Protein 3V8B (pdb70)

Nearest PDB structures (foldseek):
  3v8b-assembly1_C  TM=1.004E+00  e=1.841E-50  Sinorhizobium meliloti 1021
  7v1q-assembly1_A  TM=8.959E-01  e=3.651E-21  Leifsonia antarctica
  6xnb-assembly1_A  TM=8.954E-01  e=6.248E-21  Leifsonia xyli
  1xr3-assembly1_B-2  TM=8.742E-01  e=3.500E-18  Streptomyces coelicolor
  1yb1-assembly1_A  TM=7.984E-01  e=3.531E-13  Homo sapiens

InterPro domains:
  IPR002347 Short-chain dehydrogenase/reductase SDR [PF00106] (7-198)
  IPR002347 Short-chain dehydrogenase/reductase SDR [PR00080] (81-92)
  IPR002347 Short-chain dehydrogenase/reductase SDR [PR00080] (135-143)
  IPR002347 Short-chain dehydrogenase/reductase SDR [PR00080] (157-176)
  IPR002347 Short-chain dehydrogenase/reductase SDR [PR00081] (7-24)
  IPR002347 Short-chain dehydrogenase/reductase SDR [PR00081] (81-92)
  IPR002347 Short-chain dehydrogenase/reductase SDR [PR00081] (129-145)
  IPR002347 Short-chain dehydrogenase/reductase SDR [PR00081] (157-176)
  IPR002347 Short-chain dehydrogenase/reductase SDR [PR00081] (178-195)
  IPR002347 Short-chain dehydrogenase/reductase SDR [PR00081] (220-240)
  IPR036291 NAD(P)-binding domain superfamily [SSF51735] (7-256)

Structure (mmCIF, N/CA/C/O backbone):
data_3V8B
#
_entry.id   3V8B
#
_cell.length_a   114.787
_cell.length_b   143.916
_cell.length_c   66.710
_cell.angle_alpha   90.00
_cell.angle_beta   90.00
_cell.angle_gamma   90.00
#
_symmetry.space_group_name_H-M   'P 21 21 2'
#
loop_
_entity.id
_entity.type
_entity.pdbx_description
1 polymer 'Putative dehydrogenase, possibly 3-oxoacyl-[acyl-carrier protein] reductase'
2 water water
#
loop_
_atom_site.group_PDB
_atom_site.id
_atom_site.type_symbol
_atom_site.label_atom_id
_atom_site.label_alt_id
_atom_site.label_comp_id
_atom_site.label_asym_id
_atom_site.label_entity_id
_atom_site.label_seq_id
_atom_site.pdbx_PDB_ins_code
_atom_site.Cartn_x
_atom_site.Cartn_y
_atom_site.Cartn_z
_atom_site.occupancy
_atom_site.B_iso_or_equiv
_atom_site.auth_seq_id
_atom_site.auth_comp_id
_atom_site.auth_asym_id
_atom_site.auth_atom_id
_atom_site.pdbx_PDB_model_num
ATOM 1 N N . PRO A 1 27 ? -45.266 11.018 -3.060 1.00 79.92 4 PRO A N 1
ATOM 2 C CA . PRO A 1 27 ? -46.587 10.919 -3.694 1.00 78.67 4 PRO A CA 1
ATOM 3 C C . PRO A 1 27 ? -46.506 10.741 -5.233 1.00 73.14 4 PRO A C 1
ATOM 4 O O . PRO A 1 27 ? -45.904 9.767 -5.719 1.00 68.36 4 PRO A O 1
ATOM 8 N N . SER A 1 28 ? -47.140 11.661 -5.969 1.00 63.96 5 SER A N 1
ATOM 9 C CA . SER A 1 28 ? -46.943 11.859 -7.422 1.00 52.65 5 SER A CA 1
ATOM 10 C C . SER A 1 28 ? -47.096 13.354 -7.743 1.00 41.50 5 SER A C 1
ATOM 11 O O . SER A 1 28 ? -48.203 13.894 -7.689 1.00 38.57 5 SER A O 1
ATOM 14 N N . PRO A 1 29 ? -45.993 14.038 -8.066 1.00 33.83 6 PRO A N 1
ATOM 15 C CA . PRO A 1 29 ? -46.117 15.490 -8.224 1.00 31.95 6 PRO A CA 1
ATOM 16 C C . PRO A 1 29 ? -46.875 15.961 -9.475 1.00 29.28 6 PRO A C 1
ATOM 17 O O . PRO A 1 29 ? -46.978 15.231 -10.484 1.00 27.65 6 PRO A O 1
ATOM 21 N N . VAL A 1 30 ? -47.412 17.178 -9.396 1.00 27.41 7 VAL A N 1
ATOM 22 C CA . VAL A 1 30 ? -48.157 17.744 -10.519 1.00 25.60 7 VAL A CA 1
ATOM 23 C C . VAL A 1 30 ? -47.388 18.879 -11.106 1.00 24.57 7 VAL A C 1
ATOM 24 O O . VAL A 1 30 ? -46.995 19.781 -10.393 1.00 25.38 7 VAL A O 1
ATOM 28 N N . ALA A 1 31 ? -47.206 18.822 -12.421 1.00 24.69 8 ALA A N 1
ATOM 29 C CA . ALA A 1 31 ? -46.514 19.844 -13.178 1.00 24.72 8 ALA A CA 1
ATOM 30 C C . ALA A 1 31 ? -47.425 20.600 -14.130 1.00 26.45 8 ALA A C 1
ATOM 31 O O . ALA A 1 31 ? -48.309 20.025 -14.788 1.00 27.12 8 ALA A O 1
ATOM 33 N N . LEU A 1 32 ? -47.156 21.894 -14.244 1.00 25.54 9 LEU A N 1
ATOM 34 C CA . LEU A 1 32 ? -47.770 22.704 -15.262 1.00 23.85 9 LEU A CA 1
ATOM 35 C C . LEU A 1 32 ? -46.682 23.047 -16.273 1.00 24.38 9 LEU A C 1
ATOM 36 O O . LEU A 1 32 ? -45.691 23.654 -15.926 1.00 28.95 9 LEU A O 1
ATOM 41 N N . ILE A 1 33 ? -46.839 22.635 -17.516 1.00 24.43 10 ILE A N 1
ATOM 42 C CA . ILE A 1 33 ? -45.910 23.045 -18.543 1.00 24.77 10 ILE A CA 1
ATOM 43 C C . ILE A 1 33 ? -46.676 23.911 -19.542 1.00 26.43 10 ILE A C 1
ATOM 44 O O . ILE A 1 33 ? -47.664 23.468 -20.123 1.00 26.90 10 ILE A O 1
ATOM 49 N N . THR A 1 34 ? -46.227 25.147 -19.728 1.00 26.56 11 THR A N 1
ATOM 50 C CA . THR A 1 34 ? -46.808 26.014 -20.736 1.00 27.53 11 THR A CA 1
ATOM 51 C C . THR A 1 34 ? -45.990 25.867 -22.026 1.00 31.27 11 THR A C 1
ATOM 52 O O . THR A 1 34 ? -44.822 25.456 -21.978 1.00 35.65 11 THR A O 1
ATOM 56 N N . GLY A 1 35 ? -46.599 26.189 -23.169 1.00 31.51 12 GLY A N 1
ATOM 57 C CA . GLY A 1 35 ? -46.031 25.887 -24.495 1.00 31.32 12 GLY A CA 1
ATOM 58 C C . GLY A 1 35 ? -45.812 24.398 -24.740 1.00 32.21 12 GLY A C 1
ATOM 59 O O . GLY A 1 35 ? -44.832 23.997 -25.364 1.00 31.10 12 GLY A O 1
ATOM 60 N N . ALA A 1 36 ? -46.709 23.563 -24.231 1.00 31.58 13 ALA A N 1
ATOM 61 C CA . ALA A 1 36 ? -46.495 22.129 -24.304 1.00 31.80 13 ALA A CA 1
ATOM 62 C C . ALA A 1 36 ? -46.975 21.575 -25.643 1.00 34.77 13 ALA A C 1
ATOM 63 O O . ALA A 1 36 ? -47.027 20.346 -25.831 1.00 33.11 13 ALA A O 1
ATOM 65 N N . GLY A 1 37 ? -47.356 22.484 -26.557 1.00 38.78 14 GLY A N 1
ATOM 66 C CA . GLY A 1 37 ? -47.834 22.105 -27.895 1.00 40.98 14 GLY A CA 1
ATOM 67 C C . GLY A 1 37 ? -46.811 21.290 -28.702 1.00 41.35 14 GLY A C 1
ATOM 68 O O . GLY A 1 37 ? -47.108 20.175 -29.151 1.00 39.32 14 GLY A O 1
ATOM 69 N N . SER A 1 38 ? -45.614 21.852 -28.900 1.00 36.98 15 SER A N 1
ATOM 70 C CA . SER A 1 38 ? -44.550 21.107 -29.542 1.00 37.64 15 SER A CA 1
ATOM 71 C C . SER A 1 38 ? -43.189 21.470 -28.990 1.00 35.53 15 SER A C 1
ATOM 72 O O . SER A 1 38 ? -43.092 21.906 -27.849 1.00 37.59 15 SER A O 1
ATOM 75 N N . GLY A 1 39 ? -42.149 21.257 -29.801 1.00 31.27 16 GLY A N 1
ATOM 76 C CA . GLY A 1 39 ? -40.779 21.487 -29.418 1.00 28.10 16 GLY A CA 1
ATOM 77 C C . GLY A 1 39 ? -40.481 21.056 -27.986 1.00 28.44 16 GLY A C 1
ATOM 78 O O . GLY A 1 39 ? -40.827 19.932 -27.539 1.00 28.16 16 GLY A O 1
ATOM 79 N N . ILE A 1 40 ? -39.864 21.988 -27.263 1.00 25.75 17 ILE A N 1
ATOM 80 C CA . ILE A 1 40 ? -39.327 21.754 -25.938 1.00 22.88 17 ILE A CA 1
ATOM 81 C C . ILE A 1 40 ? -40.391 21.412 -24.920 1.00 22.77 17 ILE A C 1
ATOM 82 O O . ILE A 1 40 ? -40.176 20.544 -24.085 1.00 23.73 17 ILE A O 1
ATOM 87 N N . GLY A 1 41 ? -41.535 22.085 -24.995 1.00 22.99 18 GLY A N 1
ATOM 88 C CA . GLY A 1 41 ? -42.635 21.819 -24.082 1.00 23.86 18 GLY A CA 1
ATOM 89 C C . GLY A 1 41 ? -43.179 20.404 -24.208 1.00 25.90 18 GLY A C 1
ATOM 90 O O . GLY A 1 41 ? -43.393 19.719 -23.193 1.00 24.86 18 GLY A O 1
ATOM 91 N N . ARG A 1 42 ? -43.387 19.937 -25.446 1.00 28.40 19 ARG A N 1
ATOM 92 C CA . ARG A 1 42 ? -43.927 18.573 -25.655 1.00 28.86 19 ARG A CA 1
ATOM 93 C C . ARG A 1 42 ? -42.941 17.495 -25.173 1.00 29.27 19 ARG A C 1
ATOM 94 O O . ARG A 1 42 ? -43.307 16.559 -24.429 1.00 28.90 19 ARG A O 1
ATOM 102 N N . ALA A 1 43 ? -41.686 17.651 -25.599 1.00 28.99 20 ALA A N 1
ATOM 103 C CA . ALA A 1 43 ? -40.585 16.810 -25.136 1.00 28.50 20 ALA A CA 1
ATOM 104 C C . ALA A 1 43 ? -40.552 16.779 -23.606 1.00 29.44 20 ALA A C 1
ATOM 105 O O . ALA A 1 43 ? -40.471 15.699 -23.001 1.00 29.49 20 ALA A O 1
ATOM 107 N N . THR A 1 44 ? -40.656 17.959 -22.989 1.00 26.52 21 THR A N 1
ATOM 108 C CA . THR A 1 44 ? -40.628 18.044 -21.555 1.00 25.88 21 THR A CA 1
ATOM 109 C C . THR A 1 44 ? -41.776 17.278 -20.885 1.00 26.69 21 THR A C 1
ATOM 110 O O . THR A 1 44 ? -41.548 16.457 -19.996 1.00 27.55 21 THR A O 1
ATOM 114 N N . ALA A 1 45 ? -43.004 17.561 -21.308 1.00 27.64 22 ALA A N 1
ATOM 115 C CA . ALA A 1 45 ? -44.179 16.863 -20.824 1.00 27.44 22 ALA A CA 1
ATOM 116 C C . ALA A 1 45 ? -43.948 15.352 -20.798 1.00 28.69 22 ALA A C 1
ATOM 117 O O . ALA A 1 45 ? -44.147 14.714 -19.761 1.00 29.58 22 ALA A O 1
ATOM 119 N N . LEU A 1 46 ? -43.505 14.796 -21.927 1.00 28.59 23 LEU A N 1
ATOM 120 C CA . LEU A 1 46 ? -43.170 13.374 -22.031 1.00 28.68 23 LEU A CA 1
ATOM 121 C C . LEU A 1 46 ? -42.031 12.926 -21.117 1.00 29.42 23 LEU A C 1
ATOM 122 O O . LEU A 1 46 ? -42.122 11.860 -20.476 1.00 30.17 23 LEU A O 1
ATOM 127 N N . ALA A 1 47 ? -40.962 13.728 -21.053 1.00 29.63 24 ALA A N 1
ATOM 128 C CA . ALA A 1 47 ? -39.839 13.432 -20.153 1.00 29.71 24 ALA A CA 1
ATOM 129 C C . ALA A 1 47 ? -40.332 13.446 -18.712 1.00 32.45 24 ALA A C 1
ATOM 130 O O . AL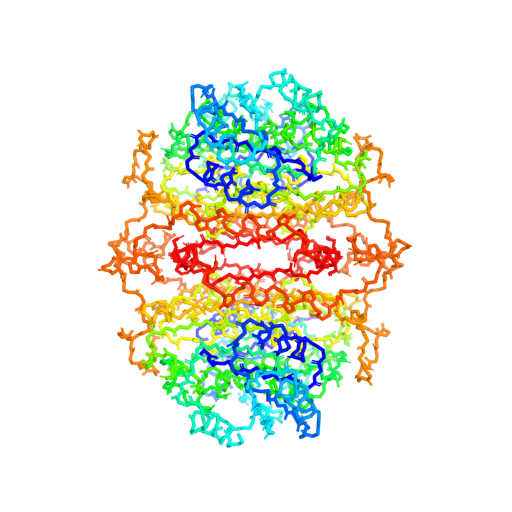A A 1 47 ? -40.046 12.516 -17.951 1.00 36.06 24 ALA A O 1
ATOM 132 N N . LEU A 1 48 ? -41.092 14.482 -18.349 1.00 31.23 25 LEU A N 1
ATOM 133 C CA . LEU A 1 48 ? -41.656 14.545 -17.016 1.00 32.64 25 LEU A CA 1
ATOM 134 C C . LEU A 1 48 ? -42.571 13.358 -16.760 1.00 33.40 25 LEU A C 1
ATOM 135 O O . LEU A 1 48 ? -42.449 12.693 -15.729 1.00 35.69 25 LEU A O 1
ATOM 140 N N . ALA A 1 49 ? -43.446 13.045 -17.711 1.00 33.07 26 ALA A N 1
ATOM 141 C CA . ALA A 1 49 ? -44.397 11.940 -17.510 1.00 34.44 26 ALA A CA 1
ATOM 142 C C . ALA A 1 49 ? -43.701 10.602 -17.294 1.00 35.91 26 ALA A C 1
ATOM 143 O O . ALA A 1 49 ? -44.188 9.782 -16.512 1.00 35.62 26 ALA A O 1
ATOM 145 N N . ALA A 1 50 ? -42.573 10.406 -17.990 1.00 36.98 27 ALA A N 1
ATOM 146 C CA . ALA A 1 50 ? -41.767 9.192 -17.899 1.00 39.12 27 ALA A CA 1
ATOM 147 C C . ALA A 1 50 ? -41.217 8.931 -16.477 1.00 42.32 27 ALA A C 1
ATOM 148 O O . ALA A 1 50 ? -41.005 7.781 -16.113 1.00 46.36 27 ALA A O 1
ATOM 150 N N . ASP A 1 51 ? -40.995 9.983 -15.682 1.00 42.40 28 ASP A N 1
ATOM 151 C CA . ASP A 1 51 ? -40.612 9.831 -14.259 1.00 42.57 28 ASP A CA 1
ATOM 152 C C . ASP A 1 51 ? -41.852 9.723 -13.386 1.00 40.08 28 ASP A C 1
ATOM 153 O O . ASP A 1 51 ? -41.753 9.889 -12.173 1.00 40.68 28 ASP A O 1
ATOM 158 N N . GLY A 1 52 ? -43.018 9.517 -13.992 1.00 36.09 29 GLY A N 1
ATOM 159 C CA . GLY A 1 52 ? -44.272 9.462 -13.243 1.00 32.45 29 GLY A CA 1
ATOM 160 C C . GLY A 1 52 ? -44.752 10.794 -12.679 1.00 30.81 29 GLY A C 1
ATOM 161 O O . GLY A 1 52 ? -45.233 10.855 -11.554 1.00 29.78 29 GLY A O 1
ATOM 162 N N . VAL A 1 53 ? -44.622 11.872 -13.449 1.00 28.73 30 VAL A N 1
ATOM 163 C CA . VAL A 1 53 ? -45.154 13.164 -13.020 1.00 26.27 30 VAL A CA 1
ATOM 164 C C . VAL A 1 53 ? -46.468 13.412 -13.723 1.00 27.11 30 VAL A C 1
ATOM 165 O O . VAL A 1 53 ? -46.560 13.190 -14.927 1.00 27.47 30 VAL A O 1
ATOM 169 N N . THR A 1 54 ? -47.471 13.885 -12.985 1.00 27.37 31 THR A N 1
ATOM 170 C CA . THR A 1 54 ? -48.756 14.228 -13.571 1.00 27.37 31 THR A CA 1
ATOM 171 C C . THR A 1 54 ? -48.629 15.573 -14.270 1.00 28.74 31 THR A C 1
ATOM 172 O O . THR A 1 54 ? -48.058 16.509 -13.692 1.00 29.28 31 THR A O 1
ATOM 176 N N . VAL A 1 55 ? -49.182 15.685 -15.484 1.00 27.34 32 VAL A N 1
ATOM 177 C CA . VAL A 1 55 ? -48.935 16.860 -16.327 1.00 27.20 32 VAL A CA 1
ATOM 178 C C . VAL A 1 55 ? -50.157 17.618 -16.861 1.00 28.74 32 VAL A C 1
ATOM 179 O O . VAL A 1 55 ? -50.992 17.094 -17.615 1.00 29.29 32 VAL A O 1
ATOM 183 N N . GLY A 1 56 ? -50.226 18.879 -16.484 1.00 28.78 33 GLY A N 1
ATOM 184 C CA . GLY A 1 56 ? -51.102 19.794 -17.143 1.00 28.99 33 GLY A CA 1
ATOM 185 C C . GLY A 1 56 ? -50.368 20.382 -18.325 1.00 29.08 33 GLY A C 1
ATOM 186 O O . GLY A 1 56 ? -49.573 21.311 -18.185 1.00 29.78 33 GLY A O 1
ATOM 187 N N . ALA A 1 57 ? -50.627 19.842 -19.504 1.00 30.06 34 ALA A N 1
ATOM 188 C CA . ALA A 1 57 ? -50.022 20.372 -20.723 1.00 29.26 34 ALA A CA 1
ATOM 189 C C . ALA A 1 57 ? -50.872 21.533 -21.234 1.00 29.74 34 ALA A C 1
ATOM 190 O O . ALA A 1 57 ? -52.039 21.344 -21.589 1.00 31.94 34 ALA A O 1
ATOM 192 N N . LEU A 1 58 ? -50.294 22.734 -21.234 1.00 28.81 35 LEU A N 1
ATOM 193 C CA . LEU A 1 58 ? -50.999 23.962 -21.618 1.00 28.49 35 LEU A CA 1
ATOM 194 C C . LEU A 1 58 ? -50.418 24.619 -22.900 1.00 30.31 35 LEU A C 1
ATOM 195 O O . LEU A 1 58 ? -49.200 24.764 -23.038 1.00 31.94 35 LEU A O 1
ATOM 200 N N . GLY A 1 59 ? -51.309 25.014 -23.810 1.00 29.79 36 GLY A N 1
ATOM 201 C CA . GLY A 1 59 ? -50.968 25.676 -25.050 1.00 30.75 36 GLY A CA 1
ATOM 202 C C . GLY A 1 59 ? -52.123 26.528 -25.558 1.00 34.16 36 GLY A C 1
ATOM 203 O O . GLY A 1 59 ? -53.213 26.516 -24.967 1.00 32.13 36 GLY A O 1
ATOM 204 N N . ARG A 1 60 ? -51.871 27.266 -26.648 1.00 37.30 37 ARG A N 1
ATOM 205 C CA . ARG A 1 60 ? -52.874 28.118 -27.295 1.00 42.12 37 ARG A CA 1
ATOM 206 C C . ARG A 1 60 ? -53.932 27.341 -28.052 1.00 43.50 37 ARG A C 1
ATOM 207 O O . ARG A 1 60 ? -55.099 27.731 -28.069 1.00 46.70 37 ARG A O 1
ATOM 215 N N . THR A 1 61 ? -53.511 26.277 -28.717 1.00 40.84 38 THR A N 1
ATOM 216 C CA . THR A 1 61 ? -54.403 25.534 -29.571 1.00 43.32 38 THR A CA 1
ATOM 217 C C . THR A 1 61 ? -54.761 24.229 -28.864 1.00 46.60 38 THR A C 1
ATOM 218 O O . THR A 1 61 ? -53.919 23.325 -28.711 1.00 46.13 38 THR A O 1
ATOM 222 N N . ARG A 1 62 ? -56.009 24.140 -28.416 1.00 49.59 39 ARG A N 1
ATOM 223 C CA . ARG A 1 62 ? -56.511 22.920 -27.775 1.00 50.86 39 ARG A CA 1
ATOM 224 C C . ARG A 1 62 ? -55.932 21.616 -28.377 1.00 47.87 39 ARG A C 1
ATOM 225 O O . ARG A 1 62 ? -55.371 20.798 -27.652 1.00 44.39 39 ARG A O 1
ATOM 233 N N . THR A 1 63 ? -56.056 21.423 -29.690 1.00 45.16 40 THR A N 1
ATOM 234 C CA . THR A 1 63 ? -55.721 20.112 -30.280 1.00 44.56 40 THR A CA 1
ATOM 235 C C . THR A 1 63 ? -54.248 19.696 -30.117 1.00 44.24 40 THR A C 1
ATOM 236 O O . THR A 1 63 ? -53.954 18.507 -29.917 1.00 43.54 40 THR A O 1
ATOM 240 N N . GLU A 1 64 ? -53.323 20.652 -30.193 1.00 41.88 41 GLU A N 1
ATOM 241 C CA . GLU A 1 64 ? -51.921 20.298 -30.008 1.00 41.66 41 GLU A CA 1
ATOM 242 C C . GLU A 1 64 ? -51.708 19.680 -28.626 1.00 38.96 41 GLU A C 1
ATOM 243 O O . GLU A 1 64 ? -51.079 18.618 -28.510 1.00 38.17 41 GLU A O 1
ATOM 249 N N . VAL A 1 65 ? -52.272 20.307 -27.588 1.00 34.16 42 VAL A N 1
ATOM 250 C CA . VAL A 1 65 ? -52.108 19.762 -26.240 1.00 31.26 42 VAL A CA 1
ATOM 251 C C . VAL A 1 65 ? -53.015 18.568 -25.927 1.00 31.61 42 VAL A C 1
ATOM 252 O O . VAL A 1 65 ? -52.807 17.882 -24.925 1.00 30.58 42 VAL A O 1
ATOM 256 N N . GLU A 1 66 ? -53.989 18.293 -26.802 1.00 35.12 43 GLU A N 1
ATOM 257 C CA . GLU A 1 66 ? -54.845 17.091 -26.675 1.00 36.58 43 GLU A CA 1
ATOM 258 C C . GLU A 1 66 ? -54.025 15.848 -26.979 1.00 35.77 43 GLU A C 1
ATOM 259 O O . GLU A 1 66 ? -54.038 14.899 -26.208 1.00 31.70 43 GLU A O 1
ATOM 265 N N . GLU A 1 67 ? -53.296 15.863 -28.093 1.00 36.89 44 GLU A N 1
ATOM 266 C CA . GLU A 1 67 ? -52.479 14.702 -28.420 1.00 40.96 44 GLU A CA 1
ATOM 267 C C . GLU A 1 67 ? -51.257 14.480 -27.513 1.00 40.91 44 GLU A C 1
ATOM 268 O O . GLU A 1 67 ? -50.836 13.328 -27.370 1.00 38.81 44 GLU A O 1
ATOM 274 N N . VAL A 1 68 ? -50.696 15.534 -26.889 1.00 38.02 45 VAL A N 1
ATOM 275 C CA . VAL A 1 68 ? -49.645 15.264 -25.889 1.00 36.24 45 VAL A CA 1
ATOM 276 C C . VAL A 1 68 ? -50.267 14.715 -24.599 1.00 36.12 45 VAL A C 1
ATOM 277 O O . VAL A 1 68 ? -49.716 13.778 -23.983 1.00 33.31 45 VAL A O 1
ATOM 281 N N . ALA A 1 69 ? -51.426 15.240 -24.209 1.00 34.59 46 ALA A N 1
ATOM 282 C CA . ALA A 1 69 ? -52.087 14.651 -23.037 1.00 40.86 46 ALA A CA 1
ATOM 283 C C . ALA A 1 69 ? -52.460 13.202 -23.350 1.00 43.00 46 ALA A C 1
ATOM 284 O O . ALA A 1 69 ? -51.980 12.268 -22.699 1.00 46.42 46 ALA A O 1
ATOM 286 N N . ASP A 1 70 ? -53.264 13.021 -24.391 1.00 45.33 47 ASP A N 1
ATOM 287 C CA . ASP A 1 70 ? -53.759 11.705 -24.772 1.00 45.84 47 ASP A CA 1
ATOM 288 C C . ASP A 1 70 ? -52.645 10.691 -24.929 1.00 43.85 47 ASP A C 1
ATOM 289 O O . ASP A 1 70 ? -52.865 9.538 -24.629 1.00 49.18 47 ASP A O 1
ATOM 294 N N . GLU A 1 71 ? -51.454 11.114 -25.359 1.00 42.20 48 GLU A N 1
ATOM 295 C CA . GLU A 1 71 ? -50.298 10.200 -25.507 1.00 41.38 48 GLU A CA 1
ATOM 296 C C . GLU A 1 71 ? -49.764 9.702 -24.180 1.00 42.99 48 GLU A C 1
ATOM 297 O O . GLU A 1 71 ? -49.392 8.534 -24.052 1.00 45.33 48 GLU A O 1
ATOM 303 N N . ILE A 1 72 ? -49.703 10.609 -23.205 1.00 42.77 49 ILE A N 1
ATOM 304 C CA . ILE A 1 72 ? -49.228 10.285 -21.869 1.00 39.81 49 ILE A CA 1
ATOM 305 C C . ILE A 1 72 ? -50.247 9.336 -21.274 1.00 42.68 49 ILE A C 1
ATOM 306 O O . ILE A 1 72 ? -49.881 8.230 -20.889 1.00 45.05 49 ILE A O 1
ATOM 311 N N . VAL A 1 73 ? -51.520 9.748 -21.210 1.00 42.49 50 VAL A N 1
ATOM 312 C CA . VAL A 1 73 ? -52.589 8.829 -20.777 1.00 42.67 50 VAL A CA 1
ATOM 313 C C . VAL A 1 73 ? -52.471 7.606 -21.699 1.00 44.00 50 VAL A C 1
ATOM 314 O O . VAL A 1 73 ? -52.149 7.743 -22.891 1.00 43.44 50 VAL A O 1
ATOM 318 N N . GLY A 1 74 ? -52.666 6.406 -21.169 1.00 44.95 51 GLY A N 1
ATOM 319 C CA . GLY A 1 74 ? -52.543 5.221 -22.038 1.00 44.24 51 GLY A CA 1
ATOM 320 C C . GLY A 1 74 ? -51.126 5.116 -22.573 1.00 41.88 51 GLY A C 1
ATOM 321 O O . GLY A 1 74 ? -50.888 4.889 -23.746 1.00 39.02 51 GLY A O 1
ATOM 322 N N . ALA A 1 75 ? -50.196 5.387 -21.677 1.00 43.22 52 ALA A N 1
ATOM 323 C CA . ALA A 1 75 ? -48.821 4.944 -21.734 1.00 43.33 52 ALA A CA 1
ATOM 324 C C . ALA A 1 75 ? -48.569 4.931 -20.224 1.00 45.12 52 ALA A C 1
ATOM 325 O O . ALA A 1 75 ? -47.428 4.871 -19.757 1.00 50.18 52 ALA A O 1
ATOM 327 N N . GLY A 1 76 ? -49.680 5.009 -19.476 1.00 42.44 53 GLY A N 1
ATOM 328 C CA . GLY A 1 76 ? -49.694 4.906 -18.016 1.00 43.38 53 GLY A CA 1
ATOM 329 C C . GLY A 1 76 ? -49.838 6.222 -17.266 1.00 44.34 53 GLY A C 1
ATOM 330 O O . GLY A 1 76 ? -50.246 6.242 -16.108 1.00 43.83 53 GLY A O 1
ATOM 331 N N . GLY A 1 77 ? -49.508 7.328 -17.925 1.00 44.71 54 GLY A N 1
ATOM 332 C CA . GLY A 1 77 ? -49.420 8.619 -17.265 1.00 42.48 54 GLY A CA 1
ATOM 333 C C . GLY A 1 77 ? -50.736 9.195 -16.764 1.00 45.42 54 GLY A C 1
ATOM 334 O O . GLY A 1 77 ? -51.770 8.524 -16.753 1.00 48.54 54 GLY A O 1
ATOM 335 N N . GLN A 1 78 ? -50.659 10.437 -16.292 1.00 43.15 55 GLN A N 1
ATOM 336 C CA . GLN A 1 78 ? -51.804 11.266 -15.991 1.00 37.75 55 GLN A CA 1
ATOM 337 C C . GLN A 1 78 ? -51.510 12.641 -16.581 1.00 34.78 55 GLN A C 1
ATOM 338 O O . GLN A 1 78 ? -50.482 13.239 -16.275 1.00 38.12 55 GLN A O 1
ATOM 344 N N . ALA A 1 79 ? -52.403 13.132 -17.431 1.00 30.01 56 ALA A N 1
ATOM 345 C CA . ALA A 1 79 ? -52.227 14.406 -18.082 1.00 29.36 56 ALA A CA 1
ATOM 346 C C . ALA A 1 79 ? -53.585 15.005 -18.272 1.00 30.70 56 ALA A C 1
ATOM 347 O O . ALA A 1 79 ? -54.584 14.299 -18.188 1.00 30.51 56 ALA A O 1
ATOM 349 N N . ILE A 1 80 ? -53.616 16.317 -18.490 1.00 29.55 57 ILE A N 1
ATOM 350 C CA . ILE A 1 80 ? -54.783 16.975 -19.000 1.00 29.14 57 ILE A CA 1
ATOM 351 C C . ILE A 1 80 ? -54.309 18.105 -19.863 1.00 28.62 57 ILE A C 1
ATOM 352 O O . ILE A 1 80 ? -53.256 18.675 -19.611 1.00 29.70 57 ILE A O 1
ATOM 357 N N . ALA A 1 81 ? -55.123 18.427 -20.866 1.00 28.44 58 ALA A N 1
ATOM 358 C CA . ALA A 1 81 ? -54.853 19.456 -21.869 1.00 27.32 58 ALA A CA 1
ATOM 359 C C . ALA A 1 81 ? -55.504 20.744 -21.425 1.00 25.88 58 ALA A C 1
ATOM 360 O O . ALA A 1 81 ? -56.674 20.773 -21.096 1.00 26.56 58 ALA A O 1
ATOM 362 N N . LEU A 1 82 ? -54.728 21.811 -21.416 1.00 25.74 59 LEU A N 1
ATOM 363 C CA . LEU A 1 82 ? -55.204 23.087 -20.973 1.00 24.60 59 LEU A CA 1
ATOM 364 C C . LEU A 1 82 ? -55.036 24.105 -22.100 1.00 25.31 59 LEU A C 1
ATOM 365 O O . LEU A 1 82 ? -53.928 24.328 -22.587 1.00 24.91 59 LEU A O 1
ATOM 370 N N . GLU A 1 83 ? -56.154 24.655 -22.560 1.00 26.26 60 GLU A N 1
ATOM 371 C CA . GLU A 1 83 ? -56.138 25.609 -23.647 1.00 28.61 60 GLU A CA 1
ATOM 372 C C . GLU A 1 83 ? -56.082 26.972 -23.018 1.00 28.75 60 GLU A C 1
ATOM 373 O O . GLU A 1 83 ? -56.956 27.320 -22.242 1.00 30.61 60 GLU A O 1
ATOM 379 N N . ALA A 1 84 ? -55.046 27.744 -23.303 1.00 27.98 61 ALA A N 1
ATOM 380 C CA . ALA A 1 84 ? -55.026 29.147 -22.845 1.00 25.63 61 ALA A CA 1
ATOM 381 C C . ALA A 1 84 ? -53.966 30.005 -23.531 1.00 24.22 61 ALA A C 1
ATOM 382 O O . ALA A 1 84 ? -52.939 29.524 -23.966 1.00 25.42 61 ALA A O 1
ATOM 384 N N . ASP A 1 85 ? -54.269 31.281 -23.657 1.00 24.19 62 ASP A N 1
ATOM 385 C CA . ASP A 1 85 ? -53.373 32.274 -24.158 1.00 22.74 62 ASP A CA 1
ATOM 386 C C . ASP A 1 85 ? -52.653 32.828 -22.932 1.00 23.23 62 ASP A C 1
ATOM 387 O O . ASP A 1 85 ? -53.257 33.392 -22.015 1.00 23.06 62 ASP A O 1
ATOM 392 N N . VAL A 1 86 ? -51.341 32.655 -22.921 1.00 22.46 63 VAL A N 1
ATOM 393 C CA . VAL A 1 86 ? -50.531 32.927 -21.764 1.00 20.87 63 VAL A CA 1
ATOM 394 C C . VAL A 1 86 ? -50.505 34.433 -21.418 1.00 22.23 63 VAL A C 1
ATOM 395 O O . VAL A 1 86 ? -50.214 34.785 -20.284 1.00 24.29 63 VAL A O 1
ATOM 399 N N . SER A 1 87 ? -50.830 35.321 -22.363 1.00 20.74 64 SER A N 1
ATOM 400 C CA . SER A 1 87 ? -50.929 36.751 -22.057 1.00 20.71 64 SER A CA 1
ATOM 401 C C . SER A 1 87 ? -52.298 37.208 -21.427 1.00 21.66 64 SER A C 1
ATOM 402 O O . SER A 1 87 ? -52.454 38.372 -20.988 1.00 19.26 64 SER A O 1
ATOM 405 N N . ASP A 1 88 ? -53.259 36.281 -21.358 1.00 23.04 65 ASP A N 1
ATOM 406 C CA . ASP A 1 88 ? -54.602 36.579 -20.867 1.00 23.85 65 ASP A CA 1
ATOM 407 C C . ASP A 1 88 ? -54.804 36.129 -19.423 1.00 24.09 65 ASP A C 1
ATOM 408 O O . ASP A 1 88 ? -54.781 34.908 -19.120 1.00 23.89 65 ASP A O 1
ATOM 413 N N . GLU A 1 89 ? -55.036 37.100 -18.539 1.00 22.61 66 GLU A N 1
ATOM 414 C CA . GLU A 1 89 ? -55.215 36.788 -17.124 1.00 22.98 66 GLU A CA 1
ATOM 415 C C . GLU A 1 89 ? -56.316 35.778 -16.841 1.00 22.57 66 GLU A C 1
ATOM 416 O O . GLU A 1 89 ? -56.089 34.777 -16.121 1.00 20.55 66 GLU A O 1
ATOM 422 N N . LEU A 1 90 ? -57.501 36.015 -17.407 1.00 23.80 67 LEU A N 1
ATOM 423 C CA . LEU A 1 90 ? -58.616 35.133 -17.063 1.00 25.92 67 LEU A CA 1
ATOM 424 C C . LEU A 1 90 ? -58.451 33.674 -17.544 1.00 24.96 67 LEU A C 1
ATOM 425 O O . LEU A 1 90 ? -58.694 32.736 -16.770 1.00 23.63 67 LEU A O 1
ATOM 430 N N . GLN A 1 91 ? -57.985 33.479 -18.774 1.00 24.97 68 GLN A N 1
ATOM 431 C CA . GLN A 1 91 ? -57.755 32.104 -19.278 1.00 25.10 68 GLN A CA 1
ATOM 432 C C . GLN A 1 91 ? -56.705 31.384 -18.447 1.00 24.61 68 GLN A C 1
ATOM 433 O O . GLN A 1 91 ? -56.938 30.257 -17.975 1.00 23.79 68 GLN A O 1
ATOM 447 N N . ARG A 1 93 ? -55.656 32.085 -15.393 1.00 23.23 70 ARG A N 1
ATOM 448 C CA . ARG A 1 93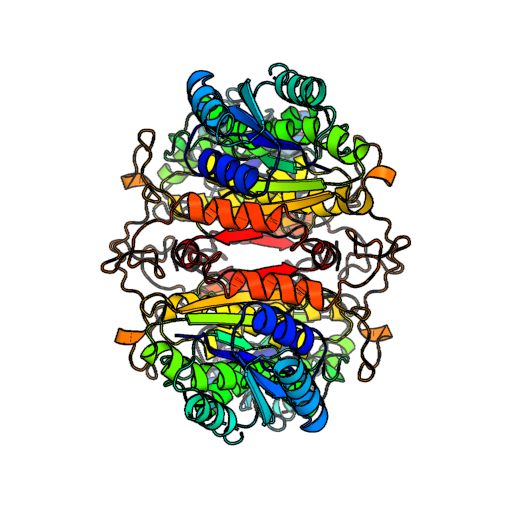 ? -56.169 31.806 -14.067 1.00 24.61 70 ARG A CA 1
ATOM 449 C C . ARG A 1 93 ? -57.058 30.540 -14.034 1.00 25.66 70 ARG A C 1
ATOM 450 O O . ARG A 1 93 ? -56.933 29.683 -13.136 1.00 27.51 70 ARG A O 1
ATOM 458 N N . ASN A 1 94 ? -57.927 30.411 -15.032 1.00 25.42 71 ASN A N 1
ATOM 459 C CA . ASN A 1 94 ? -58.835 29.283 -15.116 1.00 24.65 71 ASN A CA 1
ATOM 460 C C . ASN A 1 94 ? -58.121 27.978 -15.395 1.00 24.55 71 ASN A C 1
ATOM 461 O O . ASN A 1 94 ? -58.475 26.944 -14.815 1.00 23.89 71 ASN A O 1
ATOM 466 N N . ALA A 1 95 ? -57.130 28.018 -16.298 1.00 24.51 72 ALA A N 1
ATOM 467 C CA . ALA A 1 95 ? -56.358 26.818 -16.652 1.00 22.34 72 ALA A CA 1
ATOM 468 C C . ALA A 1 95 ? -55.605 26.318 -15.433 1.00 22.23 72 ALA A C 1
ATOM 469 O O . ALA A 1 95 ? -55.749 25.157 -15.033 1.00 20.96 72 ALA A O 1
ATOM 471 N N . VAL A 1 96 ? -54.820 27.218 -14.829 1.00 22.76 73 VAL A N 1
ATOM 472 C CA . VAL A 1 96 ? -54.145 26.910 -13.576 1.00 22.41 73 VAL A CA 1
ATOM 473 C C . VAL A 1 96 ? -55.176 26.354 -12.590 1.00 22.86 73 VAL A C 1
ATOM 474 O O . VAL A 1 96 ? -55.020 25.214 -12.139 1.00 22.88 73 VAL A O 1
ATOM 478 N N . ARG A 1 97 ? -56.261 27.096 -12.314 1.00 22.74 74 ARG A N 1
ATOM 479 C CA . ARG A 1 97 ? -57.297 26.583 -11.391 1.00 22.84 74 ARG A CA 1
ATOM 480 C C . ARG A 1 97 ? -57.860 25.169 -11.702 1.00 23.82 74 ARG A C 1
ATOM 481 O O . ARG A 1 97 ? -58.024 24.317 -10.798 1.00 22.64 74 ARG A O 1
ATOM 489 N N . ASP A 1 98 ? -58.122 24.911 -12.984 1.00 24.80 75 ASP A N 1
ATOM 490 C CA . ASP A 1 98 ? -58.617 23.600 -13.414 1.00 25.42 75 ASP A CA 1
ATOM 491 C C . ASP A 1 98 ? -57.693 22.479 -13.001 1.00 24.58 75 ASP A C 1
ATOM 492 O O . ASP A 1 98 ? -58.142 21.427 -12.526 1.00 24.46 75 ASP A O 1
ATOM 497 N N . LEU A 1 99 ? -56.402 22.732 -13.183 1.00 24.15 76 LEU A N 1
ATOM 498 C CA . LEU A 1 99 ? -55.375 21.735 -12.945 1.00 23.43 76 LEU A CA 1
ATOM 499 C C . LEU A 1 99 ? -55.316 21.402 -11.460 1.00 23.21 76 LEU A C 1
ATOM 500 O O . LEU A 1 99 ? -55.311 20.244 -11.061 1.00 23.36 76 LEU A O 1
ATOM 505 N N . VAL A 1 100 ? -55.318 22.425 -10.628 1.00 23.50 77 VAL A N 1
ATOM 506 C CA . VAL A 1 100 ? -55.427 22.193 -9.204 1.00 23.21 77 VAL A CA 1
ATOM 507 C C . VAL A 1 100 ? -56.740 21.482 -8.837 1.00 24.27 77 VAL A C 1
ATOM 508 O O . VAL A 1 100 ? -56.701 20.504 -8.089 1.00 23.65 77 VAL A O 1
ATOM 512 N N . LEU A 1 101 ? -57.882 21.917 -9.390 1.00 25.62 78 LEU A N 1
ATOM 513 C CA . LEU A 1 101 ? -59.137 21.186 -9.138 1.00 26.71 78 LEU A CA 1
ATOM 514 C C . LEU A 1 101 ? -59.046 19.705 -9.521 1.00 29.07 78 LEU A C 1
ATOM 515 O O . LEU A 1 101 ? -59.527 18.845 -8.756 1.00 30.41 78 LEU A O 1
ATOM 520 N N . LYS A 1 102 ? -58.407 19.394 -10.662 1.00 29.60 79 LYS A N 1
ATOM 521 C CA . LYS A 1 102 ? -58.303 17.994 -11.121 1.00 30.01 79 LYS A CA 1
ATOM 522 C C . LYS A 1 102 ? -57.402 17.059 -10.286 1.00 29.11 79 LYS A C 1
ATOM 523 O O . LYS A 1 102 ? -57.782 15.938 -9.950 1.00 26.41 79 LYS A O 1
ATOM 529 N N . PHE A 1 103 ? -56.216 17.532 -9.944 1.00 29.16 80 PHE A N 1
ATOM 530 C CA . PHE A 1 103 ? -55.264 16.709 -9.224 1.00 29.31 80 PHE A CA 1
ATOM 531 C C . PHE A 1 103 ? -54.962 17.185 -7.810 1.00 30.61 80 PHE A C 1
ATOM 532 O O . PHE A 1 103 ? -54.262 16.494 -7.077 1.00 31.59 80 PHE A O 1
ATOM 540 N N . GLY A 1 104 ? -55.473 18.356 -7.428 1.00 30.84 81 GLY A N 1
ATOM 541 C CA . GLY A 1 104 ? -55.454 18.770 -6.025 1.00 34.28 81 GLY A CA 1
ATOM 542 C C . GLY A 1 104 ? -54.311 19.646 -5.540 1.00 37.66 81 GLY A C 1
ATOM 543 O O . GLY A 1 104 ? -54.420 20.291 -4.493 1.00 41.53 81 GLY A O 1
ATOM 544 N N . HIS A 1 105 ? -53.217 19.671 -6.291 1.00 37.62 82 HIS A N 1
ATOM 545 C CA . HIS A 1 105 ? -52.030 20.443 -5.922 1.00 37.06 82 HIS A CA 1
ATOM 546 C C . HIS A 1 105 ? -51.185 20.731 -7.135 1.00 33.74 82 HIS A C 1
ATOM 547 O O . HIS A 1 105 ? -51.420 20.207 -8.219 1.00 31.92 82 HIS A O 1
ATOM 554 N N . LEU A 1 106 ? -50.199 21.596 -6.963 1.00 32.52 83 LEU A N 1
ATOM 555 C CA . LEU A 1 106 ? -49.231 21.888 -8.013 1.00 29.99 83 LEU A CA 1
ATOM 556 C C . LEU A 1 106 ? -47.810 21.888 -7.426 1.00 28.50 83 LEU A C 1
ATOM 557 O O . LEU A 1 106 ? -47.557 22.505 -6.409 1.00 28.33 83 LEU A O 1
ATOM 562 N N . ASP A 1 107 ? -46.888 21.198 -8.084 1.00 27.71 84 ASP A N 1
ATOM 563 C CA . ASP A 1 107 ? -45.541 21.009 -7.559 1.00 26.43 84 ASP A CA 1
ATOM 564 C C . ASP A 1 107 ? -44.455 21.518 -8.467 1.00 25.18 84 ASP A C 1
ATOM 565 O O . ASP A 1 107 ? -43.427 21.976 -7.988 1.00 24.18 84 ASP A O 1
ATOM 570 N N . ILE A 1 108 ? -44.663 21.390 -9.780 1.00 24.70 85 ILE A N 1
ATOM 571 C CA . ILE A 1 108 ? -43.634 21.734 -10.762 1.00 23.17 85 ILE A CA 1
ATOM 572 C C . ILE A 1 108 ? -44.212 22.705 -11.750 1.00 22.25 85 ILE A C 1
ATOM 573 O O . ILE A 1 108 ? -45.372 22.614 -12.034 1.00 24.11 85 ILE A O 1
ATOM 578 N N . VAL A 1 109 ? -43.414 23.636 -12.251 1.00 20.70 86 VAL A N 1
ATOM 579 C CA . VAL A 1 109 ? -43.881 24.599 -13.233 1.00 20.16 86 VAL A CA 1
ATOM 580 C C . VAL A 1 109 ? -42.779 24.830 -14.238 1.00 20.81 86 VAL A C 1
ATOM 581 O O . VAL A 1 109 ? -41.660 25.189 -13.845 1.00 19.35 86 VAL A O 1
ATOM 585 N N . VAL A 1 110 ? -43.104 24.650 -15.525 1.00 21.01 87 VAL A N 1
ATOM 586 C CA . VAL A 1 110 ? -42.162 24.854 -16.613 1.00 21.42 87 VAL A CA 1
ATOM 587 C C . VAL A 1 110 ? -42.764 25.901 -17.506 1.00 22.24 87 VAL A C 1
ATOM 588 O O . VAL A 1 110 ? -43.569 25.589 -18.382 1.00 24.10 87 VAL A O 1
ATOM 592 N N . ALA A 1 111 ? -42.403 27.155 -17.262 1.00 22.89 88 ALA A N 1
ATOM 593 C CA . ALA A 1 111 ? -42.914 28.275 -18.053 1.00 22.84 88 ALA A CA 1
ATOM 594 C C . ALA A 1 111 ? -42.138 28.329 -19.353 1.00 24.02 88 ALA A C 1
ATOM 595 O O . ALA A 1 111 ? -40.983 28.763 -19.401 1.00 24.49 88 ALA A O 1
ATOM 597 N N . ASN A 1 112 ? -42.775 27.876 -20.416 1.00 24.89 89 ASN A N 1
ATOM 598 C CA . ASN A 1 112 ? -42.065 27.694 -21.664 1.00 26.67 89 ASN A CA 1
ATOM 599 C C . ASN A 1 112 ? -42.694 28.365 -22.899 1.00 26.45 89 ASN A C 1
ATOM 600 O O . ASN A 1 112 ? -42.047 28.506 -23.924 1.00 28.02 89 ASN A O 1
ATOM 605 N N . ALA A 1 113 ? -43.935 28.798 -22.781 1.00 25.64 90 ALA A N 1
ATOM 606 C CA . ALA A 1 113 ? -44.649 29.433 -23.871 1.00 24.70 90 ALA A CA 1
ATOM 607 C C . ALA A 1 113 ? -43.917 30.674 -24.300 1.00 24.29 90 ALA A C 1
ATOM 608 O O . ALA A 1 113 ? -43.419 31.409 -23.492 1.00 26.15 90 ALA A O 1
ATOM 610 N N . GLY A 1 114 ? -43.850 30.918 -25.589 1.00 24.78 91 GLY A N 1
ATOM 611 C CA . GLY A 1 114 ? -43.135 32.072 -26.077 1.00 23.90 91 GLY A CA 1
ATOM 612 C C . GLY A 1 114 ? -43.307 32.080 -27.557 1.00 23.24 91 GLY A C 1
ATOM 613 O O . GLY A 1 114 ? -43.627 31.058 -28.131 1.00 24.35 91 GLY A O 1
ATOM 614 N N . ILE A 1 115 ? -43.133 33.234 -28.172 1.00 23.83 92 ILE A N 1
ATOM 615 C CA . ILE A 1 115 ? -43.162 33.342 -29.618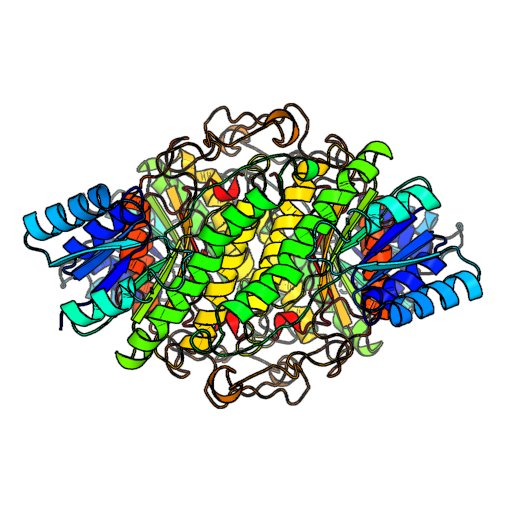 1.00 25.69 92 ILE A CA 1
ATOM 616 C C . ILE A 1 115 ? -42.002 34.226 -30.059 1.00 26.69 92 ILE A C 1
ATOM 617 O O . ILE A 1 115 ? -41.671 35.192 -29.375 1.00 28.82 92 ILE A O 1
ATOM 622 N N . ASN A 1 116 ? -41.420 33.935 -31.221 1.00 27.25 93 ASN A N 1
ATOM 623 C CA . ASN A 1 116 ? -40.377 34.783 -31.788 1.00 26.10 93 ASN A CA 1
ATOM 624 C C . ASN A 1 116 ? -40.820 36.195 -32.137 1.00 26.01 93 ASN A C 1
ATOM 625 O O . ASN A 1 116 ? -40.017 37.136 -32.018 1.00 25.82 93 ASN A O 1
ATOM 630 N N . GLY A 1 117 ? -42.090 36.340 -32.547 1.00 24.62 94 GLY A N 1
ATOM 631 C CA . GLY A 1 117 ? -42.634 37.617 -32.968 1.00 23.93 94 GLY A CA 1
ATOM 632 C C . GLY A 1 117 ? -41.914 38.154 -34.197 1.00 24.22 94 GLY A C 1
ATOM 633 O O . GLY A 1 117 ? -41.255 37.416 -34.910 1.00 25.01 94 GLY A O 1
ATOM 634 N N . VAL A 1 118 ? -42.037 39.453 -34.431 1.00 24.66 95 VAL A N 1
ATOM 635 C CA . VAL A 1 118 ? -41.539 40.123 -35.623 1.00 24.54 95 VAL A CA 1
ATOM 636 C C . VAL A 1 118 ? -40.124 40.553 -35.339 1.00 25.08 95 VAL A C 1
ATOM 637 O O . VAL A 1 118 ? -39.882 41.194 -34.336 1.00 24.48 95 VAL A O 1
ATOM 641 N N . TRP A 1 119 ? -39.179 40.195 -36.203 1.00 27.29 96 TRP A N 1
ATOM 642 C CA . TRP A 1 119 ? -37.851 40.820 -36.118 1.00 27.99 96 TRP A CA 1
ATOM 643 C C . TRP A 1 119 ? -37.673 41.785 -37.248 1.00 26.77 96 TRP A C 1
ATOM 644 O O . TRP A 1 119 ? -37.880 41.430 -38.388 1.00 27.40 96 TRP A O 1
ATOM 655 N N . ALA A 1 120 ? -37.282 43.011 -36.932 1.00 26.99 97 ALA A N 1
ATOM 656 C CA . ALA A 1 120 ? -37.233 44.101 -37.909 1.00 28.33 97 ALA A CA 1
ATOM 657 C C . ALA A 1 120 ? -36.307 45.213 -37.421 1.00 27.37 97 ALA A C 1
ATOM 658 O O . ALA A 1 120 ? -36.058 45.313 -36.232 1.00 25.91 97 ALA A O 1
ATOM 660 N N . PRO A 1 121 ? -35.826 46.077 -38.338 1.00 29.36 98 PRO A N 1
ATOM 661 C CA . PRO A 1 121 ? -35.000 47.197 -37.846 1.00 28.79 98 PRO A CA 1
ATOM 662 C C . PRO A 1 121 ? -35.755 47.912 -36.765 1.00 28.06 98 PRO A C 1
ATOM 663 O O . PRO A 1 121 ? -36.978 47.891 -36.773 1.00 25.79 98 PRO A O 1
ATOM 667 N N . ILE A 1 122 ? -35.032 48.504 -35.817 1.00 30.93 99 ILE A N 1
ATOM 668 C CA . ILE A 1 122 ? -35.680 49.093 -34.636 1.00 32.00 99 ILE A CA 1
ATOM 669 C C . ILE A 1 122 ? -36.795 50.078 -35.011 1.00 32.92 99 ILE A C 1
ATOM 670 O O . ILE A 1 122 ? -37.890 50.026 -34.455 1.00 35.71 99 ILE A O 1
ATOM 675 N N . ASP A 1 123 ? -36.507 50.925 -35.999 1.00 34.60 100 ASP A N 1
ATOM 676 C CA . ASP A 1 123 ? -37.442 51.904 -36.571 1.00 33.41 100 ASP A CA 1
ATOM 677 C C . ASP A 1 123 ? -38.484 51.288 -37.526 1.00 33.08 100 ASP A C 1
ATOM 678 O O . ASP A 1 123 ? -39.461 51.939 -37.856 1.00 36.11 100 ASP A O 1
ATOM 683 N N . ASP A 1 124 ? -38.304 50.048 -37.965 1.00 33.04 101 ASP A N 1
ATOM 684 C CA . ASP A 1 124 ? -39.320 49.406 -38.790 1.00 32.07 101 ASP A CA 1
ATOM 685 C C . ASP A 1 124 ? -40.362 48.721 -37.910 1.00 31.99 101 ASP A C 1
ATOM 686 O O . ASP A 1 124 ? -41.541 48.600 -38.288 1.00 31.14 101 ASP A O 1
ATOM 691 N N . LEU A 1 125 ? -39.921 48.280 -36.733 1.00 31.30 102 LEU A N 1
ATOM 692 C CA . LEU A 1 125 ? -40.748 47.489 -35.827 1.00 30.28 102 LEU A CA 1
ATOM 693 C C . LEU A 1 125 ? -41.883 48.333 -35.299 1.00 30.35 102 LEU A C 1
ATOM 694 O O . LEU A 1 125 ? -41.656 49.359 -34.686 1.00 31.89 102 LEU A O 1
ATOM 699 N N . LYS A 1 126 ? -43.106 47.907 -35.579 1.00 31.33 103 LYS A N 1
ATOM 700 C CA . LYS A 1 126 ? -44.312 48.649 -35.224 1.00 31.75 103 LYS A CA 1
ATOM 701 C C . LYS A 1 126 ? -44.615 48.508 -33.734 1.00 31.82 103 LYS A C 1
ATOM 702 O O . LYS A 1 126 ? -44.474 47.429 -33.170 1.00 33.83 103 LYS A O 1
ATOM 708 N N . PRO A 1 127 ? -45.057 49.593 -33.094 1.00 31.94 104 PRO A N 1
ATOM 709 C CA . PRO A 1 127 ? -45.399 49.511 -31.679 1.00 30.44 104 PRO A CA 1
ATOM 710 C C . PRO A 1 127 ? -46.291 48.330 -31.358 1.00 32.31 104 PRO A C 1
ATOM 711 O O . PRO A 1 127 ? -46.021 47.628 -30.380 1.00 36.27 104 PRO A O 1
ATOM 715 N N . PHE A 1 128 ? -47.324 48.084 -32.163 1.00 31.89 105 PHE A N 1
ATOM 716 C CA . PHE A 1 128 ? -48.279 47.002 -31.838 1.00 31.29 105 PHE A CA 1
ATOM 717 C C . PHE A 1 128 ? -47.574 45.652 -31.842 1.00 29.45 105 PHE A C 1
ATOM 718 O O . PHE A 1 128 ? -47.935 44.759 -31.079 1.00 26.75 105 PHE A O 1
ATOM 726 N N . GLU A 1 129 ? -46.588 45.492 -32.722 1.00 29.11 106 GLU A N 1
ATOM 727 C CA . GLU A 1 129 ? -45.968 44.169 -32.841 1.00 30.97 106 GLU A CA 1
ATOM 728 C C . GLU A 1 129 ? -44.839 43.978 -31.823 1.00 31.37 106 GLU A C 1
ATOM 729 O O . GLU A 1 129 ? -44.557 42.822 -31.403 1.00 32.22 106 GLU A O 1
ATOM 735 N N . TRP A 1 130 ? -44.252 45.110 -31.399 1.00 27.73 107 TRP A N 1
ATOM 736 C CA . TRP A 1 130 ? -43.535 45.171 -30.130 1.00 26.70 107 TRP A CA 1
ATOM 737 C C . TRP A 1 130 ? -44.415 44.747 -28.989 1.00 26.08 107 TRP A C 1
ATOM 738 O O . TRP A 1 130 ? -44.034 43.886 -28.223 1.00 24.72 107 TRP A O 1
ATOM 749 N N . ASP A 1 131 ? -45.603 45.323 -28.867 1.00 26.38 108 ASP A N 1
ATOM 750 C CA . ASP A 1 131 ? -46.493 44.952 -27.784 1.00 28.30 108 ASP A CA 1
ATOM 751 C C . ASP A 1 131 ? -46.812 43.465 -27.725 1.00 30.94 108 ASP A C 1
ATOM 752 O O . ASP A 1 131 ? -46.925 42.902 -26.615 1.00 32.50 108 ASP A O 1
ATOM 757 N N . GLU A 1 132 ? -46.919 42.840 -28.905 1.00 31.51 109 GLU A N 1
ATOM 758 C CA . GLU A 1 132 ? -47.296 41.433 -29.075 1.00 33.13 109 GLU A CA 1
ATOM 759 C C . GLU A 1 132 ? -46.273 40.495 -28.434 1.00 33.98 109 GLU A C 1
ATOM 760 O O . GLU A 1 132 ? -46.642 39.530 -27.743 1.00 33.19 109 GLU A O 1
ATOM 766 N N . THR A 1 133 ? -44.990 40.789 -28.685 1.00 31.60 110 THR A N 1
ATOM 767 C CA . THR A 1 133 ? -43.871 40.005 -28.183 1.00 27.55 110 THR A CA 1
ATOM 768 C C . THR A 1 133 ? -43.775 40.104 -26.656 1.00 26.05 110 THR A C 1
ATOM 769 O O . THR A 1 133 ? -43.680 39.075 -25.970 1.00 25.50 110 THR A O 1
ATOM 773 N N . ILE A 1 134 ? -43.828 41.332 -26.137 1.00 23.73 111 ILE A N 1
ATOM 774 C CA . ILE A 1 134 ? -43.851 41.564 -24.693 1.00 23.79 111 ILE A CA 1
ATOM 775 C C . ILE A 1 134 ? -45.043 40.873 -24.034 1.00 25.33 111 ILE A C 1
ATOM 776 O O . ILE A 1 134 ? -44.874 40.169 -23.039 1.00 29.15 111 ILE A O 1
ATOM 781 N N . ALA A 1 135 ? -46.241 41.056 -24.582 1.00 25.09 112 ALA A N 1
ATOM 782 C CA . ALA A 1 135 ? -47.427 40.466 -23.971 1.00 23.66 112 ALA A CA 1
ATOM 783 C C . ALA A 1 135 ? -47.243 38.974 -23.821 1.00 23.41 112 ALA A C 1
ATOM 784 O O . ALA A 1 135 ? -47.396 38.455 -22.734 1.00 24.55 112 ALA A O 1
ATOM 786 N N . VAL A 1 136 ? -46.886 38.287 -24.899 1.00 23.34 113 VAL A N 1
ATOM 787 C CA . VAL A 1 136 ? -46.759 36.829 -24.864 1.00 23.77 113 VAL A CA 1
ATOM 788 C C . VAL A 1 136 ? -45.503 36.410 -24.092 1.00 24.29 113 VAL A C 1
ATOM 789 O O . VAL A 1 136 ? -45.547 35.532 -23.213 1.00 24.38 113 VAL A O 1
ATOM 793 N N . ASN A 1 137 ? -44.371 37.022 -24.404 1.00 22.78 114 ASN A N 1
ATOM 794 C CA . ASN A 1 137 ? -43.167 36.551 -23.753 1.00 22.29 114 ASN A CA 1
ATOM 795 C C . ASN A 1 137 ? -43.025 37.017 -22.316 1.00 22.76 114 ASN A C 1
ATOM 796 O O . ASN A 1 137 ? -42.707 36.199 -21.431 1.00 20.68 114 ASN A O 1
ATOM 801 N N . LEU A 1 138 ? -43.302 38.310 -22.080 1.00 22.56 115 LEU A N 1
ATOM 802 C CA . LEU A 1 138 ? -43.078 38.881 -20.764 1.00 22.43 115 LEU A CA 1
ATOM 803 C C . LEU A 1 138 ? -44.272 38.825 -19.836 1.00 22.79 115 LEU A C 1
ATOM 804 O O . LEU A 1 138 ? -44.191 38.247 -18.743 1.00 21.99 115 LEU A O 1
ATOM 809 N N . ARG A 1 139 ? -45.380 39.426 -20.261 1.00 23.08 116 ARG A N 1
ATOM 810 C CA . ARG A 1 139 ? -46.589 39.382 -19.458 1.00 22.34 116 ARG A CA 1
ATOM 811 C C . ARG A 1 139 ? -46.965 37.915 -19.225 1.00 21.22 116 ARG A C 1
ATOM 812 O O . ARG A 1 139 ? -47.515 37.544 -18.201 1.00 20.27 116 ARG A O 1
ATOM 820 N N . GLY A 1 140 ? -46.624 37.061 -20.168 1.00 20.64 117 GLY A N 1
ATOM 821 C CA . GLY A 1 140 ? -47.026 35.662 -20.047 1.00 21.79 117 GLY A CA 1
ATOM 822 C C . GLY A 1 140 ? -46.206 34.942 -19.006 1.00 21.55 117 GLY A C 1
ATOM 823 O O . GLY A 1 140 ? -46.622 33.942 -18.454 1.00 21.51 117 GLY A O 1
ATOM 824 N N . THR A 1 141 ? -45.020 35.462 -18.748 1.00 21.43 118 THR A N 1
ATOM 825 C CA . THR A 1 141 ? -44.139 34.889 -17.771 1.00 21.31 118 THR A CA 1
ATOM 826 C C . THR A 1 141 ? -44.593 35.346 -16.407 1.00 21.69 118 THR A C 1
ATOM 827 O O . THR A 1 141 ? -44.741 34.520 -15.485 1.00 22.85 118 THR A O 1
ATOM 831 N N . PHE A 1 142 ? -44.828 36.654 -16.274 1.00 21.45 119 PHE A N 1
ATOM 832 C CA . PHE A 1 142 ? -45.403 37.172 -15.028 1.00 22.22 119 PHE A CA 1
ATOM 833 C C . PHE A 1 142 ? -46.666 36.410 -14.680 1.00 22.35 119 PHE A C 1
ATOM 834 O O . PHE A 1 142 ? -46.795 35.932 -13.569 1.00 22.60 119 PHE A O 1
ATOM 842 N N . LEU A 1 143 ? -47.560 36.227 -15.650 1.00 22.55 120 LEU A N 1
ATOM 843 C CA . LEU A 1 143 ? -48.847 35.628 -15.347 1.00 21.82 120 LEU A CA 1
ATOM 844 C C . LEU A 1 143 ? -48.677 34.204 -14.954 1.00 22.69 120 LEU A C 1
ATOM 845 O O . LEU A 1 143 ? -49.223 33.771 -13.923 1.00 23.32 120 LEU A O 1
ATOM 850 N N . THR A 1 144 ? -47.895 33.479 -15.746 1.00 22.01 121 THR A N 1
ATOM 851 C CA . THR A 1 144 ? -47.584 32.126 -15.413 1.00 21.68 121 THR A CA 1
ATOM 852 C C . THR A 1 144 ? -47.089 32.036 -13.972 1.00 22.96 121 THR A C 1
ATOM 853 O O . THR A 1 144 ? -47.595 31.204 -13.220 1.00 24.15 121 THR A O 1
ATOM 857 N N . LEU A 1 145 ? -46.155 32.898 -13.554 1.00 22.83 122 LEU A N 1
ATOM 858 C CA . LEU A 1 145 ? -45.616 32.773 -12.194 1.00 22.85 122 LEU A CA 1
ATOM 859 C C . LEU A 1 145 ? -46.576 33.230 -11.092 1.00 23.52 122 LEU A C 1
ATOM 860 O O . LEU A 1 145 ? -46.768 32.552 -10.065 1.00 23.98 122 LEU A O 1
ATOM 865 N N . HIS A 1 146 ? -47.173 34.391 -11.308 1.00 23.20 123 HIS A N 1
ATOM 866 C CA . HIS A 1 146 ? -48.109 34.969 -10.379 1.00 22.75 123 HIS A CA 1
ATOM 867 C C . HIS A 1 146 ? -49.243 34.054 -9.965 1.00 23.76 123 HIS A C 1
ATOM 868 O O . HIS A 1 146 ? -49.644 34.038 -8.795 1.00 24.08 123 HIS A O 1
ATOM 875 N N . LEU A 1 147 ? -49.739 33.255 -10.910 1.00 23.34 124 LEU A N 1
ATOM 876 C CA . LEU A 1 147 ? -50.828 32.325 -10.666 1.00 21.91 124 LEU A CA 1
ATOM 877 C C . LEU A 1 147 ? -50.393 30.995 -10.084 1.00 22.62 124 LEU A C 1
ATOM 878 O O . LEU A 1 147 ? -51.170 30.333 -9.395 1.00 23.96 124 LEU A O 1
ATOM 883 N N . THR A 1 148 ? -49.179 30.567 -10.388 1.00 22.40 125 THR A N 1
ATOM 884 C CA . THR A 1 148 ? -48.735 29.232 -9.970 1.00 22.78 125 THR A CA 1
ATOM 885 C C . THR A 1 148 ? -48.094 29.248 -8.599 1.00 22.23 125 THR A C 1
ATOM 886 O O . THR A 1 148 ? -48.334 28.356 -7.779 1.00 23.26 125 THR A O 1
ATOM 890 N N . VAL A 1 149 ? -47.275 30.260 -8.366 1.00 20.34 126 VAL A N 1
ATOM 891 C CA . VAL A 1 149 ? -46.638 30.467 -7.081 1.00 21.38 126 VAL A CA 1
ATOM 892 C C . VAL A 1 149 ? -47.489 30.287 -5.790 1.00 21.07 126 VAL A C 1
ATOM 893 O O . VAL A 1 149 ? -47.041 29.615 -4.840 1.00 21.32 126 VAL A O 1
ATOM 897 N N . PRO A 1 150 ? -48.725 30.813 -5.759 1.00 20.92 127 PRO A N 1
ATOM 898 C CA . PRO A 1 150 ? -49.492 30.564 -4.543 1.00 20.42 127 PRO A CA 1
ATOM 899 C C . PRO A 1 150 ? -49.693 29.075 -4.281 1.00 20.95 127 PRO A C 1
ATOM 900 O O . PRO A 1 150 ? -49.751 28.666 -3.132 1.00 21.46 127 PRO A O 1
ATOM 904 N N . TYR A 1 151 ? -49.745 28.265 -5.333 1.00 23.19 128 TYR A N 1
ATOM 905 C CA . TYR A 1 151 ? -50.010 26.811 -5.195 1.00 25.66 128 TYR A CA 1
ATOM 906 C C . TYR A 1 151 ? -48.794 26.040 -4.732 1.00 26.89 128 TYR A C 1
ATOM 907 O O . TYR A 1 151 ? -48.897 25.104 -3.937 1.00 28.19 128 TYR A O 1
ATOM 916 N N . LEU A 1 152 ? -47.637 26.474 -5.210 1.00 27.28 129 LEU A N 1
ATOM 917 C CA . LEU A 1 152 ? -46.379 25.963 -4.752 1.00 27.41 129 LEU A CA 1
ATOM 918 C C . LEU A 1 152 ? -46.175 26.293 -3.273 1.00 27.26 129 LEU A C 1
ATOM 919 O O . LEU A 1 152 ? -45.825 25.419 -2.482 1.00 26.18 129 LEU A O 1
ATOM 924 N N . LYS A 1 153 ? -46.408 27.549 -2.892 1.00 29.61 130 LYS A N 1
ATOM 925 C CA . LYS A 1 153 ? -46.327 27.942 -1.472 1.00 29.34 130 LYS A CA 1
ATOM 926 C C . LYS A 1 153 ? -47.208 27.016 -0.665 1.00 30.67 130 LYS A C 1
ATOM 927 O O . LYS A 1 153 ? -46.723 26.324 0.241 1.00 29.50 130 LYS A O 1
ATOM 933 N N . GLN A 1 154 ? -48.488 26.974 -1.055 1.00 30.18 131 GLN A N 1
ATOM 934 C CA . GLN A 1 154 ? -49.517 26.202 -0.359 1.00 29.81 131 GLN A CA 1
ATOM 935 C C . GLN A 1 154 ? -49.105 24.766 -0.189 1.00 27.75 131 GLN A C 1
ATOM 936 O O . GLN A 1 154 ? -49.340 24.161 0.849 1.00 27.53 131 GLN A O 1
ATOM 942 N N . ARG A 1 155 ? -48.480 24.228 -1.220 1.00 27.84 132 ARG A N 1
ATOM 943 C CA . ARG A 1 155 ? -48.060 22.842 -1.215 1.00 29.02 132 ARG A CA 1
ATOM 944 C C . ARG A 1 155 ? -46.807 22.654 -0.369 1.00 28.30 132 ARG A C 1
ATOM 945 O O . ARG A 1 155 ? -46.433 21.527 -0.078 1.00 28.65 132 ARG A O 1
ATOM 953 N N . GLY A 1 156 ? -46.156 23.760 0.017 1.00 27.81 133 GLY A N 1
ATOM 954 C CA . GLY A 1 156 ? -44.976 23.723 0.906 1.00 25.47 133 GLY A CA 1
ATOM 955 C C . GLY A 1 156 ? -43.624 23.632 0.227 1.00 24.38 133 GLY A C 1
ATOM 956 O O . GLY A 1 156 ? -42.619 23.374 0.860 1.00 26.03 133 GLY A O 1
ATOM 957 N N . GLY A 1 157 ? -43.591 23.844 -1.076 1.00 24.21 134 GLY A N 1
ATOM 958 C CA . GLY A 1 157 ? -42.339 23.781 -1.821 1.00 22.73 134 GLY A CA 1
ATOM 959 C C . GLY A 1 157 ? -42.591 23.513 -3.284 1.00 20.36 134 GLY A C 1
ATOM 960 O O . GLY A 1 157 ? -43.721 23.350 -3.693 1.00 21.63 134 GLY A O 1
ATOM 961 N N . GLY A 1 158 ? -41.538 23.479 -4.077 1.00 19.34 135 GLY A N 1
ATOM 962 C CA . GLY A 1 158 ? -41.647 23.073 -5.471 1.00 17.50 135 GLY A CA 1
ATOM 963 C C . GLY A 1 158 ? -40.492 23.600 -6.283 1.00 16.52 135 GLY A C 1
ATOM 964 O O . GLY A 1 158 ? -39.544 24.153 -5.734 1.00 16.73 135 GLY A O 1
ATOM 965 N N . ALA A 1 159 ? -40.609 23.459 -7.597 1.00 16.04 136 ALA A N 1
ATOM 966 C CA . ALA A 1 159 ? -39.524 23.708 -8.548 1.00 16.00 136 ALA A CA 1
ATOM 967 C C . ALA A 1 159 ? -40.061 24.375 -9.816 1.00 15.82 136 ALA A C 1
ATOM 968 O O . ALA A 1 159 ? -41.049 23.910 -10.381 1.00 16.66 136 ALA A O 1
ATOM 970 N N . ILE A 1 160 ? -39.406 25.445 -10.242 1.00 14.87 137 ILE A N 1
ATOM 971 C CA . ILE A 1 160 ? -39.790 26.210 -11.402 1.00 15.96 137 ILE A CA 1
ATOM 972 C C . ILE A 1 160 ? -38.598 26.272 -12.374 1.00 16.64 137 ILE A C 1
ATOM 973 O O . ILE A 1 160 ? -37.439 26.374 -11.952 1.00 17.24 137 ILE A O 1
ATOM 978 N N . VAL A 1 161 ? -38.891 26.220 -13.670 1.00 17.28 138 VAL A N 1
ATOM 979 C CA . VAL A 1 161 ? -37.921 26.570 -14.693 1.00 18.54 138 VAL A CA 1
ATOM 980 C C . VAL A 1 161 ? -38.546 27.359 -15.835 1.00 19.37 138 VAL A C 1
ATOM 981 O O . VAL A 1 161 ? -39.515 26.934 -16.443 1.00 20.85 138 VAL A O 1
ATOM 985 N N . VAL A 1 162 ? -37.973 28.522 -16.086 1.00 20.50 139 VAL A N 1
ATOM 986 C CA . VAL A 1 162 ? -38.347 29.371 -17.195 1.00 21.96 139 VAL A CA 1
ATOM 987 C C . VAL A 1 162 ? -37.392 29.105 -18.334 1.00 24.33 139 VAL A C 1
ATOM 988 O O . VAL A 1 162 ? -36.166 29.145 -18.148 1.00 27.11 139 VAL A O 1
ATOM 992 N N . VAL A 1 163 ? -37.940 28.816 -19.511 1.00 24.65 140 VAL A N 1
ATOM 993 C CA . VAL A 1 163 ? -37.112 28.584 -20.677 1.00 23.65 140 VAL A CA 1
ATOM 994 C C . VAL A 1 163 ? -36.937 29.927 -21.367 1.00 25.41 140 VAL A C 1
ATOM 995 O O . VAL A 1 163 ? -37.897 30.510 -21.892 1.00 25.87 140 VAL A O 1
ATOM 999 N N . SER A 1 164 ? -35.708 30.444 -21.264 1.00 26.36 141 SER A N 1
ATOM 1000 C CA . SER A 1 164 ? -35.296 31.688 -21.879 1.00 23.48 141 SER A CA 1
ATOM 1001 C C . SER A 1 164 ? -34.564 31.254 -23.121 1.00 24.48 141 SER A C 1
ATOM 1002 O O . SER A 1 164 ? -34.989 30.294 -23.761 1.00 25.85 141 SER A O 1
ATOM 1005 N N . SER A 1 165 ? -33.462 31.920 -23.461 1.00 24.01 142 SER A N 1
ATOM 1006 C CA . SER A 1 165 ? -32.730 31.601 -24.675 1.00 23.67 142 SER A CA 1
ATOM 1007 C C . SER A 1 165 ? -31.318 32.173 -24.561 1.00 22.92 142 SER A C 1
ATOM 1008 O O . SER A 1 165 ? -31.088 33.003 -23.679 1.00 21.17 142 SER A O 1
ATOM 1011 N N . ILE A 1 166 ? -30.390 31.709 -25.426 1.00 22.13 143 ILE A N 1
ATOM 1012 C CA . ILE A 1 166 ? -29.076 32.374 -25.612 1.00 22.55 143 ILE A CA 1
ATOM 1013 C C . ILE A 1 166 ? -29.209 33.860 -26.026 1.00 23.41 143 ILE A C 1
ATOM 1014 O O . ILE A 1 166 ? -28.338 34.690 -25.708 1.00 23.56 143 ILE A O 1
ATOM 1019 N N . ASN A 1 167 ? -30.282 34.191 -26.751 1.00 22.96 144 ASN A N 1
ATOM 1020 C CA . ASN A 1 167 ? -30.579 35.592 -27.037 1.00 23.33 144 ASN A CA 1
ATOM 1021 C C . ASN A 1 167 ? -30.872 36.383 -25.781 1.00 21.69 144 ASN A C 1
ATOM 1022 O O . ASN A 1 167 ? -31.625 35.923 -24.930 1.00 21.52 144 ASN A O 1
ATOM 1027 N N . GLY A 1 168 ? -30.290 37.570 -25.685 1.00 20.35 145 GLY A N 1
ATOM 1028 C CA . GLY A 1 168 ? -30.420 38.397 -24.504 1.00 21.07 145 GLY A CA 1
ATOM 1029 C C . GLY A 1 168 ? -29.506 38.039 -23.337 1.00 22.26 145 GLY A C 1
ATOM 1030 O O . GLY A 1 168 ? -29.262 38.873 -22.476 1.00 22.95 145 GLY A O 1
ATOM 1031 N N . THR A 1 169 ? -29.001 36.809 -23.292 1.00 23.66 146 THR A N 1
ATOM 1032 C CA . THR A 1 169 ? -28.063 36.393 -22.246 1.00 23.87 146 THR A CA 1
ATOM 1033 C C . THR A 1 169 ? -26.619 36.324 -22.786 1.00 24.41 146 THR A C 1
ATOM 1034 O O . THR A 1 169 ? -25.724 36.952 -22.237 1.00 23.06 146 THR A O 1
ATOM 1038 N N . ARG A 1 170 ? -26.408 35.583 -23.878 1.00 26.92 147 ARG A N 1
ATOM 1039 C CA . ARG A 1 170 ? -25.091 35.530 -24.581 1.00 28.53 147 ARG A CA 1
ATOM 1040 C C . ARG A 1 170 ? -25.076 36.068 -26.014 1.00 29.36 147 ARG A C 1
ATOM 1041 O O . ARG A 1 170 ? -24.063 36.573 -26.472 1.00 30.04 147 ARG A O 1
ATOM 1049 N N . THR A 1 171 ? -26.189 35.929 -26.726 1.00 30.85 148 THR A N 1
ATOM 1050 C CA . THR A 1 171 ? -26.231 36.276 -28.131 1.00 31.04 148 THR A CA 1
ATOM 1051 C C . THR A 1 171 ? -27.086 37.493 -28.373 1.00 32.63 148 THR A C 1
ATOM 1052 O O . THR A 1 171 ? -28.191 37.607 -27.842 1.00 32.96 148 THR A O 1
ATOM 1056 N N . PHE A 1 172 ? -26.564 38.397 -29.199 1.00 31.99 149 PHE A N 1
ATOM 1057 C CA . PHE A 1 172 ? -27.237 39.644 -29.516 1.00 28.05 149 PHE A CA 1
ATOM 1058 C C . PHE A 1 172 ? -27.242 39.949 -31.028 1.00 27.99 149 PHE A C 1
ATOM 1059 O O . PHE A 1 172 ? -27.486 41.085 -31.427 1.00 30.43 149 PHE A O 1
ATOM 1067 N N . THR A 1 173 ? -26.990 38.949 -31.870 1.00 26.04 150 THR A N 1
ATOM 1068 C CA . THR A 1 173 ? -26.812 39.184 -33.312 1.00 25.48 150 THR A CA 1
ATOM 1069 C C . THR A 1 173 ? -28.003 38.716 -34.121 1.00 28.65 150 THR A C 1
ATOM 1070 O O . THR A 1 173 ? -28.031 38.905 -35.330 1.00 30.59 150 THR A O 1
ATOM 1074 N N . THR A 1 174 ? -28.969 38.060 -33.483 1.00 30.86 151 THR A N 1
ATOM 1075 C CA . THR A 1 174 ? -30.125 37.578 -34.214 1.00 29.85 151 THR A CA 1
ATOM 1076 C C . THR A 1 174 ? -30.886 38.758 -34.803 1.00 30.13 151 THR A C 1
ATOM 1077 O O . THR A 1 174 ? -31.322 39.669 -34.060 1.00 28.18 151 THR A O 1
ATOM 1081 N N . PRO A 1 175 ? -31.016 38.751 -36.148 1.00 29.39 152 PRO A N 1
ATOM 1082 C CA . PRO A 1 175 ? -31.323 39.925 -36.974 1.00 26.99 152 PRO A CA 1
ATOM 1083 C C . PRO A 1 175 ? -32.576 40.642 -36.543 1.00 24.62 152 PRO A C 1
ATOM 1084 O O . PRO A 1 175 ? -33.670 40.122 -36.687 1.00 24.38 152 PRO A O 1
ATOM 1088 N N . GLY A 1 176 ? -32.383 41.837 -35.995 1.00 23.87 153 GLY A N 1
ATOM 1089 C CA . GLY A 1 176 ? -33.448 42.723 -35.570 1.00 22.23 153 GLY A CA 1
ATOM 1090 C C . GLY A 1 176 ? -34.401 42.078 -34.596 1.00 22.88 153 GLY A C 1
ATOM 1091 O O . GLY A 1 176 ? -35.560 42.443 -34.561 1.00 22.90 153 GLY A O 1
ATOM 1092 N N . ALA A 1 177 ? -33.902 41.135 -33.799 1.00 23.37 154 ALA A N 1
ATOM 1093 C CA . ALA A 1 177 ? -34.700 40.386 -32.825 1.00 23.67 154 ALA A CA 1
ATOM 1094 C C . ALA A 1 177 ? -34.870 41.126 -31.468 1.00 23.99 154 ALA A C 1
ATOM 1095 O O . ALA A 1 177 ? -35.207 40.515 -30.435 1.00 23.13 154 ALA A O 1
ATOM 1097 N N . THR A 1 178 ? -34.668 42.439 -31.488 1.00 23.84 155 THR A N 1
ATOM 1098 C CA . THR A 1 178 ? -34.683 43.230 -30.271 1.00 26.43 155 THR A CA 1
ATOM 1099 C C . THR A 1 178 ? -35.806 42.889 -29.307 1.00 28.56 155 THR A C 1
ATOM 1100 O O . THR A 1 178 ? -35.534 42.521 -28.157 1.00 31.47 155 THR A O 1
ATOM 1104 N N . ALA A 1 179 ? -37.056 42.975 -29.759 1.00 27.95 156 ALA A N 1
ATOM 1105 C CA . ALA A 1 179 ? -38.164 42.708 -28.851 1.00 27.36 156 ALA A CA 1
ATOM 1106 C C . ALA A 1 179 ? -38.005 41.339 -28.202 1.00 27.15 156 ALA A C 1
ATOM 1107 O O . ALA A 1 179 ? -38.023 41.259 -26.970 1.00 27.85 156 ALA A O 1
ATOM 1109 N N . TYR A 1 180 ? -37.817 40.283 -29.006 1.00 25.35 157 TYR A N 1
ATOM 1110 C CA . TYR A 1 180 ? -37.627 38.928 -28.464 1.00 23.89 157 TYR A CA 1
ATOM 1111 C C . TYR A 1 180 ? -36.504 38.913 -27.436 1.00 23.74 157 TYR A C 1
ATOM 1112 O O . TYR A 1 180 ? -36.702 38.519 -26.289 1.00 24.27 157 TYR A O 1
ATOM 1121 N N . THR A 1 181 ? -35.336 39.350 -27.873 1.00 22.17 158 THR A N 1
ATOM 1122 C CA . THR A 1 181 ? -34.145 39.411 -27.072 1.00 23.03 158 THR A CA 1
ATOM 1123 C C . THR A 1 181 ? -34.403 40.075 -25.699 1.00 24.58 158 THR A C 1
ATOM 1124 O O . THR A 1 181 ? -33.985 39.574 -24.631 1.00 24.70 158 THR A O 1
ATOM 1128 N N . ALA A 1 182 ? -35.120 41.193 -25.741 1.00 24.04 159 ALA A N 1
ATOM 1129 C CA . ALA A 1 182 ? -35.480 41.957 -24.558 1.00 21.78 159 ALA A CA 1
ATOM 1130 C C . ALA A 1 182 ? -36.234 41.094 -23.562 1.00 20.83 159 ALA A C 1
ATOM 1131 O O . ALA A 1 182 ? -35.903 41.089 -22.373 1.00 20.69 159 ALA A O 1
ATOM 1133 N N . THR A 1 183 ? -37.252 40.374 -24.038 1.00 21.01 160 THR A N 1
ATOM 1134 C CA . THR A 1 183 ? -38.079 39.545 -23.148 1.00 21.39 160 THR A CA 1
ATOM 1135 C C . THR A 1 183 ? -37.299 38.367 -22.554 1.00 20.90 160 THR A C 1
ATOM 1136 O O . THR A 1 183 ? -37.504 38.030 -21.402 1.00 20.97 160 THR A O 1
ATOM 1140 N N . LYS A 1 184 ? -36.396 37.767 -23.330 1.00 21.47 161 LYS A N 1
ATOM 1141 C CA . LYS A 1 184 ? -35.564 36.660 -22.839 1.00 21.33 161 LYS A CA 1
ATOM 1142 C C . LYS A 1 184 ? -34.602 37.104 -21.722 1.00 21.40 161 LYS A C 1
ATOM 1143 O O . LYS A 1 184 ? -34.494 36.444 -20.686 1.00 22.17 161 LYS A O 1
ATOM 1149 N N . ALA A 1 185 ? -33.961 38.249 -21.907 1.00 19.89 162 ALA A N 1
ATOM 1150 C CA . ALA A 1 185 ? -33.129 38.821 -20.867 1.00 19.86 162 ALA A CA 1
ATOM 1151 C C . ALA A 1 185 ? -33.884 39.190 -19.585 1.00 20.15 162 ALA A C 1
ATOM 1152 O O . ALA A 1 185 ? -33.323 39.090 -18.500 1.00 20.45 162 ALA A O 1
ATOM 1154 N N . ALA A 1 186 ? -35.137 39.616 -19.710 1.00 19.81 163 ALA A N 1
ATOM 1155 C CA . ALA A 1 186 ? -35.967 39.879 -18.550 1.00 20.09 163 ALA A CA 1
ATOM 1156 C C . ALA A 1 186 ? -36.272 38.590 -17.786 1.00 21.08 163 ALA A C 1
ATOM 1157 O O . ALA A 1 186 ? -36.333 38.576 -16.532 1.00 19.62 163 ALA A O 1
ATOM 1159 N N . GLN A 1 187 ? -36.459 37.509 -18.541 1.00 21.64 164 GLN A N 1
ATOM 1160 C CA . GLN A 1 187 ? -36.822 36.232 -17.948 1.00 23.84 164 GLN A CA 1
ATOM 1161 C C . GLN A 1 187 ? -35.783 35.712 -16.947 1.00 25.21 164 GLN A C 1
ATOM 1162 O O . GLN A 1 187 ? -36.130 35.284 -15.828 1.00 25.76 164 GLN A O 1
ATOM 1168 N N . VAL A 1 188 ? -34.513 35.775 -17.346 1.00 23.35 165 VAL A N 1
ATOM 1169 C CA . VAL A 1 188 ? -33.404 35.396 -16.485 1.00 21.92 165 VAL A CA 1
ATOM 1170 C C . VAL A 1 188 ? -33.220 36.363 -15.308 1.00 20.72 165 VAL A C 1
ATOM 1171 O O . VAL A 1 188 ? -32.739 35.980 -14.241 1.00 19.94 165 VAL A O 1
ATOM 1175 N N . ALA A 1 189 ? -33.575 37.626 -15.488 1.00 18.86 166 ALA A N 1
ATOM 1176 C CA . ALA A 1 189 ? -33.517 38.514 -14.343 1.00 18.30 166 ALA A CA 1
ATOM 1177 C C . ALA A 1 189 ? -34.622 38.156 -13.314 1.00 18.58 166 ALA A C 1
ATOM 1178 O O . ALA A 1 189 ? -34.333 38.016 -12.133 1.00 20.00 166 ALA A O 1
ATOM 1180 N N . ILE A 1 190 ? -35.854 37.953 -13.772 1.00 17.86 167 ILE A N 1
ATOM 1181 C CA . ILE A 1 190 ? -36.951 37.476 -12.926 1.00 17.90 167 ILE A CA 1
ATOM 1182 C C . ILE A 1 190 ? -36.623 36.210 -12.141 1.00 19.28 167 ILE A C 1
ATOM 1183 O O . ILE A 1 190 ? -36.988 36.100 -10.951 1.00 20.68 167 ILE A O 1
ATOM 1188 N N . VAL A 1 191 ? -35.933 35.269 -12.784 1.00 19.14 168 VAL A N 1
ATOM 1189 C CA . VAL A 1 191 ? -35.594 33.974 -12.182 1.00 19.06 168 VAL A CA 1
ATOM 1190 C C . VAL A 1 191 ? -34.702 34.216 -10.962 1.00 20.02 168 VAL A C 1
ATOM 1191 O O . VAL A 1 191 ? -34.882 33.618 -9.884 1.00 21.96 168 VAL A O 1
ATOM 1195 N N . GLN A 1 192 ? -33.733 35.102 -11.119 1.00 20.20 169 GLN A N 1
ATOM 1196 C CA . GLN A 1 192 ? -32.859 35.441 -10.002 1.00 20.22 169 GLN A CA 1
ATOM 1197 C C . GLN A 1 192 ? -33.580 36.215 -8.887 1.00 20.50 169 GLN A C 1
ATOM 1198 O O . GLN A 1 192 ? -33.422 35.821 -7.731 1.00 20.70 169 GLN A O 1
ATOM 1204 N N . GLN A 1 193 ? -34.377 37.262 -9.194 1.00 19.65 170 GLN A N 1
ATOM 1205 C CA . GLN A 1 193 ? -35.174 37.913 -8.116 1.00 20.24 170 GLN A CA 1
ATOM 1206 C C . GLN A 1 193 ? -35.940 36.818 -7.414 1.00 20.42 170 GLN A C 1
ATOM 1207 O O . GLN A 1 193 ? -35.952 36.741 -6.171 1.00 22.17 170 GLN A O 1
ATOM 1213 N N . LEU A 1 194 ? -36.587 35.964 -8.200 1.00 18.60 171 LEU A N 1
ATOM 1214 C CA . LEU A 1 194 ? -37.539 35.089 -7.596 1.00 18.90 171 LEU A CA 1
ATOM 1215 C C . LEU A 1 194 ? -36.896 33.922 -6.863 1.00 19.89 171 LEU A C 1
ATOM 1216 O O . LEU A 1 194 ? -37.534 33.295 -5.997 1.00 19.93 171 LEU A O 1
ATOM 1221 N N . ALA A 1 195 ? -35.641 33.624 -7.197 1.00 19.41 172 ALA A N 1
ATOM 1222 C CA . ALA A 1 195 ? -34.902 32.596 -6.447 1.00 18.88 172 ALA A CA 1
ATOM 1223 C C . ALA A 1 195 ? -34.695 33.059 -5.006 1.00 18.24 172 ALA A C 1
ATOM 1224 O O . ALA A 1 195 ? -34.835 32.273 -4.056 1.00 18.71 172 ALA A O 1
ATOM 1226 N N . LEU A 1 196 ? -34.374 34.338 -4.869 1.00 16.46 173 LEU A N 1
ATOM 1227 C CA . LEU A 1 196 ? -34.189 34.945 -3.591 1.00 16.24 173 LEU A CA 1
ATOM 1228 C C . LEU A 1 196 ? -35.542 35.087 -2.846 1.00 16.79 173 LEU A C 1
ATOM 1229 O O . LEU A 1 196 ? -35.681 34.638 -1.694 1.00 16.67 173 LEU A O 1
ATOM 1234 N N . GLU A 1 197 ? -36.544 35.671 -3.512 1.00 16.74 174 GLU A N 1
ATOM 1235 C CA . GLU A 1 197 ? -37.830 35.898 -2.879 1.00 15.58 174 GLU A CA 1
ATOM 1236 C C . GLU A 1 197 ? -38.475 34.578 -2.400 1.00 14.87 174 GLU A C 1
ATOM 1237 O O . GLU A 1 197 ? -39.138 34.565 -1.379 1.00 13.79 174 GLU A O 1
ATOM 1243 N N . LEU A 1 198 ? -38.244 33.472 -3.105 1.00 14.59 175 LEU A N 1
ATOM 1244 C CA . LEU A 1 198 ? -38.954 32.225 -2.789 1.00 15.94 175 LEU A CA 1
ATOM 1245 C C . LEU A 1 198 ? -38.116 31.112 -2.159 1.00 16.55 175 LEU A C 1
ATOM 1246 O O . LEU A 1 198 ? -38.580 29.961 -2.030 1.00 17.23 175 LEU A O 1
ATOM 1251 N N . GLY A 1 199 ? -36.894 31.438 -1.762 1.00 17.05 176 GLY A N 1
ATOM 1252 C CA . GLY A 1 199 ? -36.046 30.445 -1.123 1.00 17.47 176 GLY A CA 1
ATOM 1253 C C . GLY A 1 199 ? -36.631 30.011 0.189 1.00 18.60 176 GLY A C 1
ATOM 1254 O O . GLY A 1 199 ? -36.700 28.828 0.468 1.00 19.93 176 GLY A O 1
ATOM 1255 N N . LYS A 1 200 ? -37.045 30.971 1.006 1.00 19.60 177 LYS A N 1
ATOM 1256 C CA . LYS A 1 200 ? -37.569 30.647 2.300 1.00 21.65 177 LYS A CA 1
ATOM 1257 C C . LYS A 1 200 ? -38.849 29.819 2.215 1.00 24.61 177 LYS A C 1
ATOM 1258 O O . LYS A 1 200 ? -39.225 29.160 3.200 1.00 28.61 177 LYS A O 1
ATOM 1264 N N . HIS A 1 201 ? -39.505 29.841 1.052 1.00 23.72 178 HIS A N 1
ATOM 1265 C CA . HIS A 1 201 ? -40.733 29.093 0.838 1.00 23.06 178 HIS A CA 1
ATOM 1266 C C . HIS A 1 201 ? -40.471 27.761 0.228 1.00 24.53 178 HIS A C 1
ATOM 1267 O O . HIS A 1 201 ? -41.408 27.028 -0.142 1.00 25.19 178 HIS A O 1
ATOM 1274 N N . HIS A 1 202 ? -39.187 27.450 0.089 1.00 24.85 179 HIS A N 1
ATOM 1275 C CA . HIS A 1 202 ? -38.709 26.219 -0.508 1.00 25.09 179 HIS A CA 1
ATOM 1276 C C . HIS A 1 202 ? -39.096 26.057 -1.929 1.00 24.98 179 HIS A C 1
ATOM 1277 O O . HIS A 1 202 ? -39.487 24.941 -2.314 1.00 25.10 179 HIS A O 1
ATOM 1284 N N . ILE A 1 203 ? -39.011 27.138 -2.724 1.00 22.24 180 ILE A N 1
ATOM 1285 C CA . ILE A 1 203 ? -39.290 27.042 -4.163 1.00 21.43 180 ILE A CA 1
ATOM 1286 C C . ILE A 1 203 ? -38.022 27.380 -4.972 1.00 22.56 180 ILE A C 1
ATOM 1287 O O . ILE A 1 203 ? -37.460 28.460 -4.858 1.00 23.20 180 ILE A O 1
ATOM 1292 N N . ARG A 1 204 ? -37.570 26.438 -5.784 1.00 23.92 181 ARG A N 1
ATOM 1293 C CA . ARG A 1 204 ? -36.374 26.638 -6.594 1.00 24.43 181 ARG A CA 1
ATOM 1294 C C . ARG A 1 204 ? -36.787 27.239 -7.938 1.00 24.26 181 ARG A C 1
ATOM 1295 O O . ARG A 1 204 ? -37.817 26.866 -8.496 1.00 26.43 181 ARG A O 1
ATOM 1303 N N . VAL A 1 205 ? -36.026 28.197 -8.443 1.00 22.27 182 VAL A N 1
ATOM 1304 C CA . VAL A 1 205 ? -36.374 28.804 -9.701 1.00 21.29 182 VAL A CA 1
ATOM 1305 C C . VAL A 1 205 ? -35.106 28.978 -10.501 1.00 22.51 182 VAL A C 1
ATOM 1306 O O . VAL A 1 205 ? -34.262 29.831 -10.173 1.00 22.95 182 VAL A O 1
ATOM 1310 N N . ASN A 1 206 ? -34.984 28.179 -11.556 1.00 21.87 183 ASN A N 1
ATOM 1311 C CA . ASN A 1 206 ? -33.867 28.276 -12.483 1.00 21.11 183 ASN A CA 1
ATOM 1312 C C . ASN A 1 206 ? -34.320 28.553 -13.927 1.00 20.96 183 ASN A C 1
ATOM 1313 O O . ASN A 1 206 ? -35.480 28.301 -14.296 1.00 19.27 183 ASN A O 1
ATOM 1318 N N . ALA A 1 207 ? -33.386 29.072 -14.729 1.00 19.97 184 ALA A N 1
ATOM 1319 C CA . ALA A 1 207 ? -33.637 29.459 -16.109 1.00 18.81 184 ALA A CA 1
ATOM 1320 C C . ALA A 1 207 ? -32.856 28.547 -17.028 1.00 19.37 184 ALA A C 1
ATOM 1321 O O . ALA A 1 207 ? -31.653 28.349 -16.843 1.00 21.09 184 ALA A O 1
ATOM 1323 N N . VAL A 1 208 ? -33.505 28.009 -18.043 1.00 19.16 185 VAL A N 1
ATOM 1324 C CA . VAL A 1 208 ? -32.771 27.277 -19.055 1.00 19.41 185 VAL A CA 1
ATOM 1325 C C . VAL A 1 208 ? -32.707 28.132 -20.317 1.00 20.43 185 VAL A C 1
ATOM 1326 O O . VAL A 1 208 ? -33.736 28.686 -20.723 1.00 21.44 185 VAL A O 1
ATOM 1330 N N . CYS A 1 209 ? -31.511 28.271 -20.901 1.00 20.07 186 CYS A N 1
ATOM 1331 C CA . CYS A 1 209 ? -31.318 29.036 -22.143 1.00 22.05 186 CYS A CA 1
ATOM 1332 C C . CYS A 1 209 ? -30.767 28.205 -23.320 1.00 22.54 186 CYS A C 1
ATOM 1333 O O . CYS A 1 209 ? -29.545 28.075 -23.488 1.00 23.65 186 CYS A O 1
ATOM 1336 N N . PRO A 1 210 ? -31.652 27.633 -24.147 1.00 22.00 187 PRO A N 1
ATOM 1337 C CA . PRO A 1 210 ? -31.100 26.844 -25.235 1.00 21.53 187 PRO A CA 1
ATOM 1338 C C . PRO A 1 210 ? -30.623 27.745 -26.366 1.00 21.84 187 PRO A C 1
ATOM 1339 O O . PRO A 1 210 ? -30.999 28.921 -26.421 1.00 22.54 187 PRO A O 1
ATOM 1343 N N . GLY A 1 211 ? -29.777 27.229 -27.244 1.00 21.38 188 GLY A N 1
ATOM 1344 C CA . GLY A 1 211 ? -29.489 27.962 -28.482 1.00 23.87 188 GLY A CA 1
ATOM 1345 C C . GLY A 1 211 ? -30.561 27.616 -29.507 1.00 25.02 188 GLY A C 1
ATOM 1346 O O . GLY A 1 211 ? -31.741 27.516 -29.161 1.00 25.97 188 GLY A O 1
ATOM 1347 N N . ALA A 1 212 ? -30.159 27.416 -30.757 1.00 25.93 189 ALA A N 1
ATOM 1348 C CA . ALA A 1 212 ? -31.040 26.819 -31.750 1.00 27.50 189 ALA A CA 1
ATOM 1349 C C . ALA A 1 212 ? -31.422 25.385 -31.355 1.00 29.29 189 ALA A C 1
ATOM 1350 O O . ALA A 1 212 ? -30.566 24.580 -30.923 1.00 29.13 189 ALA A O 1
ATOM 1352 N N . ILE A 1 213 ? -32.717 25.090 -31.483 1.00 31.87 190 ILE A N 1
ATOM 1353 C CA . ILE A 1 213 ? -33.277 23.756 -31.220 1.00 33.06 190 ILE A CA 1
ATOM 1354 C C . ILE A 1 213 ? -34.265 23.423 -32.310 1.00 36.05 190 ILE A C 1
ATOM 1355 O O . ILE A 1 213 ? -35.137 24.226 -32.580 1.00 38.04 190 ILE A O 1
ATOM 1360 N N . GLU A 1 214 ? -34.117 22.263 -32.952 1.00 41.27 191 GLU A N 1
ATOM 1361 C CA . GLU A 1 214 ? -35.007 21.841 -34.057 1.00 44.56 191 GLU A CA 1
ATOM 1362 C C . GLU A 1 214 ? -34.848 22.682 -35.337 1.00 49.83 191 GLU A C 1
ATOM 1363 O O . GLU A 1 214 ? -34.714 22.125 -36.433 1.00 53.49 191 GLU A O 1
ATOM 1369 N N . THR A 1 215 ? -34.872 24.011 -35.203 1.00 49.35 192 THR A N 1
ATOM 1370 C CA . THR A 1 215 ? -34.710 24.917 -36.348 1.00 51.45 192 THR A CA 1
ATOM 1371 C C . THR A 1 215 ? -33.476 25.746 -36.167 1.00 49.74 192 THR A C 1
ATOM 1372 O O . THR A 1 215 ? -33.024 25.930 -35.043 1.00 54.01 192 THR A O 1
ATOM 1376 N N . ASN A 1 216 ? -32.950 26.282 -37.264 1.00 47.76 193 ASN A N 1
ATOM 1377 C CA . ASN A 1 216 ? -31.799 27.178 -37.175 1.00 48.30 193 ASN A CA 1
ATOM 1378 C C . ASN A 1 216 ? -32.086 28.430 -36.336 1.00 45.53 193 ASN A C 1
ATOM 1379 O O . ASN A 1 216 ? -33.248 28.797 -36.129 1.00 42.07 193 ASN A O 1
ATOM 1384 N N . ILE A 1 217 ? -31.013 29.034 -35.819 1.00 43.05 194 ILE A N 1
ATOM 1385 C CA . ILE A 1 217 ? -31.101 30.245 -34.993 1.00 40.46 194 ILE A CA 1
ATOM 1386 C C . ILE A 1 217 ? -31.974 31.318 -35.625 1.00 39.74 194 ILE A C 1
ATOM 1387 O O . ILE A 1 217 ? -32.655 32.049 -34.914 1.00 40.12 194 ILE A O 1
ATOM 1392 N N . SER A 1 218 ? -31.983 31.371 -36.955 1.00 41.33 195 SER A N 1
ATOM 1393 C CA . SER A 1 218 ? -32.525 32.522 -37.652 1.00 41.53 195 SER A CA 1
ATOM 1394 C C . SER A 1 218 ? -33.816 32.285 -38.469 1.00 43.57 195 SER A C 1
ATOM 1395 O O . SER A 1 218 ? -34.245 33.174 -39.205 1.00 43.58 195 SER A O 1
ATOM 1398 N N . ASP A 1 219 ? -34.432 31.106 -38.337 1.00 44.92 196 ASP A N 1
ATOM 1399 C CA . ASP A 1 219 ? -35.656 30.789 -39.089 1.00 49.19 196 ASP A CA 1
ATOM 1400 C C . ASP A 1 219 ? -36.856 31.416 -38.416 1.00 45.52 196 ASP A C 1
ATOM 1401 O O . ASP A 1 219 ? -37.334 30.940 -37.397 1.00 45.20 196 ASP A O 1
ATOM 1406 N N . ASN A 1 220 ? -37.341 32.492 -39.006 1.00 44.83 197 ASN A N 1
ATOM 1407 C CA . ASN A 1 220 ? -38.548 33.139 -38.536 1.00 42.08 197 ASN A CA 1
ATOM 1408 C C . ASN A 1 220 ? -39.301 33.770 -39.714 1.00 39.69 197 ASN A C 1
ATOM 1409 O O . ASN A 1 220 ? -38.868 34.755 -40.284 1.00 35.73 197 ASN A O 1
ATOM 1414 N N . THR A 1 221 ? -40.431 33.193 -40.090 1.00 42.89 198 THR A N 1
ATOM 1415 C CA . THR A 1 221 ? -41.157 33.705 -41.261 1.00 41.26 198 THR A CA 1
ATOM 1416 C C . THR A 1 221 ? -41.520 35.180 -41.117 1.00 40.72 198 THR A C 1
ATOM 1417 O O . THR A 1 221 ? -41.602 35.867 -42.129 1.00 42.26 198 THR A O 1
ATOM 1421 N N . LYS A 1 222 ? -41.702 35.658 -39.876 1.00 38.22 199 LYS A N 1
ATOM 1422 C CA . LYS A 1 222 ? -41.979 37.083 -39.591 1.00 38.19 199 LYS A CA 1
ATOM 1423 C C . LYS A 1 222 ? -40.717 37.956 -39.459 1.00 40.18 199 LYS A C 1
ATOM 1424 O O . LYS A 1 222 ? -40.801 39.123 -39.033 1.00 41.44 199 LYS A O 1
ATOM 1430 N N . LEU A 1 223 ? -39.558 37.380 -39.793 1.00 37.79 200 LEU A N 1
ATOM 1431 C CA . LEU A 1 223 ? -38.314 38.127 -39.992 1.00 37.15 200 LEU A CA 1
ATOM 1432 C C . LEU A 1 223 ? -38.443 39.038 -41.202 1.00 37.16 200 LEU A C 1
ATOM 1433 O O . LEU A 1 223 ? -39.099 38.690 -42.168 1.00 37.29 200 LEU A O 1
ATOM 1438 N N . ARG A 1 224 ? -37.770 40.181 -41.173 1.00 38.87 201 ARG A N 1
ATOM 1439 C CA . ARG A 1 224 ? -38.120 41.291 -42.055 1.00 39.52 201 ARG A CA 1
ATOM 1440 C C . ARG A 1 224 ? -36.912 42.239 -42.199 1.00 40.76 201 ARG A C 1
ATOM 1441 O O . ARG A 1 224 ? -36.474 42.831 -41.209 1.00 43.88 201 ARG A O 1
ATOM 1449 N N . HIS A 1 225 ? -36.361 42.351 -43.410 1.00 40.02 202 HIS A N 1
ATOM 1450 C CA . HIS A 1 225 ? -35.200 43.223 -43.695 1.00 41.59 202 HIS A CA 1
ATOM 1451 C C . HIS A 1 225 ? -33.932 42.744 -43.039 1.00 41.89 202 HIS A C 1
ATOM 1452 O O . HIS A 1 225 ? -33.089 43.523 -42.600 1.00 40.49 202 HIS A O 1
ATOM 1459 N N . GLU A 1 226 ? -33.788 41.432 -43.003 1.00 43.83 203 GLU A N 1
ATOM 1460 C CA . GLU A 1 226 ? -32.666 40.764 -42.371 1.00 45.31 203 GLU A CA 1
ATOM 1461 C C . GLU A 1 226 ? -31.309 41.232 -42.879 1.00 45.81 203 GLU A C 1
ATOM 1462 O O . GLU A 1 226 ? -30.313 41.239 -42.134 1.00 41.73 203 GLU A O 1
ATOM 1468 N N . GLU A 1 227 ? -31.266 41.621 -44.146 1.00 49.15 204 GLU A N 1
ATOM 1469 C CA . GLU A 1 227 ? -30.021 42.126 -44.707 1.00 52.72 204 GLU A CA 1
ATOM 1470 C C . GLU A 1 227 ? -29.617 43.471 -44.081 1.00 46.56 204 GLU A C 1
ATOM 1471 O O . GLU A 1 227 ? -28.433 43.720 -43.860 1.00 45.34 204 GLU A O 1
ATOM 1477 N N . GLU A 1 228 ? -30.605 44.294 -43.736 1.00 40.48 205 GLU A N 1
ATOM 1478 C CA . GLU A 1 228 ? -30.354 45.575 -43.076 1.00 38.03 205 GLU A CA 1
ATOM 1479 C C . GLU A 1 228 ? -29.931 45.433 -41.604 1.00 39.02 205 GLU A C 1
ATOM 1480 O O . GLU A 1 228 ? -29.330 46.365 -41.032 1.00 39.22 205 GLU A O 1
ATOM 1486 N N . THR A 1 229 ? -30.245 44.295 -40.973 1.00 34.08 206 THR A N 1
ATOM 1487 C CA . THR A 1 229 ? -29.981 44.188 -39.535 1.00 31.79 206 THR A CA 1
ATOM 1488 C C . THR A 1 229 ? -28.820 43.265 -39.152 1.00 32.30 206 THR A C 1
ATOM 1489 O O . THR A 1 229 ? -28.169 43.499 -38.134 1.00 29.60 206 THR A O 1
ATOM 1493 N N . ALA A 1 230 ? -28.553 42.234 -39.964 1.00 32.46 207 ALA A N 1
ATOM 1494 C CA . ALA A 1 230 ? -27.451 41.313 -39.679 1.00 30.73 207 ALA A CA 1
ATOM 1495 C C . ALA A 1 230 ? -26.102 41.981 -39.913 1.00 30.69 207 ALA A C 1
ATOM 1496 O O . ALA A 1 230 ? -25.942 42.836 -40.777 1.00 32.29 207 ALA A O 1
ATOM 1498 N N . ILE A 1 231 ? -25.148 41.635 -39.072 1.00 31.07 208 ILE A N 1
ATOM 1499 C CA . ILE A 1 231 ? -23.772 41.836 -39.408 1.00 30.71 208 ILE A CA 1
ATOM 1500 C C . ILE A 1 231 ? -23.539 40.603 -40.293 1.00 32.09 208 ILE A C 1
ATOM 1501 O O . ILE A 1 231 ? -23.784 39.480 -39.869 1.00 31.58 208 ILE A O 1
ATOM 1506 N N . PRO A 1 232 ? -23.136 40.803 -41.555 1.00 34.09 209 PRO A N 1
ATOM 1507 C CA . PRO A 1 232 ? -22.948 39.576 -42.367 1.00 32.98 209 PRO A CA 1
ATOM 1508 C C . PRO A 1 232 ? -21.825 38.695 -41.804 1.00 33.99 209 PRO A C 1
ATOM 1509 O O . PRO A 1 232 ? -20.789 39.205 -41.354 1.00 33.84 209 PRO A O 1
ATOM 1513 N N . VAL A 1 233 ? -22.037 37.383 -41.850 1.00 35.37 210 VAL A N 1
ATOM 1514 C CA . VAL A 1 233 ? -21.153 36.424 -41.199 1.00 36.26 210 VAL A CA 1
ATOM 1515 C C . VAL A 1 233 ? -21.274 35.066 -41.891 1.00 36.11 210 VAL A C 1
ATOM 1516 O O . VAL A 1 233 ? -22.368 34.685 -42.259 1.00 35.37 210 VAL A O 1
ATOM 1520 N N . GLU A 1 234 ? -20.166 34.327 -42.019 1.00 40.43 211 GLU A N 1
ATOM 1521 C CA . GLU A 1 234 ? -20.163 32.991 -42.646 1.00 40.73 211 GLU A CA 1
ATOM 1522 C C . GLU A 1 234 ? -19.387 32.003 -41.808 1.00 36.46 211 GLU A C 1
ATOM 1523 O O . GLU A 1 234 ? -18.268 32.304 -41.419 1.00 36.91 211 GLU A O 1
ATOM 1529 N N . TRP A 1 235 ? -19.953 30.818 -41.585 1.00 33.54 212 TRP A N 1
ATOM 1530 C CA . TRP A 1 235 ? -19.332 29.771 -40.762 1.00 34.71 212 TRP A CA 1
ATOM 1531 C C . TRP A 1 235 ? -19.103 28.529 -41.561 1.00 36.33 212 TRP A C 1
ATOM 1532 O O . TRP A 1 235 ? -19.972 27.652 -41.613 1.00 35.78 212 TRP A O 1
ATOM 1543 N N . PRO A 1 236 ? -17.920 28.421 -42.196 1.00 37.64 213 PRO A N 1
ATOM 1544 C CA . PRO A 1 236 ? -17.635 27.278 -43.065 1.00 37.46 213 PRO A CA 1
ATOM 1545 C C . PRO A 1 236 ? -17.813 25.944 -42.367 1.00 37.64 213 PRO A C 1
ATOM 1546 O O . PRO A 1 236 ? -18.249 24.978 -42.979 1.00 36.68 213 PRO A O 1
ATOM 1550 N N . LYS A 1 237 ? -17.526 25.898 -41.075 1.00 40.04 214 LYS A N 1
ATOM 1551 C CA . LYS A 1 237 ? -17.660 24.644 -40.369 1.00 37.19 214 LYS A CA 1
ATOM 1552 C C . LYS A 1 237 ? -18.845 24.638 -39.436 1.00 36.25 214 LYS A C 1
ATOM 1553 O O . LYS A 1 237 ? -18.948 23.781 -38.561 1.00 35.43 214 LYS A O 1
ATOM 1559 N N . GLY A 1 238 ? -19.762 25.582 -39.651 1.00 37.50 215 GLY A N 1
ATOM 1560 C CA . GLY A 1 238 ? -20.971 25.678 -38.837 1.00 36.92 215 GLY A CA 1
ATOM 1561 C C . GLY A 1 238 ? -20.734 26.392 -37.508 1.00 39.10 215 GLY A C 1
ATOM 1562 O O . GLY A 1 238 ? -19.596 26.561 -37.061 1.00 37.86 215 GLY A O 1
ATOM 1563 N N . GLN A 1 239 ? -21.827 26.809 -36.876 1.00 36.34 216 GLN A N 1
ATOM 1564 C CA . GLN A 1 239 ? -21.765 27.591 -35.657 1.00 31.90 216 GLN A CA 1
ATOM 1565 C C . GLN A 1 239 ? -22.425 26.911 -34.454 1.00 29.53 216 GLN A C 1
ATOM 1566 O O . GLN A 1 239 ? -22.960 27.574 -33.583 1.00 27.95 216 GLN A O 1
ATOM 1572 N N . VAL A 1 240 ? -22.370 25.582 -34.397 1.00 29.08 217 VAL A N 1
ATOM 1573 C CA . VAL A 1 240 ? -22.693 24.864 -33.141 1.00 30.35 217 VAL A CA 1
ATOM 1574 C C . VAL A 1 240 ? -21.791 23.646 -32.942 1.00 31.95 217 VAL A C 1
ATOM 1575 O O . VAL A 1 240 ? -22.118 22.528 -33.356 1.00 34.15 217 VAL A O 1
ATOM 1579 N N . PRO A 1 241 ? -20.634 23.879 -32.294 1.00 33.86 218 PRO A N 1
ATOM 1580 C CA . PRO A 1 241 ? -19.472 22.992 -32.174 1.00 31.73 218 PRO A CA 1
ATOM 1581 C C . PRO A 1 241 ? -19.745 21.540 -31.832 1.00 31.02 218 PRO A C 1
ATOM 1582 O O . PRO A 1 241 ? -19.195 20.660 -32.481 1.00 32.23 218 PRO A O 1
ATOM 1586 N N . ILE A 1 242 ? -20.560 21.288 -30.812 1.00 29.91 219 ILE A N 1
ATOM 1587 C CA . ILE A 1 242 ? -20.664 19.939 -30.288 1.00 28.67 219 ILE A CA 1
ATOM 1588 C C . ILE A 1 242 ? -21.383 19.024 -31.265 1.00 30.57 219 ILE A C 1
ATOM 1589 O O . ILE A 1 242 ? -21.277 17.812 -31.139 1.00 32.99 219 ILE A O 1
ATOM 1594 N N . THR A 1 243 ? -22.097 19.598 -32.233 1.00 30.99 220 THR A N 1
ATOM 1595 C CA . THR A 1 243 ? -22.895 18.814 -33.177 1.00 31.83 220 THR A CA 1
ATOM 1596 C C . THR A 1 243 ? -22.510 19.073 -34.663 1.00 36.84 220 THR A C 1
ATOM 1597 O O . THR A 1 243 ? -23.297 18.801 -35.595 1.00 37.21 220 THR A O 1
ATOM 1601 N N . ASP A 1 244 ? -21.321 19.615 -34.898 1.00 39.39 221 ASP A N 1
ATOM 1602 C CA . ASP A 1 244 ? -20.870 19.807 -36.273 1.00 43.91 221 ASP A CA 1
ATOM 1603 C C . ASP A 1 244 ? -21.861 20.698 -37.021 1.00 44.33 221 ASP A C 1
ATOM 1604 O O . ASP A 1 244 ? -22.236 20.408 -38.163 1.00 44.87 221 ASP A O 1
ATOM 1609 N N . GLY A 1 245 ? -22.302 21.768 -36.364 1.00 44.77 222 GLY A N 1
ATOM 1610 C CA . GLY A 1 245 ? -23.228 22.729 -36.974 1.00 41.49 222 GLY A CA 1
ATOM 1611 C C . GLY A 1 245 ? -24.730 22.496 -36.855 1.00 40.54 222 GLY A C 1
ATOM 1612 O O . GLY A 1 245 ? -25.497 23.378 -37.174 1.00 36.45 222 GLY A O 1
ATOM 1613 N N . GLN A 1 246 ? -25.168 21.325 -36.401 1.00 43.58 223 GLN A N 1
ATOM 1614 C CA . GLN A 1 246 ? -26.615 21.062 -36.296 1.00 45.84 223 GLN A CA 1
ATOM 1615 C C . GLN A 1 246 ? -27.268 21.644 -35.027 1.00 41.92 223 GLN A C 1
ATOM 1616 O O . GLN A 1 246 ? -26.642 21.655 -33.972 1.00 42.15 223 GLN A O 1
ATOM 1622 N N . PRO A 1 247 ? -28.545 22.077 -35.104 1.00 38.36 224 PRO A N 1
ATOM 1623 C CA . PRO A 1 247 ? -29.203 22.518 -33.865 1.00 36.42 224 PRO A CA 1
ATOM 1624 C C . PRO A 1 247 ? -29.565 21.342 -32.950 1.00 35.90 224 PRO A C 1
ATOM 1625 O O . PRO A 1 247 ? -29.802 20.243 -33.446 1.00 38.47 224 PRO A O 1
ATOM 1629 N N . GLY A 1 248 ? -29.600 21.565 -31.635 1.00 33.30 225 GLY A N 1
ATOM 1630 C CA . GLY A 1 248 ? -29.946 20.512 -30.681 1.00 32.32 225 GLY A CA 1
ATOM 1631 C C . GLY A 1 248 ? -31.395 20.055 -30.776 1.00 33.78 225 GLY A C 1
ATOM 1632 O O . GLY A 1 248 ? -32.218 20.713 -31.423 1.00 31.68 225 GLY A O 1
ATOM 1633 N N . ARG A 1 249 ? -31.691 18.930 -30.119 1.00 35.53 226 ARG A N 1
ATOM 1634 C CA . ARG A 1 249 ? -33.023 18.311 -30.083 1.00 37.95 226 ARG A CA 1
ATOM 1635 C C . ARG A 1 249 ? -33.842 18.821 -28.888 1.00 39.13 226 ARG A C 1
ATOM 1636 O O . ARG A 1 249 ? -33.280 19.255 -27.885 1.00 39.21 226 ARG A O 1
ATOM 1644 N N . SER A 1 250 ? -35.170 18.761 -28.994 1.00 36.49 227 SER A N 1
ATOM 1645 C CA . SER A 1 250 ? -36.040 19.123 -27.890 1.00 32.63 227 SER A CA 1
ATOM 1646 C C . SER A 1 250 ? -35.760 18.238 -26.698 1.00 33.27 227 SER A C 1
ATOM 1647 O O . SER A 1 250 ? -35.751 18.698 -25.553 1.00 33.39 227 SER A O 1
ATOM 1650 N N . GLU A 1 251 ? -35.527 16.957 -26.974 1.00 34.40 228 GLU A N 1
ATOM 1651 C CA . GLU A 1 251 ? -35.276 15.945 -25.941 1.00 32.00 228 GLU A CA 1
ATOM 1652 C C . GLU A 1 251 ? -34.072 16.329 -25.066 1.00 30.78 228 GLU A C 1
ATOM 1653 O O . GLU A 1 251 ? -34.003 15.943 -23.888 1.00 28.98 228 GLU A O 1
ATOM 1659 N N . ASP A 1 252 ? -33.130 17.069 -25.670 1.00 28.81 229 ASP A N 1
ATOM 1660 C CA . ASP A 1 252 ? -31.961 17.622 -24.985 1.00 27.07 229 ASP A CA 1
ATOM 1661 C C . ASP A 1 252 ? -32.387 18.595 -23.881 1.00 25.52 229 ASP A C 1
ATOM 1662 O O . ASP A 1 252 ? -32.076 18.374 -22.696 1.00 25.40 229 ASP A O 1
ATOM 1667 N N . VAL A 1 253 ? -33.092 19.657 -24.280 1.00 22.13 230 VAL A N 1
ATOM 1668 C CA . VAL A 1 253 ? -33.639 20.625 -23.358 1.00 21.56 230 VAL A CA 1
ATOM 1669 C C . VAL A 1 253 ? -34.535 19.941 -22.312 1.00 22.24 230 VAL A C 1
ATOM 1670 O O . VAL A 1 253 ? -34.335 20.118 -21.102 1.00 20.96 230 VAL A O 1
ATOM 1674 N N . ALA A 1 254 ? -35.489 19.121 -22.758 1.00 23.52 231 ALA A N 1
ATOM 1675 C CA . ALA A 1 254 ? -36.325 18.356 -21.812 1.00 24.07 231 ALA A CA 1
ATOM 1676 C C . ALA A 1 254 ? -35.479 17.687 -20.739 1.00 24.78 231 ALA A C 1
ATOM 1677 O O . ALA A 1 254 ? -35.825 17.710 -19.560 1.00 26.17 231 ALA A O 1
ATOM 1679 N N . GLU A 1 255 ? -34.355 17.114 -21.140 1.00 25.67 232 GLU A N 1
ATOM 1680 C CA . GLU A 1 255 ? -33.507 16.401 -20.205 1.00 27.50 232 GLU A CA 1
ATOM 1681 C C . GLU A 1 255 ? -32.952 17.314 -19.101 1.00 26.17 232 GLU A C 1
ATOM 1682 O O . GLU A 1 255 ? -32.970 16.991 -17.900 1.00 25.24 232 GLU A O 1
ATOM 1688 N N . LEU A 1 256 ? -32.462 18.467 -19.522 1.00 23.64 233 LEU A N 1
ATOM 1689 C CA . LEU A 1 256 ? -32.052 19.456 -18.578 1.00 21.94 233 LEU A CA 1
ATOM 1690 C C . LEU A 1 256 ? -33.223 19.833 -17.687 1.00 22.09 233 LEU A C 1
ATOM 1691 O O . LEU A 1 256 ? -33.141 19.695 -16.473 1.00 23.93 233 LEU A O 1
ATOM 1696 N N . ILE A 1 257 ? -34.318 20.302 -18.271 1.00 21.19 234 ILE A N 1
ATOM 1697 C CA . ILE A 1 257 ? -35.496 20.612 -17.465 1.00 22.06 234 ILE A CA 1
ATOM 1698 C C . ILE A 1 257 ? -35.866 19.501 -16.450 1.00 22.38 234 ILE A C 1
ATOM 1699 O O . ILE A 1 257 ? -36.067 19.778 -15.265 1.00 20.58 234 ILE A O 1
ATOM 1704 N N . ARG A 1 258 ? -35.909 18.250 -16.915 1.00 24.78 235 ARG A N 1
ATOM 1705 C CA . ARG A 1 258 ? -36.176 17.103 -16.042 1.00 25.85 235 ARG A CA 1
ATOM 1706 C C . ARG A 1 258 ? -35.226 17.055 -14.842 1.00 24.83 235 ARG A C 1
ATOM 1707 O O . ARG A 1 258 ? -35.675 16.827 -13.693 1.00 25.07 235 ARG A O 1
ATOM 1715 N N . PHE A 1 259 ? -33.931 17.258 -15.105 1.00 21.69 236 PHE A N 1
ATOM 1716 C CA . PHE A 1 259 ? -32.938 17.256 -14.026 1.00 21.02 236 PHE A CA 1
ATOM 1717 C C . PHE A 1 259 ? -33.210 18.369 -13.015 1.00 20.41 236 PHE A C 1
ATOM 1718 O O . PHE A 1 259 ? -33.198 18.130 -11.811 1.00 19.08 236 PHE A O 1
ATOM 1726 N N . LEU A 1 260 ? -33.472 19.569 -13.542 1.00 19.43 237 LEU A N 1
ATOM 1727 C CA . LEU A 1 260 ? -33.599 20.771 -12.751 1.00 19.44 237 LEU A CA 1
ATOM 1728 C C . LEU A 1 260 ? -34.862 20.793 -11.909 1.00 19.55 237 LEU A C 1
ATOM 1729 O O . LEU A 1 260 ? -34.903 21.485 -10.886 1.00 19.64 237 LEU A O 1
ATOM 1734 N N . VAL A 1 261 ? -35.881 20.041 -12.312 1.00 19.97 238 VAL A N 1
ATOM 1735 C CA . VAL A 1 261 ? -37.130 20.014 -11.520 1.00 21.42 238 VAL A CA 1
ATOM 1736 C C . VAL A 1 261 ? -37.172 18.862 -10.519 1.00 23.50 238 VAL A C 1
ATOM 1737 O O . VAL A 1 261 ? -38.108 18.738 -9.743 1.00 24.07 238 VAL A O 1
ATOM 1741 N N . SER A 1 262 ? -36.138 18.034 -10.523 1.00 26.50 239 SER A N 1
ATOM 1742 C CA . SER A 1 262 ? -36.123 16.876 -9.655 1.00 30.04 239 SER A CA 1
ATOM 1743 C C . SER A 1 262 ? -35.340 17.138 -8.383 1.00 31.95 239 SER A C 1
ATOM 1744 O O . SER A 1 262 ? -34.765 18.189 -8.189 1.00 30.65 239 SER A O 1
ATOM 1747 N N . GLU A 1 263 ? -35.315 16.125 -7.533 1.00 37.25 240 GLU A N 1
ATOM 1748 C CA . GLU A 1 263 ? -34.646 16.173 -6.259 1.00 35.83 240 GLU A CA 1
ATOM 1749 C C . GLU A 1 263 ? -33.148 15.972 -6.405 1.00 35.76 240 GLU A C 1
ATOM 1750 O O . GLU A 1 263 ? -32.411 16.144 -5.440 1.00 37.51 240 GLU A O 1
ATOM 1756 N N . ARG A 1 264 ? -32.674 15.627 -7.602 1.00 36.37 241 ARG A N 1
ATOM 1757 C CA . ARG A 1 264 ? -31.216 15.571 -7.820 1.00 35.99 241 ARG A CA 1
ATOM 1758 C C . ARG A 1 264 ? -30.643 16.995 -7.871 1.00 32.20 241 ARG A C 1
ATOM 1759 O O . ARG A 1 264 ? -29.421 17.196 -7.869 1.00 33.91 241 ARG A O 1
ATOM 1767 N N . ALA A 1 265 ? -31.540 17.975 -7.901 1.00 26.96 242 ALA A N 1
ATOM 1768 C CA . ALA A 1 265 ? -31.149 19.357 -7.899 1.00 25.94 242 ALA A CA 1
ATOM 1769 C C . ALA A 1 265 ? -31.586 20.171 -6.652 1.00 26.09 242 ALA A C 1
ATOM 1770 O O . ALA A 1 265 ? -31.630 21.406 -6.705 1.00 25.50 242 ALA A O 1
ATOM 1772 N N . ARG A 1 266 ? -31.856 19.493 -5.531 1.00 27.05 243 ARG A N 1
ATOM 1773 C CA . ARG A 1 266 ? -32.236 20.172 -4.261 1.00 28.02 243 ARG A CA 1
ATOM 1774 C C . ARG A 1 266 ? -31.532 21.508 -3.910 1.00 25.23 243 ARG A C 1
ATOM 1775 O O . ARG A 1 266 ? -32.198 22.436 -3.435 1.00 27.12 243 ARG A O 1
ATOM 1783 N N . HIS A 1 267 ? -30.230 21.627 -4.194 1.00 21.99 244 HIS A N 1
ATOM 1784 C CA . HIS A 1 267 ? -29.442 22.857 -3.927 1.00 19.08 244 HIS A CA 1
ATOM 1785 C C . HIS A 1 267 ? -29.238 23.838 -5.080 1.00 17.61 244 HIS A C 1
ATOM 1786 O O . HIS A 1 267 ? -28.566 24.851 -4.901 1.00 16.49 244 HIS A O 1
ATOM 1793 N N . VAL A 1 268 ? -29.802 23.566 -6.256 1.00 16.40 245 VAL A N 1
ATOM 1794 C CA . VAL A 1 268 ? -29.660 24.459 -7.388 1.00 16.13 245 VAL A CA 1
ATOM 1795 C C . VAL A 1 268 ? -30.918 25.305 -7.502 1.00 16.47 245 VAL A C 1
ATOM 1796 O O . VAL A 1 268 ? -32.042 24.765 -7.623 1.00 16.51 245 VAL A O 1
ATOM 1800 N N . THR A 1 269 ? -30.722 26.625 -7.498 1.00 16.31 246 THR A N 1
ATOM 1801 C CA . THR A 1 269 ? -31.788 27.612 -7.601 1.00 16.34 246 THR A CA 1
ATOM 1802 C C . THR A 1 269 ? -31.141 28.945 -7.942 1.00 16.97 246 THR A C 1
ATOM 1803 O O . THR A 1 269 ? -30.029 29.258 -7.484 1.00 18.53 246 THR A O 1
ATOM 1807 N N . GLY A 1 270 ? -31.812 29.737 -8.752 1.00 16.12 247 GLY A N 1
ATOM 1808 C CA . GLY A 1 270 ? -31.269 31.023 -9.099 1.00 15.79 247 GLY A CA 1
ATOM 1809 C C . GLY A 1 270 ? -30.263 30.997 -10.230 1.00 15.98 247 GLY A C 1
ATOM 1810 O O . GLY A 1 270 ? -29.591 32.006 -10.486 1.00 15.53 247 GLY A O 1
ATOM 1811 N N . SER A 1 271 ? -30.163 29.874 -10.931 1.00 15.82 248 SER A N 1
ATOM 1812 C CA . SER A 1 271 ? -29.082 29.712 -11.886 1.00 17.16 248 SER A CA 1
ATOM 1813 C C . SER A 1 271 ? -29.575 29.692 -13.324 1.00 17.50 248 SER A C 1
ATOM 1814 O O . SER A 1 271 ? -30.581 29.035 -13.613 1.00 18.12 248 SER A O 1
ATOM 1817 N N . PRO A 1 272 ? -28.854 30.367 -14.246 1.00 16.96 249 PRO A N 1
ATOM 1818 C CA . PRO A 1 272 ? -29.088 30.042 -15.655 1.00 17.31 249 PRO A CA 1
ATOM 1819 C C . PRO A 1 272 ? -28.369 28.729 -15.981 1.00 17.83 249 PRO A C 1
ATOM 1820 O O . PRO A 1 272 ? -27.500 28.333 -15.227 1.00 18.29 249 PRO A O 1
ATOM 1824 N N . VAL A 1 273 ? -28.746 28.050 -17.057 1.00 17.91 250 VAL A N 1
ATOM 1825 C CA . VAL A 1 273 ? -27.919 27.000 -17.608 1.00 19.01 250 VAL A CA 1
ATOM 1826 C C . VAL A 1 273 ? -28.011 27.108 -19.098 1.00 20.02 250 VAL A C 1
ATOM 1827 O O . VAL A 1 273 ? -29.104 27.168 -19.640 1.00 21.69 250 VAL A O 1
ATOM 1831 N N . TRP A 1 274 ? -26.880 27.146 -19.787 1.00 20.73 251 TRP A N 1
ATOM 1832 C CA . TRP A 1 274 ? -26.952 27.237 -21.239 1.00 20.64 251 TRP A CA 1
ATOM 1833 C C . TRP A 1 274 ? -26.866 25.878 -21.862 1.00 20.82 251 TRP A C 1
ATOM 1834 O O . TRP A 1 274 ? -25.976 25.110 -21.529 1.00 20.13 251 TRP A O 1
ATOM 1845 N N . ILE A 1 275 ? -27.819 25.583 -22.748 1.00 20.37 252 ILE A N 1
ATOM 1846 C CA . ILE A 1 275 ? -27.804 24.365 -23.536 1.00 21.30 252 ILE A CA 1
ATOM 1847 C C . ILE A 1 275 ? -27.800 24.766 -25.037 1.00 23.11 252 ILE A C 1
ATOM 1848 O O . ILE A 1 275 ? -28.834 24.813 -25.715 1.00 25.35 252 ILE A O 1
ATOM 1853 N N . ASP A 1 276 ? -26.609 25.040 -25.556 1.00 23.55 253 ASP A N 1
ATOM 1854 C CA . ASP A 1 276 ? -26.465 25.619 -26.870 1.00 23.61 253 ASP A CA 1
ATOM 1855 C C . ASP A 1 276 ? -25.348 24.961 -27.666 1.00 25.27 253 ASP A C 1
ATOM 1856 O O . ASP A 1 276 ? -24.867 25.531 -28.663 1.00 25.13 253 ASP A O 1
ATOM 1861 N N . GLY A 1 277 ? -24.912 23.778 -27.223 1.00 25.94 254 GLY A N 1
ATOM 1862 C CA . GLY A 1 277 ? -23.784 23.076 -27.870 1.00 25.72 254 GLY A CA 1
ATOM 1863 C C . GLY A 1 277 ? -22.564 23.941 -28.249 1.00 26.84 254 GLY A C 1
ATOM 1864 O O . GLY A 1 277 ? -21.763 23.529 -29.120 1.00 25.85 254 GLY A O 1
ATOM 1865 N N . GLY A 1 278 ? -22.424 25.124 -27.617 1.00 24.94 255 GLY A N 1
ATOM 1866 C CA . GLY A 1 278 ? -21.277 26.022 -27.832 1.00 24.17 255 GLY A CA 1
ATOM 1867 C C . GLY A 1 278 ? -21.687 27.330 -28.476 1.00 25.31 255 GLY A C 1
ATOM 1868 O O . GLY A 1 278 ? -21.022 28.376 -28.321 1.00 24.47 255 GLY A O 1
ATOM 1869 N N . GLN A 1 279 ? -22.822 27.263 -29.172 1.00 25.26 256 GLN A N 1
ATOM 1870 C CA . GLN A 1 279 ? -23.317 28.317 -30.071 1.00 23.73 256 GLN A CA 1
ATOM 1871 C C . GLN A 1 279 ? -23.409 29.726 -29.462 1.00 23.71 256 GLN A C 1
ATOM 1872 O O . GLN A 1 279 ? -22.977 30.712 -30.080 1.00 21.73 256 GLN A O 1
ATOM 1878 N N . GLY A 1 280 ? -23.942 29.813 -28.239 1.00 24.87 257 GLY A N 1
ATOM 1879 C CA . GLY A 1 280 ? -24.015 31.088 -27.494 1.00 24.30 257 GLY A CA 1
ATOM 1880 C C . GLY A 1 280 ? -22.683 31.807 -27.353 1.00 24.31 257 GLY A C 1
ATOM 1881 O O . GLY A 1 280 ? -22.612 33.054 -27.425 1.00 26.66 257 GLY A O 1
ATOM 1882 N N . LEU A 1 281 ? -21.623 31.029 -27.166 1.00 23.10 258 LEU A N 1
ATOM 1883 C CA . LEU A 1 281 ? -20.283 31.569 -27.209 1.00 23.19 258 LEU A CA 1
ATOM 1884 C C . LEU A 1 281 ? -19.878 32.019 -28.616 1.00 25.44 258 LEU A C 1
ATOM 1885 O O . LEU A 1 281 ? -18.981 32.813 -28.766 1.00 27.71 258 LEU A O 1
ATOM 1890 N N . LEU A 1 282 ? -20.566 31.563 -29.660 1.00 28.55 259 LEU A N 1
ATOM 1891 C CA . LEU A 1 282 ? -20.226 31.999 -31.023 1.00 27.31 259 LEU A CA 1
ATOM 1892 C C . LEU A 1 282 ? -21.030 33.204 -31.438 1.00 28.53 259 LEU A C 1
ATOM 1893 O O . LEU A 1 282 ? -20.503 34.104 -32.083 1.00 29.83 259 LEU A O 1
ATOM 1898 N N . ARG A 1 283 ? -22.308 33.225 -31.067 1.00 29.25 260 ARG A N 1
ATOM 1899 C CA . ARG A 1 283 ? -23.207 34.272 -31.552 1.00 28.87 260 ARG A CA 1
ATOM 1900 C C . ARG A 1 283 ? -23.532 35.245 -30.425 1.00 30.17 260 ARG A C 1
ATOM 1901 O O . ARG A 1 283 ? -23.660 36.443 -30.669 1.00 32.45 260 ARG A O 1
ATOM 1909 N N . PRO B 1 27 ? -17.908 -1.630 -22.721 1.00 68.78 4 PRO B N 1
ATOM 1910 C CA . PRO B 1 27 ? -17.066 -0.447 -22.944 1.00 65.91 4 PRO B CA 1
ATOM 1911 C C . PRO B 1 27 ? -17.100 0.546 -21.756 1.00 64.74 4 PRO B C 1
ATOM 1912 O O . PRO B 1 27 ? -17.226 1.752 -21.951 1.00 64.92 4 PRO B O 1
ATOM 1916 N N . SER B 1 28 ? -16.978 0.037 -20.535 1.00 60.97 5 SER B N 1
ATOM 1917 C CA . SER B 1 28 ? -17.268 0.819 -19.325 1.00 55.98 5 SER B CA 1
ATOM 1918 C C . SER B 1 28 ? -16.421 2.115 -19.167 1.00 52.55 5 SER B C 1
ATOM 1919 O O . SER B 1 28 ? -15.197 2.065 -19.270 1.00 58.62 5 SER B O 1
ATOM 1922 N N . PRO B 1 29 ? -17.071 3.275 -18.916 1.00 45.54 6 PRO B N 1
ATOM 1923 C CA . PRO B 1 29 ? -16.434 4.625 -18.899 1.00 40.98 6 PRO B CA 1
ATOM 1924 C C . PRO B 1 29 ? -15.403 4.880 -17.795 1.00 37.92 6 PRO B C 1
ATOM 1925 O O . PRO B 1 29 ? -15.569 4.404 -16.670 1.00 39.34 6 PRO B O 1
ATOM 1929 N N . VAL B 1 30 ? -14.350 5.635 -18.110 1.00 36.43 7 VAL B N 1
ATOM 1930 C CA . VAL B 1 30 ? -13.295 5.943 -17.122 1.00 35.46 7 VAL B CA 1
ATOM 1931 C C . VAL B 1 30 ? -13.215 7.438 -16.775 1.00 32.66 7 VAL B C 1
ATOM 1932 O O . VAL B 1 30 ? -13.185 8.286 -17.664 1.00 31.78 7 VAL B O 1
ATOM 1936 N N . ALA B 1 31 ? -13.170 7.742 -15.480 1.00 30.50 8 ALA B N 1
ATOM 1937 C CA . ALA B 1 31 ? -13.095 9.125 -14.986 1.00 28.76 8 ALA B CA 1
ATOM 1938 C C . ALA B 1 31 ? -11.863 9.364 -14.121 1.00 27.63 8 ALA B C 1
ATOM 1939 O O . ALA B 1 31 ? -11.541 8.562 -13.250 1.00 28.45 8 ALA B O 1
ATOM 1941 N N . LEU B 1 32 ? -11.150 10.452 -14.380 1.00 27.05 9 LEU B N 1
ATOM 1942 C CA . LEU B 1 32 ? -10.177 10.936 -13.408 1.00 24.94 9 LEU B CA 1
ATOM 1943 C C . LEU B 1 32 ? -10.925 12.007 -12.651 1.00 24.56 9 LEU B C 1
ATOM 1944 O O . LEU B 1 32 ? -11.651 12.825 -13.256 1.00 23.83 9 LEU B O 1
ATOM 1949 N N . ILE B 1 33 ? -10.748 12.013 -11.338 1.00 22.55 10 ILE B N 1
ATOM 1950 C CA . ILE B 1 33 ? -11.414 12.977 -10.506 1.00 22.67 10 ILE B CA 1
ATOM 1951 C C . ILE B 1 33 ? -10.319 13.439 -9.617 1.00 22.70 10 ILE B C 1
ATOM 1952 O O . ILE B 1 33 ? -9.713 12.620 -8.964 1.00 24.49 10 ILE B O 1
ATOM 1957 N N . THR B 1 34 ? -10.036 14.725 -9.579 1.00 22.73 11 THR B N 1
ATOM 1958 C CA . THR B 1 34 ? -8.968 15.187 -8.693 1.00 23.53 11 THR B CA 1
ATOM 1959 C C . THR B 1 34 ? -9.539 15.804 -7.429 1.00 24.27 11 THR B C 1
ATOM 1960 O O . THR B 1 34 ? -10.741 16.047 -7.340 1.00 25.30 11 THR B O 1
ATOM 1964 N N . GLY B 1 35 ? -8.673 16.037 -6.443 1.00 25.27 12 GLY B N 1
ATOM 1965 C CA . GLY B 1 35 ? -9.105 16.305 -5.077 1.00 25.86 12 GLY B CA 1
ATOM 1966 C C . GLY B 1 35 ? -10.159 15.303 -4.652 1.00 26.99 12 GLY B C 1
ATOM 1967 O O . GLY B 1 35 ? -11.130 15.679 -4.022 1.00 27.25 12 GLY B O 1
ATOM 1968 N N . ALA B 1 36 ? -9.991 14.028 -5.020 1.00 27.13 13 ALA B N 1
ATOM 1969 C CA . ALA B 1 36 ? -11.005 13.017 -4.716 1.00 27.55 13 ALA B CA 1
ATOM 1970 C C . ALA B 1 36 ? -11.009 12.530 -3.253 1.00 29.76 13 ALA B C 1
ATOM 1971 O O . ALA B 1 36 ? -11.959 11.865 -2.818 1.00 31.51 13 ALA B O 1
ATOM 1973 N N . GLY B 1 37 ? -9.962 12.847 -2.493 1.00 29.54 14 GLY B N 1
ATOM 1974 C CA . GLY B 1 37 ? -9.834 12.313 -1.143 1.00 28.12 14 GLY B CA 1
ATOM 1975 C C . GLY B 1 37 ? -10.929 12.759 -0.195 1.00 29.65 14 GLY B C 1
ATOM 1976 O O . GLY B 1 37 ? -11.061 12.220 0.909 1.00 31.40 14 GLY B O 1
ATOM 1977 N N . SER B 1 38 ? -11.728 13.746 -0.592 1.00 28.39 15 SER B N 1
ATOM 1978 C CA . SER B 1 38 ? -12.779 14.219 0.321 1.00 28.42 15 SER B CA 1
ATOM 1979 C C . SER B 1 38 ? -13.711 15.237 -0.317 1.00 26.71 15 SER B C 1
ATOM 1980 O O . SER B 1 38 ? -13.611 15.498 -1.513 1.00 28.52 15 SER B O 1
ATOM 1983 N N . GLY B 1 39 ? -14.610 15.787 0.506 1.00 23.80 16 GLY B N 1
ATOM 1984 C CA . GLY B 1 39 ? -15.596 16.745 0.074 1.00 22.64 16 GLY B CA 1
ATOM 1985 C C . GLY B 1 39 ? -16.271 16.302 -1.203 1.00 22.89 16 GLY B C 1
ATOM 1986 O O . GLY B 1 39 ? -16.627 15.120 -1.396 1.00 24.21 16 GLY B O 1
ATOM 1987 N N . ILE B 1 40 ? -16.424 17.272 -2.082 1.00 20.80 17 ILE B N 1
ATOM 1988 C CA . ILE B 1 40 ? -17.127 17.095 -3.310 1.00 19.91 17 ILE B CA 1
ATOM 1989 C C . ILE B 1 40 ? -16.464 16.024 -4.142 1.00 21.73 17 ILE B C 1
ATOM 1990 O O . ILE B 1 40 ? -17.156 15.204 -4.775 1.00 24.27 17 ILE B O 1
ATOM 1995 N N . GLY B 1 41 ? -15.139 16.033 -4.162 1.00 21.53 18 GLY B N 1
ATOM 1996 C CA . GLY B 1 41 ? -14.398 15.078 -4.957 1.00 22.69 18 GLY B CA 1
ATOM 1997 C C . GLY B 1 41 ? -14.766 13.667 -4.553 1.00 24.36 18 GLY B C 1
ATOM 1998 O O . GLY B 1 41 ? -15.119 12.836 -5.396 1.00 23.90 18 GLY B O 1
ATOM 1999 N N . ARG B 1 42 ? -14.722 13.403 -3.252 1.00 26.39 19 ARG B N 1
ATOM 2000 C CA . ARG B 1 42 ? -15.064 12.095 -2.747 1.00 27.64 19 ARG B CA 1
ATOM 2001 C C . ARG B 1 42 ? -16.503 11.736 -3.132 1.00 26.96 19 ARG B C 1
ATOM 2002 O O . ARG B 1 42 ? -16.759 10.683 -3.735 1.00 27.53 19 ARG B O 1
ATOM 2010 N N . ALA B 1 43 ? -17.447 12.617 -2.815 1.00 26.53 20 ALA B N 1
ATOM 2011 C CA . ALA B 1 43 ? -18.865 12.314 -3.066 1.00 25.25 20 ALA B CA 1
ATOM 2012 C C . ALA B 1 43 ? -19.117 12.142 -4.569 1.00 24.68 20 ALA B C 1
ATOM 2013 O O . ALA B 1 43 ? -19.925 11.319 -4.983 1.00 23.55 20 ALA B O 1
ATOM 2015 N N . THR B 1 44 ? -18.375 12.891 -5.380 1.00 24.25 21 THR B N 1
ATOM 2016 C CA . THR B 1 44 ? -18.424 12.701 -6.821 1.00 25.85 21 THR B CA 1
ATOM 2017 C C . THR B 1 44 ? -17.976 11.286 -7.190 1.00 27.32 21 THR B C 1
ATOM 2018 O O . THR B 1 44 ? -18.605 10.607 -8.024 1.00 30.23 21 THR B O 1
ATOM 2022 N N . ALA B 1 45 ? -16.892 10.839 -6.567 1.00 26.93 22 ALA B N 1
ATOM 2023 C CA . ALA B 1 45 ? -16.303 9.556 -6.902 1.00 27.07 22 ALA B CA 1
ATOM 2024 C C . ALA B 1 45 ? -17.293 8.420 -6.643 1.00 28.85 22 ALA B C 1
ATOM 2025 O O . ALA B 1 45 ? -17.458 7.524 -7.473 1.00 26.95 22 ALA B O 1
ATOM 2027 N N . LEU B 1 46 ? -17.970 8.481 -5.497 1.00 31.91 23 LEU B N 1
ATOM 2028 C CA . LEU B 1 46 ? -19.046 7.536 -5.182 1.00 33.07 23 LEU B CA 1
ATOM 2029 C C . LEU B 1 46 ? -20.174 7.630 -6.205 1.00 34.88 23 LEU B C 1
ATOM 2030 O O . LEU B 1 46 ? -20.573 6.626 -6.819 1.00 34.96 23 LEU B O 1
ATOM 2035 N N . ALA B 1 47 ? -20.655 8.849 -6.416 1.00 34.63 24 ALA B N 1
ATOM 2036 C CA . ALA B 1 47 ? -21.772 9.084 -7.325 1.00 35.67 24 ALA B CA 1
ATOM 2037 C C . ALA B 1 47 ? -21.590 8.351 -8.661 1.00 34.77 24 ALA B C 1
ATOM 2038 O O . ALA B 1 47 ? -22.420 7.530 -9.041 1.00 37.59 24 ALA B O 1
ATOM 2040 N N . LEU B 1 48 ? -20.491 8.655 -9.347 1.00 34.12 25 LEU B N 1
ATOM 2041 C CA . LEU B 1 48 ? -20.136 8.062 -10.636 1.00 31.33 25 LEU B CA 1
ATOM 2042 C C . LEU B 1 48 ? -19.859 6.542 -10.593 1.00 31.71 25 LEU B C 1
ATOM 2043 O O . LEU B 1 48 ? -20.198 5.820 -11.539 1.00 30.12 25 LEU B O 1
ATOM 2048 N N . ALA B 1 49 ? -19.218 6.076 -9.515 1.00 33.43 26 ALA B N 1
ATOM 2049 C CA . ALA B 1 49 ? -18.975 4.639 -9.291 1.00 35.66 26 ALA B CA 1
ATOM 2050 C C . ALA B 1 49 ? -20.283 3.887 -9.306 1.00 37.14 26 ALA B C 1
ATOM 2051 O O . ALA B 1 49 ? -20.388 2.850 -9.960 1.00 40.30 26 ALA B O 1
ATOM 2053 N N . ALA B 1 50 ? -21.264 4.425 -8.585 1.00 36.33 27 ALA B N 1
ATOM 2054 C CA . ALA B 1 50 ? -22.660 3.979 -8.632 1.00 38.23 27 ALA B CA 1
ATOM 2055 C C . ALA B 1 50 ? -23.310 3.946 -10.041 1.00 39.47 27 ALA B C 1
ATOM 2056 O O . ALA B 1 50 ? -24.184 3.129 -10.287 1.00 41.10 27 ALA B O 1
ATOM 2058 N N . ASP B 1 51 ? -22.910 4.819 -10.956 1.00 40.40 28 ASP B N 1
ATOM 2059 C CA . ASP B 1 51 ? -23.321 4.671 -12.368 1.00 42.83 28 ASP B CA 1
ATOM 2060 C C . ASP B 1 51 ? -22.414 3.692 -13.131 1.00 40.16 28 ASP B C 1
ATOM 2061 O O . ASP B 1 51 ? -22.468 3.594 -14.353 1.00 35.73 28 ASP B O 1
ATOM 2066 N N . GLY B 1 52 ? -21.570 2.971 -12.402 1.00 41.79 29 GLY B N 1
ATOM 2067 C CA . GLY B 1 52 ? -20.676 1.998 -13.015 1.00 40.33 29 GLY B CA 1
ATOM 2068 C C . GLY B 1 52 ? -19.552 2.654 -13.784 1.00 40.19 29 GLY B C 1
ATOM 2069 O O . GLY B 1 52 ? -18.878 1.997 -14.570 1.00 39.70 29 GLY B O 1
ATOM 2070 N N . VAL B 1 53 ? -19.340 3.952 -13.564 1.00 38.93 30 VAL B N 1
ATOM 2071 C CA . VAL B 1 53 ? -18.161 4.613 -14.114 1.00 35.87 30 VAL B CA 1
ATOM 2072 C C . VAL B 1 53 ? -16.969 4.130 -13.307 1.00 36.86 30 VAL B C 1
ATOM 2073 O O . VAL B 1 53 ? -17.014 4.140 -12.079 1.00 35.26 30 VAL B O 1
ATOM 2077 N N . THR B 1 54 ? -15.927 3.649 -13.978 1.00 38.14 31 THR B N 1
ATOM 2078 C CA . THR B 1 54 ? -14.731 3.283 -13.224 1.00 41.35 31 THR B CA 1
ATOM 2079 C C . THR B 1 54 ? -13.890 4.554 -12.990 1.00 42.41 31 THR B C 1
ATOM 2080 O O . THR B 1 54 ? -13.706 5.390 -13.905 1.00 39.56 31 THR B O 1
ATOM 2084 N N . VAL B 1 55 ? -13.427 4.696 -11.741 1.00 39.93 32 VAL B N 1
ATOM 2085 C CA . VAL B 1 55 ? -12.893 5.949 -11.204 1.00 34.85 32 VAL B CA 1
ATOM 2086 C C . VAL B 1 55 ? -11.414 5.888 -10.864 1.00 36.33 32 VAL B C 1
ATOM 2087 O O . VAL B 1 55 ? -10.988 5.065 -10.025 1.00 35.94 32 VAL B O 1
ATOM 2091 N N . GLY B 1 56 ? -10.630 6.778 -11.475 1.00 35.80 33 GLY B N 1
ATOM 2092 C CA . GLY B 1 56 ? -9.294 7.086 -10.948 1.00 33.49 33 GLY B CA 1
ATOM 2093 C C . GLY B 1 56 ? -9.393 8.238 -9.950 1.00 31.83 33 GLY B C 1
ATOM 2094 O O . GLY B 1 56 ? -9.579 9.369 -10.367 1.00 34.28 33 GLY B O 1
ATOM 2095 N N . ALA B 1 57 ? -9.283 7.945 -8.645 1.00 30.09 34 ALA B N 1
ATOM 2096 C CA . ALA B 1 57 ? -9.362 8.938 -7.558 1.00 29.03 34 ALA B CA 1
ATOM 2097 C C . ALA B 1 57 ? -7.991 9.449 -7.146 1.00 29.94 34 ALA B C 1
ATOM 2098 O O . ALA B 1 57 ? -7.246 8.768 -6.463 1.00 32.50 34 ALA B O 1
ATOM 2100 N N . LEU B 1 58 ? -7.683 10.663 -7.558 1.00 29.28 35 LEU B N 1
ATOM 2101 C CA . LEU B 1 58 ? -6.392 11.256 -7.385 1.00 29.79 35 LEU B CA 1
ATOM 2102 C C . LEU B 1 58 ? -6.544 12.304 -6.309 1.00 32.06 35 LEU B C 1
ATOM 2103 O O . LEU B 1 58 ? -7.496 13.087 -6.314 1.00 35.67 35 LEU B O 1
ATOM 2108 N N . GLY B 1 59 ? -5.592 12.326 -5.393 1.00 32.21 36 GLY B N 1
ATOM 2109 C CA . GLY B 1 59 ? -5.626 13.234 -4.279 1.00 31.61 36 GLY B CA 1
ATOM 2110 C C . GLY B 1 59 ? -4.206 13.443 -3.833 1.00 34.64 36 GLY B C 1
ATOM 2111 O O . GLY B 1 59 ? -3.257 12.825 -4.373 1.00 36.90 36 GLY B O 1
ATOM 2112 N N . ARG B 1 60 ? -4.072 14.308 -2.843 1.00 34.99 37 ARG B N 1
ATOM 2113 C CA . ARG B 1 60 ? -2.794 14.719 -2.327 1.00 39.39 37 ARG B CA 1
ATOM 2114 C C . ARG B 1 60 ? -2.296 13.793 -1.189 1.00 40.33 37 ARG B C 1
ATOM 2115 O O . ARG B 1 60 ? -1.101 13.824 -0.856 1.00 37.35 37 ARG B O 1
ATOM 2123 N N . THR B 1 61 ? -3.210 12.962 -0.647 1.00 38.66 38 THR B N 1
ATOM 2124 C CA . THR B 1 61 ? -2.979 12.057 0.487 1.00 36.26 38 THR B CA 1
ATOM 2125 C C . THR B 1 61 ? -3.373 10.598 0.156 1.00 39.24 38 THR B C 1
ATOM 2126 O O . THR B 1 61 ? -4.560 10.259 0.195 1.00 40.63 38 THR B O 1
ATOM 2130 N N . ARG B 1 62 ? -2.382 9.748 -0.156 1.00 43.43 39 ARG B N 1
ATOM 2131 C CA . ARG B 1 62 ? -2.558 8.292 -0.393 1.00 45.15 39 ARG B CA 1
ATOM 2132 C C . ARG B 1 62 ? -3.742 7.665 0.315 1.00 46.23 39 ARG B C 1
ATOM 2133 O O . ARG B 1 62 ? -4.618 7.058 -0.306 1.00 45.62 39 ARG B O 1
ATOM 2141 N N . THR B 1 63 ? -3.730 7.799 1.638 1.00 46.82 40 THR B N 1
ATOM 2142 C CA . THR B 1 63 ? -4.599 7.033 2.534 1.00 48.07 40 THR B CA 1
ATOM 2143 C C . THR B 1 63 ? -6.082 7.368 2.377 1.00 46.70 40 THR B C 1
ATOM 2144 O O . THR B 1 63 ? -6.952 6.509 2.573 1.00 47.64 40 THR B O 1
ATOM 2148 N N . GLU B 1 64 ? -6.361 8.619 2.032 1.00 45.37 41 GLU B N 1
ATOM 2149 C CA . GLU B 1 64 ? -7.737 9.070 1.837 1.00 44.29 41 GLU B CA 1
ATOM 2150 C C . GLU B 1 64 ? -8.268 8.610 0.495 1.00 40.22 41 GLU B C 1
ATOM 2151 O O . GLU B 1 64 ? -9.412 8.186 0.367 1.00 37.67 41 GLU B O 1
ATOM 2157 N N . VAL B 1 65 ? -7.415 8.719 -0.504 1.00 35.64 42 VAL B N 1
ATOM 2158 C CA . VAL B 1 65 ? -7.757 8.301 -1.828 1.00 36.01 42 VAL B CA 1
ATOM 2159 C C . VAL B 1 65 ? -7.767 6.760 -1.916 1.00 39.36 42 VAL B C 1
ATOM 2160 O O . VAL B 1 65 ? -8.554 6.188 -2.680 1.00 39.79 42 VAL B O 1
ATOM 2164 N N . GLU B 1 66 ? -6.928 6.085 -1.115 1.00 41.89 43 GLU B N 1
ATOM 2165 C CA . GLU B 1 66 ? -6.977 4.614 -1.025 1.00 42.83 43 GLU B CA 1
ATOM 2166 C C . GLU B 1 66 ? -8.329 4.169 -0.451 1.00 44.28 43 GLU B C 1
ATOM 2167 O O . GLU B 1 66 ? -8.984 3.284 -0.996 1.00 44.30 43 GLU B O 1
ATOM 2173 N N . GLU B 1 67 ? -8.754 4.838 0.616 1.00 43.75 44 GLU B N 1
ATOM 2174 C CA . GLU B 1 67 ? -10.016 4.571 1.286 1.00 44.65 44 GLU B CA 1
ATOM 2175 C C . GLU B 1 67 ? -11.269 4.690 0.416 1.00 45.75 44 GLU B C 1
ATOM 2176 O O . GLU B 1 67 ? -12.200 3.893 0.545 1.00 48.26 44 GLU B O 1
ATOM 2182 N N . VAL B 1 68 ? -11.313 5.691 -0.455 1.00 45.55 45 VAL B N 1
ATOM 2183 C CA . VAL B 1 68 ? -12.443 5.814 -1.384 1.00 43.92 45 VAL B CA 1
ATOM 2184 C C . VAL B 1 68 ? -12.348 4.777 -2.522 1.00 42.74 45 VAL B C 1
ATOM 2185 O O . VAL B 1 68 ? -13.360 4.198 -2.911 1.00 40.41 45 VAL B O 1
ATOM 2189 N N . ALA B 1 69 ? -11.152 4.531 -3.049 1.00 42.14 46 ALA B N 1
ATOM 2190 C CA . ALA B 1 69 ? -11.014 3.474 -4.053 1.00 46.54 46 ALA B CA 1
ATOM 2191 C C . ALA B 1 69 ? -11.428 2.109 -3.450 1.00 48.83 46 ALA B C 1
ATOM 2192 O O . ALA B 1 69 ? -12.116 1.297 -4.104 1.00 46.84 46 ALA B O 1
ATOM 2194 N N . ASP B 1 70 ? -11.038 1.887 -2.194 1.00 49.19 47 ASP B N 1
ATOM 2195 C CA . ASP B 1 70 ? -11.402 0.675 -1.481 1.00 51.67 47 ASP B CA 1
ATOM 2196 C C . ASP B 1 70 ? -12.936 0.562 -1.461 1.00 52.79 47 ASP B C 1
ATOM 2197 O O . ASP B 1 70 ? -13.505 -0.335 -2.095 1.00 56.61 47 ASP B O 1
ATOM 2202 N N . GLU B 1 71 ? -13.599 1.496 -0.785 1.00 48.65 48 GLU B N 1
ATOM 2203 C CA . GLU B 1 71 ? -15.059 1.563 -0.748 1.00 44.14 48 GLU B CA 1
ATOM 2204 C C . GLU B 1 71 ? -15.705 1.315 -2.106 1.00 42.59 48 GLU B C 1
ATOM 2205 O O . GLU B 1 71 ? -16.683 0.579 -2.199 1.00 47.87 48 GLU B O 1
ATOM 2211 N N . ILE B 1 72 ? -15.165 1.913 -3.161 1.00 40.65 49 ILE B N 1
ATOM 2212 C CA . ILE B 1 72 ? -15.714 1.700 -4.501 1.00 41.45 49 ILE B CA 1
ATOM 2213 C C . ILE B 1 72 ? -15.598 0.243 -4.908 1.00 43.31 49 ILE B C 1
ATOM 2214 O O . ILE B 1 72 ? -16.568 -0.318 -5.405 1.00 43.63 49 ILE B O 1
ATOM 2219 N N . VAL B 1 73 ? -14.429 -0.362 -4.678 1.00 46.08 50 VAL B N 1
ATOM 2220 C CA . VAL B 1 73 ? -14.213 -1.797 -4.959 1.00 48.82 50 VAL B CA 1
ATOM 2221 C C . VAL B 1 73 ? -15.042 -2.688 -4.008 1.00 49.48 50 VAL B C 1
ATOM 2222 O O . VAL B 1 73 ? -15.639 -3.678 -4.436 1.00 46.30 50 VAL B O 1
ATOM 2226 N N . GLY B 1 74 ? -15.111 -2.310 -2.735 1.00 51.97 51 GLY B N 1
ATOM 2227 C CA . GLY B 1 74 ? -16.044 -2.933 -1.772 1.00 54.50 51 GLY B CA 1
ATOM 2228 C C . GLY B 1 74 ? -17.491 -3.093 -2.240 1.00 54.98 51 GLY B C 1
ATOM 2229 O O . GLY B 1 74 ? -18.105 -4.116 -2.006 1.00 56.88 51 GLY B O 1
ATOM 2230 N N . ALA B 1 75 ? -18.050 -2.082 -2.897 1.00 59.29 52 ALA B N 1
ATOM 2231 C CA . ALA B 1 75 ? -19.370 -2.219 -3.533 1.00 56.25 52 ALA B CA 1
ATOM 2232 C C . ALA B 1 75 ? -19.289 -2.818 -4.968 1.00 52.59 52 ALA B C 1
ATOM 2233 O O . ALA B 1 75 ? -20.198 -2.665 -5.775 1.00 50.78 52 ALA B O 1
ATOM 2235 N N . GLY B 1 76 ? -18.196 -3.508 -5.275 1.00 51.03 53 GLY B N 1
ATOM 2236 C CA . GLY B 1 76 ? -18.035 -4.144 -6.574 1.00 49.00 53 GLY B CA 1
ATOM 2237 C C . GLY B 1 76 ? -17.829 -3.183 -7.726 1.00 49.39 53 GLY B C 1
ATOM 2238 O O . GLY B 1 76 ? -18.239 -3.470 -8.843 1.00 51.61 53 GLY B O 1
ATOM 2239 N N . GLY B 1 77 ? -17.198 -2.043 -7.471 1.00 49.00 54 GLY B N 1
ATOM 2240 C CA . GLY B 1 77 ? -16.811 -1.130 -8.561 1.00 51.74 54 GLY B CA 1
ATOM 2241 C C . GLY B 1 77 ? -15.368 -1.320 -9.030 1.00 52.64 54 GLY B C 1
ATOM 2242 O O . GLY B 1 77 ? -14.660 -2.214 -8.563 1.00 55.62 54 GLY B O 1
ATOM 2243 N N . GLN B 1 78 ? -14.940 -0.479 -9.964 1.00 52.54 55 GLN B N 1
ATOM 2244 C CA . GLN B 1 78 ? -13.540 -0.420 -10.407 1.00 54.31 55 GLN B CA 1
ATOM 2245 C C . GLN B 1 78 ? -12.922 0.937 -10.016 1.00 53.48 55 GLN B C 1
ATOM 2246 O O . GLN B 1 78 ? -13.550 1.987 -10.225 1.00 51.74 55 GLN B O 1
ATOM 2252 N N . ALA B 1 79 ? -11.701 0.917 -9.467 1.00 53.28 56 ALA B N 1
ATOM 2253 C CA . ALA B 1 79 ? -11.039 2.134 -8.956 1.00 50.55 56 ALA B CA 1
ATOM 2254 C C . ALA B 1 79 ? -9.539 1.983 -8.657 1.00 48.31 56 ALA B C 1
ATOM 2255 O O . ALA B 1 79 ? -9.134 1.021 -8.016 1.00 46.97 56 ALA B O 1
ATOM 2257 N N . ILE B 1 80 ? -8.732 2.953 -9.101 1.00 48.97 57 ILE B N 1
ATOM 2258 C CA . ILE B 1 80 ? -7.331 3.124 -8.638 1.00 45.64 57 ILE B CA 1
ATOM 2259 C C . ILE B 1 80 ? -7.159 4.414 -7.819 1.00 45.38 57 ILE B C 1
ATOM 2260 O O . ILE B 1 80 ? -7.593 5.488 -8.229 1.00 47.42 57 ILE B O 1
ATOM 2265 N N . ALA B 1 81 ? -6.559 4.301 -6.642 1.00 43.88 58 ALA B N 1
ATOM 2266 C CA . ALA B 1 81 ? -6.151 5.478 -5.887 1.00 37.85 58 ALA B CA 1
ATOM 2267 C C . ALA B 1 81 ? -4.883 5.965 -6.550 1.00 36.94 58 ALA B C 1
ATOM 2268 O O . ALA B 1 81 ? -4.017 5.159 -6.870 1.00 37.52 58 ALA B O 1
ATOM 2270 N N . LEU B 1 82 ? -4.783 7.266 -6.804 1.00 35.64 59 LEU B N 1
ATOM 2271 C CA . LEU B 1 82 ? -3.581 7.843 -7.401 1.00 31.60 59 LEU B CA 1
ATOM 2272 C C . LEU B 1 82 ? -3.180 8.991 -6.534 1.00 31.40 59 LEU B C 1
ATOM 2273 O O . LEU B 1 82 ? -3.985 9.919 -6.344 1.00 30.71 59 LEU B O 1
ATOM 2278 N N . GLU B 1 83 ? -1.954 8.929 -5.997 1.00 31.40 60 GLU B N 1
ATOM 2279 C CA . GLU B 1 83 ? -1.442 9.989 -5.128 1.00 32.01 60 GLU B CA 1
ATOM 2280 C C . GLU B 1 83 ? -0.637 10.944 -5.984 1.00 33.73 60 GLU B C 1
ATOM 2281 O O . GLU B 1 83 ? 0.299 10.507 -6.664 1.00 32.19 60 GLU B O 1
ATOM 2287 N N . ALA B 1 84 ? -1.011 12.231 -5.970 1.00 32.43 61 ALA B N 1
ATOM 2288 C CA . ALA B 1 84 ? -0.287 13.251 -6.732 1.00 30.29 61 ALA B CA 1
ATOM 2289 C C . ALA B 1 84 ? -0.609 14.685 -6.303 1.00 31.57 61 ALA B C 1
ATOM 2290 O O . ALA B 1 84 ? -1.688 14.990 -5.773 1.00 32.80 61 ALA B O 1
ATOM 2292 N N . ASP B 1 85 ? 0.363 15.561 -6.506 1.00 32.56 62 ASP B N 1
ATOM 2293 C CA . ASP B 1 85 ? 0.199 16.980 -6.243 1.00 31.54 62 ASP B CA 1
ATOM 2294 C C . ASP B 1 85 ? -0.161 17.588 -7.578 1.00 31.29 62 ASP B C 1
ATOM 2295 O O . ASP B 1 85 ? 0.551 17.441 -8.594 1.00 31.26 62 ASP B O 1
ATOM 2300 N N . VAL B 1 86 ? -1.280 18.282 -7.570 1.00 28.45 63 VAL B N 1
ATOM 2301 C CA . VAL B 1 86 ? -1.892 18.631 -8.817 1.00 26.93 63 VAL B CA 1
ATOM 2302 C C . VAL B 1 86 ? -1.106 19.674 -9.598 1.00 26.08 63 VAL B C 1
ATOM 2303 O O . VAL B 1 86 ? -1.300 19.808 -10.801 1.00 27.30 63 VAL B O 1
ATOM 2307 N N . SER B 1 87 ? -0.207 20.389 -8.930 1.00 25.33 64 SER B N 1
ATOM 2308 C CA . SER B 1 87 ? 0.529 21.502 -9.557 1.00 26.33 64 SER B CA 1
ATOM 2309 C C . SER B 1 87 ? 1.932 21.079 -10.008 1.00 27.68 64 SER B C 1
ATOM 2310 O O . SER B 1 87 ? 2.758 21.904 -10.405 1.00 25.41 64 SER B O 1
ATOM 2313 N N . ASP B 1 88 ? 2.181 19.776 -9.906 1.00 30.23 65 ASP B N 1
ATOM 2314 C CA . ASP B 1 88 ? 3.454 19.169 -10.226 1.00 30.08 65 ASP B CA 1
ATOM 2315 C C . ASP B 1 88 ? 3.301 18.410 -11.524 1.00 29.95 65 ASP B C 1
ATOM 2316 O O . ASP B 1 88 ? 2.494 17.486 -11.601 1.00 30.39 65 ASP B O 1
ATOM 2321 N N . GLU B 1 89 ? 4.090 18.795 -12.526 1.00 30.56 66 GLU B N 1
ATOM 2322 C CA . GLU B 1 89 ? 3.987 18.250 -13.869 1.00 30.80 66 GLU B CA 1
ATOM 2323 C C . GLU B 1 89 ? 4.248 16.761 -13.892 1.00 31.76 66 GLU B C 1
ATOM 2324 O O . GLU B 1 89 ? 3.529 16.009 -14.541 1.00 31.91 66 GLU B O 1
ATOM 2330 N N . LEU B 1 90 ? 5.289 16.326 -13.193 1.00 35.14 67 LEU B N 1
ATOM 2331 C CA . LEU B 1 90 ? 5.734 14.953 -13.365 1.00 35.98 67 LEU B CA 1
ATOM 2332 C C . LEU B 1 90 ? 4.761 14.010 -12.676 1.00 37.45 67 LEU B C 1
ATOM 2333 O O . LEU B 1 90 ? 4.249 13.061 -13.308 1.00 39.41 67 LEU B O 1
ATOM 2338 N N . GLN B 1 91 ? 4.473 14.273 -11.408 1.00 33.80 68 GLN B N 1
ATOM 2339 C CA . GLN B 1 91 ? 3.492 13.461 -10.737 1.00 34.65 68 GLN B CA 1
ATOM 2340 C C . GLN B 1 91 ? 2.190 13.308 -11.532 1.00 36.82 68 GLN B C 1
ATOM 2341 O O . GLN B 1 91 ? 1.601 12.207 -11.542 1.00 39.23 68 GLN B O 1
ATOM 2355 N N . ARG B 1 93 ? 1.630 13.743 -14.957 1.00 35.22 70 ARG B N 1
ATOM 2356 C CA . ARG B 1 93 ? 1.839 12.872 -16.111 1.00 34.65 70 ARG B CA 1
ATOM 2357 C C . ARG B 1 93 ? 1.836 11.420 -15.657 1.00 34.77 70 ARG B C 1
ATOM 2358 O O . ARG B 1 93 ? 1.211 10.575 -16.302 1.00 36.09 70 ARG B O 1
ATOM 2366 N N . ASN B 1 94 ? 2.524 11.148 -14.540 1.00 33.73 71 ASN B N 1
ATOM 2367 C CA . ASN B 1 94 ? 2.633 9.784 -14.013 1.00 31.93 71 ASN B CA 1
ATOM 2368 C C . ASN B 1 94 ? 1.293 9.230 -13.554 1.00 33.89 71 ASN B C 1
ATOM 2369 O O . ASN B 1 94 ? 1.008 8.061 -13.803 1.00 34.05 71 ASN B O 1
ATOM 2374 N N . ALA B 1 95 ? 0.473 10.070 -12.906 1.00 33.27 72 ALA B N 1
ATOM 2375 C CA . ALA B 1 95 ? -0.890 9.692 -12.532 1.00 30.98 72 ALA B CA 1
ATOM 2376 C C . ALA B 1 95 ? -1.777 9.423 -13.752 1.00 30.95 72 ALA B C 1
ATOM 2377 O O . ALA B 1 95 ? -2.492 8.434 -13.796 1.00 28.55 72 ALA B O 1
ATOM 2379 N N . VAL B 1 96 ? -1.719 10.294 -14.751 1.00 33.05 73 VAL B N 1
ATOM 2380 C CA . VAL B 1 96 ? -2.576 10.134 -15.937 1.00 36.10 73 VAL B CA 1
ATOM 2381 C C . VAL B 1 96 ? -2.204 8.856 -16.735 1.00 40.53 73 VAL B C 1
ATOM 2382 O O . VAL B 1 96 ? -3.078 8.004 -16.997 1.00 38.81 73 VAL B O 1
ATOM 2386 N N . ARG B 1 97 ? -0.917 8.737 -17.095 1.00 43.62 74 ARG B N 1
ATOM 2387 C CA . ARG B 1 97 ? -0.365 7.543 -17.740 1.00 45.56 74 ARG B CA 1
ATOM 2388 C C . ARG B 1 97 ? -0.777 6.300 -16.941 1.00 43.07 74 ARG B C 1
ATOM 2389 O O . ARG B 1 97 ? -1.345 5.361 -17.506 1.00 40.30 74 ARG B O 1
ATOM 2397 N N . ASP B 1 98 ? -0.535 6.326 -15.627 1.00 39.21 75 ASP B N 1
ATOM 2398 C CA . ASP B 1 98 ? -0.875 5.209 -14.759 1.00 38.22 75 ASP B CA 1
ATOM 2399 C C . ASP B 1 98 ? -2.293 4.769 -14.977 1.00 41.53 75 ASP B C 1
ATOM 2400 O O . ASP B 1 98 ? -2.557 3.578 -15.202 1.00 51.58 75 ASP B O 1
ATOM 2405 N N . LEU B 1 99 ? -3.208 5.730 -14.943 1.00 41.48 76 LEU B N 1
ATOM 2406 C CA . LEU B 1 99 ? -4.627 5.417 -14.960 1.00 40.23 76 LEU B CA 1
ATOM 2407 C C . LEU B 1 99 ? -5.055 4.857 -16.301 1.00 40.25 76 LEU B C 1
ATOM 2408 O O . LEU B 1 99 ? -5.870 3.941 -16.344 1.00 39.60 76 LEU B O 1
ATOM 2413 N N . VAL B 1 100 ? -4.503 5.407 -17.383 1.00 40.94 77 VAL B N 1
ATOM 2414 C CA . VAL B 1 100 ? -4.875 4.976 -18.722 1.00 43.50 77 VAL B CA 1
ATOM 2415 C C . VAL B 1 100 ? -4.342 3.572 -18.952 1.00 48.02 77 VAL B C 1
ATOM 2416 O O . VAL B 1 100 ? -4.982 2.773 -19.644 1.00 51.87 77 VAL B O 1
ATOM 2420 N N . LEU B 1 101 ? -3.191 3.264 -18.355 1.00 47.61 78 LEU B N 1
ATOM 2421 C CA . LEU B 1 101 ? -2.590 1.953 -18.552 1.00 48.51 78 LEU B CA 1
ATOM 2422 C C . LEU B 1 101 ? -3.459 0.894 -17.902 1.00 50.30 78 LEU B C 1
ATOM 2423 O O . LEU B 1 101 ? -3.802 -0.098 -18.551 1.00 50.62 78 LEU B O 1
ATOM 2428 N N . LYS B 1 102 ? -3.867 1.120 -16.653 1.00 50.23 79 LYS B N 1
ATOM 2429 C CA . LYS B 1 102 ? -4.704 0.128 -15.987 1.00 51.41 79 LYS B CA 1
ATOM 2430 C C . LYS B 1 102 ? -6.035 -0.144 -16.707 1.00 55.72 79 LYS B C 1
ATOM 2431 O O . LYS B 1 102 ? -6.503 -1.283 -16.682 1.00 63.25 79 LYS B O 1
ATOM 2437 N N . PHE B 1 103 ? -6.640 0.860 -17.356 1.00 50.03 80 PHE B N 1
ATOM 2438 C CA . PHE B 1 103 ? -8.015 0.678 -17.863 1.00 42.44 80 PHE B CA 1
ATOM 2439 C C . PHE B 1 103 ? -8.224 0.835 -19.366 1.00 39.97 80 PHE B C 1
ATOM 2440 O O . PHE B 1 103 ? -9.281 0.436 -19.886 1.00 39.16 80 PHE B O 1
ATOM 2448 N N . GLY B 1 104 ? -7.229 1.401 -20.055 1.00 35.59 81 GLY B N 1
ATOM 2449 C CA . GLY B 1 104 ? -7.207 1.416 -21.515 1.00 32.53 81 GLY B CA 1
ATOM 2450 C C . GLY B 1 104 ? -7.616 2.690 -22.235 1.00 35.46 81 GLY B C 1
ATOM 2451 O O . GLY B 1 104 ? -7.165 2.941 -23.356 1.00 36.98 81 GLY B O 1
ATOM 2452 N N . HIS B 1 105 ? -8.463 3.504 -21.609 1.00 35.65 82 HIS B N 1
ATOM 2453 C CA . HIS B 1 105 ? -9.034 4.689 -22.255 1.00 35.80 82 HIS B CA 1
ATOM 2454 C C . HIS B 1 105 ? -9.404 5.718 -21.207 1.00 33.88 82 HIS B C 1
ATOM 2455 O O . HIS B 1 105 ? -9.479 5.400 -20.003 1.00 32.17 82 HIS B O 1
ATOM 2462 N N . LEU B 1 106 ? -9.651 6.955 -21.637 1.00 30.86 83 LEU B N 1
ATOM 2463 C CA . LEU B 1 106 ? -10.142 7.972 -20.712 1.00 31.65 83 LEU B CA 1
ATOM 2464 C C . LEU B 1 106 ? -11.383 8.630 -21.288 1.00 32.13 83 LEU B C 1
ATOM 2465 O O . LEU B 1 106 ? -11.448 8.828 -22.488 1.00 35.62 83 LEU B O 1
ATOM 2470 N N . ASP B 1 107 ? -12.372 8.948 -20.449 1.00 32.99 84 ASP B N 1
ATOM 2471 C CA . ASP B 1 107 ? -13.678 9.493 -20.918 1.00 32.40 84 ASP B CA 1
ATOM 2472 C C . ASP B 1 107 ? -14.138 10.739 -20.185 1.00 30.60 84 ASP B C 1
ATOM 2473 O O . ASP B 1 107 ? -14.762 11.620 -20.767 1.00 30.72 84 ASP B O 1
ATOM 2478 N N . ILE B 1 108 ? -13.853 10.782 -18.886 1.00 29.61 85 ILE B N 1
ATOM 2479 C CA . ILE B 1 108 ? -14.409 11.771 -17.990 1.00 27.58 85 ILE B CA 1
ATOM 2480 C C . ILE B 1 108 ? -13.316 12.302 -17.098 1.00 27.66 85 ILE B C 1
ATOM 2481 O O . ILE B 1 108 ? -12.487 11.528 -16.594 1.00 29.76 85 ILE B O 1
ATOM 2486 N N . VAL B 1 109 ? -13.326 13.632 -16.932 1.00 25.56 86 VAL B N 1
ATOM 2487 C CA . VAL B 1 109 ? -12.358 14.368 -16.127 1.00 22.31 86 VAL B CA 1
ATOM 2488 C C . VAL B 1 109 ? -13.092 15.361 -15.217 1.00 20.99 86 VAL B C 1
ATOM 2489 O O . VAL B 1 109 ? -13.854 16.182 -15.699 1.00 20.86 86 VAL B O 1
ATOM 2493 N N . VAL B 1 110 ? -12.828 15.307 -13.912 1.00 19.58 87 VAL B N 1
ATOM 2494 C CA . VAL B 1 110 ? -13.359 16.309 -13.005 1.00 19.27 87 VAL B CA 1
ATOM 2495 C C . VAL B 1 110 ? -12.231 17.073 -12.322 1.00 18.74 87 VAL B C 1
ATOM 2496 O O . VAL B 1 110 ? -11.615 16.591 -11.401 1.00 18.95 87 VAL B O 1
ATOM 2500 N N . ALA B 1 111 ? -11.944 18.276 -12.790 1.00 19.14 88 ALA B N 1
ATOM 2501 C CA . ALA B 1 111 ? -10.914 19.098 -12.152 1.00 19.05 88 ALA B CA 1
ATOM 2502 C C . ALA B 1 111 ? -11.466 19.728 -10.896 1.00 18.99 88 ALA B C 1
ATOM 2503 O O . ALA B 1 111 ? -12.111 20.751 -10.954 1.00 18.97 88 ALA B O 1
ATOM 2505 N N . ASN B 1 112 ? -11.232 19.091 -9.762 1.00 19.25 89 ASN B N 1
ATOM 2506 C CA . ASN B 1 112 ? -11.829 19.506 -8.515 1.00 18.58 89 ASN B CA 1
ATOM 2507 C C . ASN B 1 112 ? -10.760 19.966 -7.513 1.00 19.03 89 ASN B C 1
ATOM 2508 O O . ASN B 1 112 ? -11.050 20.733 -6.624 1.00 22.18 89 ASN B O 1
ATOM 2513 N N . ALA B 1 113 ? -9.523 19.527 -7.648 1.00 18.07 90 ALA B N 1
ATOM 2514 C CA . ALA B 1 113 ? -8.481 19.905 -6.709 1.00 17.35 90 ALA B CA 1
ATOM 2515 C C . ALA B 1 113 ? -8.418 21.417 -6.540 1.00 17.69 90 ALA B C 1
ATOM 2516 O O . ALA B 1 113 ? -8.413 22.158 -7.525 1.00 17.94 90 ALA B O 1
ATOM 2518 N N . GLY B 1 114 ? -8.369 21.864 -5.287 1.00 17.14 91 GLY B N 1
ATOM 2519 C CA . GLY B 1 114 ? -8.151 23.267 -4.971 1.00 16.57 91 GLY B CA 1
ATOM 2520 C C . GLY B 1 114 ? -7.888 23.498 -3.492 1.00 16.31 91 GLY B C 1
ATOM 2521 O O . GLY B 1 114 ? -8.210 22.667 -2.662 1.00 15.99 91 GLY B O 1
ATOM 2522 N N . ILE B 1 115 ? -7.276 24.625 -3.171 1.00 16.56 92 ILE B N 1
ATOM 2523 C CA . ILE B 1 115 ? -7.153 25.070 -1.794 1.00 16.81 92 ILE B CA 1
ATOM 2524 C C . ILE B 1 115 ? -7.707 26.464 -1.670 1.00 17.22 92 ILE B C 1
ATOM 2525 O O . ILE B 1 115 ? -7.931 27.145 -2.637 1.00 18.75 92 ILE B O 1
ATOM 2530 N N . ASN B 1 116 ? -7.942 26.901 -0.469 1.00 18.32 93 ASN B N 1
ATOM 2531 C CA . ASN B 1 116 ? -8.361 28.253 -0.306 1.00 18.81 93 ASN B CA 1
ATOM 2532 C C . ASN B 1 116 ? -7.160 29.132 -0.240 1.00 19.65 93 ASN B C 1
ATOM 2533 O O . ASN B 1 116 ? -7.223 30.284 -0.690 1.00 22.03 93 ASN B O 1
ATOM 2538 N N . GLY B 1 117 ? -6.061 28.590 0.307 1.00 18.96 94 GLY B N 1
ATOM 2539 C CA . GLY B 1 117 ? -4.809 29.344 0.512 1.00 18.65 94 GLY B CA 1
ATOM 2540 C C . GLY B 1 117 ? -4.954 30.542 1.453 1.00 18.56 94 GLY B C 1
ATOM 2541 O O . GLY B 1 117 ? -5.918 30.672 2.200 1.00 18.12 94 GLY B O 1
ATOM 2542 N N . VAL B 1 118 ? -4.010 31.451 1.438 1.00 18.07 95 VAL B N 1
ATOM 2543 C CA . VAL B 1 118 ? -4.119 32.541 2.415 1.00 18.39 95 VAL B CA 1
ATOM 2544 C C . VAL B 1 118 ? -5.139 33.576 1.954 1.00 17.87 95 VAL B C 1
ATOM 2545 O O . VAL B 1 118 ? -5.141 33.943 0.792 1.00 18.94 95 VAL B O 1
ATOM 2549 N N . TRP B 1 119 ? -6.021 34.040 2.829 1.00 17.62 96 TRP B N 1
ATOM 2550 C CA . TRP B 1 119 ? -6.840 35.243 2.521 1.00 16.65 96 TRP B CA 1
ATOM 2551 C C . TRP B 1 119 ? -6.309 36.302 3.406 1.00 16.18 96 TRP B C 1
ATOM 2552 O O . TRP B 1 119 ? -6.217 36.082 4.615 1.00 17.40 96 TRP B O 1
ATOM 2563 N N . ALA B 1 120 ? -5.918 37.440 2.842 1.00 15.83 97 ALA B N 1
ATOM 2564 C CA . ALA B 1 120 ? -5.396 38.589 3.619 1.00 15.97 97 ALA B CA 1
ATOM 2565 C C . ALA B 1 120 ? -5.446 39.893 2.816 1.00 16.04 97 ALA B C 1
ATOM 2566 O O . ALA B 1 120 ? -5.634 39.856 1.594 1.00 16.46 97 ALA B O 1
ATOM 2568 N N . PRO B 1 121 ? -5.304 41.051 3.498 1.00 15.85 98 PRO B N 1
ATOM 2569 C CA . PRO B 1 121 ? -5.342 42.348 2.804 1.00 15.79 98 PRO B CA 1
ATOM 2570 C C . PRO B 1 121 ? -4.367 42.358 1.644 1.00 16.26 98 PRO B C 1
ATOM 2571 O O . PRO B 1 121 ? -3.286 41.783 1.769 1.00 16.22 98 PRO B O 1
ATOM 2575 N N . ILE B 1 122 ? -4.745 42.965 0.520 1.00 16.89 99 ILE B N 1
ATOM 2576 C CA . ILE B 1 122 ? -3.930 42.888 -0.697 1.00 18.33 99 ILE B CA 1
ATOM 2577 C C . ILE B 1 122 ? -2.447 43.211 -0.439 1.00 20.94 99 ILE B C 1
ATOM 2578 O O . ILE B 1 122 ? -1.546 42.515 -0.923 1.00 22.80 99 ILE B O 1
ATOM 2583 N N . ASP B 1 123 ? -2.186 44.225 0.372 1.00 23.06 100 ASP B N 1
ATOM 2584 C CA . ASP B 1 123 ? -0.811 44.527 0.743 1.00 25.26 100 ASP B CA 1
ATOM 2585 C C . ASP B 1 123 ? -0.181 43.616 1.843 1.00 26.21 100 ASP B C 1
ATOM 2586 O O . ASP B 1 123 ? 1.037 43.662 2.063 1.00 27.55 100 ASP B O 1
ATOM 2591 N N . ASP B 1 124 ? -0.984 42.798 2.528 1.00 24.40 101 ASP B N 1
ATOM 2592 C CA . ASP B 1 124 ? -0.447 41.843 3.506 1.00 24.08 101 ASP B CA 1
ATOM 2593 C C . ASP B 1 124 ? -0.240 40.429 2.921 1.00 24.20 101 ASP B C 1
ATOM 2594 O O . ASP B 1 124 ? 0.526 39.632 3.447 1.00 25.52 101 ASP B O 1
ATOM 2599 N N . LEU B 1 125 ? -0.945 40.109 1.843 1.00 24.49 102 LEU B N 1
ATOM 2600 C CA . LEU B 1 125 ? -0.838 38.824 1.173 1.00 24.21 102 LEU B CA 1
ATOM 2601 C C . LEU B 1 125 ? 0.521 38.746 0.466 1.00 25.46 102 LEU B C 1
ATOM 2602 O O . LEU B 1 125 ? 0.839 39.579 -0.390 1.00 27.67 102 LEU B O 1
ATOM 2607 N N . LYS B 1 126 ? 1.340 37.776 0.834 1.00 24.29 103 LYS B N 1
ATOM 2608 C CA . LYS B 1 126 ? 2.710 37.751 0.348 1.00 24.95 103 LYS B CA 1
ATOM 2609 C C . LYS B 1 126 ? 2.822 37.099 -1.061 1.00 25.22 103 LYS B C 1
ATOM 2610 O O . LYS B 1 126 ? 1.960 36.284 -1.453 1.00 24.93 103 LYS B O 1
ATOM 2616 N N . PRO B 1 127 ? 3.864 37.472 -1.841 1.00 24.09 104 PRO B N 1
ATOM 2617 C CA . PRO B 1 127 ? 3.993 36.861 -3.168 1.00 23.46 104 PRO B CA 1
ATOM 2618 C C . PRO B 1 127 ? 4.018 35.336 -3.149 1.00 24.41 104 PRO B C 1
ATOM 2619 O O . PRO B 1 127 ? 3.361 34.679 -3.966 1.00 22.34 104 PRO B O 1
ATOM 2623 N N . PHE B 1 128 ? 4.741 34.762 -2.206 1.00 27.43 105 PHE B N 1
ATOM 2624 C CA . PHE B 1 128 ? 4.814 33.316 -2.204 1.00 29.38 105 PHE B CA 1
ATOM 2625 C C . PHE B 1 128 ? 3.472 32.680 -1.856 1.00 28.96 105 PHE B C 1
ATOM 2626 O O . PHE B 1 128 ? 3.146 31.615 -2.384 1.00 25.89 105 PHE B O 1
ATOM 2634 N N . GLU B 1 129 ? 2.673 33.335 -1.005 1.00 27.41 106 GLU B N 1
ATOM 2635 C CA . GLU B 1 129 ? 1.358 32.750 -0.679 1.00 25.63 106 GLU B CA 1
ATOM 2636 C C . GLU B 1 129 ? 0.358 32.992 -1.825 1.00 26.50 106 GLU B C 1
ATOM 2637 O O . GLU B 1 129 ? -0.397 32.089 -2.187 1.00 30.17 106 GLU B O 1
ATOM 2643 N N . TRP B 1 130 ? 0.414 34.147 -2.475 1.00 24.79 107 TRP B N 1
ATOM 2644 C CA . TRP B 1 130 ? -0.278 34.274 -3.769 1.00 23.15 107 TRP B CA 1
ATOM 2645 C C . TRP B 1 130 ? 0.080 33.166 -4.731 1.00 22.70 107 TRP B C 1
ATOM 2646 O O . TRP B 1 130 ? -0.788 32.609 -5.378 1.00 23.08 107 TRP B O 1
ATOM 2657 N N . ASP B 1 131 ? 1.366 32.853 -4.855 1.00 23.79 108 ASP B N 1
ATOM 2658 C CA . ASP B 1 131 ? 1.840 31.868 -5.846 1.00 24.37 108 ASP B CA 1
ATOM 2659 C C . ASP B 1 131 ? 1.205 30.492 -5.616 1.00 24.80 108 ASP B C 1
ATOM 2660 O O . ASP B 1 131 ? 0.801 29.786 -6.550 1.00 25.10 108 ASP B O 1
ATOM 2665 N N . GLU B 1 132 ? 1.090 30.149 -4.348 1.00 25.90 109 GLU B N 1
ATOM 2666 C CA . GLU B 1 132 ? 0.689 28.841 -3.913 1.00 26.00 109 GLU B CA 1
ATOM 2667 C C . GLU B 1 132 ? -0.765 28.587 -4.322 1.00 24.92 109 GLU B C 1
ATOM 2668 O O . GLU B 1 132 ? -1.088 27.485 -4.782 1.00 24.99 109 GLU B O 1
ATOM 2674 N N . THR B 1 133 ? -1.629 29.598 -4.152 1.00 22.55 110 THR B N 1
ATOM 2675 C CA . THR B 1 133 ? -3.049 29.496 -4.518 1.00 20.85 110 THR B CA 1
ATOM 2676 C C . THR B 1 133 ? -3.163 29.389 -6.040 1.00 20.91 110 THR B C 1
ATOM 2677 O O . THR B 1 133 ? -3.950 28.543 -6.559 1.00 20.07 110 THR B O 1
ATOM 2681 N N . ILE B 1 134 ? -2.396 30.230 -6.748 1.00 18.77 111 ILE B N 1
ATOM 2682 C CA . ILE B 1 134 ? -2.281 30.072 -8.206 1.00 19.17 111 ILE B CA 1
ATOM 2683 C C . ILE B 1 134 ? -1.710 28.709 -8.623 1.00 19.95 111 ILE B C 1
ATOM 2684 O O . ILE B 1 134 ? -2.110 28.158 -9.663 1.00 19.98 111 ILE B O 1
ATOM 2689 N N . ALA B 1 135 ? -0.805 28.131 -7.834 1.00 20.19 112 ALA B N 1
ATOM 2690 C CA . ALA B 1 135 ? -0.190 26.904 -8.344 1.00 22.20 112 ALA B CA 1
ATOM 2691 C C . ALA B 1 135 ? -1.124 25.692 -8.266 1.00 22.16 112 ALA B C 1
ATOM 2692 O O . ALA B 1 135 ? -1.244 24.906 -9.229 1.00 23.90 112 ALA B O 1
ATOM 2694 N N . VAL B 1 136 ? -1.803 25.560 -7.142 1.00 20.46 113 VAL B N 1
ATOM 2695 C CA . VAL B 1 136 ? -2.718 24.454 -6.963 1.00 20.23 113 VAL B CA 1
ATOM 2696 C C . VAL B 1 136 ? -3.974 24.686 -7.777 1.00 19.99 113 VAL B C 1
ATOM 2697 O O . VAL B 1 136 ? -4.297 23.904 -8.642 1.00 20.43 113 VAL B O 1
ATOM 2701 N N . ASN B 1 137 ? -4.653 25.800 -7.537 1.00 21.31 114 ASN B N 1
ATOM 2702 C CA . ASN B 1 137 ? -5.934 26.077 -8.179 1.00 19.18 114 ASN B CA 1
ATOM 2703 C C . ASN B 1 137 ? -5.796 26.318 -9.653 1.00 18.20 114 ASN B C 1
ATOM 2704 O O . ASN B 1 137 ? -6.591 25.809 -10.416 1.00 18.78 114 ASN B O 1
ATOM 2709 N N . LEU B 1 138 ? -4.795 27.081 -10.077 1.00 18.34 115 LEU B N 1
ATOM 2710 C CA . LEU B 1 138 ? -4.735 27.466 -11.507 1.00 18.67 115 LEU B CA 1
ATOM 2711 C C . LEU B 1 138 ? -3.869 26.589 -12.373 1.00 19.34 115 LEU B C 1
ATOM 2712 O O . LEU B 1 138 ? -4.328 26.157 -13.412 1.00 22.43 115 LEU B O 1
ATOM 2717 N N . ARG B 1 139 ? -2.635 26.313 -11.954 1.00 19.55 116 ARG B N 1
ATOM 2718 C CA . ARG B 1 139 ? -1.749 25.461 -12.742 1.00 18.75 116 ARG B CA 1
ATOM 2719 C C . ARG B 1 139 ? -2.313 24.074 -12.763 1.00 18.26 116 ARG B C 1
ATOM 2720 O O . ARG B 1 139 ? -2.194 23.375 -13.756 1.00 18.95 116 ARG B O 1
ATOM 2728 N N . GLY B 1 140 ? -2.919 23.685 -11.648 1.00 17.97 117 GLY B N 1
ATOM 2729 C CA . GLY B 1 140 ? -3.534 22.370 -11.507 1.00 18.34 117 GLY B CA 1
ATOM 2730 C C . GLY B 1 140 ? -4.625 22.201 -12.531 1.00 18.87 117 GLY B C 1
ATOM 2731 O O . GLY B 1 140 ? -4.766 21.143 -13.154 1.00 17.45 117 GLY B O 1
ATOM 2732 N N . THR B 1 141 ? -5.398 23.257 -12.752 1.00 20.41 118 THR B N 1
ATOM 2733 C CA . THR B 1 141 ? -6.386 23.129 -13.806 1.00 21.91 118 THR B CA 1
ATOM 2734 C C . THR B 1 141 ? -5.701 22.958 -15.150 1.00 21.86 118 THR B C 1
ATOM 2735 O O . THR B 1 141 ? -5.988 21.965 -15.855 1.00 23.96 118 THR B O 1
ATOM 2739 N N . PHE B 1 142 ? -4.782 23.862 -15.498 1.00 20.35 119 PHE B N 1
ATOM 2740 C CA . PHE B 1 142 ? -4.053 23.664 -16.767 1.00 20.79 119 PHE B CA 1
ATOM 2741 C C . PHE B 1 142 ? -3.415 22.256 -16.894 1.00 20.23 119 PHE B C 1
ATOM 2742 O O . PHE B 1 142 ? -3.728 21.520 -17.838 1.00 19.97 119 PHE B O 1
ATOM 2750 N N . LEU B 1 143 ? -2.535 21.878 -15.963 1.00 19.51 120 LEU B N 1
ATOM 2751 C CA . LEU B 1 143 ? -1.945 20.519 -15.997 1.00 20.10 120 LEU B CA 1
ATOM 2752 C C . LEU B 1 143 ? -2.991 19.420 -16.145 1.00 20.67 120 LEU B C 1
ATOM 2753 O O . LEU B 1 143 ? -2.886 18.577 -17.020 1.00 20.58 120 LEU B O 1
ATOM 2758 N N . THR B 1 144 ? -4.022 19.448 -15.310 1.00 21.39 121 THR B N 1
ATOM 2759 C CA . THR B 1 144 ? -5.045 18.435 -15.397 1.00 22.62 121 THR B CA 1
ATOM 2760 C C . THR B 1 144 ? -5.575 18.287 -16.824 1.00 24.53 121 THR B C 1
ATOM 2761 O O . THR B 1 144 ? -5.750 17.167 -17.291 1.00 26.71 121 THR B O 1
ATOM 2765 N N . LEU B 1 145 ? -5.810 19.395 -17.523 1.00 25.66 122 LEU B N 1
ATOM 2766 C CA . LEU B 1 145 ? -6.420 19.308 -18.865 1.00 27.33 122 LEU B CA 1
ATOM 2767 C C . LEU B 1 145 ? -5.431 18.943 -19.958 1.00 27.82 122 LEU B C 1
ATOM 2768 O O . LEU B 1 145 ? -5.662 18.007 -20.703 1.00 31.21 122 LEU B O 1
ATOM 2773 N N . HIS B 1 146 ? -4.360 19.721 -20.069 1.00 27.76 123 HIS B N 1
ATOM 2774 C CA . HIS B 1 146 ? -3.220 19.426 -20.934 1.00 27.46 123 HIS B CA 1
ATOM 2775 C C . HIS B 1 146 ? -2.898 17.931 -20.990 1.00 27.71 123 HIS B C 1
ATOM 2776 O O . HIS B 1 146 ? -2.773 17.345 -22.053 1.00 29.47 123 HIS B O 1
ATOM 2783 N N . LEU B 1 147 ? -2.823 17.284 -19.843 1.00 27.76 124 LEU B N 1
ATOM 2784 C CA . LEU B 1 147 ? -2.424 15.889 -19.783 1.00 28.56 124 LEU B CA 1
ATOM 2785 C C . LEU B 1 147 ? -3.542 14.894 -20.086 1.00 30.70 124 LEU B C 1
ATOM 2786 O O . LEU B 1 147 ? -3.249 13.739 -20.398 1.00 33.72 124 LEU B O 1
ATOM 2791 N N . THR B 1 148 ? -4.806 15.313 -19.985 1.00 29.87 125 THR B N 1
ATOM 2792 C CA . THR B 1 148 ? -5.918 14.381 -20.206 1.00 29.58 125 THR B CA 1
ATOM 2793 C C . THR B 1 148 ? -6.584 14.582 -21.567 1.00 28.87 125 THR B C 1
ATOM 2794 O O . THR B 1 148 ? -7.108 13.636 -22.145 1.00 31.37 125 THR B O 1
ATOM 2798 N N . VAL B 1 149 ? -6.592 15.806 -22.068 1.00 26.56 126 VAL B N 1
ATOM 2799 C CA . VAL B 1 149 ? -7.198 16.077 -23.368 1.00 27.08 126 VAL B CA 1
ATOM 2800 C C . VAL B 1 149 ? -6.686 15.159 -24.493 1.00 26.99 126 VAL B C 1
ATOM 2801 O O . VAL B 1 149 ? -7.503 14.685 -25.271 1.00 28.56 126 VAL B O 1
ATOM 2805 N N . PRO B 1 150 ? -5.358 14.875 -24.563 1.00 28.61 127 PRO B N 1
ATOM 2806 C CA . PRO B 1 150 ? -4.858 13.908 -25.582 1.00 28.66 127 PRO B CA 1
ATOM 2807 C C . PRO B 1 150 ? -5.650 12.584 -25.587 1.00 28.95 127 PRO B C 1
ATOM 2808 O O . PRO B 1 150 ? -6.196 12.200 -26.622 1.00 28.29 127 PRO B O 1
ATOM 2812 N N . TYR B 1 151 ? -5.752 11.934 -24.428 1.00 28.88 128 TYR B N 1
ATOM 2813 C CA . TYR B 1 151 ? -6.529 10.708 -24.298 1.00 32.63 128 TYR B CA 1
ATOM 2814 C C . TYR B 1 151 ? -7.997 10.857 -24.673 1.00 34.69 128 TYR B C 1
ATOM 2815 O O . TYR B 1 151 ? -8.583 9.962 -25.310 1.00 36.06 128 TYR B O 1
ATOM 2824 N N . LEU B 1 152 ? -8.598 11.981 -24.299 1.00 34.62 129 LEU B N 1
ATOM 2825 C CA . LEU B 1 152 ? -9.981 12.193 -24.666 1.00 32.28 129 LEU B CA 1
ATOM 2826 C C . LEU B 1 152 ? -10.083 12.312 -26.180 1.00 32.91 129 LEU B C 1
ATOM 2827 O O . LEU B 1 152 ? -10.895 11.618 -26.801 1.00 33.21 129 LEU B O 1
ATOM 2832 N N . LYS B 1 153 ? -9.243 13.159 -26.769 1.00 31.97 130 LYS B N 1
ATOM 2833 C CA . LYS B 1 153 ? -9.131 13.248 -28.227 1.00 33.73 130 LYS B CA 1
ATOM 2834 C C . LYS B 1 153 ? -9.001 11.865 -28.904 1.00 36.52 130 LYS B C 1
ATOM 2835 O O . LYS B 1 153 ? -9.668 11.618 -29.910 1.00 36.91 130 LYS B O 1
ATOM 2841 N N . GLN B 1 154 ? -8.176 10.970 -28.340 1.00 38.56 131 GLN B N 1
ATOM 2842 C CA . GLN B 1 154 ? -7.983 9.612 -28.882 1.00 41.34 131 GLN B CA 1
ATOM 2843 C C . GLN B 1 154 ? -9.238 8.751 -28.721 1.00 43.25 131 GLN B C 1
ATOM 2844 O O . GLN B 1 154 ? -9.661 8.078 -29.662 1.00 51.00 131 GLN B O 1
ATOM 2850 N N . ARG B 1 155 ? -9.831 8.773 -27.533 1.00 40.93 132 ARG B N 1
ATOM 2851 C CA . ARG B 1 155 ? -11.085 8.079 -27.261 1.00 38.32 132 ARG B CA 1
ATOM 2852 C C . ARG B 1 155 ? -12.230 8.497 -28.194 1.00 37.97 132 ARG B C 1
ATOM 2853 O O . ARG B 1 155 ? -13.255 7.843 -28.221 1.00 37.03 132 ARG B O 1
ATOM 2861 N N . GLY B 1 156 ? -12.060 9.579 -28.958 1.00 38.93 133 GLY B N 1
ATOM 2862 C CA . GLY B 1 156 ? -13.139 10.102 -29.802 1.00 38.10 133 GLY B CA 1
ATOM 2863 C C . GLY B 1 156 ? -14.103 11.057 -29.094 1.00 38.59 133 GLY B C 1
ATOM 2864 O O . GLY B 1 156 ? -15.051 11.570 -29.711 1.00 37.80 133 GLY B O 1
ATOM 2865 N N . GLY B 1 157 ? -13.866 11.303 -27.805 1.00 35.62 134 GLY B N 1
ATOM 2866 C CA . GLY B 1 157 ? -14.656 12.280 -27.065 1.00 36.63 134 GLY B CA 1
ATOM 2867 C C . GLY B 1 157 ? -14.899 11.996 -25.590 1.00 35.63 134 GLY B C 1
ATOM 2868 O O . GLY B 1 157 ? -14.618 10.902 -25.081 1.00 37.58 134 GLY B O 1
ATOM 2869 N N . GLY B 1 158 ? -15.439 12.986 -24.896 1.00 31.27 135 GLY B N 1
ATOM 2870 C CA . GLY B 1 158 ? -15.774 12.791 -23.502 1.00 27.56 135 GLY B CA 1
ATOM 2871 C C . GLY B 1 158 ? -16.366 14.013 -22.836 1.00 26.28 135 GLY B C 1
ATOM 2872 O O . GLY B 1 158 ? -17.022 14.856 -23.482 1.00 24.36 135 GLY B O 1
ATOM 2873 N N . ALA B 1 159 ? -16.125 14.112 -21.530 1.00 24.52 136 ALA B N 1
ATOM 2874 C CA . ALA B 1 159 ? -16.817 15.102 -20.726 1.00 23.07 136 ALA B CA 1
ATOM 2875 C C . ALA B 1 159 ? -15.877 15.671 -19.677 1.00 23.40 136 ALA B C 1
ATOM 2876 O O . ALA B 1 159 ? -15.178 14.916 -18.952 1.00 23.35 136 ALA B O 1
ATOM 2878 N N . ILE B 1 160 ? -15.824 17.001 -19.612 1.00 22.36 137 ILE B N 1
ATOM 2879 C CA . ILE B 1 160 ? -15.000 17.643 -18.608 1.00 21.30 137 ILE B CA 1
ATOM 2880 C C . ILE B 1 160 ? -15.845 18.570 -17.796 1.00 22.19 137 ILE B C 1
ATOM 2881 O O . ILE B 1 160 ? -16.636 19.326 -18.349 1.00 26.12 137 ILE B O 1
ATOM 2886 N N . VAL B 1 161 ? -15.690 18.494 -16.479 1.00 21.68 138 VAL B N 1
ATOM 2887 C CA . VAL B 1 161 ? -16.220 19.484 -15.572 1.00 20.43 138 VAL B CA 1
ATOM 2888 C C . VAL B 1 161 ? -15.068 19.966 -14.723 1.00 20.47 138 VAL B C 1
ATOM 2889 O O . VAL B 1 161 ? -14.310 19.130 -14.230 1.00 21.03 138 VAL B O 1
ATOM 2893 N N . VAL B 1 162 ? -14.898 21.294 -14.613 1.00 20.16 139 VAL B N 1
ATOM 2894 C CA . VAL B 1 162 ? -14.042 21.931 -13.585 1.00 19.78 139 VAL B CA 1
ATOM 2895 C C . VAL B 1 162 ? -14.873 22.665 -12.510 1.00 21.19 139 VAL B C 1
ATOM 2896 O O . VAL B 1 162 ? -15.807 23.419 -12.829 1.00 21.44 139 VAL B O 1
ATOM 2900 N N . VAL B 1 163 ? -14.535 22.386 -11.244 1.00 20.63 140 VAL B N 1
ATOM 2901 C CA . VAL B 1 163 ? -15.258 22.877 -10.095 1.00 20.68 140 VAL B CA 1
ATOM 2902 C C . VAL B 1 163 ? -14.621 24.191 -9.702 1.00 22.38 140 VAL B C 1
ATOM 2903 O O . VAL B 1 163 ? -13.446 24.233 -9.359 1.00 23.86 140 VAL B O 1
ATOM 2907 N N . SER B 1 164 ? -15.418 25.259 -9.774 1.00 22.60 141 SER B N 1
ATOM 2908 C CA . SER B 1 164 ? -14.998 26.629 -9.583 1.00 20.60 141 SER B CA 1
ATOM 2909 C C . SER B 1 164 ? -15.724 27.018 -8.338 1.00 20.58 141 SER B C 1
ATOM 2910 O O . SER B 1 164 ? -15.732 26.263 -7.409 1.00 21.36 141 SER B O 1
ATOM 2913 N N . SER B 1 165 ? -16.382 28.170 -8.325 1.00 22.04 142 SER B N 1
ATOM 2914 C CA . SER B 1 165 ? -17.004 28.691 -7.105 1.00 22.50 142 SER B CA 1
ATOM 2915 C C . SER B 1 165 ? -17.904 29.900 -7.423 1.00 23.18 142 SER B C 1
ATOM 2916 O O . SER B 1 165 ? -17.833 30.497 -8.532 1.00 23.94 142 SER B O 1
ATOM 2919 N N . ILE B 1 166 ? -18.747 30.264 -6.466 1.00 21.55 143 ILE B N 1
ATOM 2920 C CA . ILE B 1 166 ? -19.421 31.566 -6.537 1.00 22.53 143 ILE B CA 1
ATOM 2921 C C . ILE B 1 166 ? -18.436 32.743 -6.461 1.00 23.23 143 ILE B C 1
ATOM 2922 O O . ILE B 1 166 ? -18.703 33.833 -7.021 1.00 23.45 143 ILE B O 1
ATOM 2927 N N . ASN B 1 167 ? -17.331 32.522 -5.735 1.00 23.40 144 ASN B N 1
ATOM 2928 C CA . ASN B 1 167 ? -16.242 33.485 -5.598 1.00 22.68 144 ASN B CA 1
ATOM 2929 C C . ASN B 1 167 ? -15.631 33.707 -6.949 1.00 23.13 144 ASN B C 1
ATOM 2930 O O . ASN B 1 167 ? -15.230 32.757 -7.608 1.00 23.41 144 ASN B O 1
ATOM 2935 N N . GLY B 1 168 ? -15.537 34.954 -7.367 1.00 22.46 145 GLY B N 1
ATOM 2936 C CA . GLY B 1 168 ? -14.980 35.228 -8.670 1.00 22.11 145 GLY B CA 1
ATOM 2937 C C . GLY B 1 168 ? -15.965 35.127 -9.821 1.00 22.71 145 GLY B C 1
ATOM 2938 O O . GLY B 1 168 ? -15.637 35.524 -10.933 1.00 23.18 145 GLY B O 1
ATOM 2939 N N . THR B 1 169 ? -17.160 34.605 -9.568 1.00 21.75 146 THR B N 1
ATOM 2940 C CA . THR B 1 169 ? -18.207 34.575 -10.587 1.00 21.46 146 THR B CA 1
ATOM 2941 C C . THR B 1 169 ? -19.385 35.477 -10.188 1.00 21.07 146 THR B C 1
ATOM 2942 O O . THR B 1 169 ? -19.740 36.394 -10.909 1.00 18.55 146 THR B O 1
ATOM 2946 N N . ARG B 1 170 ? -19.943 35.244 -9.001 1.00 22.24 147 ARG B N 1
ATOM 2947 C CA . ARG B 1 170 ? -21.045 36.068 -8.489 1.00 21.47 147 ARG B CA 1
ATOM 2948 C C . ARG B 1 170 ? -20.710 36.838 -7.206 1.00 21.30 147 ARG B C 1
ATOM 2949 O O . ARG B 1 170 ? -21.419 37.763 -6.817 1.00 22.98 147 ARG B O 1
ATOM 2957 N N . THR B 1 171 ? -19.643 36.432 -6.541 1.00 20.91 148 THR B N 1
ATOM 2958 C CA . THR B 1 171 ? -19.358 36.861 -5.173 1.00 20.41 148 THR B CA 1
ATOM 2959 C C . THR B 1 171 ? -17.944 37.402 -5.067 1.00 19.69 148 THR B C 1
ATOM 2960 O O . THR B 1 171 ? -16.971 36.758 -5.487 1.00 19.12 148 THR B O 1
ATOM 2964 N N . PHE B 1 172 ? -17.830 38.562 -4.449 1.00 19.44 149 PHE B N 1
ATOM 2965 C CA . PHE B 1 172 ? -16.572 39.254 -4.384 1.00 18.39 149 PHE B CA 1
ATOM 2966 C C . PHE B 1 172 ? -16.284 39.759 -2.995 1.00 18.50 149 PHE B C 1
ATOM 2967 O O . PHE B 1 172 ? -15.330 40.522 -2.818 1.00 18.68 149 PHE B O 1
ATOM 2975 N N . THR B 1 173 ? -17.079 39.284 -2.021 1.00 18.13 150 THR B N 1
ATOM 2976 C CA . THR B 1 173 ? -17.066 39.784 -0.622 1.00 17.94 150 THR B CA 1
ATOM 2977 C C . THR B 1 173 ? -16.286 38.944 0.389 1.00 18.10 150 THR B C 1
ATOM 2978 O O . THR B 1 173 ? -16.186 39.344 1.555 1.00 18.22 150 THR B O 1
ATOM 2982 N N . THR B 1 174 ? -15.801 37.770 -0.016 1.00 18.39 151 THR B N 1
ATOM 2983 C CA . THR B 1 174 ? -15.166 36.872 0.929 1.00 18.88 151 THR B CA 1
ATOM 2984 C C . THR B 1 174 ? -13.825 37.450 1.361 1.00 20.34 151 THR B C 1
ATOM 2985 O O . THR B 1 174 ? -12.926 37.649 0.509 1.00 20.46 151 THR B O 1
ATOM 2989 N N . PRO B 1 175 ? -13.676 37.713 2.685 1.00 20.77 152 PRO B N 1
ATOM 2990 C CA . PRO B 1 175 ? -12.682 38.711 3.134 1.00 20.68 152 PRO B CA 1
ATOM 2991 C C . PRO B 1 175 ? -11.219 38.375 2.792 1.00 19.91 152 PRO B C 1
ATOM 2992 O O . PRO B 1 175 ? -10.628 37.452 3.336 1.00 19.26 152 PRO B O 1
ATOM 2996 N N . GLY B 1 176 ? -10.674 39.132 1.848 1.00 20.67 153 GLY B N 1
ATOM 2997 C CA . GLY B 1 176 ? -9.283 38.977 1.402 1.00 20.72 153 GLY B CA 1
ATOM 2998 C C . GLY B 1 176 ? -8.946 37.734 0.589 1.00 19.19 153 GLY B C 1
ATOM 2999 O O . GLY B 1 176 ? -7.806 37.294 0.602 1.00 19.94 153 GLY B O 1
ATOM 3000 N N . ALA B 1 177 ? -9.933 37.206 -0.123 1.00 18.14 154 ALA B N 1
ATOM 3001 C CA . ALA B 1 177 ? -9.848 35.961 -0.862 1.00 18.27 154 ALA B CA 1
ATOM 3002 C C . ALA B 1 177 ? -9.405 36.161 -2.326 1.00 18.80 154 ALA B C 1
ATOM 3003 O O . ALA B 1 177 ? -9.540 35.255 -3.164 1.00 19.08 154 ALA B O 1
ATOM 3005 N N . THR B 1 178 ? -8.858 37.338 -2.611 1.00 18.16 155 THR B N 1
ATOM 3006 C CA . THR B 1 178 ? -8.416 37.716 -3.934 1.00 19.03 155 THR B CA 1
ATOM 3007 C C . THR B 1 178 ? -7.724 36.595 -4.771 1.00 20.34 155 THR B C 1
ATOM 3008 O O . THR B 1 178 ? -8.077 36.363 -5.929 1.00 22.27 155 THR B O 1
ATOM 3012 N N . ALA B 1 179 ? -6.757 35.891 -4.209 1.00 20.09 156 ALA B N 1
ATOM 3013 C CA . ALA B 1 179 ? -6.017 34.947 -5.023 1.00 20.23 156 ALA B CA 1
ATOM 3014 C C . ALA B 1 179 ? -6.919 33.820 -5.436 1.00 20.54 156 ALA B C 1
ATOM 3015 O O . ALA B 1 179 ? -6.952 33.467 -6.612 1.00 22.84 156 ALA B O 1
ATOM 3017 N N . TYR B 1 180 ? -7.660 33.285 -4.477 1.00 19.86 157 TYR B N 1
ATOM 3018 C CA . TYR B 1 180 ? -8.632 32.256 -4.711 1.00 20.76 157 TYR B CA 1
ATOM 3019 C C . TYR B 1 180 ? -9.642 32.695 -5.771 1.00 21.12 157 TYR B C 1
ATOM 3020 O O . TYR B 1 180 ? -9.825 32.015 -6.797 1.00 20.93 157 TYR B O 1
ATOM 3029 N N . THR B 1 181 ? -10.278 33.839 -5.512 1.00 19.75 158 THR B N 1
ATOM 3030 C CA . THR B 1 181 ? -11.195 34.501 -6.437 1.00 19.51 158 THR B CA 1
ATOM 3031 C C . THR B 1 181 ? -10.626 34.607 -7.865 1.00 20.51 158 THR B C 1
ATOM 3032 O O . THR B 1 181 ? -11.311 34.270 -8.853 1.00 19.53 158 THR B O 1
ATOM 3036 N N . ALA B 1 182 ? -9.380 35.096 -7.966 1.00 20.30 159 ALA B N 1
ATOM 3037 C CA . ALA B 1 182 ? -8.696 35.197 -9.248 1.00 19.09 159 ALA B CA 1
ATOM 3038 C C . ALA B 1 182 ? -8.663 33.827 -9.901 1.00 18.93 159 ALA B C 1
ATOM 3039 O O . ALA B 1 182 ? -9.118 33.657 -11.049 1.00 18.51 159 ALA B O 1
ATOM 3041 N N . THR B 1 183 ? -8.184 32.830 -9.162 1.00 18.26 160 THR B N 1
ATOM 3042 C CA . THR B 1 183 ? -8.125 31.501 -9.734 1.00 18.49 160 THR B CA 1
ATOM 3043 C C . THR B 1 183 ? -9.513 31.005 -10.157 1.00 19.16 160 THR B C 1
ATOM 3044 O O . THR B 1 183 ? -9.626 30.370 -11.204 1.00 20.65 160 THR B O 1
ATOM 3048 N N . LYS B 1 184 ? -10.567 31.305 -9.384 1.00 19.44 161 LYS B N 1
ATOM 3049 C CA . LYS B 1 184 ? -11.885 30.684 -9.659 1.00 18.78 161 LYS B CA 1
ATOM 3050 C C . LYS B 1 184 ? -12.570 31.312 -10.886 1.00 18.43 161 LYS B C 1
ATOM 3051 O O . LYS B 1 184 ? -13.187 30.601 -11.720 1.00 18.11 161 LYS B O 1
ATOM 3057 N N . ALA B 1 185 ? -12.390 32.621 -11.037 1.00 17.45 162 ALA B N 1
ATOM 3058 C CA . ALA B 1 185 ? -12.773 33.298 -12.285 1.00 17.52 162 ALA B CA 1
ATOM 3059 C C . ALA B 1 185 ? -12.006 32.722 -13.485 1.00 17.92 162 ALA B C 1
ATOM 3060 O O . ALA B 1 185 ? -12.623 32.307 -14.474 1.00 19.34 162 ALA B O 1
ATOM 3062 N N . ALA B 1 186 ? -10.680 32.664 -13.397 1.00 17.27 163 ALA B N 1
ATOM 3063 C CA . ALA B 1 186 ? -9.892 31.997 -14.447 1.00 16.66 163 ALA B CA 1
ATOM 3064 C C . ALA B 1 186 ? -10.531 30.688 -14.931 1.00 15.46 163 ALA B C 1
ATOM 3065 O O . ALA B 1 186 ? -10.650 30.424 -16.131 1.00 14.54 163 ALA B O 1
ATOM 3067 N N . GLN B 1 187 ? -10.931 29.870 -13.973 1.00 15.42 164 GLN B N 1
ATOM 3068 C CA . GLN B 1 187 ? -11.422 28.551 -14.291 1.00 16.31 164 GLN B CA 1
ATOM 3069 C C . GLN B 1 187 ? -12.593 28.565 -15.273 1.00 16.21 164 GLN B C 1
ATOM 3070 O O . GLN B 1 187 ? -12.584 27.795 -16.225 1.00 15.38 164 GLN B O 1
ATOM 3076 N N . VAL B 1 188 ? -13.580 29.441 -15.046 1.00 16.77 165 VAL B N 1
ATOM 3077 C CA . VAL B 1 188 ? -14.789 29.424 -15.881 1.00 17.19 165 VAL B CA 1
ATOM 3078 C C . VAL B 1 188 ? -14.461 29.952 -17.240 1.00 17.59 165 VAL B C 1
ATOM 3079 O O . VAL B 1 188 ? -15.066 29.514 -18.213 1.00 18.38 165 VAL B O 1
ATOM 3083 N N . ALA B 1 189 ? -13.477 30.852 -17.300 1.00 17.23 166 ALA B N 1
ATOM 3084 C CA . ALA B 1 189 ? -12.939 31.322 -18.566 1.00 17.41 166 ALA B CA 1
ATOM 3085 C C . ALA B 1 189 ? -12.230 30.189 -19.314 1.00 18.69 166 ALA B C 1
ATOM 3086 O O . ALA B 1 189 ? -12.496 29.998 -20.498 1.00 19.93 166 ALA B O 1
ATOM 3088 N N . ILE B 1 190 ? -11.360 29.422 -18.649 1.00 19.36 167 ILE B N 1
ATOM 3089 C CA . ILE B 1 190 ? -10.739 28.257 -19.314 1.00 20.89 167 ILE B CA 1
ATOM 3090 C C . ILE B 1 190 ? -11.798 27.357 -19.959 1.00 22.29 167 ILE B C 1
ATOM 3091 O O . ILE B 1 190 ? -11.674 26.914 -21.137 1.00 24.21 167 ILE B O 1
ATOM 3096 N N . VAL B 1 191 ? -12.834 27.094 -19.170 1.00 21.05 168 VAL B N 1
ATOM 3097 C CA . VAL B 1 191 ? -13.929 26.216 -19.529 1.00 20.77 168 VAL B CA 1
ATOM 3098 C C . VAL B 1 191 ? -14.633 26.620 -20.838 1.00 21.64 168 VAL B C 1
ATOM 3099 O O . VAL B 1 191 ? -14.888 25.778 -21.713 1.00 22.24 168 VAL B O 1
ATOM 3103 N N . GLN B 1 192 ? -14.922 27.910 -20.965 1.00 21.76 169 GLN B N 1
ATOM 3104 C CA . GLN B 1 192 ? -15.598 28.451 -22.133 1.00 22.51 169 GLN B CA 1
ATOM 3105 C C . GLN B 1 192 ? -14.689 28.512 -23.330 1.00 23.47 169 GLN B C 1
ATOM 3106 O O . GLN B 1 192 ? -15.146 28.221 -24.449 1.00 23.09 169 GLN B O 1
ATOM 3112 N N . GLN B 1 193 ? -13.423 28.885 -23.121 1.00 24.34 170 GLN B N 1
ATOM 3113 C CA . GLN B 1 193 ? -12.440 28.811 -24.220 1.00 26.03 170 GLN B CA 1
ATOM 3114 C C . GLN B 1 193 ? -12.378 27.415 -24.745 1.00 25.91 170 GLN B C 1
ATOM 3115 O O . GLN B 1 193 ? -12.435 27.215 -25.965 1.00 29.41 170 GLN B O 1
ATOM 3121 N N . LEU B 1 194 ? -12.258 26.444 -23.848 1.00 24.68 171 LEU B N 1
ATOM 3122 C CA . LEU B 1 194 ? -12.036 25.079 -24.324 1.00 27.02 171 LEU B CA 1
ATOM 3123 C C . LEU B 1 194 ? -13.290 24.425 -24.910 1.00 28.52 171 LEU B C 1
ATOM 3124 O O . LEU B 1 194 ? -13.194 23.619 -25.839 1.00 30.41 171 LEU B O 1
ATOM 3129 N N . ALA B 1 195 ? -14.459 24.775 -24.381 1.00 28.87 172 ALA B N 1
ATOM 3130 C CA . ALA B 1 195 ? -15.710 24.244 -24.928 1.00 29.63 172 ALA B CA 1
ATOM 3131 C C . ALA B 1 195 ? -15.702 24.382 -26.461 1.00 29.44 172 ALA B C 1
ATOM 3132 O O . ALA B 1 195 ? -16.131 23.470 -27.195 1.00 29.54 172 ALA B O 1
ATOM 3134 N N . LEU B 1 196 ? -15.180 25.526 -26.909 1.00 27.50 173 LEU B N 1
ATOM 3135 C CA . LEU B 1 196 ? -15.132 25.894 -28.300 1.00 25.56 173 LEU B CA 1
ATOM 3136 C C . LEU B 1 196 ? -13.992 25.203 -28.978 1.00 26.56 173 LEU B C 1
ATOM 3137 O O . LEU B 1 196 ? -14.150 24.741 -30.103 1.00 26.47 173 LEU B O 1
ATOM 3142 N N . GLU B 1 197 ? -12.838 25.152 -28.312 1.00 26.90 174 GLU B N 1
ATOM 3143 C CA . GLU B 1 197 ? -11.692 24.515 -28.914 1.00 26.65 174 GLU B CA 1
ATOM 3144 C C . GLU B 1 197 ? -11.995 23.033 -29.160 1.00 26.85 174 GLU B C 1
ATOM 3145 O O . GLU B 1 197 ? -11.529 22.458 -30.144 1.00 27.58 174 GLU B O 1
ATOM 3151 N N . LEU B 1 198 ? -12.806 22.438 -28.292 1.00 25.51 175 LEU B N 1
ATOM 3152 C CA . LEU B 1 198 ? -12.887 20.991 -28.213 1.00 27.33 175 LEU B CA 1
ATOM 3153 C C . LEU B 1 198 ? -14.197 20.403 -28.706 1.00 28.50 175 LEU B C 1
ATOM 3154 O O . LEU B 1 198 ? -14.374 19.184 -28.670 1.00 29.87 175 LEU B O 1
ATOM 3159 N N . GLY B 1 199 ? -15.114 21.251 -29.151 1.00 27.57 176 GLY B N 1
ATOM 3160 C CA . GLY B 1 199 ? -16.394 20.763 -29.630 1.00 30.03 176 GLY B CA 1
ATOM 3161 C C . GLY B 1 199 ? -16.282 19.933 -30.896 1.00 31.87 176 GLY B C 1
ATOM 3162 O O . GLY B 1 199 ? -16.906 18.861 -31.028 1.00 30.04 176 GLY B O 1
ATOM 3163 N N . LYS B 1 200 ? -15.471 20.423 -31.833 1.00 33.57 177 LYS B N 1
ATOM 3164 C CA . LYS B 1 200 ? -15.174 19.630 -33.018 1.00 32.69 177 LYS B CA 1
ATOM 3165 C C . LYS B 1 200 ? -14.604 18.256 -32.643 1.00 32.37 177 LYS B C 1
ATOM 3166 O O . LYS B 1 200 ? -14.640 17.375 -33.485 1.00 35.18 177 LYS B O 1
ATOM 3172 N N . HIS B 1 201 ? -14.071 18.080 -31.415 1.00 30.15 178 HIS B N 1
ATOM 3173 C CA . HIS B 1 201 ? -13.526 16.775 -30.967 1.00 29.40 178 HIS B CA 1
ATOM 3174 C C . HIS B 1 201 ? -14.508 15.983 -30.149 1.00 29.91 178 HIS B C 1
ATOM 3175 O O . HIS B 1 201 ? -14.156 14.946 -29.581 1.00 29.23 178 HIS B O 1
ATOM 3182 N N . HIS B 1 202 ? -15.753 16.468 -30.087 1.00 31.13 179 HIS B N 1
ATOM 3183 C CA . HIS B 1 202 ? -16.824 15.905 -29.246 1.00 30.87 179 HIS B CA 1
ATOM 3184 C C . HIS B 1 202 ? -16.426 15.806 -27.799 1.00 30.69 179 HIS B C 1
ATOM 3185 O O . HIS B 1 202 ? -16.749 14.819 -27.126 1.00 29.68 179 HIS B O 1
ATOM 3192 N N . ILE B 1 203 ? -15.701 16.819 -27.307 1.00 28.64 180 ILE B N 1
ATOM 3193 C CA . ILE B 1 203 ? -15.480 16.960 -25.861 1.00 27.62 180 ILE B CA 1
ATOM 3194 C C . ILE B 1 203 ? -16.269 18.119 -25.257 1.00 27.76 180 ILE B C 1
ATOM 3195 O O . ILE B 1 203 ? -16.118 19.293 -25.639 1.00 29.66 180 ILE B O 1
ATOM 3200 N N . ARG B 1 204 ? -17.132 17.769 -24.318 1.00 26.84 181 ARG B N 1
ATOM 3201 C CA . ARG B 1 204 ? -17.942 18.751 -23.618 1.00 27.22 181 ARG B CA 1
ATOM 3202 C C . ARG B 1 204 ? -17.184 19.284 -22.426 1.00 26.82 181 ARG B C 1
ATOM 3203 O O . ARG B 1 204 ? -16.584 18.535 -21.666 1.00 28.95 181 ARG B O 1
ATOM 3211 N N . VAL B 1 205 ? -17.183 20.598 -22.275 1.00 26.80 182 VAL B N 1
ATOM 3212 C CA . VAL B 1 205 ? -16.457 21.206 -21.178 1.00 24.96 182 VAL B CA 1
ATOM 3213 C C . VAL B 1 205 ? -17.383 22.110 -20.397 1.00 23.95 182 VAL B C 1
ATOM 3214 O O . VAL B 1 205 ? -17.767 23.166 -20.878 1.00 23.79 182 VAL B O 1
ATOM 3218 N N . ASN B 1 206 ? -17.722 21.716 -19.182 1.00 22.95 183 ASN B N 1
ATOM 3219 C CA . ASN B 1 206 ? -18.520 22.588 -18.348 1.00 22.49 183 ASN B CA 1
ATOM 3220 C C . ASN B 1 206 ? -17.895 22.990 -17.024 1.00 22.40 183 ASN B C 1
ATOM 3221 O O . ASN B 1 206 ? -16.921 22.384 -16.597 1.00 23.15 183 ASN B O 1
ATOM 3226 N N . ALA B 1 207 ? -18.457 24.029 -16.411 1.00 22.14 184 ALA B N 1
ATOM 3227 C CA . ALA B 1 207 ? -18.042 24.536 -15.100 1.00 22.65 184 ALA B CA 1
ATOM 3228 C C . ALA B 1 207 ? -19.190 24.408 -14.116 1.00 23.90 184 ALA B C 1
ATOM 3229 O O . ALA B 1 207 ? -20.352 24.615 -14.452 1.00 25.72 184 ALA B O 1
ATOM 3231 N N . VAL B 1 208 ? -18.863 24.116 -12.877 1.00 24.46 185 VAL B N 1
ATOM 3232 C CA . VAL B 1 208 ? -19.868 24.037 -11.868 1.00 23.93 185 VAL B CA 1
ATOM 3233 C C . VAL B 1 208 ? -19.407 24.962 -10.729 1.00 23.61 185 VAL B C 1
ATOM 3234 O O . VAL B 1 208 ? -18.257 24.878 -10.296 1.00 22.54 185 VAL B O 1
ATOM 3238 N N . CYS B 1 209 ? -20.303 25.843 -10.265 1.00 23.01 186 CYS B N 1
ATOM 3239 C CA . CYS B 1 209 ? -19.940 26.900 -9.305 1.00 21.97 186 CYS B CA 1
ATOM 3240 C C . CYS B 1 209 ? -20.616 26.847 -7.925 1.00 21.71 186 CYS B C 1
ATOM 3241 O O . CYS B 1 209 ? -21.616 27.528 -7.701 1.00 22.16 186 CYS B O 1
ATOM 3244 N N . PRO B 1 210 ? -20.065 26.067 -6.989 1.00 20.85 187 PRO B N 1
ATOM 3245 C CA . PRO B 1 210 ? -20.797 25.951 -5.748 1.00 20.94 187 PRO B CA 1
ATOM 3246 C C . PRO B 1 210 ? -20.670 27.159 -4.862 1.00 20.96 187 PRO B C 1
ATOM 3247 O O . PRO B 1 210 ? -19.691 27.895 -4.951 1.00 20.33 187 PRO B O 1
ATOM 3251 N N . GLY B 1 211 ? -21.704 27.367 -4.044 1.00 22.11 188 GLY B N 1
ATOM 3252 C CA . GLY B 1 211 ? -21.607 28.179 -2.824 1.00 21.04 188 GLY B CA 1
ATOM 3253 C C . GLY B 1 211 ? -20.989 27.393 -1.679 1.00 20.81 188 GLY B C 1
ATOM 3254 O O . GLY B 1 211 ? -20.240 26.444 -1.896 1.00 22.41 188 GLY B O 1
ATOM 3255 N N . ALA B 1 212 ? -21.276 27.779 -0.449 1.00 20.61 189 ALA B N 1
ATOM 3256 C CA . ALA B 1 212 ? -20.760 27.043 0.668 1.00 20.36 189 ALA B CA 1
ATOM 3257 C C . ALA B 1 212 ? -21.259 25.621 0.607 1.00 22.53 189 ALA B C 1
ATOM 3258 O O . ALA B 1 212 ? -22.459 25.356 0.604 1.00 24.58 189 ALA B O 1
ATOM 3260 N N . ILE B 1 213 ? -20.325 24.692 0.517 1.00 25.61 190 ILE B N 1
ATOM 3261 C CA . ILE B 1 213 ? -20.611 23.274 0.666 1.00 26.34 190 ILE B CA 1
ATOM 3262 C C . ILE B 1 213 ? -19.988 22.798 1.960 1.00 28.19 190 ILE B C 1
ATOM 3263 O O . ILE B 1 213 ? -18.833 23.048 2.205 1.00 29.53 190 ILE B O 1
ATOM 3268 N N . GLU B 1 214 ? -20.783 22.151 2.809 1.00 33.12 191 GLU B N 1
ATOM 3269 C CA . GLU B 1 214 ? -20.318 21.506 4.061 1.00 32.59 191 GLU B CA 1
ATOM 3270 C C . GLU B 1 214 ? -19.849 22.443 5.155 1.00 31.41 191 GLU B C 1
ATOM 3271 O O . GLU B 1 214 ? -20.112 22.201 6.305 1.00 33.19 191 GLU B O 1
ATOM 3277 N N . THR B 1 215 ? -19.215 23.546 4.792 1.00 32.01 192 THR B N 1
ATOM 3278 C CA . THR B 1 215 ? -18.705 24.515 5.754 1.00 32.67 192 THR B CA 1
ATOM 3279 C C . THR B 1 215 ? -19.123 25.988 5.395 1.00 34.08 192 THR B C 1
ATOM 3280 O O . THR B 1 215 ? -19.473 26.237 4.236 1.00 35.34 192 THR B O 1
ATOM 3284 N N . ASN B 1 216 ? -19.105 26.950 6.342 1.00 33.86 193 ASN B N 1
ATOM 3285 C CA . ASN B 1 216 ? -19.379 28.387 6.005 1.00 35.20 193 ASN B CA 1
ATOM 3286 C C . ASN B 1 216 ? -18.448 28.946 4.933 1.00 33.26 193 ASN B C 1
ATOM 3287 O O . ASN B 1 216 ? -17.295 28.551 4.860 1.00 33.11 193 ASN B O 1
ATOM 3292 N N . ILE B 1 217 ? -18.932 29.919 4.161 1.00 32.84 194 ILE B N 1
ATOM 3293 C CA . ILE B 1 217 ? -18.169 30.504 3.055 1.00 30.72 194 ILE B CA 1
ATOM 3294 C C . ILE B 1 217 ? -16.882 31.166 3.544 1.00 29.40 194 ILE B C 1
ATOM 3295 O O . ILE B 1 217 ? -15.866 31.186 2.836 1.00 29.15 194 ILE B O 1
ATOM 3300 N N . SER B 1 218 ? -16.936 31.628 4.786 1.00 28.21 195 SER B N 1
ATOM 3301 C CA . SER B 1 218 ? -15.881 32.395 5.414 1.00 28.97 195 SER B CA 1
ATOM 3302 C C . SER B 1 218 ? -14.824 31.566 6.144 1.00 28.91 195 SER B C 1
ATOM 3303 O O . SER B 1 218 ? -13.925 32.105 6.784 1.00 28.25 195 SER B O 1
ATOM 3306 N N . ASP B 1 219 ? -14.926 30.255 6.040 1.00 30.02 196 ASP B N 1
ATOM 3307 C CA . ASP B 1 219 ? -14.308 29.412 7.012 1.00 33.37 196 ASP B CA 1
ATOM 3308 C C . ASP B 1 219 ? -12.972 28.933 6.486 1.00 35.24 196 ASP B C 1
ATOM 3309 O O . ASP B 1 219 ? -12.911 28.002 5.687 1.00 40.56 196 ASP B O 1
ATOM 3314 N N . ASN B 1 220 ? -11.905 29.579 6.942 1.00 31.90 197 ASN B N 1
ATOM 3315 C CA . ASN B 1 220 ? -10.558 29.286 6.482 1.00 29.34 197 ASN B CA 1
ATOM 3316 C C . ASN B 1 220 ? -9.612 29.591 7.646 1.00 27.84 197 ASN B C 1
ATOM 3317 O O . ASN B 1 220 ? -9.600 30.702 8.172 1.00 24.85 197 ASN B O 1
ATOM 3322 N N . THR B 1 221 ? -8.850 28.588 8.071 1.00 26.76 198 THR B N 1
ATOM 3323 C CA . THR B 1 221 ? -7.892 28.786 9.169 1.00 26.86 198 THR B CA 1
ATOM 3324 C C . THR B 1 221 ? -6.652 29.607 8.757 1.00 26.61 198 THR B C 1
ATOM 3325 O O . THR B 1 221 ? -5.941 30.074 9.610 1.00 27.82 198 THR B O 1
ATOM 3329 N N . LYS B 1 222 ? -6.396 29.765 7.457 1.00 26.76 199 LYS B N 1
ATOM 3330 C CA . LYS B 1 222 ? -5.357 30.669 6.944 1.00 24.30 199 LYS B CA 1
ATOM 3331 C C . LYS B 1 222 ? -5.906 32.032 6.603 1.00 23.84 199 LYS B C 1
ATOM 3332 O O . LYS B 1 222 ? -5.306 32.751 5.816 1.00 25.43 199 LYS B O 1
ATOM 3338 N N . LEU B 1 223 ? -7.052 32.393 7.164 1.00 23.38 200 LEU B N 1
ATOM 3339 C CA . LEU B 1 223 ? -7.576 33.746 6.997 1.00 22.30 200 LEU B CA 1
ATOM 3340 C C . LEU B 1 223 ? -6.980 34.680 8.038 1.00 23.91 200 LEU B C 1
ATOM 3341 O O . LEU B 1 223 ? -7.012 34.423 9.224 1.00 24.08 200 LEU B O 1
ATOM 3346 N N . ARG B 1 224 ? -6.439 35.784 7.569 1.00 25.99 201 ARG B N 1
ATOM 3347 C CA . ARG B 1 224 ? -5.805 36.781 8.409 1.00 26.25 201 ARG B CA 1
ATOM 3348 C C . ARG B 1 224 ? -6.523 38.106 8.292 1.00 25.97 201 ARG B C 1
ATOM 3349 O O . ARG B 1 224 ? -6.884 38.507 7.184 1.00 26.57 201 ARG B O 1
ATOM 3357 N N . HIS B 1 225 ? -6.687 38.809 9.405 1.00 25.92 202 HIS B N 1
ATOM 3358 C CA . HIS B 1 225 ? -7.148 40.213 9.365 1.00 25.50 202 HIS B CA 1
ATOM 3359 C C . HIS B 1 225 ? -8.495 40.436 8.730 1.00 26.00 202 HIS B C 1
ATOM 3360 O O . HIS B 1 225 ? -8.671 41.404 7.968 1.00 24.89 202 HIS B O 1
ATOM 3367 N N . GLU B 1 226 ? -9.462 39.561 9.060 1.00 26.94 203 GLU B N 1
ATOM 3368 C CA . GLU B 1 226 ? -10.845 39.695 8.583 1.00 26.62 203 GLU B CA 1
ATOM 3369 C C . GLU B 1 226 ? -11.430 41.118 8.726 1.00 26.98 203 GLU B C 1
ATOM 3370 O O . GLU B 1 226 ? -12.064 41.629 7.803 1.00 22.82 203 GLU B O 1
ATOM 3376 N N . GLU B 1 227 ? -11.185 41.749 9.875 1.00 28.64 204 GLU B N 1
ATOM 3377 C CA . GLU B 1 227 ? -11.664 43.096 10.144 1.00 31.47 204 GLU B CA 1
ATOM 3378 C C . GLU B 1 227 ? -11.324 44.130 9.091 1.00 30.77 204 GLU B C 1
ATOM 3379 O O . GLU B 1 227 ? -12.088 45.062 8.906 1.00 28.96 204 GLU B O 1
ATOM 3385 N N . GLU B 1 228 ? -10.170 43.989 8.432 1.00 30.29 205 GLU B N 1
ATOM 3386 C CA . GLU B 1 228 ? -9.724 44.950 7.408 1.00 28.25 205 GLU B CA 1
ATOM 3387 C C . GLU B 1 228 ? -10.391 44.732 6.047 1.00 27.37 205 GLU B C 1
ATOM 3388 O O . GLU B 1 228 ? -10.545 45.667 5.274 1.00 26.74 205 GLU B O 1
ATOM 3394 N N . THR B 1 229 ? -10.726 43.478 5.743 1.00 26.91 206 THR B N 1
ATOM 3395 C CA . THR B 1 229 ? -11.174 43.092 4.406 1.00 25.02 206 THR B CA 1
ATOM 3396 C C . THR B 1 229 ? -12.689 42.948 4.306 1.00 23.78 206 THR B C 1
ATOM 3397 O O . THR B 1 229 ? -13.287 43.436 3.359 1.00 25.39 206 THR B O 1
ATOM 3401 N N . ALA B 1 230 ? -13.297 42.282 5.278 1.00 23.15 207 ALA B N 1
ATOM 3402 C CA . ALA B 1 230 ? -14.755 42.085 5.322 1.00 21.40 207 ALA B CA 1
ATOM 3403 C C . ALA B 1 230 ? -15.503 43.396 5.344 1.00 20.51 207 ALA B C 1
ATOM 3404 O O . ALA B 1 230 ? -15.168 44.285 6.119 1.00 20.74 207 ALA B O 1
ATOM 3406 N N . ILE B 1 231 ? -16.483 43.529 4.453 1.00 19.27 208 ILE B N 1
ATOM 3407 C CA . ILE B 1 231 ? -17.484 44.538 4.616 1.00 18.72 208 ILE B CA 1
ATOM 3408 C C . ILE B 1 231 ? -18.510 43.965 5.607 1.00 18.89 208 ILE B C 1
ATOM 3409 O O . ILE B 1 231 ? -19.138 42.926 5.346 1.00 18.70 208 ILE B O 1
ATOM 3414 N N . PRO B 1 232 ? -18.639 44.617 6.783 1.00 18.23 209 PRO B N 1
ATOM 3415 C CA . PRO B 1 232 ? -19.391 43.929 7.838 1.00 18.06 209 PRO B CA 1
ATOM 3416 C C . PRO B 1 232 ? -20.907 43.837 7.518 1.00 17.69 209 PRO B C 1
ATOM 3417 O O . PRO B 1 232 ? -21.487 44.751 6.960 1.00 15.98 209 PRO B O 1
ATOM 3421 N N . VAL B 1 233 ? -21.507 42.719 7.899 1.00 17.99 210 VAL B N 1
ATOM 3422 C CA . VAL B 1 233 ? -22.822 42.368 7.470 1.00 19.25 210 VAL B CA 1
ATOM 3423 C C . VAL B 1 233 ? -23.437 41.306 8.409 1.00 20.39 210 VAL B C 1
ATOM 3424 O O . VAL B 1 233 ? -22.784 40.326 8.779 1.00 19.41 210 VAL B O 1
ATOM 3428 N N . GLU B 1 234 ? -24.691 41.500 8.796 1.00 23.43 211 GLU B N 1
ATOM 3429 C CA . GLU B 1 234 ? -25.405 40.465 9.548 1.00 26.24 211 GLU B CA 1
ATOM 3430 C C . GLU B 1 234 ? -26.669 40.008 8.804 1.00 24.14 211 GLU B C 1
ATOM 3431 O O . GLU B 1 234 ? -27.425 40.840 8.266 1.00 23.03 211 GLU B O 1
ATOM 3437 N N . TRP B 1 235 ? -26.862 38.691 8.744 1.00 21.06 212 TRP B N 1
ATOM 3438 C CA . TRP B 1 235 ? -27.980 38.123 8.056 1.00 20.80 212 TRP B CA 1
ATOM 3439 C C . TRP B 1 235 ? -28.853 37.474 9.064 1.00 20.91 212 TRP B C 1
ATOM 3440 O O . TRP B 1 235 ? -28.752 36.261 9.249 1.00 20.97 212 TRP B O 1
ATOM 3451 N N . PRO B 1 236 ? -29.773 38.226 9.703 1.00 21.32 213 PRO B N 1
ATOM 3452 C CA . PRO B 1 236 ? -30.614 37.530 10.722 1.00 23.29 213 PRO B CA 1
ATOM 3453 C C . PRO B 1 236 ? -31.281 36.200 10.295 1.00 25.19 213 PRO B C 1
ATOM 3454 O O . PRO B 1 236 ? -31.705 35.445 11.152 1.00 27.38 213 PRO B O 1
ATOM 3458 N N . LYS B 1 237 ? -31.363 35.877 9.012 1.00 26.84 214 LYS B N 1
ATOM 3459 C CA . LYS B 1 237 ? -32.059 34.647 8.657 1.00 28.34 214 LYS B CA 1
ATOM 3460 C C . LYS B 1 237 ? -31.230 33.815 7.726 1.00 27.95 214 LYS B C 1
ATOM 3461 O O . LYS B 1 237 ? -31.754 33.261 6.765 1.00 29.92 214 LYS B O 1
ATOM 3467 N N . GLY B 1 238 ? -29.932 33.742 8.004 1.00 27.61 215 GLY B N 1
ATOM 3468 C CA . GLY B 1 238 ? -28.947 33.068 7.140 1.00 25.01 215 GLY B CA 1
ATOM 3469 C C . GLY B 1 238 ? -28.810 33.781 5.801 1.00 23.34 215 GLY B C 1
ATOM 3470 O O . GLY B 1 238 ? -29.530 34.729 5.507 1.00 23.98 215 GLY B O 1
ATOM 3471 N N . GLN B 1 239 ? -27.877 33.312 4.992 1.00 21.88 216 GLN B N 1
ATOM 3472 C CA . GLN B 1 239 ? -27.779 33.741 3.626 1.00 21.19 216 GLN B CA 1
ATOM 3473 C C . GLN B 1 239 ? -27.666 32.577 2.655 1.00 20.78 216 GLN B C 1
ATOM 3474 O O . GLN B 1 239 ? -27.004 32.699 1.614 1.00 21.67 216 GLN B O 1
ATOM 3480 N N . VAL B 1 240 ? -28.276 31.442 2.985 1.00 19.44 217 VAL B N 1
ATOM 3481 C CA . VAL B 1 240 ? -28.490 30.427 1.953 1.00 19.98 217 VAL B CA 1
ATOM 3482 C C . VAL B 1 240 ? -29.949 29.995 1.934 1.00 20.96 217 VAL B C 1
ATOM 3483 O O . VAL B 1 240 ? -30.368 29.128 2.723 1.00 22.04 217 VAL B O 1
ATOM 3487 N N . PRO B 1 241 ? -30.728 30.642 1.035 1.00 21.36 218 PRO B N 1
ATOM 3488 C CA . PRO B 1 241 ? -32.200 30.695 1.029 1.00 20.73 218 PRO B CA 1
ATOM 3489 C C . PRO B 1 241 ? -32.842 29.348 0.902 1.00 21.89 218 PRO B C 1
ATOM 3490 O O . PRO B 1 241 ? -33.787 29.067 1.641 1.00 23.83 218 PRO B O 1
ATOM 3494 N N . ILE B 1 242 ? -32.335 28.493 0.015 1.00 23.21 219 ILE B N 1
ATOM 3495 C CA . ILE B 1 242 ? -32.981 27.180 -0.203 1.00 23.54 219 ILE B CA 1
ATOM 3496 C C . ILE B 1 242 ? -32.881 26.193 0.983 1.00 24.72 219 ILE B C 1
ATOM 3497 O O . ILE B 1 242 ? -33.700 25.276 1.096 1.00 24.12 219 ILE B O 1
ATOM 3502 N N . THR B 1 243 ? -31.905 26.414 1.867 1.00 26.64 220 THR B N 1
ATOM 3503 C CA . THR B 1 243 ? -31.632 25.497 2.988 1.00 29.87 220 THR B CA 1
ATOM 3504 C C . THR B 1 243 ? -31.734 26.195 4.327 1.00 31.66 220 THR B C 1
ATOM 3505 O O . THR B 1 243 ? -31.436 25.591 5.380 1.00 31.71 220 THR B O 1
ATOM 3509 N N . ASP B 1 244 ? -32.097 27.470 4.276 1.00 30.95 221 ASP B N 1
ATOM 3510 C CA . ASP B 1 244 ? -32.298 28.279 5.469 1.00 31.27 221 ASP B CA 1
ATOM 3511 C C . ASP B 1 244 ? -31.018 28.570 6.276 1.00 30.14 221 ASP B C 1
ATOM 3512 O O . ASP B 1 244 ? -31.022 28.542 7.514 1.00 28.01 221 ASP B O 1
ATOM 3517 N N . GLY B 1 245 ? -29.937 28.882 5.557 1.00 28.74 222 GLY B N 1
ATOM 3518 C CA . GLY B 1 245 ? -28.720 29.396 6.171 1.00 27.00 222 GLY B CA 1
ATOM 3519 C C . GLY B 1 245 ? -27.633 28.356 6.189 1.00 26.32 222 GLY B C 1
ATOM 3520 O O . GLY B 1 245 ? -26.481 28.656 6.453 1.00 25.92 222 GLY B O 1
ATOM 3521 N N . GLN B 1 246 ? -28.000 27.127 5.868 1.00 27.50 223 GLN B N 1
ATOM 3522 C CA . GLN B 1 246 ? -27.092 26.014 5.984 1.00 27.72 223 GLN B CA 1
ATOM 3523 C C . GLN B 1 246 ? -26.304 25.815 4.698 1.00 25.96 223 GLN B C 1
ATOM 3524 O O . GLN B 1 246 ? -26.836 25.983 3.607 1.00 22.34 223 GLN B O 1
ATOM 3530 N N . PRO B 1 247 ? -25.014 25.456 4.817 1.00 26.27 224 PRO B N 1
ATOM 3531 C CA . PRO B 1 247 ? -24.291 25.129 3.588 1.00 23.90 224 PRO B CA 1
ATOM 3532 C C . PRO B 1 247 ? -24.993 24.028 2.806 1.00 23.99 224 PRO B C 1
ATOM 3533 O O . PRO B 1 247 ? -25.765 23.270 3.383 1.00 22.56 224 PRO B O 1
ATOM 3537 N N . GLY B 1 248 ? -24.762 23.981 1.489 1.00 25.72 225 GLY B N 1
ATOM 3538 C CA . GLY B 1 248 ? -25.114 22.818 0.665 1.00 26.19 225 GLY B CA 1
ATOM 3539 C C . GLY B 1 248 ? -24.238 21.630 1.037 1.00 27.59 225 GLY B C 1
ATOM 3540 O O . GLY B 1 248 ? -23.308 21.772 1.838 1.00 27.06 225 GLY B O 1
ATOM 3541 N N . ARG B 1 249 ? -24.511 20.461 0.462 1.00 28.84 226 ARG B N 1
ATOM 3542 C CA . ARG B 1 249 ? -23.771 19.255 0.841 1.00 32.01 226 ARG B CA 1
ATOM 3543 C C . ARG B 1 249 ? -22.980 18.664 -0.311 1.00 30.39 226 ARG B C 1
ATOM 3544 O O . ARG B 1 249 ? -23.342 18.842 -1.460 1.00 32.18 226 ARG B O 1
ATOM 3552 N N . SER B 1 250 ? -21.907 17.945 -0.018 1.00 29.93 227 SER B N 1
ATOM 3553 C CA . SER B 1 250 ? -21.066 17.406 -1.099 1.00 30.26 227 SER B CA 1
ATOM 3554 C C . SER B 1 250 ? -21.885 16.657 -2.162 1.00 31.43 227 SER B C 1
ATOM 3555 O O . SER B 1 250 ? -21.736 16.922 -3.360 1.00 32.25 227 SER B O 1
ATOM 3558 N N . GLU B 1 251 ? -22.753 15.747 -1.719 1.00 31.19 228 GLU B N 1
ATOM 3559 C CA . GLU B 1 251 ? -23.599 14.972 -2.623 1.00 31.72 228 GLU B CA 1
ATOM 3560 C C . GLU B 1 251 ? -24.457 15.841 -3.566 1.00 30.13 228 GLU B C 1
ATOM 3561 O O . GLU B 1 251 ? -24.872 15.372 -4.623 1.00 28.30 228 GLU B O 1
ATOM 3567 N N . ASP B 1 252 ? -24.705 17.100 -3.198 1.00 27.67 229 ASP B N 1
ATOM 3568 C CA . ASP B 1 252 ? -25.468 18.004 -4.045 1.00 25.69 229 ASP B CA 1
ATOM 3569 C C . ASP B 1 252 ? -24.644 18.348 -5.300 1.00 25.89 229 ASP B C 1
ATOM 3570 O O . ASP B 1 252 ? -25.140 18.344 -6.458 1.00 25.77 229 ASP B O 1
ATOM 3575 N N . VAL B 1 253 ? -23.371 18.635 -5.066 1.00 23.27 230 VAL B N 1
ATOM 3576 C CA . VAL B 1 253 ? -22.489 18.997 -6.138 1.00 20.85 230 VAL B CA 1
ATOM 3577 C C . VAL B 1 253 ? -22.229 17.748 -6.956 1.00 20.86 230 VAL B C 1
ATOM 3578 O O . VAL B 1 253 ? -22.312 17.756 -8.202 1.00 20.12 230 VAL B O 1
ATOM 3582 N N . ALA B 1 254 ? -21.937 16.667 -6.244 1.00 21.34 231 ALA B N 1
ATOM 3583 C CA . ALA B 1 254 ? -21.801 15.337 -6.851 1.00 21.44 231 ALA B CA 1
ATOM 3584 C C . ALA B 1 254 ? -22.921 15.076 -7.863 1.00 21.75 231 ALA B C 1
ATOM 3585 O O . ALA B 1 254 ? -22.670 14.798 -9.038 1.00 20.97 231 ALA B O 1
ATOM 3587 N N . GLU B 1 255 ? -24.159 15.235 -7.416 1.00 24.43 232 GLU B N 1
ATOM 3588 C CA . GLU B 1 255 ? -25.322 14.930 -8.248 1.00 27.61 232 GLU B CA 1
ATOM 3589 C C . GLU B 1 255 ? -25.255 15.736 -9.558 1.00 26.00 232 GLU B C 1
ATOM 3590 O O . GLU B 1 255 ? -25.452 15.193 -10.655 1.00 27.73 232 GLU B O 1
ATOM 3596 N N . LEU B 1 256 ? -24.897 17.007 -9.448 1.00 23.49 233 LEU B N 1
ATOM 3597 C CA . LEU B 1 256 ? -24.829 17.883 -10.617 1.00 22.28 233 LEU B CA 1
ATOM 3598 C C . LEU B 1 256 ? -23.746 17.457 -11.637 1.00 23.59 233 LEU B C 1
ATOM 3599 O O . LEU B 1 256 ? -23.948 17.523 -12.863 1.00 23.51 233 LEU B O 1
ATOM 3604 N N . ILE B 1 257 ? -22.598 17.028 -11.109 1.00 24.02 234 ILE B N 1
ATOM 3605 C CA . ILE B 1 257 ? -21.446 16.650 -11.911 1.00 22.82 234 ILE B CA 1
ATOM 3606 C C . ILE B 1 257 ? -21.794 15.347 -12.621 1.00 24.41 234 ILE B C 1
ATOM 3607 O O . ILE B 1 257 ? -21.530 15.154 -13.847 1.00 22.03 234 ILE B O 1
ATOM 3612 N N . ARG B 1 258 ? -22.424 14.468 -11.849 1.00 26.30 235 ARG B N 1
ATOM 3613 C CA . ARG B 1 258 ? -22.955 13.247 -12.407 1.00 28.62 235 ARG B CA 1
ATOM 3614 C C . ARG B 1 258 ? -23.899 13.520 -13.586 1.00 27.34 235 ARG B C 1
ATOM 3615 O O . ARG B 1 258 ? -23.868 12.804 -14.584 1.00 27.52 235 ARG B O 1
ATOM 3623 N N . PHE B 1 259 ? -24.725 14.555 -13.500 1.00 25.44 236 PHE B N 1
ATOM 3624 C CA . PHE B 1 259 ? -25.632 14.803 -14.603 1.00 23.67 236 PHE B CA 1
ATOM 3625 C C . PHE B 1 259 ? -24.850 15.350 -15.778 1.00 24.02 236 PHE B C 1
ATOM 3626 O O . PHE B 1 259 ? -24.987 14.865 -16.906 1.00 23.99 236 PHE B O 1
ATOM 3634 N N . LEU B 1 260 ? -24.029 16.362 -15.506 1.00 23.24 237 LEU B N 1
ATOM 3635 C CA . LEU B 1 260 ? -23.222 16.983 -16.543 1.00 23.61 237 LEU B CA 1
ATOM 3636 C C . LEU B 1 260 ? -22.211 16.077 -17.236 1.00 24.94 237 LEU B C 1
ATOM 3637 O O . LEU B 1 260 ? -21.830 16.355 -18.370 1.00 27.47 237 LEU B O 1
ATOM 3642 N N . VAL B 1 261 ? -21.735 15.030 -16.578 1.00 24.66 238 VAL B N 1
ATOM 3643 C CA . VAL B 1 261 ? -20.830 14.110 -17.285 1.00 24.80 238 VAL B CA 1
ATOM 3644 C C . VAL B 1 261 ? -21.557 12.985 -18.012 1.00 25.09 238 VAL B C 1
ATOM 3645 O O . VAL B 1 261 ? -20.949 12.269 -18.783 1.00 23.90 238 VAL B O 1
ATOM 3649 N N . SER B 1 262 ? -22.857 12.838 -17.780 1.00 27.25 239 SER B N 1
ATOM 3650 C CA . SER B 1 262 ? -23.622 11.766 -18.421 1.00 28.18 239 SER B CA 1
ATOM 3651 C C . SER B 1 262 ? -24.028 12.181 -19.824 1.00 30.00 239 SER B C 1
ATOM 3652 O O . SER B 1 262 ? -23.823 13.322 -20.221 1.00 29.00 239 SER B O 1
ATOM 3655 N N . GLU B 1 263 ? -24.605 11.247 -20.575 1.00 37.06 240 GLU B N 1
ATOM 3656 C CA . GLU B 1 263 ? -25.122 11.539 -21.917 1.00 40.26 240 GLU B CA 1
ATOM 3657 C C . GLU B 1 263 ? -26.467 12.267 -21.848 1.00 38.71 240 GLU B C 1
ATOM 3658 O O . GLU B 1 263 ? -26.905 12.835 -22.862 1.00 40.70 240 GLU B O 1
ATOM 3664 N N . ARG B 1 264 ? -27.113 12.272 -20.676 1.00 33.36 241 ARG B N 1
ATOM 3665 C CA . ARG B 1 264 ? -28.221 13.196 -20.443 1.00 34.40 241 ARG B CA 1
ATOM 3666 C C . ARG B 1 264 ? -27.857 14.682 -20.760 1.00 32.72 241 ARG B C 1
ATOM 3667 O O . ARG B 1 264 ? -28.713 15.430 -21.194 1.00 32.47 241 ARG B O 1
ATOM 3675 N N . ALA B 1 265 ? -26.603 15.100 -20.557 1.00 29.68 242 ALA B N 1
ATOM 3676 C CA . ALA B 1 265 ? -26.183 16.470 -20.892 1.00 29.09 242 ALA B CA 1
ATOM 3677 C C . ALA B 1 265 ? -25.462 16.628 -22.238 1.00 30.10 242 ALA B C 1
ATOM 3678 O O . ALA B 1 265 ? -24.591 17.495 -22.382 1.00 30.30 242 ALA B O 1
ATOM 3680 N N . ARG B 1 266 ? -25.845 15.843 -23.237 1.00 29.80 243 ARG B N 1
ATOM 3681 C CA . ARG B 1 266 ? -25.057 15.777 -24.450 1.00 29.01 243 ARG B CA 1
ATOM 3682 C C . ARG B 1 266 ? -25.064 17.059 -25.281 1.00 27.53 243 ARG B C 1
ATOM 3683 O O . ARG B 1 266 ? -24.197 17.216 -26.133 1.00 26.42 243 ARG B O 1
ATOM 3691 N N . HIS B 1 267 ? -26.009 17.978 -25.034 1.00 25.60 244 HIS B N 1
ATOM 3692 C CA . HIS B 1 267 ? -25.977 19.292 -25.718 1.00 21.91 244 HIS B CA 1
ATOM 3693 C C . HIS B 1 267 ? -25.401 20.432 -24.886 1.00 21.17 244 HIS B C 1
ATOM 3694 O O . HIS B 1 267 ? -25.389 21.634 -25.294 1.00 20.33 244 HIS B O 1
ATOM 3701 N N . VAL B 1 268 ? -24.915 20.082 -23.701 1.00 20.34 245 VAL B N 1
ATOM 3702 C CA . VAL B 1 268 ? -24.441 21.108 -22.757 1.00 19.90 245 VAL B CA 1
ATOM 3703 C C . VAL B 1 268 ? -22.934 21.235 -22.689 1.00 19.93 245 VAL B C 1
ATOM 3704 O O . VAL B 1 268 ? -22.247 20.359 -22.128 1.00 20.56 245 VAL B O 1
ATOM 3708 N N . THR B 1 269 ? -22.426 22.325 -23.252 1.00 19.87 246 THR B N 1
ATOM 3709 C CA . THR B 1 269 ? -20.990 22.629 -23.218 1.00 19.79 246 THR B CA 1
ATOM 3710 C C . THR B 1 269 ? -20.741 24.105 -23.141 1.00 18.19 246 THR B C 1
ATOM 3711 O O . THR B 1 269 ? -21.425 24.896 -23.767 1.00 18.88 246 THR B O 1
ATOM 3715 N N . GLY B 1 270 ? -19.739 24.462 -22.359 1.00 18.20 247 GLY B N 1
ATOM 3716 C CA . GLY B 1 270 ? -19.308 25.828 -22.191 1.00 17.10 247 GLY B CA 1
ATOM 3717 C C . GLY B 1 270 ? -20.226 26.642 -21.307 1.00 17.45 247 GLY B C 1
ATOM 3718 O O . GLY B 1 270 ? -20.158 27.896 -21.344 1.00 18.34 247 GLY B O 1
ATOM 3719 N N . SER B 1 271 ? -21.076 25.949 -20.529 1.00 16.37 248 SER B N 1
ATOM 3720 C CA . SER B 1 271 ? -21.934 26.565 -19.491 1.00 15.47 248 SER B CA 1
ATOM 3721 C C . SER B 1 271 ? -21.359 26.406 -18.101 1.00 15.23 248 SER B C 1
ATOM 3722 O O . SER B 1 271 ? -20.893 25.328 -17.718 1.00 15.64 248 SER B O 1
ATOM 3725 N N . PRO B 1 272 ? -21.419 27.467 -17.316 1.00 14.77 249 PRO B N 1
ATOM 3726 C CA . PRO B 1 272 ? -21.304 27.277 -15.878 1.00 15.18 249 PRO B CA 1
ATOM 3727 C C . PRO B 1 272 ? -22.655 26.860 -15.286 1.00 15.59 249 PRO B C 1
ATOM 3728 O O . PRO B 1 272 ? -23.701 27.052 -15.915 1.00 15.12 249 PRO B O 1
ATOM 3732 N N . VAL B 1 273 ? -22.659 26.299 -14.091 1.00 16.19 250 VAL B N 1
ATOM 3733 C CA . VAL B 1 273 ? -23.936 26.065 -13.454 1.00 17.65 250 VAL B CA 1
ATOM 3734 C C . VAL B 1 273 ? -23.704 26.292 -11.996 1.00 19.08 250 VAL B C 1
ATOM 3735 O O . VAL B 1 273 ? -22.910 25.557 -11.387 1.00 21.46 250 VAL B O 1
ATOM 3739 N N . TRP B 1 274 ? -24.373 27.321 -11.457 1.00 19.14 251 TRP B N 1
ATOM 3740 C CA . TRP B 1 274 ? -24.290 27.756 -10.048 1.00 18.41 251 TRP B CA 1
ATOM 3741 C C . TRP B 1 274 ? -25.086 26.876 -9.107 1.00 19.33 251 TRP B C 1
ATOM 3742 O O . TRP B 1 274 ? -26.278 26.599 -9.351 1.00 21.44 251 TRP B O 1
ATOM 3753 N N . ILE B 1 275 ? -24.441 26.395 -8.051 1.00 17.86 252 ILE B N 1
ATOM 3754 C CA . ILE B 1 275 ? -25.093 25.495 -7.093 1.00 17.95 252 ILE B CA 1
ATOM 3755 C C . ILE B 1 275 ? -24.839 26.021 -5.669 1.00 18.81 252 ILE B C 1
ATOM 3756 O O . ILE B 1 275 ? -23.878 25.623 -4.984 1.00 17.90 252 ILE B O 1
ATOM 3761 N N . ASP B 1 276 ? -25.679 26.987 -5.276 1.00 19.45 253 ASP B N 1
ATOM 3762 C CA . ASP B 1 276 ? -25.411 27.819 -4.114 1.00 18.81 253 ASP B CA 1
ATOM 3763 C C . ASP B 1 276 ? -26.652 28.073 -3.285 1.00 19.01 253 ASP B C 1
ATOM 3764 O O . ASP B 1 276 ? -26.605 28.794 -2.271 1.00 18.89 253 ASP B O 1
ATOM 3769 N N . GLY B 1 277 ? -27.770 27.493 -3.712 1.00 18.46 254 GLY B N 1
ATOM 3770 C CA . GLY B 1 277 ? -29.001 27.599 -2.935 1.00 18.17 254 GLY B CA 1
ATOM 3771 C C . GLY B 1 277 ? -29.442 29.047 -2.871 1.00 18.04 254 GLY B C 1
ATOM 3772 O O . GLY B 1 277 ? -30.285 29.411 -2.043 1.00 17.53 254 GLY B O 1
ATOM 3773 N N . GLY B 1 278 ? -28.856 29.855 -3.763 1.00 17.88 255 GLY B N 1
ATOM 3774 C CA . GLY B 1 278 ? -29.136 31.274 -3.873 1.00 17.84 255 GLY B CA 1
ATOM 3775 C C . GLY B 1 278 ? -28.099 32.173 -3.239 1.00 17.62 255 GLY B C 1
ATOM 3776 O O . GLY B 1 278 ? -28.205 33.407 -3.313 1.00 17.23 255 GLY B O 1
ATOM 3777 N N . GLN B 1 279 ? -27.086 31.575 -2.619 1.00 17.06 256 GLN B N 1
ATOM 3778 C CA . GLN B 1 279 ? -26.115 32.371 -1.875 1.00 17.39 256 GLN B CA 1
ATOM 3779 C C . GLN B 1 279 ? -25.273 33.310 -2.775 1.00 18.01 256 GLN B C 1
ATOM 3780 O O . GLN B 1 279 ? -24.943 34.429 -2.365 1.00 17.96 256 GLN B O 1
ATOM 3786 N N . GLY B 1 280 ? -24.972 32.869 -4.005 1.00 17.92 257 GLY B N 1
ATOM 3787 C CA . GLY B 1 280 ? -24.319 33.727 -4.987 1.00 18.43 257 GLY B CA 1
ATOM 3788 C C . GLY B 1 280 ? -24.997 35.067 -5.185 1.00 18.88 257 GLY B C 1
ATOM 3789 O O . GLY B 1 280 ? -24.343 36.115 -5.333 1.00 19.24 257 GLY B O 1
ATOM 3790 N N . LEU B 1 281 ? -26.319 35.026 -5.187 1.00 19.57 258 LEU B N 1
ATOM 3791 C CA . LEU B 1 281 ? -27.120 36.201 -5.474 1.00 21.31 258 LEU B CA 1
ATOM 3792 C C . LEU B 1 281 ? -27.109 37.141 -4.277 1.00 23.60 258 LEU B C 1
ATOM 3793 O O . LEU B 1 281 ? -27.371 38.345 -4.390 1.00 26.03 258 LEU B O 1
ATOM 3798 N N . LEU B 1 282 ? -26.758 36.565 -3.139 1.00 24.49 259 LEU B N 1
ATOM 3799 C CA . LEU B 1 282 ? -26.664 37.266 -1.898 1.00 24.34 259 LEU B CA 1
ATOM 3800 C C . LEU B 1 282 ? -25.295 37.835 -1.552 1.00 25.34 259 LEU B C 1
ATOM 3801 O O . LEU B 1 282 ? -25.227 38.837 -0.858 1.00 29.33 259 LEU B O 1
ATOM 3806 N N . ARG B 1 283 ? -24.200 37.215 -1.971 1.00 25.26 260 ARG B N 1
ATOM 3807 C CA . ARG B 1 283 ? -22.882 37.601 -1.387 1.00 25.92 260 ARG B CA 1
ATOM 3808 C C . ARG B 1 283 ? -21.806 38.092 -2.349 1.00 25.44 260 ARG B C 1
ATOM 3809 O O . ARG B 1 283 ? -21.941 37.881 -3.567 1.00 30.02 260 ARG B O 1
ATOM 3817 N N . PRO C 1 29 ? -0.136 65.479 -8.385 1.00 37.16 6 PRO C N 1
ATOM 3818 C CA . PRO C 1 29 ? -0.852 64.214 -8.722 1.00 37.31 6 PRO C CA 1
ATOM 3819 C C . PRO C 1 29 ? 0.046 63.164 -9.448 1.00 35.88 6 PRO C C 1
ATOM 3820 O O . PRO C 1 29 ? 0.562 63.433 -10.530 1.00 33.72 6 PRO C O 1
ATOM 3824 N N . VAL C 1 30 ? 0.255 61.992 -8.840 1.00 35.34 7 VAL C N 1
ATOM 3825 C CA . VAL C 1 30 ? 1.295 61.069 -9.316 1.00 34.79 7 VAL C CA 1
ATOM 3826 C C . VAL C 1 30 ? 0.725 59.726 -9.715 1.00 33.81 7 VAL C C 1
ATOM 3827 O O . VAL C 1 30 ? 0.061 59.081 -8.910 1.00 33.22 7 VAL C O 1
ATOM 3831 N N . ALA C 1 31 ? 1.036 59.300 -10.945 1.00 34.74 8 ALA C N 1
ATOM 3832 C CA . ALA C 1 31 ? 0.521 58.041 -11.552 1.00 32.60 8 ALA C CA 1
ATOM 3833 C C . ALA C 1 31 ? 1.627 57.037 -11.913 1.00 31.24 8 ALA C C 1
ATOM 3834 O O . ALA C 1 31 ? 2.662 57.403 -12.481 1.00 32.57 8 ALA C O 1
ATOM 3836 N N . LEU C 1 32 ? 1.414 55.770 -11.588 1.00 28.98 9 LEU C N 1
ATOM 3837 C CA . LEU C 1 32 ? 2.309 54.743 -12.080 1.00 27.47 9 LEU C CA 1
ATOM 3838 C C . LEU C 1 32 ? 1.575 54.038 -13.180 1.00 27.46 9 LEU C C 1
ATOM 3839 O O . LEU C 1 32 ? 0.468 53.558 -12.965 1.00 29.34 9 LEU C O 1
ATOM 3844 N N . ILE C 1 33 ? 2.191 53.959 -14.349 1.00 26.57 10 ILE C N 1
ATOM 3845 C CA . ILE C 1 33 ? 1.595 53.270 -15.467 1.00 26.90 10 ILE C CA 1
ATOM 3846 C C . ILE C 1 33 ? 2.552 52.206 -15.915 1.00 27.35 10 ILE C C 1
ATOM 3847 O O . ILE C 1 33 ? 3.680 52.533 -16.287 1.00 31.34 10 ILE C O 1
ATOM 3852 N N . THR C 1 34 ? 2.112 50.949 -15.893 1.00 24.27 11 THR C N 1
ATOM 3853 C CA . THR C 1 34 ? 2.940 49.832 -16.310 1.00 23.26 11 THR C CA 1
ATOM 3854 C C . THR C 1 34 ? 2.657 49.469 -17.761 1.00 25.64 11 THR C C 1
ATOM 3855 O O . THR C 1 34 ? 1.562 49.771 -18.288 1.00 26.68 11 THR C O 1
ATOM 3859 N N . GLY C 1 35 ? 3.635 48.831 -18.411 1.00 25.64 12 GLY C N 1
ATOM 3860 C CA . GLY C 1 35 ? 3.539 48.510 -19.829 1.00 26.80 12 GLY C CA 1
ATOM 3861 C C . GLY C 1 35 ? 3.508 49.809 -20.607 1.00 29.15 12 GLY C C 1
ATOM 3862 O O . GLY C 1 35 ? 2.856 49.930 -21.652 1.00 30.82 12 GLY C O 1
ATOM 3863 N N . ALA C 1 36 ? 4.225 50.799 -20.092 1.00 30.37 13 ALA C N 1
ATOM 3864 C CA . ALA C 1 36 ? 4.095 52.162 -20.590 1.00 29.39 13 ALA C CA 1
ATOM 3865 C C . ALA C 1 36 ? 4.986 52.444 -21.801 1.00 30.48 13 ALA C C 1
ATOM 3866 O O . ALA C 1 36 ? 5.040 53.573 -22.253 1.00 32.24 13 ALA C O 1
ATOM 3868 N N . GLY C 1 37 ? 5.681 51.436 -22.328 1.00 31.26 14 GLY C N 1
ATOM 3869 C CA . GLY C 1 37 ? 6.592 51.653 -23.462 1.00 31.74 14 GLY C CA 1
ATOM 3870 C C . GLY C 1 37 ? 5.915 51.898 -24.817 1.00 32.81 14 GLY C C 1
ATOM 3871 O O . GLY C 1 37 ? 6.522 52.457 -25.732 1.00 33.93 14 GLY C O 1
ATOM 3872 N N . SER C 1 38 ? 4.658 51.484 -24.951 1.00 32.86 15 SER C N 1
ATOM 3873 C CA . SER C 1 38 ? 3.958 51.524 -26.235 1.00 35.18 15 SER C CA 1
ATOM 3874 C C . SER C 1 38 ? 2.473 51.309 -26.049 1.00 36.72 15 SER C C 1
ATOM 3875 O O . SER C 1 38 ? 2.005 51.088 -24.933 1.00 44.22 15 SER C O 1
ATOM 3878 N N . GLY C 1 39 ? 1.733 51.359 -27.146 1.00 34.33 16 GLY C N 1
ATOM 3879 C CA . GLY C 1 39 ? 0.352 50.931 -27.142 1.00 32.44 16 GLY C CA 1
ATOM 3880 C C . GLY C 1 39 ? -0.493 51.731 -26.186 1.00 32.83 16 GLY C C 1
ATOM 3881 O O . GLY C 1 39 ? -0.449 52.973 -26.178 1.00 33.70 16 GLY C O 1
ATOM 3882 N N . ILE C 1 40 ? -1.277 51.027 -25.375 1.00 31.17 17 ILE C N 1
ATOM 3883 C CA . ILE C 1 40 ? -2.244 51.713 -24.525 1.00 28.62 17 ILE C CA 1
ATOM 3884 C C . ILE C 1 40 ? -1.475 52.478 -23.440 1.00 30.11 17 ILE C C 1
ATOM 3885 O O . ILE C 1 40 ? -1.810 53.632 -23.090 1.00 29.32 17 ILE C O 1
ATOM 3890 N N . GLY C 1 41 ? -0.408 51.833 -22.967 1.00 30.38 18 GLY C N 1
ATOM 3891 C CA . GLY C 1 41 ? 0.399 52.325 -21.872 1.00 30.89 18 GLY C CA 1
ATOM 3892 C C . GLY C 1 41 ? 1.079 53.626 -22.203 1.00 32.14 18 GLY C C 1
ATOM 3893 O O . GLY C 1 41 ? 1.072 54.546 -21.382 1.00 32.30 18 GLY C O 1
ATOM 3894 N N . ARG C 1 42 ? 1.672 53.695 -23.395 1.00 32.73 19 ARG C N 1
ATOM 3895 C CA . ARG C 1 42 ? 2.337 54.903 -23.873 1.00 34.98 19 ARG C CA 1
ATOM 3896 C C . ARG C 1 42 ? 1.294 56.012 -23.975 1.00 36.52 19 ARG C C 1
ATOM 3897 O O . ARG C 1 42 ? 1.493 57.127 -23.474 1.00 35.95 19 ARG C O 1
ATOM 3905 N N . ALA C 1 43 ? 0.160 55.674 -24.588 1.00 35.37 20 ALA C N 1
ATOM 3906 C CA . ALA C 1 43 ? -0.883 56.641 -24.888 1.00 35.08 20 ALA C CA 1
ATOM 3907 C C . ALA C 1 43 ? -1.532 57.208 -23.623 1.00 36.03 20 ALA C C 1
ATOM 3908 O O . ALA C 1 43 ? -1.959 58.372 -23.593 1.00 37.10 20 ALA C O 1
ATOM 3910 N N . THR C 1 44 ? -1.615 56.376 -22.589 1.00 33.63 21 THR C N 1
ATOM 3911 C CA . THR C 1 44 ? -2.226 56.778 -21.346 1.00 31.24 21 THR C CA 1
ATOM 3912 C C . THR C 1 44 ? -1.261 57.681 -20.597 1.00 32.13 21 THR C C 1
ATOM 3913 O O . THR C 1 44 ? -1.665 58.688 -20.016 1.00 34.46 21 THR C O 1
ATOM 3917 N N . ALA C 1 45 ? 0.024 57.349 -20.633 1.00 32.49 22 ALA C N 1
ATOM 3918 C CA . ALA C 1 45 ? 1.036 58.209 -20.023 1.00 32.46 22 ALA C CA 1
ATOM 3919 C C . ALA C 1 45 ? 0.948 59.633 -20.582 1.00 33.90 22 ALA C C 1
ATOM 3920 O O . ALA C 1 45 ? 0.947 60.619 -19.835 1.00 31.98 22 ALA C O 1
ATOM 3922 N N . LEU C 1 46 ? 0.836 59.728 -21.903 1.00 36.31 23 LEU C N 1
ATOM 3923 C CA . LEU C 1 46 ? 0.762 61.013 -22.587 1.00 36.14 23 LEU C CA 1
ATOM 3924 C C . LEU C 1 46 ? -0.519 61.783 -22.234 1.00 36.68 23 LEU C C 1
ATOM 3925 O O . LEU C 1 46 ? -0.464 62.937 -21.751 1.00 33.88 23 LEU C O 1
ATOM 3930 N N . ALA C 1 47 ? -1.665 61.129 -22.435 1.00 35.80 24 ALA C N 1
ATOM 3931 C CA . ALA C 1 47 ? -2.951 61.729 -22.092 1.00 37.03 24 ALA C CA 1
ATOM 3932 C C . ALA C 1 47 ? -3.008 62.234 -20.624 1.00 41.14 24 ALA C C 1
ATOM 3933 O O . ALA C 1 47 ? -3.481 63.352 -20.356 1.00 47.72 24 ALA C O 1
ATOM 3935 N N . LEU C 1 48 ? -2.500 61.440 -19.681 1.00 40.76 25 LEU C N 1
ATOM 3936 C CA . LEU C 1 48 ? -2.555 61.818 -18.270 1.00 40.73 25 LEU C CA 1
ATOM 3937 C C . LEU C 1 48 ? -1.584 62.921 -17.938 1.00 40.90 25 LEU C C 1
ATOM 3938 O O . LEU C 1 48 ? -1.893 63.806 -17.140 1.00 40.96 25 LEU C O 1
ATOM 3943 N N . ALA C 1 49 ? -0.411 62.868 -18.559 1.00 42.15 26 ALA C N 1
ATOM 3944 C CA . ALA C 1 49 ? 0.592 63.912 -18.399 1.00 44.46 26 ALA C CA 1
ATOM 3945 C C . ALA C 1 49 ? -0.025 65.228 -18.844 1.00 45.77 26 ALA C C 1
ATOM 3946 O O . ALA C 1 49 ? 0.072 66.229 -18.135 1.00 45.33 26 ALA C O 1
ATOM 3948 N N . ALA C 1 50 ? -0.696 65.193 -19.999 1.00 47.66 27 ALA C N 1
ATOM 3949 C CA . ALA C 1 50 ? -1.478 66.322 -20.518 1.00 49.91 27 ALA C CA 1
ATOM 3950 C C . ALA C 1 50 ? -2.530 66.898 -19.539 1.00 51.40 27 ALA C C 1
ATOM 3951 O O . ALA C 1 50 ? -2.896 68.063 -19.663 1.00 52.86 27 ALA C O 1
ATOM 3953 N N . ASP C 1 51 ? -3.019 66.101 -18.587 1.00 50.23 28 ASP C N 1
ATOM 3954 C CA . ASP C 1 51 ? -3.901 66.627 -1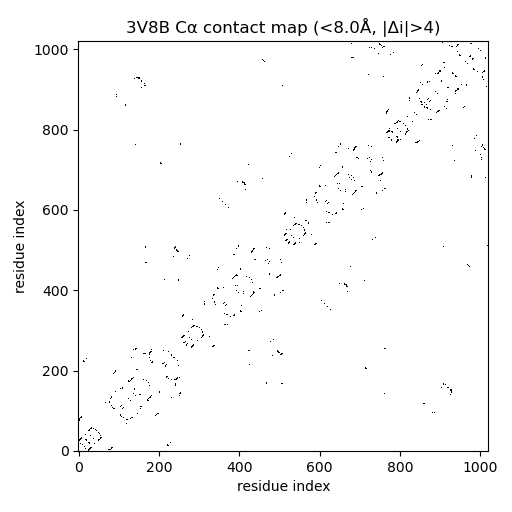7.541 1.00 48.97 28 ASP C CA 1
ATOM 3955 C C . ASP C 1 51 ? -3.114 67.103 -16.317 1.00 45.99 28 ASP C C 1
ATOM 3956 O O . ASP C 1 51 ? -3.692 67.403 -15.271 1.00 45.64 28 ASP C O 1
ATOM 3961 N N . GLY C 1 52 ? -1.792 67.164 -16.444 1.00 43.96 29 GLY C N 1
ATOM 3962 C CA . GLY C 1 52 ? -0.926 67.655 -15.356 1.00 44.50 29 GLY C CA 1
ATOM 3963 C C . GLY C 1 52 ? -0.536 66.635 -14.292 1.00 43.92 29 GLY C C 1
ATOM 3964 O O . GLY C 1 52 ? -0.208 66.994 -13.162 1.00 44.28 29 GLY C O 1
ATOM 3965 N N . VAL C 1 53 ? -0.555 65.359 -14.670 1.00 41.07 30 VAL C N 1
ATOM 3966 C CA . VAL C 1 53 ? -0.349 64.257 -13.752 1.00 35.91 30 VAL C CA 1
ATOM 3967 C C . VAL C 1 53 ? 1.103 63.798 -13.916 1.00 36.87 30 VAL C C 1
ATOM 3968 O O . VAL C 1 53 ? 1.515 63.466 -15.018 1.00 39.70 30 VAL C O 1
ATOM 3972 N N . THR C 1 54 ? 1.881 63.796 -12.839 1.00 35.17 31 THR C N 1
ATOM 3973 C CA . THR C 1 54 ? 3.241 63.270 -12.885 1.00 38.79 31 THR C CA 1
ATOM 3974 C C . THR C 1 54 ? 3.245 61.751 -13.185 1.00 40.51 31 THR C C 1
ATOM 3975 O O . THR C 1 54 ? 2.669 60.964 -12.432 1.00 40.99 31 THR C O 1
ATOM 3979 N N . VAL C 1 55 ? 3.921 61.353 -14.264 1.00 38.15 32 VAL C N 1
ATOM 3980 C CA . VAL C 1 55 ? 3.871 59.977 -14.755 1.00 35.70 32 VAL C CA 1
ATOM 3981 C C . VAL C 1 55 ? 5.140 59.174 -14.484 1.00 36.76 32 VAL C C 1
ATOM 3982 O O . VAL C 1 55 ? 6.247 59.601 -14.829 1.00 37.71 32 VAL C O 1
ATOM 3986 N N . GLY C 1 56 ? 4.964 58.004 -13.872 1.00 36.45 33 GLY C N 1
ATOM 3987 C CA . GLY C 1 56 ? 6.036 57.035 -13.725 1.00 35.43 33 GLY C CA 1
ATOM 3988 C C . GLY C 1 56 ? 5.882 55.929 -14.764 1.00 36.49 33 GLY C C 1
ATOM 3989 O O . GLY C 1 56 ? 5.327 54.864 -14.471 1.00 36.52 33 GLY C O 1
ATOM 3990 N N . ALA C 1 57 ? 6.368 56.177 -15.983 1.00 34.75 34 ALA C N 1
ATOM 3991 C CA . ALA C 1 57 ? 6.284 55.206 -17.081 1.00 30.38 34 ALA C CA 1
ATOM 3992 C C . ALA C 1 57 ? 7.166 53.992 -16.836 1.00 30.01 34 ALA C C 1
ATOM 3993 O O . ALA C 1 57 ? 8.396 54.097 -16.888 1.00 29.54 34 ALA C O 1
ATOM 3995 N N . LEU C 1 58 ? 6.534 52.840 -16.589 1.00 29.57 35 LEU C N 1
ATOM 3996 C CA . LEU C 1 58 ? 7.245 51.602 -16.262 1.00 28.39 35 LEU C CA 1
ATOM 3997 C C . LEU C 1 58 ? 7.124 50.526 -17.345 1.00 30.18 35 LEU C C 1
ATOM 3998 O O . LEU C 1 58 ? 6.040 50.306 -17.923 1.00 30.65 35 LEU C O 1
ATOM 4003 N N . GLY C 1 59 ? 8.243 49.853 -17.612 1.00 29.61 36 GLY C N 1
ATOM 4004 C CA . GLY C 1 59 ? 8.300 48.897 -18.706 1.00 29.17 36 GLY C CA 1
ATOM 4005 C C . GLY C 1 59 ? 9.501 47.984 -18.760 1.00 29.56 36 GLY C C 1
ATOM 4006 O O . GLY C 1 59 ? 10.538 48.256 -18.186 1.00 31.71 36 GLY C O 1
ATOM 4007 N N . ARG C 1 60 ? 9.319 46.894 -19.489 1.00 34.94 37 ARG C N 1
ATOM 4008 C CA . ARG C 1 60 ? 10.294 45.833 -19.782 1.00 37.27 37 ARG C CA 1
ATOM 4009 C C . ARG C 1 60 ? 11.619 46.393 -20.270 1.00 36.89 37 ARG C C 1
ATOM 4010 O O . ARG C 1 60 ? 12.659 46.001 -19.770 1.00 36.83 37 ARG C O 1
ATOM 4018 N N . THR C 1 61 ? 11.554 47.317 -21.238 1.00 37.80 38 THR C N 1
ATOM 4019 C CA . THR C 1 61 ? 12.725 47.859 -21.957 1.00 38.29 38 THR C CA 1
ATOM 4020 C C . THR C 1 61 ? 12.970 49.343 -21.665 1.00 37.41 38 THR C C 1
ATOM 4021 O O . THR C 1 61 ? 12.092 50.184 -21.909 1.00 36.89 38 THR C O 1
ATOM 4025 N N . ARG C 1 62 ? 14.178 49.651 -21.183 1.00 40.11 39 ARG C N 1
ATOM 4026 C CA . ARG C 1 62 ? 14.543 50.980 -20.667 1.00 40.27 39 ARG C CA 1
ATOM 4027 C C . ARG C 1 62 ? 14.364 52.096 -21.679 1.00 41.69 39 ARG C C 1
ATOM 4028 O O . ARG C 1 62 ? 13.726 53.097 -21.355 1.00 39.98 39 ARG C O 1
ATOM 4036 N N . THR C 1 63 ? 14.889 51.930 -22.903 1.00 40.66 40 THR C N 1
ATOM 4037 C CA . THR C 1 63 ? 14.855 53.035 -23.884 1.00 39.64 40 THR C CA 1
ATOM 4038 C C . THR C 1 63 ? 13.458 53.406 -24.295 1.00 41.25 40 THR C C 1
ATOM 4039 O O . THR C 1 63 ? 13.181 54.585 -24.522 1.00 45.74 40 THR C O 1
ATOM 4043 N N . GLU C 1 64 ? 12.571 52.417 -24.390 1.00 43.91 41 GLU C N 1
ATOM 4044 C CA . GLU C 1 64 ? 11.156 52.692 -24.704 1.00 42.84 41 GLU C CA 1
ATOM 4045 C C . GLU C 1 64 ? 10.520 53.657 -23.723 1.00 41.90 41 GLU C C 1
ATOM 4046 O O . GLU C 1 64 ? 9.882 54.620 -24.125 1.00 38.96 41 GLU C O 1
ATOM 4052 N N . VAL C 1 65 ? 10.719 53.398 -22.432 1.00 43.09 42 VAL C N 1
ATOM 4053 C CA . VAL C 1 65 ? 10.122 54.214 -21.387 1.00 41.01 42 VAL C CA 1
ATOM 4054 C C . VAL C 1 65 ? 10.913 55.506 -21.169 1.00 41.12 42 VAL C C 1
ATOM 4055 O O . VAL C 1 65 ? 10.337 56.523 -20.737 1.00 40.49 42 VAL C O 1
ATOM 4059 N N . GLU C 1 66 ? 12.213 55.472 -21.487 1.00 41.19 43 GLU C N 1
ATOM 4060 C CA . GLU C 1 66 ? 13.043 56.702 -21.490 1.00 42.19 43 GLU C CA 1
ATOM 4061 C C . GLU C 1 66 ? 12.502 57.704 -22.491 1.00 42.59 43 GLU C C 1
ATOM 4062 O O . GLU C 1 66 ? 12.248 58.861 -22.155 1.00 43.95 43 GLU C O 1
ATOM 4068 N N . GLU C 1 67 ? 12.266 57.219 -23.698 1.00 42.22 44 GLU C N 1
ATOM 4069 C CA . GLU C 1 67 ? 11.641 57.992 -24.738 1.00 44.10 44 GLU C CA 1
ATOM 4070 C C . GLU C 1 67 ? 10.285 58.560 -24.358 1.00 44.16 44 GLU C C 1
ATOM 4071 O O . GLU C 1 67 ? 9.990 59.705 -24.706 1.00 50.96 44 GLU C O 1
ATOM 4077 N N . VAL C 1 68 ? 9.451 57.787 -23.660 1.00 43.20 45 VAL C N 1
ATOM 4078 C CA . VAL C 1 68 ? 8.098 58.283 -23.333 1.00 41.81 45 VAL C CA 1
ATOM 4079 C C . VAL C 1 68 ? 8.216 59.287 -22.206 1.00 40.70 45 VAL C C 1
ATOM 4080 O O . VAL C 1 68 ? 7.526 60.303 -22.199 1.00 37.39 45 VAL C O 1
ATOM 4084 N N . ALA C 1 69 ? 9.111 59.008 -21.263 1.00 39.67 46 ALA C N 1
ATOM 4085 C CA . ALA C 1 69 ? 9.390 59.986 -20.211 1.00 41.21 46 ALA C CA 1
ATOM 4086 C C . ALA C 1 69 ? 9.923 61.305 -20.795 1.00 41.48 46 ALA C C 1
ATOM 4087 O O . ALA C 1 69 ? 9.373 62.369 -20.501 1.00 39.09 46 ALA C O 1
ATOM 4089 N N . ASP C 1 70 ? 10.953 61.210 -21.644 1.00 43.05 47 ASP C N 1
ATOM 4090 C CA . ASP C 1 70 ? 11.561 62.374 -22.321 1.00 46.43 47 ASP C CA 1
ATOM 4091 C C . ASP C 1 70 ? 10.521 63.255 -23.053 1.00 44.99 47 ASP C C 1
ATOM 4092 O O . ASP C 1 70 ? 10.420 64.449 -22.800 1.00 43.99 47 ASP C O 1
ATOM 4097 N N . GLU C 1 71 ? 9.748 62.671 -23.955 1.00 44.30 48 GLU C N 1
ATOM 4098 C CA . GLU C 1 71 ? 8.692 63.423 -24.617 1.00 46.40 48 GLU C CA 1
ATOM 4099 C C . GLU C 1 71 ? 7.787 64.205 -23.630 1.00 50.31 48 GLU C C 1
ATOM 4100 O O . GLU C 1 71 ? 7.377 65.335 -23.911 1.00 54.51 48 GLU C O 1
ATOM 4106 N N . ILE C 1 72 ? 7.489 63.600 -22.481 1.00 50.63 49 ILE C N 1
ATOM 4107 C CA . ILE C 1 72 ? 6.671 64.231 -21.442 1.00 49.72 49 ILE C CA 1
ATOM 4108 C C . ILE C 1 72 ? 7.394 65.391 -20.742 1.00 51.43 49 ILE C C 1
ATOM 4109 O O . ILE C 1 72 ? 6.828 66.476 -20.621 1.00 52.51 49 ILE C O 1
ATOM 4114 N N . VAL C 1 73 ? 8.620 65.172 -20.263 1.00 56.06 50 VAL C N 1
ATOM 4115 C CA . VAL C 1 73 ? 9.398 66.280 -19.674 1.00 60.32 50 VAL C CA 1
ATOM 4116 C C . VAL C 1 73 ? 9.667 67.321 -20.764 1.00 61.96 50 VAL C C 1
ATOM 4117 O O . VAL C 1 73 ? 9.426 68.520 -20.562 1.00 58.94 50 VAL C O 1
ATOM 4121 N N . GLY C 1 74 ? 10.101 66.831 -21.929 1.00 62.69 51 GLY C N 1
ATOM 4122 C CA . GLY C 1 74 ? 10.291 67.637 -23.131 1.00 63.16 51 GLY C CA 1
ATOM 4123 C C . GLY C 1 74 ? 9.097 68.499 -23.506 1.00 63.76 51 GLY C C 1
ATOM 4124 O O . GLY C 1 74 ? 9.273 69.628 -23.948 1.00 63.95 51 GLY C O 1
ATOM 4125 N N . ALA C 1 75 ? 7.884 67.978 -23.324 1.00 62.85 52 ALA C N 1
ATOM 4126 C CA . ALA C 1 75 ? 6.671 68.727 -23.672 1.00 58.97 52 ALA C CA 1
ATOM 4127 C C . ALA C 1 75 ? 6.076 69.565 -22.524 1.00 56.19 52 ALA C C 1
ATOM 4128 O O . ALA C 1 75 ? 5.015 70.159 -22.691 1.00 55.03 52 ALA C O 1
ATOM 4130 N N . GLY C 1 76 ? 6.741 69.622 -21.370 1.00 55.14 53 GLY C N 1
ATOM 4131 C CA . GLY C 1 76 ? 6.216 70.427 -20.258 1.00 56.00 53 GLY C CA 1
ATOM 4132 C C . GLY C 1 76 ? 6.051 69.769 -18.892 1.00 60.17 53 GLY C C 1
ATOM 4133 O O . GLY C 1 76 ? 6.483 70.329 -17.884 1.00 58.62 53 GLY C O 1
ATOM 4134 N N . GLY C 1 77 ? 5.424 68.590 -18.843 1.00 63.79 54 GLY C N 1
ATOM 4135 C CA . GLY C 1 77 ? 5.147 67.899 -17.566 1.00 60.13 54 GLY C CA 1
ATOM 4136 C C . GLY C 1 77 ? 6.344 67.219 -16.908 1.00 57.22 54 GLY C C 1
ATOM 4137 O O . GLY C 1 77 ? 7.452 67.243 -17.446 1.00 57.61 54 GLY C O 1
ATOM 4138 N N . GLN C 1 78 ? 6.121 66.616 -15.739 1.00 53.77 55 GLN C N 1
ATOM 4139 C CA . GLN C 1 78 ? 7.159 65.837 -15.049 1.00 56.54 55 GLN C CA 1
ATOM 4140 C C . GLN C 1 78 ? 6.978 64.309 -15.180 1.00 54.13 55 GLN C C 1
ATOM 4141 O O . GLN C 1 78 ? 5.877 63.796 -15.038 1.00 55.81 55 GLN C O 1
ATOM 4147 N N . ALA C 1 79 ? 8.070 63.597 -15.452 1.00 50.67 56 ALA C N 1
ATOM 4148 C CA . ALA C 1 79 ? 8.032 62.139 -15.583 1.00 48.63 56 ALA C CA 1
ATOM 4149 C C . ALA C 1 79 ? 9.314 61.446 -15.075 1.00 46.41 56 ALA C C 1
ATOM 4150 O O . ALA C 1 79 ? 10.262 62.086 -14.645 1.00 46.84 56 ALA C O 1
ATOM 4152 N N . ILE C 1 80 ? 9.296 60.124 -15.081 1.00 43.35 57 ILE C N 1
ATOM 4153 C CA . ILE C 1 80 ? 10.467 59.316 -14.795 1.00 42.13 57 ILE C CA 1
ATOM 4154 C C . ILE C 1 80 ? 10.219 57.906 -15.349 1.00 41.65 57 ILE C C 1
ATOM 4155 O O . ILE C 1 80 ? 9.107 57.354 -15.240 1.00 40.50 57 ILE C O 1
ATOM 4160 N N . ALA C 1 81 ? 11.259 57.355 -15.963 1.00 36.61 58 ALA C N 1
ATOM 4161 C CA . ALA C 1 81 ? 11.190 56.111 -16.659 1.00 34.89 58 ALA C CA 1
ATOM 4162 C C . ALA C 1 81 ? 11.668 54.996 -15.720 1.00 36.17 58 ALA C C 1
ATOM 4163 O O . ALA C 1 81 ? 12.696 55.138 -15.052 1.00 36.82 58 ALA C O 1
ATOM 4165 N N . LEU C 1 82 ? 10.928 53.887 -15.670 1.00 33.32 59 LEU C N 1
ATOM 4166 C CA . LEU C 1 82 ? 11.226 52.831 -14.711 1.00 30.88 59 LEU C CA 1
ATOM 4167 C C . LEU C 1 82 ? 11.308 51.484 -15.407 1.00 30.30 59 LEU C C 1
ATOM 4168 O O . LEU C 1 82 ? 10.376 51.026 -16.102 1.00 29.82 59 LEU C O 1
ATOM 4173 N N . GLU C 1 83 ? 12.440 50.842 -15.222 1.00 29.46 60 GLU C N 1
ATOM 4174 C CA . GLU C 1 83 ? 12.699 49.644 -15.947 1.00 32.16 60 GLU C CA 1
ATOM 4175 C C . GLU C 1 83 ? 12.421 48.478 -15.022 1.00 32.04 60 GLU C C 1
ATOM 4176 O O . GLU C 1 83 ? 13.199 48.207 -14.116 1.00 33.71 60 GLU C O 1
ATOM 4182 N N . ALA C 1 84 ? 11.312 47.781 -15.223 1.00 31.14 61 ALA C N 1
ATOM 4183 C CA . ALA C 1 84 ? 11.107 46.584 -14.428 1.00 31.57 61 ALA C CA 1
ATOM 4184 C C . ALA C 1 84 ? 10.309 45.580 -15.172 1.00 31.02 61 ALA C C 1
ATOM 4185 O O . ALA C 1 84 ? 9.407 45.932 -15.928 1.00 33.34 61 ALA C O 1
ATOM 4187 N N . ASP C 1 85 ? 10.665 44.320 -14.955 1.00 29.81 62 ASP C N 1
ATOM 4188 C CA . ASP C 1 85 ? 9.847 43.183 -15.345 1.00 27.34 62 ASP C CA 1
ATOM 4189 C C . ASP C 1 85 ? 8.753 43.032 -14.279 1.00 25.84 62 ASP C C 1
ATOM 4190 O O . ASP C 1 85 ? 9.007 42.886 -13.080 1.00 24.65 62 ASP C O 1
ATOM 4195 N N . VAL C 1 86 ? 7.516 43.098 -14.732 1.00 25.79 63 VAL C N 1
ATOM 4196 C CA . VAL C 1 86 ? 6.374 43.229 -13.836 1.00 25.21 63 VAL C CA 1
ATOM 4197 C C . VAL C 1 86 ? 6.090 41.980 -12.970 1.00 24.41 63 VAL C C 1
ATOM 4198 O O . VAL C 1 86 ? 5.438 42.072 -11.951 1.00 24.50 63 VAL C O 1
ATOM 4202 N N . SER C 1 87 ? 6.619 40.833 -13.364 1.00 24.00 64 SER C N 1
ATOM 4203 C CA . SER C 1 87 ? 6.469 39.594 -12.610 1.00 24.63 64 SER C CA 1
ATOM 4204 C C . SER C 1 87 ? 7.527 39.418 -11.538 1.00 24.54 64 SER C C 1
ATOM 4205 O O . SER C 1 87 ? 7.482 38.456 -10.765 1.00 22.99 64 SER C O 1
ATOM 4208 N N . ASP C 1 88 ? 8.487 40.334 -11.511 1.00 26.20 65 ASP C N 1
ATOM 4209 C CA . ASP C 1 88 ? 9.638 40.201 -10.644 1.00 28.79 65 ASP C CA 1
ATOM 4210 C C . ASP C 1 88 ? 9.518 41.028 -9.378 1.00 29.42 65 ASP C C 1
ATOM 4211 O O . ASP C 1 88 ? 9.602 42.248 -9.473 1.00 30.59 65 ASP C O 1
ATOM 4216 N N . GLU C 1 89 ? 9.353 40.377 -8.208 1.00 30.97 66 GLU C N 1
ATOM 4217 C CA . GLU C 1 89 ? 9.181 41.069 -6.901 1.00 30.36 66 GLU C CA 1
ATOM 4218 C C . GLU C 1 89 ? 10.127 42.226 -6.785 1.00 30.48 66 GLU C C 1
ATOM 4219 O O . GLU C 1 89 ? 9.728 43.346 -6.473 1.00 30.44 66 GLU C O 1
ATOM 4225 N N . LEU C 1 90 ? 11.404 41.916 -7.009 1.00 30.45 67 LEU C N 1
ATOM 4226 C CA . LEU C 1 90 ? 12.478 42.792 -6.608 1.00 30.01 67 LEU C CA 1
ATOM 4227 C C . LEU C 1 90 ? 12.530 44.048 -7.459 1.00 28.78 67 LEU C C 1
ATOM 4228 O O . LEU C 1 90 ? 12.472 45.180 -6.932 1.00 27.60 67 LEU C O 1
ATOM 4233 N N . GLN C 1 91 ? 12.616 43.867 -8.773 1.00 26.75 68 GLN C N 1
ATOM 4234 C CA . GLN C 1 91 ? 12.585 45.017 -9.648 1.00 25.12 68 GLN C CA 1
ATOM 4235 C C . GLN C 1 91 ? 11.386 45.931 -9.349 1.00 24.43 68 GLN C C 1
ATOM 4236 O O . GLN C 1 91 ? 11.510 47.171 -9.440 1.00 21.70 68 GLN C O 1
ATOM 4250 N N . ARG C 1 93 ? 9.617 46.217 -6.502 1.00 19.51 70 ARG C N 1
ATOM 4251 C CA . ARG C 1 93 ? 9.771 46.942 -5.265 1.00 20.44 70 ARG C CA 1
ATOM 4252 C C . ARG C 1 93 ? 10.669 48.134 -5.509 1.00 20.77 70 ARG C C 1
ATOM 4253 O O . ARG C 1 93 ? 10.352 49.237 -5.096 1.00 20.20 70 ARG C O 1
ATOM 4261 N N . ASN C 1 94 ? 11.792 47.915 -6.190 1.00 22.69 71 ASN C N 1
ATOM 4262 C CA . ASN C 1 94 ? 12.708 49.029 -6.487 1.00 24.78 71 ASN C CA 1
ATOM 4263 C C . ASN C 1 94 ? 11.998 50.078 -7.307 1.00 24.07 71 ASN C C 1
ATOM 4264 O O . ASN C 1 94 ? 12.048 51.265 -7.002 1.00 23.46 71 ASN C O 1
ATOM 4269 N N . ALA C 1 95 ? 11.311 49.617 -8.340 1.00 24.34 72 ALA C N 1
ATOM 4270 C CA . ALA C 1 95 ? 10.645 50.521 -9.234 1.00 25.75 72 ALA C CA 1
ATOM 4271 C C . ALA C 1 95 ? 9.640 51.349 -8.464 1.00 26.26 72 ALA C C 1
ATOM 4272 O O . ALA C 1 95 ? 9.538 52.567 -8.663 1.00 26.64 72 ALA C O 1
ATOM 4274 N N . VAL C 1 96 ? 8.926 50.711 -7.545 1.00 25.68 73 VAL C N 1
ATOM 4275 C CA . VAL C 1 96 ? 7.964 51.482 -6.793 1.00 26.07 73 VAL C CA 1
ATOM 4276 C C . VAL C 1 96 ? 8.668 52.410 -5.795 1.00 27.41 73 VAL C C 1
ATOM 4277 O O . VAL C 1 96 ? 8.321 53.593 -5.718 1.00 27.47 73 VAL C O 1
ATOM 4281 N N . ARG C 1 97 ? 9.662 51.896 -5.067 1.00 29.04 74 ARG C N 1
ATOM 4282 C CA . ARG C 1 97 ? 10.407 52.722 -4.096 1.00 32.68 74 ARG C CA 1
ATOM 4283 C C . ARG C 1 97 ? 10.959 53.991 -4.785 1.00 34.12 74 ARG C C 1
ATOM 4284 O O . ARG C 1 97 ? 10.855 55.124 -4.269 1.00 32.70 74 ARG C O 1
ATOM 4292 N N . ASP C 1 98 ? 11.520 53.779 -5.969 1.00 32.25 75 ASP C N 1
ATOM 4293 C CA . ASP C 1 98 ? 12.157 54.844 -6.664 1.00 34.70 75 ASP C CA 1
ATOM 4294 C C . ASP C 1 98 ? 11.163 55.892 -7.114 1.00 35.45 75 ASP C C 1
ATOM 4295 O O . ASP C 1 98 ? 11.455 57.090 -7.013 1.00 36.36 75 ASP C O 1
ATOM 4300 N N . LEU C 1 99 ? 9.992 55.458 -7.588 1.00 34.27 76 LEU C N 1
ATOM 4301 C CA . LEU C 1 99 ? 8.970 56.403 -7.984 1.00 32.25 76 LEU C CA 1
ATOM 4302 C C . LEU C 1 99 ? 8.454 57.176 -6.794 1.00 33.47 76 LEU C C 1
ATOM 4303 O O . LEU C 1 99 ? 8.290 58.391 -6.867 1.00 35.22 76 LEU C O 1
ATOM 4308 N N . VAL C 1 100 ? 8.223 56.497 -5.684 1.00 34.07 77 VAL C N 1
ATOM 4309 C CA . VAL C 1 100 ? 7.817 57.215 -4.482 1.00 35.50 77 VAL C CA 1
ATOM 4310 C C . VAL C 1 100 ? 8.909 58.144 -3.919 1.00 36.51 77 VAL C C 1
ATOM 4311 O O . VAL C 1 100 ? 8.608 59.285 -3.565 1.00 37.01 77 VAL C O 1
ATOM 4315 N N . LEU C 1 101 ? 10.161 57.688 -3.871 1.00 37.46 78 LEU C N 1
ATOM 4316 C CA . LEU C 1 101 ? 11.256 58.558 -3.415 1.00 39.64 78 LEU C CA 1
ATOM 4317 C C . LEU C 1 101 ? 11.504 59.792 -4.304 1.00 39.69 78 LEU C C 1
ATOM 4318 O O . LEU C 1 101 ? 12.012 60.792 -3.813 1.00 39.28 78 LEU C O 1
ATOM 4323 N N . LYS C 1 102 ? 11.167 59.750 -5.592 1.00 40.10 79 LYS C N 1
ATOM 4324 C CA . LYS C 1 102 ? 11.346 60.974 -6.397 1.00 43.02 79 LYS C CA 1
ATOM 4325 C C . LYS C 1 102 ? 10.150 61.925 -6.373 1.00 43.73 79 LYS C C 1
ATOM 4326 O O . LYS C 1 102 ? 10.342 63.134 -6.429 1.00 42.48 79 LYS C O 1
ATOM 4332 N N . PHE C 1 103 ? 8.924 61.413 -6.278 1.00 42.80 80 PHE C N 1
ATOM 4333 C CA . PHE C 1 103 ? 7.796 62.342 -6.325 1.00 38.92 80 PHE C CA 1
ATOM 4334 C C . PHE C 1 103 ? 6.971 62.545 -5.056 1.00 38.05 80 PHE C C 1
ATOM 4335 O O . PHE C 1 103 ? 6.099 63.412 -5.029 1.00 40.79 80 PHE C O 1
ATOM 4343 N N . GLY C 1 104 ? 7.239 61.774 -4.010 1.00 36.51 81 GLY C N 1
ATOM 4344 C CA . GLY C 1 104 ? 6.525 61.955 -2.741 1.00 37.00 81 GLY C CA 1
ATOM 4345 C C . GLY C 1 104 ? 5.377 61.000 -2.431 1.00 39.29 81 GLY C C 1
ATOM 4346 O O . GLY C 1 104 ? 5.276 60.496 -1.321 1.00 40.24 81 GLY C O 1
ATOM 4347 N N . HIS C 1 105 ? 4.515 60.730 -3.406 1.00 37.96 82 HIS C N 1
ATOM 4348 C CA . HIS C 1 105 ? 3.275 60.030 -3.133 1.00 36.91 82 HIS C CA 1
ATOM 4349 C C . HIS C 1 105 ? 2.804 59.238 -4.316 1.00 36.29 82 HIS C C 1
ATOM 4350 O O . HIS C 1 105 ? 3.374 59.335 -5.406 1.00 36.71 82 HIS C O 1
ATOM 4357 N N . LEU C 1 106 ? 1.756 58.446 -4.115 1.00 34.56 83 LEU C N 1
ATOM 4358 C CA . LEU C 1 106 ? 1.061 57.782 -5.224 1.00 35.93 83 LEU C CA 1
ATOM 4359 C C . LEU C 1 106 ? -0.442 58.120 -5.238 1.00 35.66 83 LEU C C 1
ATOM 4360 O O . LEU C 1 106 ? -1.069 58.177 -4.181 1.00 35.84 83 LEU C O 1
ATOM 4365 N N . ASP C 1 107 ? -1.020 58.311 -6.425 1.00 34.03 84 ASP C N 1
ATOM 4366 C CA . ASP C 1 107 ? -2.443 58.642 -6.557 1.00 30.98 84 ASP C CA 1
ATOM 4367 C C . ASP C 1 107 ? -3.159 57.781 -7.536 1.00 30.31 84 ASP C C 1
ATOM 4368 O O . ASP C 1 107 ? -4.326 57.493 -7.352 1.00 33.82 84 ASP C O 1
ATOM 4373 N N . ILE C 1 108 ? -2.470 57.399 -8.598 1.00 28.09 85 ILE C N 1
ATOM 4374 C CA . ILE C 1 108 ? -3.075 56.643 -9.656 1.00 26.24 85 ILE C CA 1
ATOM 4375 C C . ILE C 1 108 ? -2.190 55.457 -10.045 1.00 25.78 85 ILE C C 1
ATOM 4376 O O . ILE C 1 108 ? -0.967 55.576 -10.181 1.00 25.06 85 ILE C O 1
ATOM 4381 N N . VAL C 1 109 ? -2.819 54.308 -10.230 1.00 24.68 86 VAL C N 1
ATOM 4382 C CA . VAL C 1 109 ? -2.136 53.165 -10.810 1.00 23.97 86 VAL C CA 1
ATOM 4383 C C . VAL C 1 109 ? -2.872 52.666 -12.059 1.00 23.69 86 VAL C C 1
ATOM 4384 O O . VAL C 1 109 ? -4.035 52.267 -11.986 1.00 23.73 86 VAL C O 1
ATOM 4388 N N . VAL C 1 110 ? -2.188 52.660 -13.196 1.00 22.26 87 VAL C N 1
ATOM 4389 C CA . VAL C 1 110 ? -2.691 51.919 -14.326 1.00 22.64 87 VAL C CA 1
ATOM 4390 C C . VAL C 1 110 ? -1.855 50.640 -14.492 1.00 24.18 87 VAL C C 1
ATOM 4391 O O . VAL C 1 110 ? -0.697 50.691 -14.932 1.00 24.99 87 VAL C O 1
ATOM 4395 N N . ALA C 1 111 ? -2.445 49.508 -14.093 1.00 23.33 88 ALA C N 1
ATOM 4396 C CA . ALA C 1 111 ? -1.866 48.184 -14.320 1.00 22.05 88 ALA C CA 1
ATOM 4397 C C . ALA C 1 111 ? -2.240 47.696 -15.706 1.00 23.29 88 ALA C C 1
ATOM 4398 O O . ALA C 1 111 ? -3.368 47.213 -15.933 1.00 22.32 88 ALA C O 1
ATOM 4400 N N . ASN C 1 112 ? -1.275 47.820 -16.616 1.00 22.37 89 ASN C N 1
ATOM 4401 C CA . ASN C 1 112 ? -1.498 47.609 -18.019 1.00 21.79 89 ASN C CA 1
ATOM 4402 C C . ASN C 1 112 ? -0.552 46.581 -18.602 1.00 22.17 89 ASN C C 1
ATOM 4403 O O . ASN C 1 112 ? -0.898 45.914 -19.584 1.00 23.17 89 ASN C O 1
ATOM 4408 N N . ALA C 1 113 ? 0.647 46.467 -18.023 1.00 21.72 90 ALA C N 1
ATOM 4409 C CA . ALA C 1 113 ? 1.658 45.505 -18.480 1.00 21.11 90 ALA C CA 1
ATOM 4410 C C . ALA C 1 113 ? 1.039 44.147 -18.734 1.00 21.39 90 ALA C C 1
ATOM 4411 O O . ALA C 1 113 ? 0.231 43.681 -17.927 1.00 21.81 90 ALA C O 1
ATOM 4413 N N . GLY C 1 114 ? 1.417 43.518 -19.851 1.00 22.14 91 GLY C N 1
ATOM 4414 C CA . GLY C 1 114 ? 1.050 42.127 -20.132 1.00 21.72 91 GLY C CA 1
ATOM 4415 C C . GLY C 1 114 ? 1.488 41.584 -21.473 1.00 22.47 91 GLY C C 1
ATOM 4416 O O . GLY C 1 114 ? 2.031 42.321 -22.301 1.00 23.24 91 GLY C O 1
ATOM 4417 N N . ILE C 1 115 ? 1.256 40.293 -21.695 1.00 22.22 92 ILE C N 1
ATOM 4418 C CA . ILE C 1 115 ? 1.693 39.638 -22.931 1.00 22.92 92 ILE C CA 1
ATOM 4419 C C . ILE C 1 115 ? 0.612 38.710 -23.483 1.00 23.89 92 ILE C C 1
ATOM 4420 O O . ILE C 1 115 ? -0.260 38.272 -22.737 1.00 27.06 92 ILE C O 1
ATOM 4425 N N . ASN C 1 116 ? 0.644 38.408 -24.776 1.00 23.91 93 ASN C N 1
ATOM 4426 C CA . ASN C 1 116 ? -0.275 37.399 -25.307 1.00 24.49 93 ASN C CA 1
ATOM 4427 C C . ASN C 1 116 ? 0.261 36.004 -24.995 1.00 24.25 93 ASN C C 1
ATOM 4428 O O . ASN C 1 116 ? -0.516 35.013 -24.883 1.00 24.34 93 ASN C O 1
ATOM 4433 N N . GLY C 1 117 ? 1.593 35.941 -24.854 1.00 24.52 94 GLY C N 1
ATOM 4434 C CA . GLY C 1 117 ? 2.346 34.681 -24.657 1.00 24.86 94 GLY C CA 1
ATOM 4435 C C . GLY C 1 117 ? 2.005 33.741 -25.794 1.00 24.68 94 GLY C C 1
ATOM 4436 O O . GLY C 1 117 ? 1.425 34.164 -26.783 1.00 25.04 94 GLY C O 1
ATOM 4437 N N . VAL C 1 118 ? 2.312 32.461 -25.669 1.00 24.30 95 VAL C N 1
ATOM 4438 C CA . VAL C 1 118 ? 1.970 31.567 -26.756 1.00 24.15 95 VAL C CA 1
ATOM 4439 C C . VAL C 1 118 ? 0.524 31.150 -26.686 1.00 25.30 95 VAL C C 1
ATOM 4440 O O . VAL C 1 118 ? 0.028 30.838 -25.644 1.00 25.78 95 VAL C O 1
ATOM 4444 N N . TRP C 1 119 ? -0.137 31.187 -27.833 1.00 26.45 96 TRP C N 1
ATOM 4445 C CA . TRP C 1 119 ? -1.419 30.567 -28.045 1.00 25.07 96 TRP C CA 1
ATOM 4446 C C . TRP C 1 119 ? -1.241 29.288 -28.824 1.00 25.17 96 TRP C C 1
ATOM 4447 O O . TRP C 1 119 ? -0.624 29.264 -29.898 1.00 25.61 96 TRP C O 1
ATOM 4458 N N . ALA C 1 120 ? -1.795 28.207 -28.300 1.00 23.92 97 ALA C N 1
ATOM 4459 C CA . ALA C 1 120 ? -1.645 26.904 -28.905 1.00 23.10 97 ALA C CA 1
ATOM 4460 C C . ALA C 1 120 ? -2.778 26.029 -28.365 1.00 23.11 97 ALA C C 1
ATOM 4461 O O . ALA C 1 120 ? -3.452 26.422 -27.417 1.00 23.56 97 ALA C O 1
ATOM 4463 N N . PRO C 1 121 ? -3.033 24.875 -28.997 1.00 23.44 98 PRO C N 1
ATOM 4464 C CA . PRO C 1 121 ? -3.998 23.939 -28.437 1.00 24.03 98 PRO C CA 1
ATOM 4465 C C . PRO C 1 121 ? -3.624 23.518 -27.024 1.00 23.87 98 PRO C C 1
ATOM 4466 O O . PRO C 1 121 ? -2.459 23.392 -26.711 1.00 23.69 98 PRO C O 1
ATOM 4470 N N . ILE C 1 122 ? -4.618 23.326 -26.172 1.00 24.72 99 ILE C N 1
ATOM 4471 C CA . ILE C 1 122 ? -4.358 23.093 -24.751 1.00 25.71 99 ILE C CA 1
ATOM 4472 C C . ILE C 1 122 ? -3.300 22.009 -24.489 1.00 25.90 99 ILE C C 1
ATOM 4473 O O . ILE C 1 122 ? -2.498 22.162 -23.557 1.00 25.00 99 ILE C O 1
ATOM 4478 N N . ASP C 1 123 ? -3.315 20.940 -25.314 1.00 26.36 100 ASP C N 1
ATOM 4479 C CA . ASP C 1 123 ? -2.327 19.834 -25.287 1.00 27.35 100 ASP C CA 1
ATOM 4480 C C . ASP C 1 123 ? -0.920 20.146 -25.841 1.00 27.36 100 ASP C C 1
ATOM 4481 O O . ASP C 1 123 ? 0.011 19.400 -25.578 1.00 27.63 100 ASP C O 1
ATOM 4486 N N . ASP C 1 124 ? -0.785 21.253 -26.565 1.00 27.13 101 ASP C N 1
ATOM 4487 C CA . ASP C 1 124 ? 0.476 21.699 -27.147 1.00 29.33 101 ASP C CA 1
ATOM 4488 C C . ASP C 1 124 ? 1.099 22.869 -26.374 1.00 28.98 101 ASP C C 1
ATOM 4489 O O . ASP C 1 124 ? 2.323 23.042 -26.363 1.00 28.38 101 ASP C O 1
ATOM 4494 N N . LEU C 1 125 ? 0.253 23.677 -25.743 1.00 28.54 102 LEU C N 1
ATOM 4495 C CA . LEU C 1 125 ? 0.724 24.706 -24.839 1.00 27.66 102 LEU C CA 1
ATOM 4496 C C . LEU C 1 125 ? 1.583 24.020 -23.769 1.00 28.35 102 LEU C C 1
ATOM 4497 O O . LEU C 1 125 ? 1.118 23.103 -23.072 1.00 27.54 102 LEU C O 1
ATOM 4502 N N . LYS C 1 126 ? 2.839 24.443 -23.653 1.00 27.17 103 LYS C N 1
ATOM 4503 C CA . LYS C 1 126 ? 3.701 23.855 -22.657 1.00 27.58 103 LYS C CA 1
ATOM 4504 C C . LYS C 1 126 ? 3.510 24.446 -21.259 1.00 25.88 103 LYS C C 1
ATOM 4505 O O . LYS C 1 126 ? 3.234 25.640 -21.123 1.00 24.50 103 LYS C O 1
ATOM 4511 N N . PRO C 1 127 ? 3.669 23.605 -20.217 1.00 25.28 104 PRO C N 1
ATOM 4512 C CA . PRO C 1 127 ? 3.709 24.092 -18.833 1.00 25.54 104 PRO C CA 1
ATOM 4513 C C . PRO C 1 127 ? 4.478 25.411 -18.685 1.00 26.48 104 PRO C C 1
ATOM 4514 O O . PRO C 1 127 ? 3.943 26.366 -18.108 1.00 28.23 104 PRO C O 1
ATOM 4518 N N . PHE C 1 128 ? 5.691 25.503 -19.222 1.00 25.85 105 PHE C N 1
ATOM 4519 C CA . PHE C 1 128 ? 6.488 26.711 -18.986 1.00 26.38 105 PHE C CA 1
ATOM 4520 C C . PHE C 1 128 ? 5.915 27.944 -19.718 1.00 26.90 105 PHE C C 1
ATOM 4521 O O . PHE C 1 128 ? 6.162 29.090 -19.324 1.00 26.23 105 PHE C O 1
ATOM 4529 N N . GLU C 1 129 ? 5.151 27.679 -20.776 1.00 26.34 106 GLU C N 1
ATOM 4530 C CA . GLU C 1 129 ? 4.531 28.716 -21.586 1.00 26.40 106 GLU C CA 1
ATOM 4531 C C . GLU C 1 129 ? 3.333 29.251 -20.842 1.00 25.54 106 GLU C C 1
ATOM 4532 O O . GLU C 1 129 ? 3.164 30.482 -20.686 1.00 24.98 106 GLU C O 1
ATOM 4538 N N . TRP C 1 130 ? 2.513 28.309 -20.378 1.00 23.32 107 TRP C N 1
ATOM 4539 C CA . TRP C 1 130 ? 1.482 28.608 -19.416 1.00 21.72 107 TRP C CA 1
ATOM 4540 C C . TRP C 1 130 ? 2.033 29.386 -18.235 1.00 21.93 107 TRP C C 1
ATOM 4541 O O . TRP C 1 130 ? 1.455 30.423 -17.880 1.00 20.35 107 TRP C O 1
ATOM 4552 N N . ASP C 1 131 ? 3.149 28.944 -17.627 1.00 22.44 108 ASP C N 1
ATOM 4553 C CA . ASP C 1 131 ? 3.656 29.657 -16.406 1.00 23.66 108 ASP C CA 1
ATOM 4554 C C . ASP C 1 131 ? 4.021 31.131 -16.682 1.00 25.53 108 ASP C C 1
ATOM 4555 O O . ASP C 1 131 ? 3.906 32.005 -15.777 1.00 24.00 108 ASP C O 1
ATOM 4560 N N . GLU C 1 132 ? 4.438 31.394 -17.927 1.00 25.88 109 GLU C N 1
ATOM 4561 C CA . GLU C 1 132 ? 4.968 32.689 -18.290 1.00 27.88 109 GLU C CA 1
ATOM 4562 C C . GLU C 1 132 ? 3.850 33.703 -18.530 1.00 27.57 109 GLU C C 1
ATOM 4563 O O . GLU C 1 132 ? 3.946 34.843 -18.100 1.00 26.14 109 GLU C O 1
ATOM 4569 N N . THR C 1 133 ? 2.793 33.291 -19.226 1.00 27.63 110 THR C N 1
ATOM 4570 C CA . THR C 1 133 ? 1.605 34.108 -19.342 1.00 26.17 110 THR C CA 1
ATOM 4571 C C . THR C 1 133 ? 1.015 34.450 -17.954 1.00 26.31 110 THR C C 1
ATOM 4572 O O . THR C 1 133 ? 0.643 35.624 -17.677 1.00 25.76 110 THR C O 1
ATOM 4576 N N . ILE C 1 134 ? 0.944 33.454 -17.073 1.00 23.97 111 ILE C N 1
ATOM 4577 C CA . ILE C 1 134 ? 0.453 33.730 -15.723 1.00 24.16 111 ILE C CA 1
ATOM 4578 C C . ILE C 1 134 ? 1.437 34.666 -14.971 1.00 23.83 111 ILE C C 1
ATOM 4579 O O . ILE C 1 134 ? 1.045 35.611 -14.279 1.00 24.68 111 ILE C O 1
ATOM 4584 N N . ALA C 1 135 ? 2.722 34.411 -15.121 1.00 22.39 112 ALA C N 1
ATOM 4585 C CA . ALA C 1 135 ? 3.683 35.218 -14.422 1.00 22.37 112 ALA C CA 1
ATOM 4586 C C . ALA C 1 135 ? 3.511 36.660 -14.807 1.00 22.42 112 ALA C C 1
ATOM 4587 O O . ALA C 1 135 ? 3.449 37.524 -13.957 1.00 27.21 112 ALA C O 1
ATOM 4589 N N . VAL C 1 136 ? 3.400 36.952 -16.077 1.00 21.37 113 VAL C N 1
ATOM 4590 C CA . VAL C 1 136 ? 3.386 38.348 -16.427 1.00 21.73 113 VAL C CA 1
ATOM 4591 C C . VAL C 1 136 ? 2.000 38.953 -16.255 1.00 21.71 113 VAL C C 1
ATOM 4592 O O . VAL C 1 136 ? 1.859 39.942 -15.601 1.00 22.26 113 VAL C O 1
ATOM 4596 N N . ASN C 1 137 ? 0.972 38.382 -16.852 1.00 22.38 114 ASN C N 1
ATOM 4597 C CA . ASN C 1 137 ? -0.316 39.057 -16.785 1.00 23.76 114 ASN C CA 1
ATOM 4598 C C . ASN C 1 137 ? -0.989 39.016 -15.398 1.00 24.11 114 ASN C C 1
ATOM 4599 O O . ASN C 1 137 ? -1.558 40.033 -14.954 1.00 23.64 114 ASN C O 1
ATOM 4604 N N . LEU C 1 138 ? -0.880 37.880 -14.704 1.00 23.40 115 LEU C N 1
ATOM 4605 C CA . LEU C 1 138 ? -1.590 37.706 -13.445 1.00 23.14 115 LEU C CA 1
ATOM 4606 C C . LEU C 1 138 ? -0.728 38.057 -12.249 1.00 22.94 115 LEU C C 1
ATOM 4607 O O . LEU C 1 138 ? -1.081 38.944 -11.452 1.00 22.84 115 LEU C O 1
ATOM 4612 N N . ARG C 1 139 ? 0.407 37.388 -12.124 1.00 22.11 116 ARG C N 1
ATOM 4613 C CA . ARG C 1 139 ? 1.290 37.678 -10.996 1.00 21.48 116 ARG C CA 1
ATOM 4614 C C . ARG C 1 139 ? 1.767 39.131 -11.066 1.00 20.10 116 ARG C C 1
ATOM 4615 O O . ARG C 1 139 ? 1.881 39.816 -10.055 1.00 19.44 116 ARG C O 1
ATOM 4623 N N . GLY C 1 140 ? 1.989 39.612 -12.273 1.00 18.61 117 GLY C N 1
ATOM 4624 C CA . GLY C 1 140 ? 2.344 40.984 -12.450 1.00 19.62 117 GLY C CA 1
ATOM 4625 C C . GLY C 1 140 ? 1.227 41.920 -12.068 1.00 21.84 117 GLY C C 1
ATOM 4626 O O . GLY C 1 140 ? 1.475 43.028 -11.587 1.00 24.36 117 GLY C O 1
ATOM 4627 N N . THR C 1 141 ? -0.018 41.522 -12.265 1.00 22.33 118 THR C N 1
ATOM 4628 C CA . THR C 1 141 ? -1.104 42.376 -11.790 1.00 23.63 118 THR C CA 1
ATOM 4629 C C . THR C 1 141 ? -1.095 42.389 -10.249 1.00 23.62 118 THR C C 1
ATOM 4630 O O . THR C 1 141 ? -1.208 43.458 -9.595 1.00 25.53 118 THR C O 1
ATOM 4634 N N . PHE C 1 142 ? -0.957 41.205 -9.670 1.00 21.35 119 PHE C N 1
ATOM 4635 C CA . PHE C 1 142 ? -0.971 41.112 -8.234 1.00 21.78 119 PHE C CA 1
ATOM 4636 C C . PHE C 1 142 ? 0.091 42.051 -7.700 1.00 21.70 119 PHE C C 1
ATOM 4637 O O . PHE C 1 142 ? -0.201 42.960 -6.926 1.00 21.76 119 PHE C O 1
ATOM 4645 N N . LEU C 1 143 ? 1.329 41.835 -8.133 1.00 21.78 120 LEU C N 1
ATOM 4646 C CA . LEU C 1 143 ? 2.461 42.601 -7.592 1.00 22.02 120 LEU C CA 1
ATOM 4647 C C . LEU C 1 143 ? 2.231 44.081 -7.728 1.00 20.65 120 LEU C C 1
ATOM 4648 O O . LEU C 1 143 ? 2.492 44.828 -6.788 1.00 20.22 120 LEU C O 1
ATOM 4653 N N . THR C 1 144 ? 1.716 44.494 -8.891 1.00 20.41 121 THR C N 1
ATOM 4654 C CA . THR C 1 144 ? 1.479 45.908 -9.143 1.00 20.82 121 THR C CA 1
ATOM 4655 C C . THR C 1 144 ? 0.562 46.476 -8.076 1.00 20.50 121 THR C C 1
ATOM 4656 O O . THR C 1 144 ? 0.881 47.481 -7.466 1.00 19.00 121 THR C O 1
ATOM 4660 N N . LEU C 1 145 ? -0.548 45.796 -7.819 1.00 20.81 122 LEU C N 1
ATOM 4661 C CA . LEU C 1 145 ? -1.446 46.255 -6.768 1.00 21.87 122 LEU C CA 1
ATOM 4662 C C . LEU C 1 145 ? -0.895 46.047 -5.340 1.00 22.63 122 LEU C C 1
ATOM 4663 O O . LEU C 1 145 ? -0.979 46.941 -4.480 1.00 23.62 122 LEU C O 1
ATOM 4668 N N . HIS C 1 146 ? -0.331 44.871 -5.095 1.00 23.14 123 HIS C N 1
ATOM 4669 C CA . HIS C 1 146 ? 0.334 44.560 -3.832 1.00 22.40 123 HIS C CA 1
ATOM 4670 C C . HIS C 1 146 ? 1.210 45.679 -3.361 1.00 21.95 123 HIS C C 1
ATOM 4671 O O . HIS C 1 146 ? 1.220 45.985 -2.183 1.00 22.90 123 HIS C O 1
ATOM 4678 N N . LEU C 1 147 ? 1.954 46.323 -4.250 1.00 22.01 124 LEU C N 1
ATOM 4679 C CA . LEU C 1 147 ? 2.925 47.319 -3.771 1.00 23.01 124 LEU C CA 1
ATOM 4680 C C . LEU C 1 147 ? 2.462 48.779 -3.738 1.00 23.60 124 LEU C C 1
ATOM 4681 O O . LEU C 1 147 ? 3.097 49.599 -3.101 1.00 23.91 124 LEU C O 1
ATOM 4686 N N . THR C 1 148 ? 1.375 49.115 -4.422 1.00 23.57 125 THR C N 1
ATOM 4687 C CA . THR C 1 148 ? 0.984 50.507 -4.542 1.00 24.25 125 THR C CA 1
ATOM 4688 C C . THR C 1 148 ? -0.139 50.862 -3.565 1.00 24.20 125 THR C C 1
ATOM 4689 O O . THR C 1 148 ? -0.263 52.009 -3.115 1.00 23.83 125 THR C O 1
ATOM 4693 N N . VAL C 1 149 ? -0.931 49.867 -3.198 1.00 22.85 126 VAL C N 1
ATOM 4694 C CA . VAL C 1 149 ? -2.017 50.110 -2.253 1.00 22.47 126 VAL C CA 1
ATOM 4695 C C . VAL C 1 149 ? -1.582 50.807 -0.945 1.00 22.89 126 VAL C C 1
ATOM 4696 O O . VAL C 1 149 ? -2.303 51.705 -0.498 1.00 25.31 126 VAL C O 1
ATOM 4700 N N . PRO C 1 150 ? -0.415 50.451 -0.345 1.00 22.60 127 PRO C N 1
ATOM 4701 C CA . PRO C 1 150 ? -0.095 51.249 0.862 1.00 23.16 127 PRO C CA 1
ATOM 4702 C C . PRO C 1 150 ? 0.096 52.726 0.556 1.00 25.29 127 PRO C C 1
ATOM 4703 O O . PRO C 1 150 ? -0.169 53.586 1.410 1.00 27.98 127 PRO C O 1
ATOM 4707 N N . TYR C 1 151 ? 0.520 53.054 -0.646 1.00 25.98 128 TYR C N 1
ATOM 4708 C CA . TYR C 1 151 ? 0.797 54.441 -0.851 1.00 28.79 128 TYR C CA 1
ATOM 4709 C C . TYR C 1 151 ? -0.480 55.216 -1.059 1.00 31.03 128 TYR C C 1
ATOM 4710 O O . TYR C 1 151 ? -0.600 56.371 -0.599 1.00 30.72 128 TYR C O 1
ATOM 4719 N N . LEU C 1 152 ? -1.429 54.564 -1.738 1.00 30.30 129 LEU C N 1
ATOM 4720 C CA . LEU C 1 152 ? -2.716 55.169 -2.037 1.00 30.89 129 LEU C CA 1
ATOM 4721 C C . LEU C 1 152 ? -3.537 55.311 -0.732 1.00 31.57 129 LEU C C 1
ATOM 4722 O O . LEU C 1 152 ? -4.276 56.290 -0.551 1.00 29.68 129 LEU C O 1
ATOM 4727 N N . LYS C 1 153 ? -3.387 54.343 0.172 1.00 28.86 130 LYS C N 1
ATOM 4728 C CA . LYS C 1 153 ? -3.969 54.456 1.488 1.00 28.08 130 LYS C CA 1
ATOM 4729 C C . LYS C 1 153 ? -3.366 55.643 2.199 1.00 30.43 130 LYS C C 1
ATOM 4730 O O . LYS C 1 153 ? -4.088 56.502 2.661 1.00 31.21 130 LYS C O 1
ATOM 4736 N N . GLN C 1 154 ? -2.044 55.725 2.281 1.00 35.42 131 GLN C N 1
ATOM 4737 C CA . GLN C 1 154 ? -1.423 56.863 2.976 1.00 37.66 131 GLN C CA 1
ATOM 4738 C C . GLN C 1 154 ? -1.918 58.201 2.419 1.00 37.78 131 GLN C C 1
ATOM 4739 O O . GLN C 1 154 ? -2.196 59.128 3.167 1.00 42.21 131 GLN C O 1
ATOM 4745 N N . ARG C 1 155 ? -2.069 58.289 1.109 1.00 35.85 132 ARG C N 1
ATOM 4746 C CA . ARG C 1 155 ? -2.483 59.527 0.491 1.00 33.57 132 ARG C CA 1
ATOM 4747 C C . ARG C 1 155 ? -3.970 59.786 0.741 1.00 32.56 132 ARG C C 1
ATOM 4748 O O . ARG C 1 155 ? -4.478 60.869 0.456 1.00 32.29 132 ARG C O 1
ATOM 4756 N N . GLY C 1 156 ? -4.658 58.785 1.283 1.00 31.16 133 GLY C N 1
ATOM 4757 C CA . GLY C 1 156 ? -6.069 58.903 1.639 1.00 30.38 133 GLY C CA 1
ATOM 4758 C C . GLY C 1 156 ? -7.054 58.653 0.508 1.00 31.31 133 GLY C C 1
ATOM 4759 O O . GLY C 1 156 ? -8.241 58.964 0.642 1.00 34.06 133 GLY C O 1
ATOM 4760 N N . GLY C 1 157 ? -6.574 58.108 -0.605 1.00 28.54 134 GLY C N 1
ATOM 4761 C CA . GLY C 1 157 ? -7.446 57.676 -1.678 1.00 27.70 134 GLY C CA 1
ATOM 4762 C C . GLY C 1 157 ? -6.721 57.703 -3.005 1.00 29.31 134 GLY C C 1
ATOM 4763 O O . GLY C 1 157 ? -5.611 58.237 -3.114 1.00 31.05 134 GLY C O 1
ATOM 4764 N N . GLY C 1 158 ? -7.343 57.146 -4.030 1.00 27.86 135 GLY C N 1
ATOM 4765 C CA . GLY C 1 158 ? -6.799 57.273 -5.375 1.00 26.05 135 GLY C CA 1
ATOM 4766 C C . GLY C 1 158 ? -7.643 56.477 -6.340 1.00 25.98 135 GLY C C 1
ATOM 4767 O O . GLY C 1 158 ? -8.796 56.116 -6.037 1.00 26.68 135 GLY C O 1
ATOM 4768 N N . ALA C 1 159 ? -7.064 56.186 -7.495 1.00 24.25 136 ALA C N 1
ATOM 4769 C CA . ALA C 1 159 ? -7.798 55.538 -8.570 1.00 25.40 136 ALA C CA 1
ATOM 4770 C C . ALA C 1 159 ? -6.929 54.451 -9.221 1.00 27.50 136 ALA C C 1
ATOM 4771 O O . ALA C 1 159 ? -5.737 54.688 -9.513 1.00 29.55 136 ALA C O 1
ATOM 4773 N N . ILE C 1 160 ? -7.505 53.258 -9.415 1.00 25.03 137 ILE C N 1
ATOM 4774 C CA . ILE C 1 160 ? -6.797 52.171 -10.068 1.00 22.62 137 ILE C CA 1
ATOM 4775 C C . ILE C 1 160 ? -7.592 51.767 -11.284 1.00 22.69 137 ILE C C 1
ATOM 4776 O O . ILE C 1 160 ? -8.812 51.654 -11.231 1.00 24.93 137 ILE C O 1
ATOM 4781 N N . VAL C 1 161 ? -6.908 51.574 -12.397 1.00 22.41 138 VAL C N 1
ATOM 4782 C CA . VAL C 1 161 ? -7.508 50.856 -13.501 1.00 23.24 138 VAL C CA 1
ATOM 4783 C C . VAL C 1 161 ? -6.595 49.687 -13.861 1.00 22.87 138 VAL C C 1
ATOM 4784 O O . VAL C 1 161 ? -5.384 49.876 -13.958 1.00 23.72 138 VAL C O 1
ATOM 4788 N N . VAL C 1 162 ? -7.171 48.494 -14.022 1.00 20.88 139 VAL C N 1
ATOM 4789 C CA . VAL C 1 162 ? -6.471 47.351 -14.582 1.00 20.09 139 VAL C CA 1
ATOM 4790 C C . VAL C 1 162 ? -6.921 47.182 -16.030 1.00 21.56 139 VAL C C 1
ATOM 4791 O O . VAL C 1 162 ? -8.121 47.250 -16.315 1.00 22.86 139 VAL C O 1
ATOM 4795 N N . VAL C 1 163 ? -5.986 46.976 -16.963 1.00 22.73 140 VAL C N 1
ATOM 4796 C CA . VAL C 1 163 ? -6.384 46.716 -18.377 1.00 22.48 140 VAL C CA 1
ATOM 4797 C C . VAL C 1 163 ? -6.514 45.225 -18.717 1.00 22.15 140 VAL C C 1
ATOM 4798 O O . VAL C 1 163 ? -5.549 44.477 -18.747 1.00 22.84 140 VAL C O 1
ATOM 4802 N N . SER C 1 164 ? -7.745 44.810 -18.937 1.00 23.77 141 SER C N 1
ATOM 4803 C CA . SER C 1 164 ? -8.090 43.449 -19.335 1.00 24.72 141 SER C CA 1
ATOM 4804 C C . SER C 1 164 ? -8.270 43.418 -20.815 1.00 25.80 141 SER C C 1
ATOM 4805 O O . SER C 1 164 ? -7.532 44.068 -21.534 1.00 30.55 141 SER C O 1
ATOM 4808 N N . SER C 1 165 ? -9.288 42.695 -21.256 1.00 25.05 142 SER C N 1
ATOM 4809 C CA . SER C 1 165 ? -9.556 42.470 -22.666 1.00 24.25 142 SER C CA 1
ATOM 4810 C C . SER C 1 165 ? -11.004 41.957 -22.834 1.00 23.89 142 SER C C 1
ATOM 4811 O O . SER C 1 165 ? -11.709 41.721 -21.820 1.00 23.56 142 SER C O 1
ATOM 4814 N N . ILE C 1 166 ? -11.439 41.785 -24.089 1.00 21.56 143 ILE C N 1
ATOM 4815 C CA . ILE C 1 166 ? -12.674 41.040 -24.378 1.00 21.80 143 ILE C CA 1
ATOM 4816 C C . ILE C 1 166 ? -12.461 39.513 -24.192 1.00 24.03 143 ILE C C 1
ATOM 4817 O O . ILE C 1 166 ? -13.391 38.774 -23.843 1.00 24.31 143 ILE C O 1
ATOM 4822 N N . ASN C 1 167 ? -11.223 39.053 -24.408 1.00 25.58 144 ASN C N 1
ATOM 4823 C CA . ASN C 1 167 ? -10.825 37.685 -24.094 1.00 25.62 144 ASN C CA 1
ATOM 4824 C C . ASN C 1 167 ? -11.074 37.451 -22.636 1.00 24.65 144 ASN C C 1
ATOM 4825 O O . ASN C 1 167 ? -10.630 38.256 -21.816 1.00 23.88 144 ASN C O 1
ATOM 4830 N N . GLY C 1 168 ? -11.780 36.360 -22.333 1.00 23.44 145 GLY C N 1
ATOM 4831 C CA . GLY C 1 168 ? -12.069 35.911 -20.969 1.00 23.17 145 GLY C CA 1
ATOM 4832 C C . GLY C 1 168 ? -13.301 36.562 -20.350 1.00 24.53 145 GLY C C 1
ATOM 4833 O O . GLY C 1 168 ? -13.872 36.081 -19.343 1.00 25.12 145 GLY C O 1
ATOM 4834 N N . THR C 1 169 ? -13.716 37.664 -20.953 1.00 23.78 146 THR C N 1
ATOM 4835 C CA . THR C 1 169 ? -14.835 38.408 -20.431 1.00 24.41 146 THR C CA 1
ATOM 4836 C C . THR C 1 169 ? -16.071 38.241 -21.335 1.00 24.34 146 THR C C 1
ATOM 4837 O O . THR C 1 169 ? -17.080 37.710 -20.879 1.00 24.52 146 THR C O 1
ATOM 4841 N N . ARG C 1 170 ? -15.991 38.651 -22.606 1.00 25.20 147 ARG C N 1
ATOM 4842 C CA . ARG C 1 170 ? -17.067 38.374 -23.606 1.00 24.86 147 ARG C CA 1
ATOM 4843 C C . ARG C 1 170 ? -16.689 37.365 -24.706 1.00 24.36 147 ARG C C 1
ATOM 4844 O O . ARG C 1 170 ? -17.557 36.815 -25.394 1.00 26.08 147 ARG C O 1
ATOM 4852 N N . THR C 1 171 ? -15.393 37.154 -24.897 1.00 23.90 148 THR C N 1
ATOM 4853 C CA . THR C 1 171 ? -14.901 36.566 -26.124 1.00 23.36 148 THR C CA 1
ATOM 4854 C C . THR C 1 171 ? -14.046 35.359 -25.858 1.00 22.92 148 THR C C 1
ATOM 4855 O O . THR C 1 171 ? -13.059 35.436 -25.133 1.00 23.32 148 THR C O 1
ATOM 4859 N N . PHE C 1 172 ? -14.402 34.244 -26.459 1.00 22.17 149 PHE C N 1
ATOM 4860 C CA . PHE C 1 172 ? -13.705 33.035 -26.111 1.00 22.70 149 PHE C CA 1
ATOM 4861 C C . PHE C 1 172 ? -13.198 32.296 -27.334 1.00 23.33 149 PHE C C 1
ATOM 4862 O O . PHE C 1 172 ? -12.919 31.105 -27.245 1.00 24.54 149 PHE C O 1
ATOM 4870 N N . THR C 1 173 ? -13.054 33.011 -28.459 1.00 23.45 150 THR C N 1
ATOM 4871 C CA . THR C 1 173 ? -12.713 32.394 -29.776 1.00 23.13 150 THR C CA 1
ATOM 4872 C C . THR C 1 173 ? -11.262 32.606 -30.272 1.00 24.95 150 THR C C 1
ATOM 4873 O O . THR C 1 173 ? -10.791 31.842 -31.104 1.00 25.96 150 THR C O 1
ATOM 4877 N N . THR C 1 174 ? -10.578 33.651 -29.804 1.00 24.91 151 THR C N 1
ATOM 4878 C CA . THR C 1 174 ? -9.168 33.832 -30.067 1.00 25.99 151 THR C CA 1
ATOM 4879 C C . THR C 1 174 ? -8.472 32.466 -29.883 1.00 27.99 151 THR C C 1
ATOM 4880 O O . THR C 1 174 ? -8.546 31.859 -28.790 1.00 30.89 151 THR C O 1
ATOM 4884 N N . PRO C 1 175 ? -7.857 31.946 -30.969 1.00 28.01 152 PRO C N 1
ATOM 4885 C CA . PRO C 1 175 ? -7.304 30.558 -31.115 1.00 27.20 152 PRO C CA 1
ATOM 4886 C C . PRO C 1 175 ? -6.145 30.115 -30.165 1.00 27.86 152 PRO C C 1
ATOM 4887 O O . PRO C 1 175 ? -5.037 30.681 -30.218 1.00 28.72 152 PRO C O 1
ATOM 4891 N N . GLY C 1 176 ? -6.385 29.096 -29.327 1.00 26.42 153 GLY C N 1
ATOM 4892 C CA . GLY C 1 176 ? -5.367 28.595 -28.405 1.00 24.52 153 GLY C CA 1
ATOM 4893 C C . GLY C 1 176 ? -4.910 29.589 -27.344 1.00 23.65 153 GLY C C 1
ATOM 4894 O O . GLY C 1 176 ? -3.885 29.395 -26.688 1.00 22.82 153 GLY C O 1
ATOM 4895 N N . ALA C 1 177 ? -5.722 30.619 -27.143 1.00 23.54 154 ALA C N 1
ATOM 4896 C CA . ALA C 1 177 ? -5.424 31.744 -26.284 1.00 23.95 154 ALA C CA 1
ATOM 4897 C C . ALA C 1 177 ? -5.786 31.498 -24.801 1.00 26.24 154 ALA C C 1
ATOM 4898 O O . ALA C 1 177 ? -5.767 32.445 -23.979 1.00 27.87 154 ALA C O 1
ATOM 4900 N N . THR C 1 178 ? -6.109 30.245 -24.475 1.00 23.99 155 THR C N 1
ATOM 4901 C CA . THR C 1 178 ? -6.414 29.803 -23.123 1.00 24.53 155 THR C CA 1
ATOM 4902 C C . THR C 1 178 ? -5.714 30.495 -21.964 1.00 26.37 155 THR C C 1
ATOM 4903 O O . THR C 1 178 ? -6.398 31.106 -21.135 1.00 29.48 155 THR C O 1
ATOM 4907 N N . ALA C 1 179 ? -4.379 30.420 -21.896 1.00 25.37 156 ALA C N 1
ATOM 4908 C CA . ALA C 1 179 ? -3.640 31.025 -20.802 1.00 22.77 156 ALA C CA 1
ATOM 4909 C C . ALA C 1 179 ? -3.938 32.491 -20.713 1.00 23.47 156 ALA C C 1
ATOM 4910 O O . ALA C 1 179 ? -4.128 33.012 -19.619 1.00 24.70 156 ALA C O 1
ATOM 4912 N N . TYR C 1 180 ? -3.979 33.158 -21.861 1.00 23.27 157 TYR C N 1
ATOM 4913 C CA . TYR C 1 180 ? -4.234 34.604 -21.917 1.00 23.87 157 TYR C CA 1
ATOM 4914 C C . TYR C 1 180 ? -5.653 34.908 -21.404 1.00 24.16 157 TYR C C 1
ATOM 4915 O O . TYR C 1 180 ? -5.819 35.758 -20.508 1.00 23.52 157 TYR C O 1
ATOM 4924 N N . THR C 1 181 ? -6.640 34.197 -21.972 1.00 22.61 158 THR C N 1
ATOM 4925 C CA . THR C 1 181 ? -8.042 34.229 -21.529 1.00 22.22 158 THR C CA 1
ATOM 4926 C C . THR C 1 181 ? -8.163 34.154 -19.994 1.00 21.35 158 THR C C 1
ATOM 4927 O O . THR C 1 181 ? -8.620 35.112 -19.377 1.00 20.03 158 THR C O 1
ATOM 4931 N N . ALA C 1 182 ? -7.715 33.043 -19.403 1.00 21.02 159 ALA C N 1
ATOM 4932 C CA . ALA C 1 182 ? -7.457 32.920 -17.959 1.00 21.57 159 ALA C CA 1
ATOM 4933 C C . ALA C 1 182 ? -7.057 34.205 -17.247 1.00 22.74 159 ALA C C 1
ATOM 4934 O O . ALA C 1 182 ? -7.800 34.674 -16.367 1.00 24.48 159 ALA C O 1
ATOM 4936 N N . THR C 1 183 ? -5.917 34.787 -17.628 1.00 22.46 160 THR C N 1
ATOM 4937 C CA . THR C 1 183 ? -5.391 35.982 -16.934 1.00 24.27 160 THR C CA 1
ATOM 4938 C C . THR C 1 183 ? -6.341 37.201 -17.034 1.00 25.38 160 THR C C 1
ATOM 4939 O O . THR C 1 183 ? -6.601 37.920 -16.045 1.00 24.73 160 THR C O 1
ATOM 4943 N N . LYS C 1 184 ? -6.878 37.394 -18.229 1.00 25.38 161 LYS C N 1
ATOM 4944 C CA . LYS C 1 184 ? -7.797 38.482 -18.497 1.00 24.66 161 LYS C CA 1
ATOM 4945 C C . LYS C 1 184 ? -9.065 38.317 -17.675 1.00 24.05 161 LYS C C 1
ATOM 4946 O O . LYS C 1 184 ? -9.562 39.279 -17.068 1.00 23.95 161 LYS C O 1
ATOM 4952 N N . ALA C 1 185 ? -9.578 37.093 -17.620 1.00 23.22 162 ALA C N 1
ATOM 4953 C CA . ALA C 1 185 ? -10.754 36.822 -16.767 1.00 22.64 162 ALA C CA 1
ATOM 4954 C C . ALA C 1 185 ? -10.426 36.995 -15.278 1.00 22.78 162 ALA C C 1
ATOM 4955 O O . ALA C 1 185 ? -11.224 37.554 -14.518 1.00 21.99 162 ALA C O 1
ATOM 4957 N N . ALA C 1 186 ? -9.235 36.554 -14.883 1.00 23.03 163 ALA C N 1
ATOM 4958 C CA . ALA C 1 186 ? -8.783 36.733 -13.498 1.00 22.87 163 ALA C CA 1
ATOM 4959 C C . ALA C 1 186 ? -8.794 38.195 -13.084 1.00 22.08 163 ALA C C 1
ATOM 4960 O O . ALA C 1 186 ? -9.210 38.528 -11.979 1.00 21.69 163 ALA C O 1
ATOM 4962 N N . GLN C 1 187 ? -8.327 39.058 -13.981 1.00 22.73 164 GLN C N 1
ATOM 4963 C CA . GLN C 1 187 ? -8.099 40.460 -13.673 1.00 22.28 164 GLN C CA 1
ATOM 4964 C C . GLN C 1 187 ? -9.390 41.113 -13.276 1.00 24.28 164 GLN C C 1
ATOM 4965 O O . GLN C 1 187 ? -9.420 41.908 -12.324 1.00 27.01 164 GLN C O 1
ATOM 4971 N N . VAL C 1 188 ? -10.459 40.803 -14.009 1.00 23.71 165 VAL C N 1
ATOM 4972 C CA . VAL C 1 188 ? -11.738 41.418 -13.735 1.00 22.83 165 VAL C CA 1
ATOM 4973 C C . VAL C 1 188 ? -12.225 41.022 -12.336 1.00 23.45 165 VAL C C 1
ATOM 4974 O O . VAL C 1 188 ? -12.598 41.891 -11.537 1.00 24.11 165 VAL C O 1
ATOM 4978 N N . ALA C 1 189 ? -12.189 39.731 -12.023 1.00 22.26 166 ALA C N 1
ATOM 4979 C CA . ALA C 1 189 ? -12.348 39.276 -10.620 1.00 22.76 166 ALA C CA 1
ATOM 4980 C C . ALA C 1 189 ? -11.529 40.082 -9.557 1.00 21.75 166 ALA C C 1
ATOM 4981 O O . ALA C 1 189 ? -12.069 40.530 -8.538 1.00 22.35 166 ALA C O 1
ATOM 4983 N N . ILE C 1 190 ? -10.233 40.241 -9.794 1.00 19.73 167 ILE C N 1
ATOM 4984 C CA . ILE C 1 190 ? -9.384 40.993 -8.904 1.00 18.93 167 ILE C CA 1
ATOM 4985 C C . ILE C 1 190 ? -10.029 42.362 -8.709 1.00 19.04 167 ILE C C 1
ATOM 4986 O O . ILE C 1 190 ? -10.111 42.887 -7.572 1.00 19.93 167 ILE C O 1
ATOM 4991 N N . VAL C 1 191 ? -10.506 42.938 -9.807 1.00 17.90 168 VAL C N 1
ATOM 4992 C CA . VAL C 1 191 ? -10.953 44.328 -9.773 1.00 17.54 168 VAL C CA 1
ATOM 4993 C C . VAL C 1 191 ? -12.156 44.490 -8.849 1.00 17.29 168 VAL C C 1
ATOM 4994 O O . VAL C 1 191 ? -12.245 45.454 -8.075 1.00 17.58 168 VAL C O 1
ATOM 4998 N N . GLN C 1 192 ? -13.055 43.518 -8.908 1.00 16.41 169 GLN C N 1
ATOM 4999 C CA . GLN C 1 192 ? -14.235 43.558 -8.119 1.00 16.10 169 GLN C CA 1
ATOM 5000 C C . GLN C 1 192 ? -13.948 43.256 -6.640 1.00 16.47 169 GLN C C 1
ATOM 5001 O O . GLN C 1 192 ? -14.393 44.029 -5.796 1.00 15.54 169 GLN C O 1
ATOM 5007 N N . GLN C 1 193 ? -13.176 42.202 -6.301 1.00 17.64 170 GLN C N 1
ATOM 5008 C CA . GLN C 1 193 ? -12.696 42.034 -4.867 1.00 18.60 170 GLN C CA 1
ATOM 5009 C C . GLN C 1 193 ? -12.171 43.356 -4.313 1.00 18.24 170 GLN C C 1
ATOM 5010 O O . GLN C 1 193 ? -12.645 43.836 -3.272 1.00 17.29 170 GLN C O 1
ATOM 5016 N N . LEU C 1 194 ? -11.185 43.914 -5.027 1.00 18.45 171 LEU C N 1
ATOM 5017 C CA . LEU C 1 194 ? -10.444 45.084 -4.564 1.00 19.84 171 LEU C CA 1
ATOM 5018 C C . LEU C 1 194 ? -11.289 46.361 -4.486 1.00 21.83 171 LEU C C 1
ATOM 5019 O O . LEU C 1 194 ? -11.060 47.201 -3.600 1.00 21.21 171 LEU C O 1
ATOM 5024 N N . ALA C 1 195 ? -12.289 46.487 -5.368 1.00 22.00 172 ALA C N 1
ATOM 5025 C CA . ALA C 1 195 ? -13.210 47.601 -5.264 1.00 21.07 172 ALA C CA 1
ATOM 5026 C C . ALA C 1 195 ? -13.869 47.597 -3.881 1.00 22.04 172 ALA C C 1
ATOM 5027 O O . ALA C 1 195 ? -13.922 48.655 -3.218 1.00 23.39 172 ALA C O 1
ATOM 5029 N N . LEU C 1 196 ? -14.336 46.420 -3.437 1.00 20.95 173 LEU C N 1
ATOM 5030 C CA . LEU C 1 196 ? -15.011 46.262 -2.133 1.00 19.70 173 LEU C CA 1
ATOM 5031 C C . LEU C 1 196 ? -14.044 46.368 -0.982 1.00 20.46 173 LEU C C 1
ATOM 5032 O O . LEU C 1 196 ? -14.277 47.086 -0.040 1.00 23.22 173 LEU C O 1
ATOM 5037 N N . GLU C 1 197 ? -12.929 45.668 -1.072 1.00 21.39 174 GLU C N 1
ATOM 5038 C CA . GLU C 1 197 ? -11.927 45.688 -0.015 1.00 21.00 174 GLU C CA 1
ATOM 5039 C C . GLU C 1 197 ? -11.417 47.093 0.266 1.00 20.49 174 GLU C C 1
ATOM 5040 O O . GLU C 1 197 ? -11.196 47.462 1.410 1.00 21.91 174 GLU C O 1
ATOM 5046 N N . LEU C 1 198 ? -11.262 47.879 -0.788 1.00 21.11 175 LEU C N 1
ATOM 5047 C CA . LEU C 1 198 ? -10.591 49.171 -0.736 1.00 20.76 175 LEU C CA 1
ATOM 5048 C C . LEU C 1 198 ? -11.522 50.391 -0.751 1.00 22.21 175 LEU C C 1
ATOM 5049 O O . LEU C 1 198 ? -11.082 51.508 -0.509 1.00 23.37 175 LEU C O 1
ATOM 5054 N N . GLY C 1 199 ? -12.805 50.187 -1.036 1.00 23.62 176 GLY C N 1
ATOM 5055 C CA . GLY C 1 199 ? -13.787 51.275 -1.005 1.00 24.26 176 GLY C CA 1
ATOM 5056 C C . GLY C 1 199 ? -13.658 52.203 0.189 1.00 25.15 176 GLY C C 1
ATOM 5057 O O . GLY C 1 199 ? -13.564 53.420 0.009 1.00 26.82 176 GLY C O 1
ATOM 5058 N N . LYS C 1 200 ? -13.625 51.634 1.400 1.00 25.30 177 LYS C N 1
ATOM 5059 C CA . LYS C 1 200 ? -13.465 52.412 2.631 1.00 25.75 177 LYS C CA 1
ATOM 5060 C C . LYS C 1 200 ? -12.146 53.196 2.746 1.00 27.16 177 LYS C C 1
ATOM 5061 O O . LYS C 1 200 ? -12.060 54.103 3.536 1.00 28.58 177 LYS C O 1
ATOM 5067 N N . HIS C 1 201 ? -11.125 52.856 1.965 1.00 27.87 178 HIS C N 1
ATOM 5068 C CA . HIS C 1 201 ? -9.922 53.680 1.903 1.00 25.46 178 HIS C CA 1
ATOM 5069 C C . HIS C 1 201 ? -10.003 54.717 0.827 1.00 26.26 178 HIS C C 1
ATOM 5070 O O . HIS C 1 201 ? -9.036 55.433 0.599 1.00 26.75 178 HIS C O 1
ATOM 5077 N N . HIS C 1 202 ? -11.177 54.845 0.194 1.00 27.75 179 HIS C N 1
ATOM 5078 C CA . HIS C 1 202 ? -11.424 55.757 -0.963 1.00 28.24 179 HIS C CA 1
ATOM 5079 C C . HIS C 1 202 ? -10.548 55.473 -2.137 1.00 28.72 179 HIS C C 1
ATOM 5080 O O . HIS C 1 202 ? -10.097 56.381 -2.835 1.00 31.40 179 HIS C O 1
ATOM 5087 N N . ILE C 1 203 ? -10.321 54.194 -2.389 1.00 27.06 180 ILE C N 1
ATOM 5088 C CA . ILE C 1 203 ? -9.622 53.802 -3.583 1.00 26.10 180 ILE C CA 1
ATOM 5089 C C . ILE C 1 203 ? -10.622 53.152 -4.533 1.00 25.56 180 ILE C C 1
ATOM 5090 O O . ILE C 1 203 ? -11.293 52.163 -4.184 1.00 27.08 180 ILE C O 1
ATOM 5095 N N . ARG C 1 204 ? -10.749 53.730 -5.717 1.00 23.16 181 ARG C N 1
ATOM 5096 C CA . ARG C 1 204 ? -11.648 53.188 -6.711 1.00 22.61 181 ARG C CA 1
ATOM 5097 C C . ARG C 1 204 ? -10.825 52.250 -7.575 1.00 23.48 181 ARG C C 1
ATOM 5098 O O . ARG C 1 204 ? -9.693 52.596 -7.962 1.00 25.82 181 ARG C O 1
ATOM 5106 N N . VAL C 1 205 ? -11.372 51.073 -7.879 1.00 21.72 182 VAL C N 1
ATOM 5107 C CA . VAL C 1 205 ? -10.703 50.116 -8.741 1.00 21.31 182 VAL C CA 1
ATOM 5108 C C . VAL C 1 205 ? -11.628 49.748 -9.876 1.00 22.37 182 VAL C C 1
ATOM 5109 O O . VAL C 1 205 ? -12.690 49.209 -9.611 1.00 22.86 182 VAL C O 1
ATOM 5113 N N . ASN C 1 206 ? -11.242 50.011 -11.131 1.00 23.29 183 ASN C N 1
ATOM 5114 C CA . ASN C 1 206 ? -12.075 49.572 -12.294 1.00 23.34 183 ASN C CA 1
ATOM 5115 C C . ASN C 1 206 ? -11.284 48.810 -13.338 1.00 23.55 183 ASN C C 1
ATOM 5116 O O . ASN C 1 206 ? -10.059 48.894 -13.389 1.00 24.94 183 ASN C O 1
ATOM 5121 N N . ALA C 1 207 ? -11.993 48.064 -14.168 1.00 24.36 184 ALA C N 1
ATOM 5122 C CA . ALA C 1 207 ? -11.378 47.283 -15.219 1.00 25.87 184 ALA C CA 1
ATOM 5123 C C . ALA C 1 207 ? -11.786 47.866 -16.558 1.00 27.58 184 ALA C C 1
ATOM 5124 O O . ALA C 1 207 ? -12.975 48.084 -16.806 1.00 31.41 184 ALA C O 1
ATOM 5126 N N . VAL C 1 208 ? -10.807 48.134 -17.412 1.00 27.27 185 VAL C N 1
ATOM 5127 C CA . VAL C 1 208 ? -11.060 48.520 -18.801 1.00 26.45 185 VAL C CA 1
ATOM 5128 C C . VAL C 1 208 ? -10.891 47.263 -19.673 1.00 26.28 185 VAL C C 1
ATOM 5129 O O . VAL C 1 208 ? -10.007 46.463 -19.423 1.00 26.99 185 VAL C O 1
ATOM 5133 N N . CYS C 1 209 ? -11.734 47.087 -20.681 1.00 25.30 186 CYS C N 1
ATOM 5134 C CA . CYS C 1 209 ? -11.717 45.877 -21.487 1.00 25.41 186 CYS C CA 1
ATOM 5135 C C . CYS C 1 209 ? -11.696 46.099 -23.012 1.00 23.70 186 CYS C C 1
ATOM 5136 O O . CYS C 1 209 ? -12.709 45.925 -23.686 1.00 22.43 186 CYS C O 1
ATOM 5139 N N . PRO C 1 210 ? -10.530 46.438 -23.569 1.00 22.68 187 PRO C N 1
ATOM 5140 C CA . PRO C 1 210 ? -10.526 46.718 -24.992 1.00 21.96 187 PRO C CA 1
ATOM 5141 C C . PRO C 1 210 ? -10.683 45.458 -25.848 1.00 22.27 187 PRO C C 1
ATOM 5142 O O . PRO C 1 210 ? -10.285 44.359 -25.425 1.00 24.00 187 PRO C O 1
ATOM 5146 N N . GLY C 1 211 ? -11.290 45.617 -27.022 1.00 21.26 188 GLY C N 1
ATOM 5147 C CA . GLY C 1 211 ? -11.197 44.626 -28.084 1.00 22.03 188 GLY C CA 1
ATOM 5148 C C . GLY C 1 211 ? -9.861 44.886 -28.764 1.00 22.93 188 GLY C C 1
ATOM 5149 O O . GLY C 1 211 ? -8.938 45.355 -28.105 1.00 22.17 188 GLY C O 1
ATOM 5150 N N . ALA C 1 212 ? -9.736 44.604 -30.061 1.00 23.77 189 ALA C N 1
ATOM 5151 C CA . ALA C 1 212 ? -8.450 44.762 -30.751 1.00 24.40 189 ALA C CA 1
ATOM 5152 C C . ALA C 1 212 ? -8.061 46.232 -30.831 1.00 27.22 189 ALA C C 1
ATOM 5153 O O . ALA C 1 212 ? -8.866 47.094 -31.224 1.00 27.80 189 ALA C O 1
ATOM 5155 N N . ILE C 1 213 ? -6.829 46.529 -30.417 1.00 30.11 190 ILE C N 1
ATOM 5156 C CA . ILE C 1 213 ? -6.323 47.898 -30.439 1.00 31.00 190 ILE C CA 1
ATOM 5157 C C . ILE C 1 213 ? -5.004 47.887 -31.186 1.00 36.19 190 ILE C C 1
ATOM 5158 O O . ILE C 1 213 ? -4.146 47.022 -30.932 1.00 39.22 190 ILE C O 1
ATOM 5163 N N . GLU C 1 214 ? -4.858 48.841 -32.115 1.00 41.06 191 GLU C N 1
ATOM 5164 C CA . GLU C 1 214 ? -3.737 48.919 -33.078 1.00 41.82 191 GLU C CA 1
ATOM 5165 C C . GLU C 1 214 ? -3.739 47.704 -34.000 1.00 41.66 191 GLU C C 1
ATOM 5166 O O . GLU C 1 214 ? -4.169 47.778 -35.143 1.00 44.84 191 GLU C O 1
ATOM 5172 N N . THR C 1 215 ? -3.262 46.592 -33.465 1.00 42.69 192 THR C N 1
ATOM 5173 C CA . THR C 1 215 ? -3.233 45.318 -34.135 1.00 44.08 192 THR C CA 1
ATOM 5174 C C . THR C 1 215 ? -4.572 44.607 -34.057 1.00 41.75 192 THR C C 1
ATOM 5175 O O . THR C 1 215 ? -5.296 44.761 -33.081 1.00 45.48 192 THR C O 1
ATOM 5179 N N . ASN C 1 216 ? -4.890 43.774 -35.035 1.00 40.67 193 ASN C N 1
ATOM 5180 C CA . ASN C 1 216 ? -6.148 43.025 -34.927 1.00 42.23 193 ASN C CA 1
ATOM 5181 C C . ASN C 1 216 ? -6.174 41.830 -33.927 1.00 40.69 193 ASN C C 1
ATOM 5182 O O . ASN C 1 216 ? -5.150 41.443 -33.347 1.00 39.56 193 ASN C O 1
ATOM 5187 N N . ILE C 1 217 ? -7.366 41.263 -33.766 1.00 38.24 194 ILE C N 1
ATOM 5188 C CA . ILE C 1 217 ? -7.699 40.341 -32.689 1.00 36.79 194 ILE C CA 1
ATOM 5189 C C . ILE C 1 217 ? -6.794 39.148 -32.460 1.00 34.21 194 ILE C C 1
ATOM 5190 O O . ILE C 1 217 ? -6.588 38.752 -31.326 1.00 34.96 194 ILE C O 1
ATOM 5195 N N . SER C 1 218 ? -6.260 38.571 -33.523 1.00 34.15 195 SER C N 1
ATOM 5196 C CA . SER C 1 218 ? -5.569 37.286 -33.394 1.00 34.20 195 SER C CA 1
ATOM 5197 C C . SER C 1 218 ? -4.134 37.327 -33.922 1.00 33.78 195 SER C C 1
ATOM 5198 O O . SER C 1 218 ? -3.560 36.309 -34.285 1.00 33.52 195 SER C O 1
ATOM 5201 N N . ASP C 1 219 ? -3.556 38.513 -33.939 1.00 35.27 196 ASP C N 1
ATOM 5202 C CA . ASP C 1 219 ? -2.209 38.673 -34.436 1.00 37.97 196 ASP C CA 1
ATOM 5203 C C . ASP C 1 219 ? -1.230 38.467 -33.282 1.00 35.12 196 ASP C C 1
ATOM 5204 O O . ASP C 1 219 ? -1.089 39.324 -32.422 1.00 32.81 196 ASP C O 1
ATOM 5209 N N . ASN C 1 220 ? -0.582 37.306 -33.256 1.00 35.32 197 ASN C N 1
ATOM 5210 C CA . ASN C 1 220 ? 0.403 36.986 -32.220 1.00 36.02 197 ASN C CA 1
ATOM 5211 C C . ASN C 1 220 ? 1.524 36.116 -32.764 1.00 37.97 197 ASN C C 1
ATOM 5212 O O . ASN C 1 220 ? 1.301 34.920 -33.047 1.00 42.28 197 ASN C O 1
ATOM 5217 N N . THR C 1 221 ? 2.728 36.676 -32.905 1.00 36.65 198 THR C N 1
ATOM 5218 C CA . THR C 1 221 ? 3.824 35.906 -33.561 1.00 36.26 198 THR C CA 1
ATOM 5219 C C . THR C 1 221 ? 4.165 34.579 -32.866 1.00 34.88 198 THR C C 1
ATOM 5220 O O . THR C 1 221 ? 5.088 33.908 -33.291 1.00 40.25 198 THR C O 1
ATOM 5224 N N . LYS C 1 222 ? 3.450 34.219 -31.802 1.00 33.85 199 LYS C N 1
ATOM 5225 C CA . LYS C 1 222 ? 3.711 32.980 -31.056 1.00 33.83 199 LYS C CA 1
ATOM 5226 C C . LYS C 1 222 ? 2.546 31.976 -31.124 1.00 34.99 199 LYS C C 1
ATOM 5227 O O . LYS C 1 222 ? 2.537 30.942 -30.445 1.00 32.26 199 LYS C O 1
ATOM 5233 N N . LEU C 1 223 ? 1.571 32.302 -31.969 1.00 34.82 200 LEU C N 1
ATOM 5234 C CA . LEU C 1 223 ? 0.447 31.432 -32.271 1.00 34.35 200 LEU C CA 1
ATOM 5235 C C . LEU C 1 223 ? 0.953 30.163 -32.949 1.00 34.11 200 LEU C C 1
ATOM 5236 O O . LEU C 1 223 ? 1.761 30.237 -33.874 1.00 35.11 200 LEU C O 1
ATOM 5241 N N . ARG C 1 224 ? 0.527 29.000 -32.463 1.00 32.58 201 ARG C N 1
ATOM 5242 C CA . ARG C 1 224 ? 0.874 27.722 -33.118 1.00 31.08 201 ARG C CA 1
ATOM 5243 C C . ARG C 1 224 ? -0.443 27.005 -33.436 1.00 32.92 201 ARG C C 1
ATOM 5244 O O . ARG C 1 224 ? -1.447 27.195 -32.725 1.00 36.56 201 ARG C O 1
ATOM 5252 N N . HIS C 1 225 ? -0.447 26.226 -34.519 1.00 31.49 202 HIS C N 1
ATOM 5253 C CA . HIS C 1 225 ? -1.574 25.405 -34.901 1.00 30.26 202 HIS C CA 1
ATOM 5254 C C . HIS C 1 225 ? -2.938 26.121 -34.909 1.00 33.16 202 HIS C C 1
ATOM 5255 O O . HIS C 1 225 ? -3.981 25.508 -34.589 1.00 35.04 202 HIS C O 1
ATOM 5262 N N . GLU C 1 226 ? -2.962 27.405 -35.292 1.00 31.46 203 GLU C N 1
ATOM 5263 C CA . GLU C 1 226 ? -4.218 28.150 -35.441 1.00 35.01 203 GLU C CA 1
ATOM 5264 C C . GLU C 1 226 ? -5.311 27.400 -36.248 1.00 39.20 203 GLU C C 1
ATOM 5265 O O . GLU C 1 226 ? -6.503 27.443 -35.918 1.00 38.12 203 GLU C O 1
ATOM 5271 N N . GLU C 1 227 ? -4.890 26.773 -37.344 1.00 44.58 204 GLU C N 1
ATOM 5272 C CA . GLU C 1 227 ? -5.631 25.720 -38.002 1.00 44.97 204 GLU C CA 1
ATOM 5273 C C . GLU C 1 227 ? -6.496 24.945 -37.007 1.00 41.51 204 GLU C C 1
ATOM 5274 O O . GLU C 1 227 ? -7.710 25.001 -37.056 1.00 40.72 204 GLU C O 1
ATOM 5280 N N . GLU C 1 228 ? -5.846 24.241 -36.086 1.00 38.58 205 GLU C N 1
ATOM 5281 C CA . GLU C 1 228 ? -6.493 23.255 -35.230 1.00 35.18 205 GLU C CA 1
ATOM 5282 C C . GLU C 1 228 ? -7.420 23.833 -34.127 1.00 34.80 205 GLU C C 1
ATOM 5283 O O . GLU C 1 228 ? -8.247 23.122 -33.554 1.00 34.87 205 GLU C O 1
ATOM 5289 N N . THR C 1 229 ? -7.299 25.117 -33.834 1.00 31.72 206 THR C N 1
ATOM 5290 C CA . THR C 1 229 ? -8.091 25.663 -32.774 1.00 29.47 206 THR C CA 1
ATOM 5291 C C . THR C 1 229 ? -9.123 26.696 -33.183 1.00 29.67 206 THR C C 1
ATOM 5292 O O . THR C 1 229 ? -10.171 26.757 -32.550 1.00 29.06 206 THR C O 1
ATOM 5296 N N . ALA C 1 230 ? -8.853 27.535 -34.183 1.00 29.29 207 ALA C N 1
ATOM 5297 C CA . ALA C 1 230 ? -9.876 28.531 -34.546 1.00 30.73 207 ALA C CA 1
ATOM 5298 C C . ALA C 1 230 ? -11.129 27.824 -35.035 1.00 31.67 207 ALA C C 1
ATOM 5299 O O . ALA C 1 230 ? -11.062 26.772 -35.667 1.00 29.33 207 ALA C O 1
ATOM 5301 N N . ILE C 1 231 ? -12.284 28.363 -34.680 1.00 33.84 208 ILE C N 1
ATOM 5302 C CA . ILE C 1 231 ? -13.484 27.930 -35.349 1.00 32.87 208 ILE C CA 1
ATOM 5303 C C . ILE C 1 231 ? -13.562 28.852 -36.543 1.00 34.67 208 ILE C C 1
ATOM 5304 O O . ILE C 1 231 ? -13.558 30.078 -36.369 1.00 37.48 208 ILE C O 1
ATOM 5309 N N . PRO C 1 232 ? -13.577 28.267 -37.764 1.00 35.93 209 PRO C N 1
ATOM 5310 C CA . PRO C 1 232 ? -13.563 29.045 -39.017 1.00 33.77 209 PRO C CA 1
ATOM 5311 C C . PRO C 1 232 ? -14.832 29.920 -39.185 1.00 33.89 209 PRO C C 1
ATOM 5312 O O . PRO C 1 232 ? -15.983 29.440 -39.015 1.00 35.40 209 PRO C O 1
ATOM 5316 N N . VAL C 1 233 ? -14.593 31.187 -39.507 1.00 31.84 210 VAL C N 1
ATOM 5317 C CA . VAL C 1 233 ? -15.633 32.200 -39.618 1.00 33.89 210 VAL C CA 1
ATOM 5318 C C . VAL C 1 233 ? -15.170 33.259 -40.628 1.00 35.05 210 VAL C C 1
ATOM 5319 O O . VAL C 1 233 ? -13.963 33.479 -40.734 1.00 33.60 210 VAL C O 1
ATOM 5323 N N . GLU C 1 234 ? -16.107 33.888 -41.362 1.00 38.49 211 GLU C N 1
ATOM 5324 C CA . GLU C 1 234 ? -15.803 35.016 -42.278 1.00 41.77 211 GLU C CA 1
ATOM 5325 C C . GLU C 1 234 ? -16.681 36.244 -42.041 1.00 40.66 211 GLU C C 1
ATOM 5326 O O . GLU C 1 234 ? -17.907 36.122 -41.92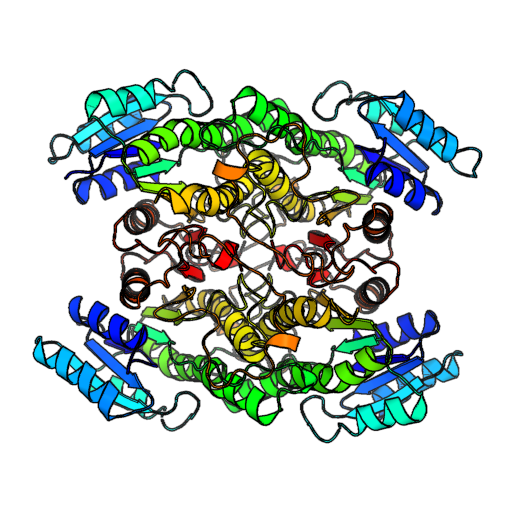2 1.00 40.36 211 GLU C O 1
ATOM 5332 N N . TRP C 1 235 ? -16.046 37.413 -41.976 1.00 37.33 212 TRP C N 1
ATOM 5333 C CA . TRP C 1 235 ? -16.730 38.675 -41.698 1.00 39.20 212 TRP C CA 1
ATOM 5334 C C . TRP C 1 235 ? -16.624 39.630 -42.869 1.00 41.25 212 TRP C C 1
ATOM 5335 O O . TRP C 1 235 ? -15.760 40.517 -42.887 1.00 38.67 212 TRP C O 1
ATOM 5346 N N . PRO C 1 236 ? -17.528 39.481 -43.851 1.00 39.95 213 PRO C N 1
ATOM 5347 C CA . PRO C 1 236 ? -17.527 40.294 -45.058 1.00 38.53 213 PRO C CA 1
ATOM 5348 C C . PRO C 1 236 ? -17.617 41.788 -44.811 1.00 38.21 213 PRO C C 1
ATOM 5349 O O . PRO C 1 236 ? -17.025 42.517 -45.566 1.00 38.80 213 PRO C O 1
ATOM 5353 N N . LYS C 1 237 ? -18.343 42.249 -43.788 1.00 44.66 214 LYS C N 1
ATOM 5354 C CA . LYS C 1 237 ? -18.332 43.689 -43.432 1.00 48.67 214 LYS C CA 1
ATOM 5355 C C . LYS C 1 237 ? -17.405 44.030 -42.231 1.00 48.88 214 LYS C C 1
ATOM 5356 O O . LYS C 1 237 ? -17.471 45.124 -41.653 1.00 51.73 214 LYS C O 1
ATOM 5362 N N . GLY C 1 238 ? -16.528 43.100 -41.878 1.00 45.54 215 GLY C N 1
ATOM 5363 C CA . GLY C 1 238 ? -15.680 43.270 -40.718 1.00 43.40 215 GLY C CA 1
ATOM 5364 C C . GLY C 1 238 ? -16.393 42.875 -39.436 1.00 43.04 215 GLY C C 1
ATOM 5365 O O . GLY C 1 238 ? -17.565 42.492 -39.433 1.00 44.64 215 GLY C O 1
ATOM 5366 N N . GLN C 1 239 ? -15.674 42.970 -38.333 1.00 39.62 216 GLN C N 1
ATOM 5367 C CA . GLN C 1 239 ? -16.240 42.641 -37.051 1.00 37.38 216 GLN C CA 1
ATOM 5368 C C . GLN C 1 239 ? -15.811 43.633 -35.989 1.00 36.44 216 GLN C C 1
ATOM 5369 O O . GLN C 1 239 ? -15.480 43.242 -34.868 1.00 38.59 216 GLN C O 1
ATOM 5375 N N . VAL C 1 240 ? -15.797 44.917 -36.352 1.00 34.59 217 VAL C N 1
ATOM 5376 C CA . VAL C 1 240 ? -15.724 46.010 -35.368 1.00 31.88 217 VAL C CA 1
ATOM 5377 C C . VAL C 1 240 ? -16.702 47.079 -35.812 1.00 32.31 217 VAL C C 1
ATOM 5378 O O . VAL C 1 240 ? -16.293 48.087 -36.403 1.00 34.13 217 VAL C O 1
ATOM 5382 N N . PRO C 1 241 ? -18.000 46.857 -35.544 1.00 32.19 218 PRO C N 1
ATOM 5383 C CA . PRO C 1 241 ? -19.103 47.614 -36.170 1.00 32.33 218 PRO C CA 1
ATOM 5384 C C . PRO C 1 241 ? -18.938 49.128 -36.235 1.00 33.69 218 PRO C C 1
ATOM 5385 O O . PRO C 1 241 ? -19.256 49.730 -37.277 1.00 37.22 218 PRO C O 1
ATOM 5389 N N . ILE C 1 242 ? -18.450 49.731 -35.155 1.00 33.20 219 ILE C N 1
ATOM 5390 C CA . ILE C 1 242 ? -18.429 51.178 -35.061 1.00 33.74 219 ILE C CA 1
ATOM 5391 C C . ILE C 1 242 ? -17.339 51.818 -35.927 1.00 36.24 219 ILE C C 1
ATOM 5392 O O . ILE C 1 242 ? -17.502 52.957 -36.353 1.00 38.60 219 ILE C O 1
ATOM 5397 N N . THR C 1 243 ? -16.241 51.099 -36.171 1.00 38.78 220 THR C N 1
ATOM 5398 C CA . THR C 1 243 ? -15.152 51.561 -37.054 1.00 40.70 220 THR C CA 1
ATOM 5399 C C . THR C 1 243 ? -15.231 50.714 -38.300 1.00 42.70 220 THR C C 1
ATOM 5400 O O . THR C 1 243 ? -14.229 50.450 -38.961 1.00 42.03 220 THR C O 1
ATOM 5404 N N . ASP C 1 244 ? -16.448 50.285 -38.601 1.00 49.22 221 ASP C N 1
ATOM 5405 C CA . ASP C 1 244 ? -16.695 49.182 -39.526 1.00 55.85 221 ASP C CA 1
ATOM 5406 C C . ASP C 1 244 ? -15.382 48.568 -40.097 1.00 53.97 221 ASP C C 1
ATOM 5407 O O . ASP C 1 244 ? -14.945 48.866 -41.203 1.00 47.91 221 ASP C O 1
ATOM 5412 N N . GLY C 1 245 ? -14.733 47.731 -39.304 1.00 52.86 222 GLY C N 1
ATOM 5413 C CA . GLY C 1 245 ? -13.631 46.987 -39.847 1.00 47.55 222 GLY C CA 1
ATOM 5414 C C . GLY C 1 245 ? -12.368 47.015 -39.046 1.00 43.58 222 GLY C C 1
ATOM 5415 O O . GLY C 1 245 ? -11.922 45.971 -38.609 1.00 43.08 222 GLY C O 1
ATOM 5416 N N . GLN C 1 246 ? -11.777 48.188 -38.864 1.00 42.12 223 GLN C N 1
ATOM 5417 C CA . GLN C 1 246 ? -10.443 48.219 -38.276 1.00 44.75 223 GLN C CA 1
ATOM 5418 C C . GLN C 1 246 ? -10.444 48.337 -36.750 1.00 40.97 223 GLN C C 1
ATOM 5419 O O . GLN C 1 246 ? -11.465 48.648 -36.162 1.00 38.84 223 GLN C O 1
ATOM 5425 N N . PRO C 1 247 ? -9.293 48.037 -36.105 1.00 41.08 224 PRO C N 1
ATOM 5426 C CA . PRO C 1 247 ? -9.220 48.052 -34.650 1.00 38.45 224 PRO C CA 1
ATOM 5427 C C . PRO C 1 247 ? -9.255 49.466 -34.154 1.00 37.53 224 PRO C C 1
ATOM 5428 O O . PRO C 1 247 ? -9.140 50.390 -34.966 1.00 39.18 224 PRO C O 1
ATOM 5432 N N . GLY C 1 248 ? -9.410 49.627 -32.840 1.00 35.62 225 GLY C N 1
ATOM 5433 C CA . GLY C 1 248 ? -9.409 50.938 -32.172 1.00 34.69 225 GLY C CA 1
ATOM 5434 C C . GLY C 1 248 ? -8.033 51.545 -31.918 1.00 36.38 225 GLY C C 1
ATOM 5435 O O . GLY C 1 248 ? -6.990 50.919 -32.155 1.00 36.92 225 GLY C O 1
ATOM 5436 N N . ARG C 1 249 ? -8.022 52.784 -31.447 1.00 38.18 226 ARG C N 1
ATOM 5437 C CA . ARG C 1 249 ? -6.774 53.521 -31.308 1.00 39.50 226 ARG C CA 1
ATOM 5438 C C . ARG C 1 249 ? -6.315 53.440 -29.852 1.00 38.14 226 ARG C C 1
ATOM 5439 O O . ARG C 1 249 ? -7.130 53.498 -28.937 1.00 39.33 226 ARG C O 1
ATOM 5447 N N . SER C 1 250 ? -5.018 53.298 -29.624 1.00 35.70 227 SER C N 1
ATOM 5448 C CA . SER C 1 250 ? -4.527 53.396 -28.270 1.00 36.23 227 SER C CA 1
ATOM 5449 C C . SER C 1 250 ? -5.073 54.633 -27.573 1.00 40.28 227 SER C C 1
ATOM 5450 O O . SER C 1 250 ? -5.369 54.564 -26.382 1.00 44.83 227 SER C O 1
ATOM 5453 N N . GLU C 1 251 ? -5.208 55.754 -28.297 1.00 38.41 228 GLU C N 1
ATOM 5454 C CA . GLU C 1 251 ? -5.610 57.018 -27.676 1.00 37.81 228 GLU C CA 1
ATOM 5455 C C . GLU C 1 251 ? -7.049 56.962 -27.188 1.00 36.34 228 GLU C C 1
ATOM 5456 O O . GLU C 1 251 ? -7.418 57.682 -26.245 1.00 35.93 228 GLU C O 1
ATOM 5462 N N . ASP C 1 252 ? -7.836 56.082 -27.813 1.00 34.87 229 ASP C N 1
ATOM 5463 C CA . ASP C 1 252 ? -9.202 55.779 -27.387 1.00 34.08 229 ASP C CA 1
ATOM 5464 C C . ASP C 1 252 ? -9.179 55.208 -26.001 1.00 33.36 229 ASP C C 1
ATOM 5465 O O . ASP C 1 252 ? -9.849 55.717 -25.088 1.00 34.63 229 ASP C O 1
ATOM 5470 N N . VAL C 1 253 ? -8.413 54.141 -25.830 1.00 30.08 230 VAL C N 1
ATOM 5471 C CA . VAL C 1 253 ? -8.380 53.528 -24.532 1.00 29.49 230 VAL C CA 1
ATOM 5472 C C . VAL C 1 253 ? -7.852 54.553 -23.497 1.00 28.96 230 VAL C C 1
ATOM 5473 O O . VAL C 1 253 ? -8.440 54.716 -22.428 1.00 29.45 230 VAL C O 1
ATOM 5477 N N . ALA C 1 254 ? -6.791 55.281 -23.841 1.00 28.87 231 ALA C N 1
ATOM 5478 C CA . ALA C 1 254 ? -6.249 56.352 -22.988 1.00 31.06 231 ALA C CA 1
ATOM 5479 C C . ALA C 1 254 ? -7.316 57.317 -22.484 1.00 33.12 231 ALA C C 1
ATOM 5480 O O . ALA C 1 254 ? -7.332 57.684 -21.309 1.00 33.33 231 ALA C O 1
ATOM 5482 N N . GLU C 1 255 ? -8.201 57.730 -23.383 1.00 33.84 232 GLU C N 1
ATOM 5483 C CA . GLU C 1 255 ? -9.299 58.606 -23.021 1.00 37.30 232 GLU C CA 1
ATOM 5484 C C . GLU C 1 255 ? -10.188 58.007 -21.940 1.00 37.03 232 GLU C C 1
ATOM 5485 O O . GLU C 1 255 ? -10.666 58.715 -21.041 1.00 39.22 232 GLU C O 1
ATOM 5491 N N . LEU C 1 256 ? -10.403 56.697 -22.029 1.00 33.10 233 LEU C N 1
ATOM 5492 C CA . LEU C 1 256 ? -11.300 56.037 -21.120 1.00 30.53 233 LEU C CA 1
ATOM 5493 C C . LEU C 1 256 ? -10.686 55.994 -19.739 1.00 31.08 233 LEU C C 1
ATOM 5494 O O . LEU C 1 256 ? -11.347 56.333 -18.735 1.00 29.54 233 LEU C O 1
ATOM 5499 N N . ILE C 1 257 ? -9.412 55.604 -19.705 1.00 30.32 234 ILE C N 1
ATOM 5500 C CA . ILE C 1 257 ? -8.657 55.523 -18.460 1.00 29.24 234 ILE C CA 1
ATOM 5501 C C . ILE C 1 257 ? -8.584 56.887 -17.809 1.00 29.58 234 ILE C C 1
ATOM 5502 O O . ILE C 1 257 ? -8.810 57.002 -16.595 1.00 28.94 234 ILE C O 1
ATOM 5507 N N . ARG C 1 258 ? -8.311 57.910 -18.631 1.00 30.69 235 ARG C N 1
ATOM 5508 C CA . ARG C 1 258 ? -8.283 59.297 -18.185 1.00 31.87 235 ARG C CA 1
ATOM 5509 C C . ARG C 1 258 ? -9.572 59.631 -17.472 1.00 31.51 235 ARG C C 1
ATOM 5510 O O . ARG C 1 258 ? -9.536 60.160 -16.353 1.00 32.19 235 ARG C O 1
ATOM 5518 N N . PHE C 1 259 ? -10.703 59.316 -18.110 1.00 28.88 236 PHE C N 1
ATOM 5519 C CA . PHE C 1 259 ? -11.995 59.568 -17.495 1.00 27.85 236 PHE C CA 1
ATOM 5520 C C . PHE C 1 259 ? -12.144 58.788 -16.184 1.00 27.63 236 PHE C C 1
ATOM 5521 O O . PHE C 1 259 ? -12.540 59.336 -15.167 1.00 27.19 236 PHE C O 1
ATOM 5529 N N . LEU C 1 260 ? -11.824 57.507 -16.231 1.00 27.61 237 LEU C N 1
ATOM 5530 C CA . LEU C 1 260 ? -11.978 56.622 -15.100 1.00 28.01 237 LEU C CA 1
ATOM 5531 C C . LEU C 1 260 ? -11.033 56.864 -13.931 1.00 29.62 237 LEU C C 1
ATOM 5532 O O . LEU C 1 260 ? -11.334 56.412 -12.828 1.00 34.35 237 LEU C O 1
ATOM 5537 N N . VAL C 1 261 ? -9.909 57.549 -14.141 1.00 28.89 238 VAL C N 1
ATOM 5538 C CA . VAL C 1 261 ? -9.032 57.894 -13.001 1.00 30.61 238 VAL C CA 1
ATOM 5539 C C . VAL C 1 261 ? -9.198 59.356 -12.574 1.00 33.43 238 VAL C C 1
ATOM 5540 O O . VAL C 1 261 ? -8.393 59.889 -11.784 1.00 32.69 238 VAL C O 1
ATOM 5544 N N . SER C 1 262 ? -10.219 60.005 -13.134 1.00 34.04 239 SER C N 1
ATOM 5545 C CA . SER C 1 262 ? -10.494 61.398 -12.858 1.00 35.13 239 SER C CA 1
ATOM 5546 C C . SER C 1 262 ? -11.593 61.513 -11.804 1.00 36.34 239 SER C C 1
ATOM 5547 O O . SER C 1 262 ? -12.285 60.524 -11.471 1.00 30.41 239 SER C O 1
ATOM 5550 N N . GLU C 1 263 ? -11.757 62.735 -11.294 1.00 41.82 240 GLU C N 1
ATOM 5551 C CA . GLU C 1 263 ? -12.776 63.016 -10.283 1.00 44.75 240 GLU C CA 1
ATOM 5552 C C . GLU C 1 263 ? -14.171 62.993 -10.919 1.00 41.56 240 GLU C C 1
ATOM 5553 O O . GLU C 1 263 ? -15.177 62.788 -10.236 1.00 39.07 240 GLU C O 1
ATOM 5559 N N . ARG C 1 264 ? -14.211 63.170 -12.237 1.00 39.19 241 ARG C N 1
ATOM 5560 C CA . ARG C 1 264 ? -15.443 63.027 -12.979 1.00 40.53 241 ARG C CA 1
ATOM 5561 C C . ARG C 1 264 ? -16.096 61.670 -12.722 1.00 38.47 241 ARG C C 1
ATOM 5562 O O . ARG C 1 264 ? -17.317 61.540 -12.828 1.00 40.37 241 ARG C O 1
ATOM 5570 N N . ALA C 1 265 ? -15.278 60.676 -12.362 1.00 35.84 242 ALA C N 1
ATOM 5571 C CA . ALA C 1 265 ? -15.726 59.295 -12.135 1.00 31.72 242 ALA C CA 1
ATOM 5572 C C . ALA C 1 265 ? -15.729 58.858 -10.671 1.00 29.74 242 ALA C C 1
ATOM 5573 O O . ALA C 1 265 ? -15.720 57.678 -10.372 1.00 27.43 242 ALA C O 1
ATOM 5575 N N . ARG C 1 266 ? -15.788 59.826 -9.769 1.00 32.71 243 ARG C N 1
ATOM 5576 C CA . ARG C 1 266 ? -15.722 59.567 -8.325 1.00 35.89 243 ARG C CA 1
ATOM 5577 C C . ARG C 1 266 ? -16.652 58.460 -7.803 1.00 32.17 243 ARG C C 1
ATOM 5578 O O . ARG C 1 266 ? -16.315 57.785 -6.832 1.00 32.81 243 ARG C O 1
ATOM 5586 N N . HIS C 1 267 ? -17.792 58.249 -8.443 1.00 28.44 244 HIS C N 1
ATOM 5587 C CA . HIS C 1 267 ? -18.696 57.236 -7.957 1.00 26.83 244 HIS C CA 1
ATOM 5588 C C . HIS C 1 267 ? -18.564 55.919 -8.672 1.00 26.72 244 HIS C C 1
ATOM 5589 O O . HIS C 1 267 ? -19.242 54.965 -8.315 1.00 28.41 244 HIS C O 1
ATOM 5596 N N . VAL C 1 268 ? -17.695 55.830 -9.673 1.00 26.23 245 VAL C N 1
ATOM 5597 C CA . VAL C 1 268 ? -17.537 54.574 -10.409 1.00 24.97 245 VAL C CA 1
ATOM 5598 C C . VAL C 1 268 ? -16.404 53.793 -9.799 1.00 24.21 245 VAL C C 1
ATOM 5599 O O . VAL C 1 268 ? -15.275 54.254 -9.760 1.00 25.22 245 VAL C O 1
ATOM 5603 N N . THR C 1 269 ? -16.725 52.600 -9.340 1.00 23.82 246 THR C N 1
ATOM 5604 C CA . THR C 1 269 ? -15.741 51.673 -8.830 1.00 24.06 246 THR C CA 1
ATOM 5605 C C . THR C 1 269 ? -16.279 50.250 -8.910 1.00 23.91 246 THR C C 1
ATOM 5606 O O . THR C 1 269 ? -17.489 50.004 -8.826 1.00 28.52 246 THR C O 1
ATOM 5610 N N . GLY C 1 270 ? -15.385 49.301 -9.048 1.00 22.11 247 GLY C N 1
ATOM 5611 C CA . GLY C 1 270 ? -15.808 47.931 -9.225 1.00 21.99 247 GLY C CA 1
ATOM 5612 C C . GLY C 1 270 ? -16.542 47.678 -10.536 1.00 22.17 247 GLY C C 1
ATOM 5613 O O . GLY C 1 270 ? -17.163 46.631 -10.680 1.00 20.52 247 GLY C O 1
ATOM 5614 N N . SER C 1 271 ? -16.493 48.619 -11.484 1.00 22.40 248 SER C N 1
ATOM 5615 C CA . SER C 1 271 ? -17.084 48.343 -12.802 1.00 24.46 248 SER C CA 1
ATOM 5616 C C . SER C 1 271 ? -16.095 47.999 -13.902 1.00 24.20 248 SER C C 1
ATOM 5617 O O . SER C 1 271 ? -15.121 48.686 -14.081 1.00 25.33 248 SER C O 1
ATOM 5620 N N . PRO C 1 272 ? -16.372 46.932 -14.656 1.00 24.82 249 PRO C N 1
ATOM 5621 C CA . PRO C 1 272 ? -15.704 46.749 -15.944 1.00 24.55 249 PRO C CA 1
ATOM 5622 C C . PRO C 1 272 ? -16.279 47.700 -16.971 1.00 24.01 249 PRO C C 1
ATOM 5623 O O . PRO C 1 272 ? -17.413 48.130 -16.820 1.00 24.84 249 PRO C O 1
ATOM 5627 N N . VAL C 1 273 ? -15.501 48.033 -18.001 1.00 24.07 250 VAL C N 1
ATOM 5628 C CA . VAL C 1 273 ? -15.992 48.817 -19.143 1.00 24.03 250 VAL C CA 1
ATOM 5629 C C . VAL C 1 273 ? -15.441 48.305 -20.470 1.00 24.49 250 VAL C C 1
ATOM 5630 O O . VAL C 1 273 ? -14.230 48.276 -20.672 1.00 25.68 250 VAL C O 1
ATOM 5634 N N . TRP C 1 274 ? -16.316 47.933 -21.391 1.00 24.85 251 TRP C N 1
ATOM 5635 C CA . TRP C 1 274 ? -15.844 47.397 -22.689 1.00 24.86 251 TRP C CA 1
ATOM 5636 C C . TRP C 1 274 ? -15.658 48.418 -23.780 1.00 24.84 251 TRP C C 1
ATOM 5637 O O . TRP C 1 274 ? -16.618 49.063 -24.222 1.00 26.00 251 TRP C O 1
ATOM 5648 N N . ILE C 1 275 ? -14.420 48.548 -24.256 1.00 24.75 252 ILE C N 1
ATOM 5649 C CA . ILE C 1 275 ? -14.092 49.503 -25.340 1.00 24.10 252 ILE C CA 1
ATOM 5650 C C . ILE C 1 275 ? -13.659 48.693 -26.559 1.00 23.08 252 ILE C C 1
ATOM 5651 O O . ILE C 1 275 ? -12.504 48.570 -26.859 1.00 21.41 252 ILE C O 1
ATOM 5656 N N . ASP C 1 276 ? -14.639 48.094 -27.220 1.00 24.74 253 ASP C N 1
ATOM 5657 C CA . ASP C 1 276 ? -14.373 47.104 -28.243 1.00 23.91 253 ASP C CA 1
ATOM 5658 C C . ASP C 1 276 ? -15.070 47.438 -29.563 1.00 25.04 253 ASP C C 1
ATOM 5659 O O . ASP C 1 276 ? -15.161 46.580 -30.462 1.00 25.12 253 ASP C O 1
ATOM 5664 N N . GLY C 1 277 ? -15.580 48.667 -29.672 1.00 24.20 254 GLY C N 1
ATOM 5665 C CA . GLY C 1 277 ? -16.407 49.054 -30.823 1.00 26.18 254 GLY C CA 1
ATOM 5666 C C . GLY C 1 277 ? -17.506 48.061 -31.224 1.00 26.25 254 GLY C C 1
ATOM 5667 O O . GLY C 1 277 ? -17.973 48.043 -32.382 1.00 26.41 254 GLY C O 1
ATOM 5668 N N . GLY C 1 278 ? -17.912 47.227 -30.276 1.00 25.33 255 GLY C N 1
ATOM 5669 C CA . GLY C 1 278 ? -18.884 46.185 -30.552 1.00 26.48 255 GLY C CA 1
ATOM 5670 C C . GLY C 1 278 ? -18.272 44.844 -30.892 1.00 25.68 255 GLY C C 1
ATOM 5671 O O . GLY C 1 278 ? -18.982 43.858 -31.024 1.00 25.49 255 GLY C O 1
ATOM 5672 N N . GLN C 1 279 ? -16.955 44.793 -31.025 1.00 25.80 256 GLN C N 1
ATOM 5673 C CA . GLN C 1 279 ? -16.290 43.562 -31.452 1.00 25.77 256 GLN C CA 1
ATOM 5674 C C . GLN C 1 279 ? -16.495 42.451 -30.451 1.00 25.82 256 GLN C C 1
ATOM 5675 O O . GLN C 1 279 ? -16.565 41.271 -30.833 1.00 24.38 256 GLN C O 1
ATOM 5681 N N . GLY C 1 280 ? -16.599 42.841 -29.174 1.00 26.60 257 GLY C N 1
ATOM 5682 C CA . GLY C 1 280 ? -16.804 41.906 -28.063 1.00 26.72 257 GLY C CA 1
ATOM 5683 C C . GLY C 1 280 ? -18.091 41.122 -28.181 1.00 27.51 257 GLY C C 1
ATOM 5684 O O . GLY C 1 280 ? -18.175 39.940 -27.795 1.00 29.81 257 GLY C O 1
ATOM 5685 N N . LEU C 1 281 ? -19.109 41.766 -28.725 1.00 26.04 258 LEU C N 1
ATOM 5686 C CA . LEU C 1 281 ? -20.336 41.048 -28.951 1.00 26.70 258 LEU C CA 1
ATOM 5687 C C . LEU C 1 281 ? -20.260 40.129 -30.164 1.00 25.79 258 LEU C C 1
ATOM 5688 O O . LEU C 1 281 ? -20.975 39.146 -30.255 1.00 27.90 258 LEU C O 1
ATOM 5693 N N . LEU C 1 282 ? -19.382 40.426 -31.091 1.00 26.74 259 LEU C N 1
ATOM 5694 C CA . LEU C 1 282 ? -19.351 39.635 -32.309 1.00 27.99 259 LEU C CA 1
ATOM 5695 C C . LEU C 1 282 ? -18.571 38.389 -32.057 1.00 28.16 259 LEU C C 1
ATOM 5696 O O . LEU C 1 282 ? -18.882 37.364 -32.621 1.00 28.97 259 LEU C O 1
ATOM 5701 N N . ARG C 1 283 ? -17.602 38.475 -31.149 1.00 29.93 260 ARG C N 1
ATOM 5702 C CA . ARG C 1 283 ? -16.574 37.455 -31.029 1.00 32.03 260 ARG C CA 1
ATOM 5703 C C . ARG C 1 283 ? -16.522 36.729 -29.696 1.00 31.65 260 ARG C C 1
ATOM 5704 O O . ARG C 1 283 ? -16.382 35.495 -29.690 1.00 34.16 260 ARG C O 1
ATOM 5712 N N . SER D 1 28 ? -23.549 72.999 -33.850 1.00 53.35 5 SER D N 1
ATOM 5713 C CA . SER D 1 28 ? -23.426 72.265 -32.551 1.00 58.53 5 SER D CA 1
ATOM 5714 C C . SER D 1 28 ? -24.659 71.376 -32.281 1.00 59.46 5 SER D C 1
ATOM 5715 O O . SER D 1 28 ? -25.789 71.784 -32.589 1.00 56.60 5 SER D O 1
ATOM 5718 N N . PRO D 1 29 ? -24.435 70.158 -31.709 1.00 57.73 6 PRO D N 1
ATOM 5719 C CA . PRO D 1 29 ? -25.369 69.031 -31.821 1.00 51.82 6 PRO D CA 1
ATOM 5720 C C . PRO D 1 29 ? -26.518 69.077 -30.847 1.00 47.91 6 PRO D C 1
ATOM 5721 O O . PRO D 1 29 ? -26.510 69.862 -29.905 1.00 52.09 6 PRO D O 1
ATOM 5725 N N . VAL D 1 30 ? -27.501 68.219 -31.081 1.00 43.85 7 VAL D N 1
ATOM 5726 C CA . VAL D 1 30 ? -28.755 68.293 -30.366 1.00 41.58 7 VAL D CA 1
ATOM 5727 C C . VAL D 1 30 ? -29.036 66.947 -29.712 1.00 42.76 7 VAL D C 1
ATOM 5728 O O . VAL D 1 30 ? -28.791 65.874 -30.323 1.00 41.25 7 VAL D O 1
ATOM 5732 N N . ALA D 1 31 ? -29.545 67.028 -28.474 1.00 39.12 8 ALA D N 1
ATOM 5733 C CA . ALA D 1 31 ? -29.843 65.868 -27.642 1.00 36.20 8 ALA D CA 1
ATOM 5734 C C . ALA D 1 31 ? -31.270 65.867 -27.098 1.00 36.31 8 ALA D C 1
ATOM 5735 O O . ALA D 1 31 ? -31.770 66.882 -26.630 1.00 35.14 8 ALA D O 1
ATOM 5737 N N . LEU D 1 32 ? -31.928 64.715 -27.177 1.00 36.60 9 LEU D N 1
ATOM 5738 C CA . LEU D 1 32 ? -33.186 64.486 -26.458 1.00 36.23 9 LEU D CA 1
ATOM 5739 C C . LEU D 1 32 ? -32.902 63.777 -25.132 1.00 36.94 9 LEU D C 1
ATOM 5740 O O . LEU D 1 32 ? -32.202 62.771 -25.103 1.00 43.25 9 LEU D O 1
ATOM 5745 N N . ILE D 1 33 ? -33.412 64.304 -24.031 1.00 34.74 10 ILE D N 1
ATOM 5746 C CA . ILE D 1 33 ? -33.255 63.632 -22.760 1.00 31.93 10 ILE D CA 1
ATOM 5747 C C . ILE D 1 33 ? -34.627 63.355 -22.223 1.00 32.67 10 ILE D C 1
ATOM 5748 O O . ILE D 1 33 ? -35.390 64.293 -21.947 1.00 34.58 10 ILE D O 1
ATOM 5753 N N . THR D 1 34 ? -34.973 62.081 -22.092 1.00 31.86 11 THR D N 1
ATOM 5754 C CA . THR D 1 34 ? -36.251 61.773 -21.438 1.00 30.23 11 THR D CA 1
ATOM 5755 C C . THR D 1 34 ? -36.073 61.740 -19.924 1.00 29.33 11 THR D C 1
ATOM 5756 O O . THR D 1 34 ? -34.936 61.640 -19.439 1.00 27.55 11 THR D O 1
ATOM 5760 N N . GLY D 1 35 ? -37.197 61.851 -19.204 1.00 28.68 12 GLY D N 1
ATOM 5761 C CA . GLY D 1 35 ? -37.221 61.924 -17.746 1.00 28.43 12 GLY D CA 1
ATOM 5762 C C . GLY D 1 35 ? -36.468 63.120 -17.201 1.00 28.50 12 GLY D C 1
ATOM 5763 O O . GLY D 1 35 ? -35.942 63.062 -16.090 1.00 27.52 12 GLY D O 1
ATOM 5764 N N . ALA D 1 36 ? -36.439 64.215 -17.967 1.00 30.13 13 ALA D N 1
ATOM 5765 C CA . ALA D 1 36 ? -35.495 65.324 -17.707 1.00 32.23 13 ALA D CA 1
ATOM 5766 C C . ALA D 1 36 ? -35.941 66.346 -16.653 1.00 33.81 13 ALA D C 1
ATOM 5767 O O . ALA D 1 36 ? -35.213 67.306 -16.378 1.00 33.20 13 ALA D O 1
ATOM 5769 N N . GLY D 1 37 ? -37.103 66.105 -16.042 1.00 35.64 14 GLY D N 1
ATOM 5770 C CA . GLY D 1 37 ? -37.721 67.059 -15.124 1.00 36.63 14 GLY D CA 1
ATOM 5771 C C . GLY D 1 37 ? -36.984 67.197 -13.815 1.00 37.92 14 GLY D C 1
ATOM 5772 O O . GLY D 1 37 ? -37.212 68.161 -13.060 1.00 38.89 14 GLY D O 1
ATOM 5773 N N . SER D 1 38 ? -36.101 66.234 -13.549 1.00 36.74 15 SER D N 1
ATOM 5774 C CA . SER D 1 38 ? -35.474 66.060 -12.229 1.00 36.63 15 SER D CA 1
ATOM 5775 C C . SER D 1 38 ? -34.542 64.832 -12.202 1.00 37.93 15 SER D C 1
ATOM 5776 O O . SER D 1 38 ? -34.369 64.127 -13.211 1.00 42.84 15 SER D O 1
ATOM 5779 N N . GLY D 1 39 ? -33.965 64.574 -11.035 1.00 36.21 16 GLY D N 1
ATOM 5780 C CA . GLY D 1 39 ? -33.021 63.494 -10.850 1.00 37.61 16 GLY D CA 1
ATOM 5781 C C . GLY D 1 39 ? -31.893 63.484 -11.871 1.00 39.56 16 GLY D C 1
ATOM 5782 O O . GLY D 1 39 ? -31.370 64.543 -12.286 1.00 41.57 16 GLY D O 1
ATOM 5783 N N . ILE D 1 40 ? -31.539 62.269 -12.281 1.00 37.25 17 ILE D N 1
ATOM 5784 C CA . ILE D 1 40 ? -30.495 62.04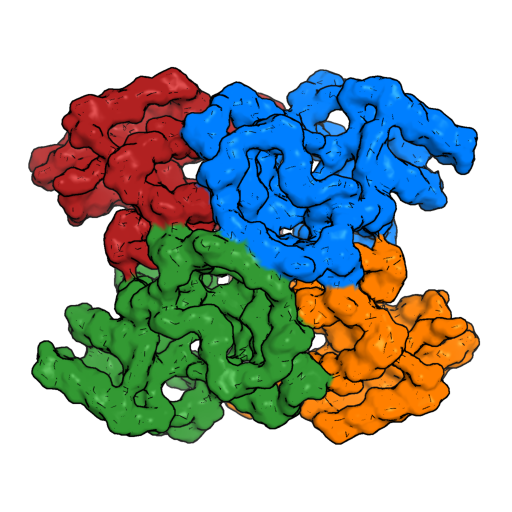1 -13.258 1.00 33.91 17 ILE D CA 1
ATOM 5785 C C . ILE D 1 40 ? -30.798 62.818 -14.538 1.00 34.63 17 ILE D C 1
ATOM 5786 O O . ILE D 1 40 ? -29.891 63.406 -15.145 1.00 33.78 17 ILE D O 1
ATOM 5791 N N . GLY D 1 41 ? -32.072 62.858 -14.918 1.00 32.66 18 GLY D N 1
ATOM 5792 C CA . GLY D 1 41 ? -32.459 63.578 -16.128 1.00 35.05 18 GLY D CA 1
ATOM 5793 C C . GLY D 1 41 ? -32.007 65.026 -16.135 1.00 34.83 18 GLY D C 1
ATOM 5794 O O . GLY D 1 41 ? -31.302 65.462 -17.044 1.00 33.96 18 GLY D O 1
ATOM 5795 N N . ARG D 1 42 ? -32.410 65.759 -15.102 1.00 37.59 19 ARG D N 1
ATOM 5796 C CA . ARG D 1 42 ? -32.164 67.181 -15.022 1.00 39.55 19 ARG D CA 1
ATOM 5797 C C . ARG D 1 42 ? -30.683 67.372 -15.051 1.00 37.45 19 ARG D C 1
ATOM 5798 O O . ARG D 1 42 ? -30.169 67.959 -15.982 1.00 38.34 19 ARG D O 1
ATOM 5806 N N . ALA D 1 43 ? -30.004 66.837 -14.043 1.00 37.36 20 ALA D N 1
ATOM 5807 C CA . ALA D 1 43 ? -28.537 66.871 -13.976 1.00 38.23 20 ALA D CA 1
ATOM 5808 C C . ALA D 1 43 ? -27.904 66.609 -15.352 1.00 38.23 20 ALA D C 1
ATOM 5809 O O . ALA D 1 43 ? -26.932 67.267 -15.745 1.00 39.49 20 ALA D O 1
ATOM 5811 N N . THR D 1 44 ? -28.482 65.669 -16.087 1.00 36.22 21 THR D N 1
ATOM 5812 C CA . THR D 1 44 ? -27.947 65.311 -17.381 1.00 36.93 21 THR D CA 1
ATOM 5813 C C . THR D 1 44 ? -28.167 66.439 -18.398 1.00 37.65 21 THR D C 1
ATOM 5814 O O . THR D 1 44 ? -27.231 66.814 -19.119 1.00 38.57 21 THR D O 1
ATOM 5818 N N . ALA D 1 45 ? -29.381 66.987 -18.453 1.00 37.03 22 ALA D N 1
ATOM 5819 C CA . ALA D 1 45 ? -29.633 68.157 -19.304 1.00 37.55 22 ALA D CA 1
ATOM 5820 C C . ALA D 1 45 ? -28.676 69.337 -19.001 1.00 36.69 22 ALA D C 1
ATOM 5821 O O . ALA D 1 45 ? -28.142 69.959 -19.916 1.00 34.59 22 ALA D O 1
ATOM 5823 N N . LEU D 1 46 ? -28.451 69.618 -17.724 1.00 37.12 23 LEU D N 1
ATOM 5824 C CA . LEU D 1 46 ? -27.569 70.691 -17.320 1.00 39.17 23 LEU D CA 1
ATOM 5825 C C . LEU D 1 46 ? -26.156 70.487 -17.804 1.00 40.59 23 LEU D C 1
ATOM 5826 O O . LEU D 1 46 ? -25.591 71.363 -18.441 1.00 46.68 23 LEU D O 1
ATOM 5831 N N . ALA D 1 47 ? -25.587 69.327 -17.511 1.00 43.07 24 ALA D N 1
ATOM 5832 C CA . ALA D 1 47 ? -24.185 69.051 -17.838 1.00 46.03 24 ALA D CA 1
ATOM 5833 C C . ALA D 1 47 ? -23.936 69.078 -19.342 1.00 46.90 24 ALA D C 1
ATOM 5834 O O . ALA D 1 47 ? -22.937 69.638 -19.808 1.00 50.06 24 ALA D O 1
ATOM 5836 N N . LEU D 1 48 ? -24.864 68.489 -20.087 1.00 47.42 25 LEU D N 1
ATOM 5837 C CA . LEU D 1 48 ? -24.824 68.486 -21.550 1.00 48.00 25 LEU D CA 1
ATOM 5838 C C . LEU D 1 48 ? -24.924 69.871 -22.171 1.00 48.88 25 LEU D C 1
ATOM 5839 O O . LEU D 1 48 ? -24.375 70.101 -23.259 1.00 48.29 25 LEU D O 1
ATOM 5844 N N . ALA D 1 49 ? -25.644 70.777 -21.498 1.00 51.38 26 ALA D N 1
ATOM 5845 C CA . ALA D 1 49 ? -25.728 72.184 -21.917 1.00 50.77 26 ALA D CA 1
ATOM 5846 C C . ALA D 1 49 ? -24.343 72.780 -21.755 1.00 52.12 26 ALA D C 1
ATOM 5847 O O . ALA D 1 49 ? -23.712 73.188 -22.741 1.00 53.79 26 ALA D O 1
ATOM 5849 N N . ALA D 1 50 ? -23.862 72.763 -20.512 1.00 49.99 27 ALA D N 1
ATOM 5850 C CA . ALA D 1 50 ? -22.503 73.165 -20.156 1.00 48.62 27 ALA D CA 1
ATOM 5851 C C . ALA D 1 50 ? -21.419 72.588 -21.084 1.00 46.17 27 ALA D C 1
ATOM 5852 O O . ALA D 1 50 ? -20.263 72.511 -20.719 1.00 47.16 27 ALA D O 1
ATOM 5854 N N . ASP D 1 51 ? -21.796 72.197 -22.289 1.00 47.84 28 ASP D N 1
ATOM 5855 C CA . ASP D 1 51 ? -20.852 71.652 -23.259 1.00 53.90 28 ASP D CA 1
ATOM 5856 C C . ASP D 1 51 ? -21.215 72.095 -24.662 1.00 52.47 28 ASP D C 1
ATOM 5857 O O . ASP D 1 51 ? -20.793 71.481 -25.647 1.00 47.73 28 ASP D O 1
ATOM 5862 N N . GLY D 1 52 ? -22.026 73.144 -24.744 1.00 52.07 29 GLY D N 1
ATOM 5863 C CA . GLY D 1 52 ? -22.543 73.627 -26.028 1.00 55.94 29 GLY D CA 1
ATOM 5864 C C . GLY D 1 52 ? -23.342 72.554 -26.731 1.00 55.37 29 GLY D C 1
ATOM 5865 O O . GLY D 1 52 ? -23.062 72.192 -27.881 1.00 59.49 29 GLY D O 1
ATOM 5866 N N . VAL D 1 53 ? -24.305 72.006 -26.002 1.00 53.31 30 VAL D N 1
ATOM 5867 C CA . VAL D 1 53 ? -25.196 70.993 -26.538 1.00 47.83 30 VAL D CA 1
ATOM 5868 C C . VAL D 1 53 ? -26.586 71.514 -26.263 1.00 46.46 30 VAL D C 1
ATOM 5869 O O . VAL D 1 53 ? -26.915 71.917 -25.125 1.00 41.21 30 VAL D O 1
ATOM 5873 N N . THR D 1 54 ? -27.365 71.537 -27.339 1.00 43.84 31 THR D N 1
ATOM 5874 C CA . THR D 1 54 ? -28.722 72.018 -27.317 1.00 44.10 31 THR D CA 1
ATOM 5875 C C . THR D 1 54 ? -29.614 70.856 -26.892 1.00 43.30 31 THR D C 1
ATOM 5876 O O . THR D 1 54 ? -29.564 69.762 -27.482 1.00 42.60 31 THR D O 1
ATOM 5880 N N . VAL D 1 55 ? -30.428 71.104 -25.869 1.00 39.80 32 VAL D N 1
ATOM 5881 C CA . VAL D 1 55 ? -31.180 70.044 -25.215 1.00 39.02 32 VAL D CA 1
ATOM 5882 C C . VAL D 1 55 ? -32.675 70.131 -25.434 1.00 39.15 32 VAL D C 1
ATOM 5883 O O . VAL D 1 55 ? -33.245 71.200 -25.319 1.00 44.40 32 VAL D O 1
ATOM 5887 N N . GLY D 1 56 ? -33.296 68.999 -25.750 1.00 39.96 33 GLY D N 1
ATOM 5888 C CA . GLY D 1 56 ? -34.731 68.834 -25.609 1.00 38.88 33 GLY D CA 1
ATOM 5889 C C . GLY D 1 56 ? -35.085 68.067 -24.335 1.00 41.52 33 GLY D C 1
ATOM 5890 O O . GLY D 1 56 ? -35.083 66.829 -24.326 1.00 39.57 33 GLY D O 1
ATOM 5891 N N . ALA D 1 57 ? -35.386 68.806 -23.262 1.00 40.69 34 ALA D N 1
ATOM 5892 C CA . ALA D 1 57 ? -35.829 68.230 -21.990 1.00 39.84 34 ALA D CA 1
ATOM 5893 C C . ALA D 1 57 ? -37.287 67.734 -22.050 1.00 41.64 34 ALA D C 1
ATOM 5894 O O . ALA D 1 57 ? -38.214 68.547 -22.059 1.00 42.22 34 ALA D O 1
ATOM 5896 N N . LEU D 1 58 ? -37.474 66.407 -22.085 1.00 41.49 35 LEU D N 1
ATOM 5897 C CA . LEU D 1 58 ? -38.799 65.778 -22.194 1.00 38.46 35 LEU D CA 1
ATOM 5898 C C . LEU D 1 58 ? -39.188 65.119 -20.889 1.00 39.33 35 LEU D C 1
ATOM 5899 O O . LEU D 1 58 ? -38.478 64.265 -20.393 1.00 43.37 35 LEU D O 1
ATOM 5904 N N . GLY D 1 59 ? -40.332 65.502 -20.346 1.00 42.70 36 GLY D N 1
ATOM 5905 C CA . GLY D 1 59 ? -40.791 64.999 -19.056 1.00 44.20 36 GLY D CA 1
ATOM 5906 C C . GLY D 1 59 ? -42.281 64.715 -18.968 1.00 47.05 36 GLY D C 1
ATOM 5907 O O . GLY D 1 59 ? -43.081 65.138 -19.809 1.00 49.23 36 GLY D O 1
ATOM 5908 N N . ARG D 1 60 ? -42.645 63.986 -17.927 1.00 51.93 37 ARG D N 1
ATOM 5909 C CA . ARG D 1 60 ? -44.026 63.725 -17.613 1.00 55.87 37 ARG D CA 1
ATOM 5910 C C . ARG D 1 60 ? -44.791 65.047 -17.425 1.00 55.96 37 ARG D C 1
ATOM 5911 O O . ARG D 1 60 ? -45.898 65.179 -17.926 1.00 60.35 37 ARG D O 1
ATOM 5919 N N . THR D 1 61 ? -44.196 66.033 -16.750 1.00 53.41 38 THR D N 1
ATOM 5920 C CA . THR D 1 61 ? -44.933 67.250 -16.377 1.00 55.99 38 THR D CA 1
ATOM 5921 C C . THR D 1 61 ? -44.242 68.598 -16.729 1.00 58.60 38 THR D C 1
ATOM 5922 O O . THR D 1 61 ? -43.284 69.015 -16.059 1.00 62.12 38 THR D O 1
ATOM 5926 N N . ARG D 1 62 ? -44.769 69.283 -17.755 1.00 60.25 39 ARG D N 1
ATOM 5927 C CA . ARG D 1 62 ? -44.195 70.541 -18.311 1.00 60.21 39 ARG D CA 1
ATOM 5928 C C . ARG D 1 62 ? -43.597 71.573 -17.342 1.00 58.82 39 ARG D C 1
ATOM 5929 O O . ARG D 1 62 ? -42.520 72.125 -17.633 1.00 54.21 39 ARG D O 1
ATOM 5937 N N . THR D 1 63 ? -44.270 71.847 -16.217 1.00 51.13 40 THR D N 1
ATOM 5938 C CA . THR D 1 63 ? -43.798 72.921 -15.335 1.00 47.73 40 THR D CA 1
ATOM 5939 C C . THR D 1 63 ? -42.295 72.725 -15.101 1.00 45.52 40 THR D C 1
ATOM 5940 O O . THR D 1 63 ? -41.516 73.669 -15.185 1.00 41.82 40 THR D O 1
ATOM 5944 N N . GLU D 1 64 ? -41.913 71.464 -14.870 1.00 48.83 41 GLU D N 1
ATOM 5945 C CA . GLU D 1 64 ? -40.539 71.059 -14.555 1.00 45.82 41 GLU D CA 1
ATOM 5946 C C . GLU D 1 64 ? -39.582 71.179 -15.729 1.00 43.53 41 GLU D C 1
ATOM 5947 O O . GLU D 1 64 ? -38.452 71.650 -15.592 1.00 38.38 41 GLU D O 1
ATOM 5953 N N . VAL D 1 65 ? -40.011 70.706 -16.884 1.00 45.46 42 VAL D N 1
ATOM 5954 C CA . VAL D 1 65 ? -39.091 70.694 -18.001 1.00 47.20 42 VAL D CA 1
ATOM 5955 C C . VAL D 1 65 ? -38.886 72.086 -18.572 1.00 47.88 42 VAL D C 1
ATOM 5956 O O . VAL D 1 65 ? -37.764 72.442 -18.928 1.00 47.72 42 VAL D O 1
ATOM 5960 N N . GLU D 1 66 ? -39.938 72.900 -18.620 1.00 51.21 43 GLU D N 1
ATOM 5961 C CA . GLU D 1 66 ? -39.698 74.283 -19.008 1.00 52.07 43 GLU D CA 1
ATOM 5962 C C . GLU D 1 66 ? -38.846 74.967 -17.940 1.00 50.76 43 GLU D C 1
ATOM 5963 O O . GLU D 1 66 ? -37.955 75.740 -18.277 1.00 49.61 43 GLU D O 1
ATOM 5969 N N . GLU D 1 67 ? -39.055 74.634 -16.669 1.00 49.04 44 GLU D N 1
ATOM 5970 C CA . GLU D 1 67 ? -38.121 75.112 -15.634 1.00 51.20 44 GLU D CA 1
ATOM 5971 C C . GLU D 1 67 ? -36.610 74.810 -15.886 1.00 53.51 44 GLU D C 1
ATOM 5972 O O . GLU D 1 67 ? -35.760 75.678 -15.642 1.00 52.62 44 GLU D O 1
ATOM 5978 N N . VAL D 1 68 ? -36.274 73.606 -16.370 1.00 55.24 45 VAL D N 1
ATOM 5979 C CA . VAL D 1 68 ? -34.862 73.300 -16.690 1.00 53.67 45 VAL D CA 1
ATOM 5980 C C . VAL D 1 68 ? -34.424 74.004 -17.992 1.00 50.09 45 VAL D C 1
ATOM 5981 O O . VAL D 1 68 ? -33.347 74.617 -18.049 1.00 47.14 45 VAL D O 1
ATOM 5985 N N . ALA D 1 69 ? -35.283 73.940 -19.013 1.00 47.99 46 ALA D N 1
ATOM 5986 C CA . ALA D 1 69 ? -35.049 74.643 -20.274 1.00 48.91 46 ALA D CA 1
ATOM 5987 C C . ALA D 1 69 ? -34.817 76.152 -20.069 1.00 50.60 46 ALA D C 1
ATOM 5988 O O . ALA D 1 69 ? -33.886 76.708 -20.654 1.00 55.90 46 ALA D O 1
ATOM 5990 N N . ASP D 1 70 ? -35.630 76.792 -19.219 1.00 51.55 47 ASP D N 1
ATOM 5991 C CA . ASP D 1 70 ? -35.452 78.214 -18.868 1.00 56.26 47 ASP D CA 1
ATOM 5992 C C . ASP D 1 70 ? -34.052 78.421 -18.334 1.00 58.66 47 ASP D C 1
ATOM 5993 O O . ASP D 1 70 ? -33.316 79.270 -18.834 1.00 56.40 47 ASP D O 1
ATOM 5998 N N . GLU D 1 71 ? -33.697 77.622 -17.326 1.00 61.97 48 GLU D N 1
ATOM 5999 C CA . GLU D 1 71 ? -32.372 77.665 -16.713 1.00 64.07 48 GLU D CA 1
ATOM 6000 C C . GLU D 1 71 ? -31.248 77.381 -17.691 1.00 63.87 48 GLU D C 1
ATOM 6001 O O . GLU D 1 71 ? -30.141 77.874 -17.503 1.00 67.07 48 GLU D O 1
ATOM 6007 N N . ILE D 1 72 ? -31.521 76.606 -18.739 1.00 60.43 49 ILE D N 1
ATOM 6008 C CA . ILE D 1 72 ? -30.499 76.388 -19.757 1.00 57.90 49 ILE D CA 1
ATOM 6009 C C . ILE D 1 72 ? -30.268 77.642 -20.615 1.00 58.53 49 ILE D C 1
ATOM 6010 O O . ILE D 1 72 ? -29.108 78.067 -20.791 1.00 51.51 49 ILE D O 1
ATOM 6015 N N . VAL D 1 73 ? -31.366 78.229 -21.117 1.00 60.31 50 VAL D N 1
ATOM 6016 C CA . VAL D 1 73 ? -31.320 79.528 -21.827 1.00 62.29 50 VAL D CA 1
ATOM 6017 C C . VAL D 1 73 ? -31.019 80.651 -20.831 1.00 60.96 50 VAL D C 1
ATOM 6018 O O . VAL D 1 73 ? -31.181 80.482 -19.621 1.00 56.40 50 VAL D O 1
ATOM 6022 N N . GLY D 1 74 ? -30.553 81.791 -21.330 1.00 63.48 51 GLY D N 1
ATOM 6023 C CA . GLY D 1 74 ? -30.296 82.939 -20.453 1.00 67.24 51 GLY D CA 1
ATOM 6024 C C . GLY D 1 74 ? -29.160 82.664 -19.483 1.00 64.70 51 GLY D C 1
ATOM 6025 O O . GLY D 1 74 ? -28.620 83.588 -18.867 1.00 66.07 51 GLY D O 1
ATOM 6026 N N . ALA D 1 75 ? -28.829 81.382 -19.330 1.00 59.23 52 ALA D N 1
ATOM 6027 C CA . ALA D 1 75 ? -27.544 80.971 -18.791 1.00 54.65 52 ALA D CA 1
ATOM 6028 C C . ALA D 1 75 ? -26.631 80.559 -19.969 1.00 53.43 52 ALA D C 1
ATOM 6029 O O . ALA D 1 75 ? -25.760 79.702 -19.847 1.00 53.65 52 ALA D O 1
ATOM 6031 N N . GLY D 1 76 ? -26.832 81.193 -21.120 1.00 53.07 53 GLY D N 1
ATOM 6032 C CA . GLY D 1 76 ? -25.956 80.964 -22.264 1.00 57.48 53 GLY D CA 1
ATOM 6033 C C . GLY D 1 76 ? -26.473 80.039 -23.359 1.00 61.56 53 GLY D C 1
ATOM 6034 O O . GLY D 1 76 ? -26.233 80.300 -24.539 1.00 60.45 53 GLY D O 1
ATOM 6035 N N . GLY D 1 77 ? -27.196 78.980 -22.981 1.00 62.61 54 GLY D N 1
ATOM 6036 C CA . GLY D 1 77 ? -27.483 77.860 -23.890 1.00 60.65 54 GLY D CA 1
ATOM 6037 C C . GLY D 1 77 ? -28.845 77.782 -24.561 1.00 62.11 54 GLY D C 1
ATOM 6038 O O . GLY D 1 77 ? -29.784 78.492 -24.189 1.00 62.98 54 GLY D O 1
ATOM 6039 N N . GLN D 1 78 ? -28.934 76.898 -25.555 1.00 60.16 55 GLN D N 1
ATOM 6040 C CA . GLN D 1 78 ? -30.159 76.641 -26.317 1.00 58.31 55 GLN D CA 1
ATOM 6041 C C . GLN D 1 78 ? -30.904 75.461 -25.702 1.00 55.12 55 GLN D C 1
ATOM 6042 O O . GLN D 1 78 ? -30.290 74.431 -25.434 1.00 55.40 55 GLN D O 1
ATOM 6048 N N . ALA D 1 79 ? -32.215 75.595 -25.497 1.00 55.20 56 ALA D N 1
ATOM 6049 C CA . ALA D 1 79 ? -33.041 74.493 -24.947 1.00 58.54 56 ALA D CA 1
ATOM 6050 C C . ALA D 1 79 ? -34.546 74.644 -25.189 1.00 57.85 56 ALA D C 1
ATOM 6051 O O . ALA D 1 79 ? -35.045 75.765 -25.291 1.00 52.71 56 ALA D O 1
ATOM 6053 N N . ILE D 1 80 ? -35.250 73.509 -25.256 1.00 57.80 57 ILE D N 1
ATOM 6054 C CA . ILE D 1 80 ? -36.726 73.461 -25.332 1.00 58.63 57 ILE D CA 1
ATOM 6055 C C . ILE D 1 80 ? -37.302 72.447 -24.345 1.00 55.92 57 ILE D C 1
ATOM 6056 O O . ILE D 1 80 ? -36.720 71.387 -24.140 1.00 58.84 57 ILE D O 1
ATOM 6061 N N . ALA D 1 81 ? -38.443 72.782 -23.737 1.00 54.29 58 ALA D N 1
ATOM 6062 C CA . ALA D 1 81 ? -39.191 71.851 -22.868 1.00 49.11 58 ALA D CA 1
ATOM 6063 C C . ALA D 1 81 ? -40.284 71.087 -23.621 1.00 48.07 58 ALA D C 1
ATOM 6064 O O . ALA D 1 81 ? -40.944 71.640 -24.520 1.00 48.75 58 ALA D O 1
ATOM 6066 N N . LEU D 1 82 ? -40.475 69.821 -23.251 1.00 45.48 59 LEU D N 1
ATOM 6067 C CA . LEU D 1 82 ? -41.407 68.943 -23.954 1.00 43.08 59 LEU D CA 1
ATOM 6068 C C . LEU D 1 82 ? -42.192 68.109 -22.978 1.00 45.01 59 LEU D C 1
ATOM 6069 O O . LEU D 1 82 ? -41.624 67.433 -22.125 1.00 46.35 59 LEU D O 1
ATOM 6074 N N . GLU D 1 83 ? -43.510 68.152 -23.099 1.00 49.08 60 GLU D N 1
ATOM 6075 C CA . GLU D 1 83 ? -44.371 67.399 -22.192 1.00 51.13 60 GLU D CA 1
ATOM 6076 C C . GLU D 1 83 ? -44.871 66.154 -22.913 1.00 49.90 60 GLU D C 1
ATOM 6077 O O . GLU D 1 83 ? -45.282 66.225 -24.063 1.00 47.84 60 GLU D O 1
ATOM 6083 N N . ALA D 1 84 ? -44.813 65.008 -22.250 1.00 48.21 61 ALA D N 1
ATOM 6084 C CA . ALA D 1 84 ? -45.145 63.761 -22.908 1.00 46.05 61 ALA D CA 1
ATOM 6085 C C . ALA D 1 84 ? -44.884 62.605 -21.992 1.00 44.88 61 ALA D C 1
ATOM 6086 O O . ALA D 1 84 ? -44.024 62.655 -21.120 1.00 47.38 61 ALA D O 1
ATOM 6088 N N . ASP D 1 85 ? -45.651 61.558 -22.211 1.00 43.78 62 ASP D N 1
ATOM 6089 C CA . ASP D 1 85 ? -45.525 60.343 -21.478 1.00 42.87 62 ASP D CA 1
ATOM 6090 C C . ASP D 1 85 ? -44.897 59.368 -22.459 1.00 43.18 62 ASP D C 1
ATOM 6091 O O . ASP D 1 85 ? -45.424 59.129 -23.558 1.00 46.05 62 ASP D O 1
ATOM 6096 N N . VAL D 1 86 ? -43.751 58.833 -22.048 1.00 40.24 63 VAL D N 1
ATOM 6097 C CA . VAL D 1 86 ? -42.928 57.917 -22.840 1.00 36.92 63 VAL D CA 1
ATOM 6098 C C . VAL D 1 86 ? -43.648 56.684 -23.364 1.00 35.67 63 VAL D C 1
ATOM 6099 O O . VAL D 1 86 ? -43.222 56.096 -24.338 1.00 36.28 63 VAL D O 1
ATOM 6103 N N . SER D 1 87 ? -44.726 56.286 -22.705 1.00 33.99 64 SER D N 1
ATOM 6104 C CA . SER D 1 87 ? -45.374 55.044 -23.029 1.00 34.47 64 SER D CA 1
ATOM 6105 C C . SER D 1 87 ? -46.464 55.274 -24.076 1.00 37.36 64 SER D C 1
ATOM 6106 O O . SER D 1 87 ? -47.147 54.338 -24.504 1.00 36.56 64 SER D O 1
ATOM 6109 N N . ASP D 1 88 ? -46.630 56.526 -24.477 1.00 37.89 65 ASP D N 1
ATOM 6110 C CA . ASP D 1 88 ? -47.698 56.868 -25.373 1.00 39.11 65 ASP D CA 1
ATOM 6111 C C . ASP D 1 88 ? -47.123 57.177 -26.735 1.00 39.70 65 ASP D C 1
ATOM 6112 O O . ASP D 1 88 ? -46.289 58.107 -26.905 1.00 37.13 65 ASP D O 1
ATOM 6117 N N . GLU D 1 89 ? -47.588 56.408 -27.713 1.00 37.46 66 GLU D N 1
ATOM 6118 C CA . GLU D 1 89 ? -47.025 56.524 -29.037 1.00 39.72 66 GLU D CA 1
ATOM 6119 C C . GLU D 1 89 ? -47.154 57.951 -29.600 1.00 41.54 66 GLU D C 1
ATOM 6120 O O . GLU D 1 89 ? -46.143 58.568 -29.989 1.00 36.67 66 GLU D O 1
ATOM 6126 N N . LEU D 1 90 ? -48.391 58.465 -29.615 1.00 42.91 67 LEU D N 1
ATOM 6127 C CA . LEU D 1 90 ? -48.668 59.730 -30.282 1.00 43.61 67 LEU D CA 1
ATOM 6128 C C . LEU D 1 90 ? -47.843 60.890 -29.726 1.00 44.91 67 LEU D C 1
ATOM 6129 O O . LEU D 1 90 ? -47.144 61.570 -30.497 1.00 44.74 67 LEU D O 1
ATOM 6134 N N . GLN D 1 91 ? -47.906 61.095 -28.406 1.00 41.88 68 GLN D N 1
ATOM 6135 C CA . GLN D 1 91 ? -47.159 62.168 -27.736 1.00 41.08 68 GLN D CA 1
ATOM 6136 C C . GLN D 1 91 ? -45.669 62.105 -28.030 1.00 46.32 68 GLN D C 1
ATOM 6137 O O . GLN D 1 91 ? -45.035 63.142 -28.251 1.00 50.69 68 GLN D O 1
ATOM 6151 N N . ARG D 1 93 ? -44.187 60.540 -30.692 1.00 45.53 70 ARG D N 1
ATOM 6152 C CA . ARG D 1 93 ? -44.121 60.952 -32.102 1.00 44.83 70 ARG D CA 1
ATOM 6153 C C . ARG D 1 93 ? -44.249 62.463 -32.199 1.00 45.04 70 ARG D C 1
ATOM 6154 O O . ARG D 1 93 ? -43.465 63.108 -32.906 1.00 44.20 70 ARG D O 1
ATOM 6162 N N . ASN D 1 94 ? -45.221 63.022 -31.466 1.00 46.12 71 ASN D N 1
ATOM 6163 C CA . ASN D 1 94 ? -45.438 64.483 -31.440 1.00 46.06 71 ASN D CA 1
ATOM 6164 C C . ASN D 1 94 ? -44.172 65.204 -31.064 1.00 43.57 71 ASN D C 1
ATOM 6165 O O . ASN D 1 94 ? -43.537 65.814 -31.915 1.00 44.42 71 ASN D O 1
ATOM 6170 N N . ALA D 1 95 ? -43.809 65.086 -29.790 1.00 42.58 72 ALA D N 1
ATOM 6171 C CA . ALA D 1 95 ? -42.639 65.747 -29.198 1.00 44.45 72 ALA D CA 1
ATOM 6172 C C . ALA D 1 95 ? -41.280 65.569 -29.921 1.00 45.01 72 ALA D C 1
ATOM 6173 O O . ALA D 1 95 ? -40.436 66.474 -29.871 1.00 42.13 72 ALA D O 1
ATOM 6175 N N . VAL D 1 96 ? -41.048 64.428 -30.575 1.00 45.65 73 VAL D N 1
ATOM 6176 C CA . VAL D 1 96 ? -39.792 64.277 -31.310 1.00 47.48 73 VAL D CA 1
ATOM 6177 C C . VAL D 1 96 ? -39.869 65.160 -32.558 1.00 50.36 73 VAL D C 1
ATOM 6178 O O . VAL D 1 96 ? -38.915 65.890 -32.873 1.00 50.18 73 VAL D O 1
ATOM 6182 N N . ARG D 1 97 ? -41.024 65.122 -33.228 1.00 52.65 74 ARG D N 1
ATOM 6183 C CA . ARG D 1 97 ? -41.324 66.034 -34.331 1.00 54.50 74 ARG D CA 1
ATOM 6184 C C . ARG D 1 97 ? -41.047 67.471 -33.885 1.00 51.65 74 ARG D C 1
ATOM 6185 O O . ARG D 1 97 ? -40.210 68.166 -34.477 1.00 52.18 74 ARG D O 1
ATOM 6193 N N . ASP D 1 98 ? -41.700 67.888 -32.807 1.00 47.43 75 ASP D N 1
ATOM 6194 C CA . ASP D 1 98 ? -41.535 69.246 -32.311 1.00 52.57 75 ASP D CA 1
ATOM 6195 C C . ASP D 1 98 ? -40.057 69.680 -32.092 1.00 55.52 75 ASP D C 1
ATOM 6196 O O . ASP D 1 98 ? -39.723 70.839 -32.328 1.00 58.85 75 ASP D O 1
ATOM 6201 N N . LEU D 1 99 ? -39.182 68.746 -31.693 1.00 58.79 76 LEU D N 1
ATOM 6202 C CA . LEU D 1 99 ? -37.752 69.028 -31.445 1.00 53.92 76 LEU D CA 1
ATOM 6203 C C . LEU D 1 99 ? -36.882 69.059 -32.711 1.00 56.50 76 LEU D C 1
ATOM 6204 O O . LEU D 1 99 ? -35.898 69.812 -32.771 1.00 58.08 76 LEU D O 1
ATOM 6209 N N . VAL D 1 100 ? -37.220 68.252 -33.714 1.00 54.95 77 VAL D N 1
ATOM 6210 C CA . VAL D 1 100 ? -36.518 68.370 -34.994 1.00 64.20 77 VAL D CA 1
ATOM 6211 C C . VAL D 1 100 ? -36.873 69.693 -35.694 1.00 68.02 77 VAL D C 1
ATOM 6212 O O . VAL D 1 100 ? -35.989 70.414 -36.155 1.00 63.69 77 VAL D O 1
ATOM 6216 N N . LEU D 1 101 ? -38.167 70.007 -35.755 1.00 69.64 78 LEU D N 1
ATOM 6217 C CA . LEU D 1 101 ? -38.622 71.285 -36.309 1.00 66.49 78 LEU D CA 1
ATOM 6218 C C . LEU D 1 101 ? -37.867 72.462 -35.708 1.00 62.54 78 LEU D C 1
ATOM 6219 O O . LEU D 1 101 ? -37.352 73.298 -36.457 1.00 60.54 78 LEU D O 1
ATOM 6224 N N . LYS D 1 102 ? -37.768 72.527 -34.377 1.00 57.08 79 LYS D N 1
ATOM 6225 C CA . LYS D 1 102 ? -37.053 73.660 -33.777 1.00 56.00 79 LYS D CA 1
ATOM 6226 C C . LYS D 1 102 ? -35.513 73.671 -33.963 1.00 55.31 79 LYS D C 1
ATOM 6227 O O . LYS D 1 102 ? -34.901 74.730 -33.938 1.00 53.43 79 LYS D O 1
ATOM 6233 N N . PHE D 1 103 ? -34.871 72.526 -34.174 1.00 54.05 80 PHE D N 1
ATOM 6234 C CA . PHE D 1 103 ? -33.415 72.574 -34.292 1.00 49.21 80 PHE D CA 1
ATOM 6235 C C . PHE D 1 103 ? -32.852 71.790 -35.468 1.00 47.58 80 PHE D C 1
ATOM 6236 O O . PHE D 1 103 ? -31.635 71.784 -35.707 1.00 45.33 80 PHE D O 1
ATOM 6244 N N . GLY D 1 104 ? -33.740 71.123 -36.193 1.00 48.99 81 GLY D N 1
ATOM 6245 C CA . GLY D 1 104 ? -33.398 70.550 -37.499 1.00 51.95 81 GLY D CA 1
ATOM 6246 C C . GLY D 1 104 ? -32.803 69.159 -37.530 1.00 53.38 81 GLY D C 1
ATOM 6247 O O . GLY D 1 104 ? -32.807 68.520 -38.579 1.00 51.23 81 GLY D O 1
ATOM 6248 N N . HIS D 1 105 ? -32.275 68.697 -36.395 1.00 54.36 82 HIS D N 1
ATOM 6249 C CA . HIS D 1 105 ? -31.644 67.371 -36.302 1.00 54.31 82 HIS D CA 1
ATOM 6250 C C . HIS D 1 105 ? -31.632 66.805 -34.909 1.00 55.66 82 HIS D C 1
ATOM 6251 O O . HIS D 1 105 ? -31.988 67.477 -33.915 1.00 50.46 82 HIS D O 1
ATOM 6258 N N . LEU D 1 106 ? -31.200 65.547 -34.844 1.00 54.65 83 LEU D N 1
ATOM 6259 C CA . LEU D 1 106 ? -30.994 64.837 -33.593 1.00 48.25 83 LEU D CA 1
ATOM 6260 C C . LEU D 1 106 ? -29.648 64.163 -33.621 1.00 47.08 83 LEU D C 1
ATOM 6261 O O . LEU D 1 106 ? -29.311 63.475 -34.599 1.00 43.15 83 LEU D O 1
ATOM 6266 N N . ASP D 1 107 ? -28.883 64.342 -32.552 1.00 44.07 84 ASP D N 1
ATOM 6267 C CA . ASP D 1 107 ? -27.597 63.670 -32.473 1.00 46.13 84 ASP D CA 1
ATOM 6268 C C . ASP D 1 107 ? -27.478 62.667 -31.337 1.00 43.36 84 ASP D C 1
ATOM 6269 O O . ASP D 1 107 ? -26.752 61.682 -31.442 1.00 39.64 84 ASP D O 1
ATOM 6274 N N . ILE D 1 108 ? -28.197 62.943 -30.252 1.00 42.55 85 ILE D N 1
ATOM 6275 C CA . ILE D 1 108 ? -27.978 62.309 -28.961 1.00 36.58 85 ILE D CA 1
ATOM 6276 C C . ILE D 1 108 ? -29.320 62.030 -28.303 1.00 34.32 85 ILE D C 1
ATOM 6277 O O . ILE D 1 108 ? -30.103 62.938 -28.041 1.00 32.16 85 ILE D O 1
ATOM 6282 N N . VAL D 1 109 ? -29.584 60.761 -28.036 1.00 34.37 86 VAL D N 1
ATOM 6283 C CA . VAL D 1 109 ? -30.745 60.389 -27.233 1.00 32.30 86 VAL D CA 1
ATOM 6284 C C . VAL D 1 109 ? -30.240 59.830 -25.908 1.00 29.93 86 VAL D C 1
ATOM 6285 O O . VAL D 1 109 ? -29.336 59.004 -25.893 1.00 30.04 86 VAL D O 1
ATOM 6289 N N . VAL D 1 110 ? -30.820 60.306 -24.809 1.00 27.89 87 VAL D N 1
ATOM 6290 C CA . VAL D 1 110 ? -30.618 59.734 -23.472 1.00 26.27 87 VAL D CA 1
ATOM 6291 C C . VAL D 1 110 ? -31.953 59.227 -22.949 1.00 24.70 87 VAL D C 1
ATOM 6292 O O . VAL D 1 110 ? -32.768 60.043 -22.494 1.00 23.14 87 VAL D O 1
ATOM 6296 N N . ALA D 1 111 ? -32.185 57.909 -23.053 1.00 23.55 88 ALA D N 1
ATOM 6297 C CA . ALA D 1 111 ? -33.423 57.281 -22.522 1.00 23.59 88 ALA D CA 1
ATOM 6298 C C . ALA D 1 111 ? -33.312 57.044 -21.047 1.00 24.20 88 ALA D C 1
ATOM 6299 O O . ALA D 1 111 ? -32.599 56.175 -20.596 1.00 24.47 88 ALA D O 1
ATOM 6301 N N . ASN D 1 112 ? -34.055 57.821 -20.284 1.00 26.83 89 ASN D N 1
ATOM 6302 C CA . ASN D 1 112 ? -33.845 57.860 -18.868 1.00 27.99 89 ASN D CA 1
ATOM 6303 C C . ASN D 1 112 ? -35.143 57.987 -18.057 1.00 30.43 89 ASN D C 1
ATOM 6304 O O . ASN D 1 112 ? -35.123 58.330 -16.877 1.00 31.47 89 ASN D O 1
ATOM 6309 N N . ALA D 1 113 ? -36.281 57.698 -18.679 1.00 30.93 90 ALA D N 1
ATOM 6310 C CA . ALA D 1 113 ? -37.535 57.809 -17.955 1.00 30.78 90 ALA D CA 1
ATOM 6311 C C . ALA D 1 113 ? -37.932 56.452 -17.393 1.00 29.41 90 ALA D C 1
ATOM 6312 O O . ALA D 1 113 ? -37.995 55.488 -18.123 1.00 32.21 90 ALA D O 1
ATOM 6314 N N . GLY D 1 114 ? -38.195 56.377 -16.102 1.00 28.48 91 GLY D N 1
ATOM 6315 C CA . GLY D 1 114 ? -38.778 55.167 -15.520 1.00 30.44 91 GLY D CA 1
ATOM 6316 C C . GLY D 1 114 ? -39.628 55.447 -14.286 1.00 32.45 91 GLY D C 1
ATOM 6317 O O . GLY D 1 114 ? -39.571 56.547 -13.721 1.00 32.96 91 GLY D O 1
ATOM 6318 N N . ILE D 1 115 ? -40.443 54.483 -13.872 1.00 30.91 92 ILE D N 1
ATOM 6319 C CA . ILE D 1 115 ? -40.991 54.552 -12.530 1.00 31.25 92 ILE D CA 1
ATOM 6320 C C . ILE D 1 115 ? -40.343 53.413 -11.784 1.00 30.67 92 ILE D C 1
ATOM 6321 O O . ILE D 1 115 ? -39.786 52.511 -12.397 1.00 35.10 92 ILE D O 1
ATOM 6326 N N . ASN D 1 116 ? -40.439 53.443 -10.463 1.00 28.66 93 ASN D N 1
ATOM 6327 C CA . ASN D 1 116 ? -40.185 52.278 -9.663 1.00 27.09 93 ASN D CA 1
ATOM 6328 C C . ASN D 1 116 ? -41.355 51.336 -9.795 1.00 26.21 93 ASN D C 1
ATOM 6329 O O . ASN D 1 116 ? -41.172 50.122 -9.880 1.00 26.49 93 ASN D O 1
ATOM 6334 N N . GLY D 1 117 ? -42.560 51.912 -9.817 1.00 25.84 94 GLY D N 1
ATOM 6335 C CA . GLY D 1 117 ? -43.803 51.166 -9.961 1.00 23.53 94 GLY D CA 1
ATOM 6336 C C . GLY D 1 117 ? -44.045 50.388 -8.681 1.00 23.19 94 GLY D C 1
ATOM 6337 O O . GLY D 1 117 ? -43.294 50.547 -7.722 1.00 22.32 94 GLY D O 1
ATOM 6338 N N . VAL D 1 118 ? -45.077 49.537 -8.668 1.00 21.56 95 VAL D N 1
ATOM 6339 C CA . VAL D 1 118 ? -45.347 48.718 -7.508 1.00 20.71 95 VAL D CA 1
ATOM 6340 C C . VAL D 1 118 ? -44.297 47.614 -7.325 1.00 21.64 95 VAL D C 1
ATOM 6341 O O . VAL D 1 118 ? -43.939 46.913 -8.264 1.00 21.20 95 VAL D O 1
ATOM 6345 N N . TRP D 1 119 ? -43.796 47.492 -6.095 1.00 22.61 96 TRP D N 1
ATOM 6346 C CA . TRP D 1 119 ? -42.967 46.362 -5.682 1.00 21.62 96 TRP D CA 1
ATOM 6347 C C . TRP D 1 119 ? -43.780 45.584 -4.697 1.00 21.86 96 TRP D C 1
ATOM 6348 O O . TRP D 1 119 ? -44.253 46.145 -3.702 1.00 23.28 96 TRP D O 1
ATOM 6359 N N . ALA D 1 120 ? -43.960 44.293 -4.966 1.00 20.84 97 ALA D N 1
ATOM 6360 C CA . ALA D 1 120 ? -44.721 43.438 -4.100 1.00 20.38 97 ALA D CA 1
ATOM 6361 C C . ALA D 1 120 ? -44.356 41.997 -4.365 1.00 20.37 97 ALA D C 1
ATOM 6362 O O . ALA D 1 120 ? -43.769 41.681 -5.384 1.00 19.49 97 ALA D O 1
ATOM 6364 N N . PRO D 1 121 ? -44.715 41.097 -3.448 1.00 21.71 98 PRO D N 1
ATOM 6365 C CA . PRO D 1 121 ? -44.528 39.653 -3.716 1.00 22.54 98 PRO D CA 1
ATOM 6366 C C . PRO D 1 121 ? -45.105 39.312 -5.076 1.00 24.71 98 PRO D C 1
ATOM 6367 O O . PRO D 1 121 ? -46.107 39.920 -5.461 1.00 25.74 98 PRO D O 1
ATOM 6371 N N . ILE D 1 122 ? -44.502 38.359 -5.794 1.00 25.17 99 ILE D N 1
ATOM 6372 C CA . ILE D 1 122 ? -44.945 38.042 -7.145 1.00 26.59 99 ILE D CA 1
ATOM 6373 C C . ILE D 1 122 ? -46.351 37.484 -7.025 1.00 28.81 99 ILE D C 1
ATOM 6374 O O . ILE D 1 122 ? -47.183 37.616 -7.912 1.00 27.90 99 ILE D O 1
ATOM 6379 N N . ASP D 1 123 ? -46.573 36.874 -5.869 1.00 35.25 100 ASP D N 1
ATOM 6380 C CA . ASP D 1 123 ? -47.840 36.379 -5.377 1.00 37.54 100 ASP D CA 1
ATOM 6381 C C . ASP D 1 123 ? -48.942 37.469 -5.405 1.00 34.68 100 ASP D C 1
ATOM 6382 O O . ASP D 1 123 ? -50.093 37.203 -5.753 1.00 33.99 100 ASP D O 1
ATOM 6387 N N . ASP D 1 124 ? -48.572 38.689 -5.026 1.00 30.89 101 ASP D N 1
ATOM 6388 C CA . ASP D 1 124 ? -49.526 39.718 -4.669 1.00 29.29 101 ASP D CA 1
ATOM 6389 C C . ASP D 1 124 ? -49.528 40.943 -5.611 1.00 27.10 101 ASP D C 1
ATOM 6390 O O . ASP D 1 124 ? -50.481 41.705 -5.647 1.00 25.71 101 ASP D O 1
ATOM 6395 N N . LEU D 1 125 ? -48.451 41.127 -6.365 1.00 27.02 102 LEU D N 1
ATOM 6396 C CA . LEU D 1 125 ? -48.371 42.146 -7.428 1.00 27.56 102 LEU D CA 1
ATOM 6397 C C . LEU D 1 125 ? -49.491 41.921 -8.458 1.00 29.18 102 LEU D C 1
ATOM 6398 O O . LEU D 1 125 ? -49.780 40.778 -8.821 1.00 32.56 102 LEU D O 1
ATOM 6403 N N . LYS D 1 126 ? -50.123 42.992 -8.934 1.00 27.71 103 LYS D N 1
ATOM 6404 C CA . LYS D 1 126 ? -51.304 42.822 -9.775 1.00 26.86 103 LYS D CA 1
ATOM 6405 C C . LYS D 1 126 ? -51.103 43.144 -11.258 1.00 25.82 103 LYS D C 1
ATOM 6406 O O . LYS D 1 126 ? -50.306 44.007 -11.609 1.00 26.59 103 LYS D O 1
ATOM 6412 N N . PRO D 1 127 ? -51.790 42.414 -12.144 1.00 25.49 104 PRO D N 1
ATOM 6413 C CA . PRO D 1 127 ? -51.597 42.601 -13.568 1.00 25.52 104 PRO D CA 1
ATOM 6414 C C . PRO D 1 127 ? -51.499 44.021 -14.081 1.00 25.82 104 PRO D C 1
ATOM 6415 O O . PRO D 1 127 ? -50.611 44.290 -14.892 1.00 26.96 104 PRO D O 1
ATOM 6419 N N . PHE D 1 128 ? -52.345 44.937 -13.618 1.00 24.33 105 PHE D N 1
ATOM 6420 C CA . PHE D 1 128 ? -52.229 46.307 -14.148 1.00 23.80 105 PHE D CA 1
ATOM 6421 C C . PHE D 1 128 ? -50.968 46.972 -13.674 1.00 23.92 105 PHE D C 1
ATOM 6422 O O . PHE D 1 128 ? -50.430 47.823 -14.386 1.00 26.28 105 PHE D O 1
ATOM 6430 N N . GLU D 1 129 ? -50.536 46.597 -12.461 1.00 23.46 106 GLU D N 1
ATOM 6431 C CA . GLU D 1 129 ? -49.409 47.235 -11.782 1.00 23.56 106 GLU D CA 1
ATOM 6432 C C . GLU D 1 129 ? -48.187 46.797 -12.539 1.00 24.13 106 GLU D C 1
ATOM 6433 O O . GLU D 1 129 ? -47.378 47.633 -12.991 1.00 24.11 106 GLU D O 1
ATOM 6439 N N . TRP D 1 130 ? -48.077 45.473 -12.703 1.00 24.87 107 TRP D N 1
ATOM 6440 C CA . TRP D 1 130 ? -47.083 44.901 -13.603 1.00 25.12 107 TRP D CA 1
ATOM 6441 C C . TRP D 1 130 ? -47.111 45.611 -14.926 1.00 25.75 107 TRP D C 1
ATOM 6442 O O . TRP D 1 130 ? -46.067 46.011 -15.445 1.00 25.05 107 TRP D O 1
ATOM 6453 N N . ASP D 1 131 ? -48.316 45.786 -15.479 1.00 26.88 108 ASP D N 1
ATOM 6454 C CA . ASP D 1 131 ? -48.450 46.290 -16.833 1.00 26.69 108 ASP D CA 1
ATOM 6455 C C . ASP D 1 131 ? -47.887 47.674 -16.907 1.00 26.80 108 ASP D C 1
ATOM 6456 O O . ASP D 1 131 ? -47.227 48.018 -17.882 1.00 26.02 108 ASP D O 1
ATOM 6461 N N . GLU D 1 132 ? -48.136 48.455 -15.863 1.00 28.65 109 GLU D N 1
ATOM 6462 C CA . GLU D 1 132 ? -47.759 49.849 -15.877 1.00 33.74 109 GLU D CA 1
ATOM 6463 C C . GLU D 1 132 ? -46.242 50.041 -15.888 1.00 32.44 109 GLU D C 1
ATOM 6464 O O . GLU D 1 132 ? -45.741 50.884 -16.616 1.00 33.13 109 GLU D O 1
ATOM 6470 N N . THR D 1 133 ? -45.525 49.243 -15.095 1.00 29.47 110 THR D N 1
ATOM 6471 C CA . THR D 1 133 ? -44.077 49.269 -15.064 1.00 26.80 110 THR D CA 1
ATOM 6472 C C . THR D 1 133 ? -43.490 48.800 -16.390 1.00 26.12 110 THR D C 1
ATOM 6473 O O . THR D 1 133 ? -42.414 49.252 -16.785 1.00 27.43 110 THR D O 1
ATOM 6477 N N . ILE D 1 134 ? -44.184 47.932 -17.111 1.00 24.08 111 ILE D N 1
ATOM 6478 C CA . ILE D 1 134 ? -43.687 47.605 -18.443 1.00 23.58 111 ILE D CA 1
ATOM 6479 C C . ILE D 1 134 ? -43.871 48.787 -19.405 1.00 25.20 111 ILE D C 1
ATOM 6480 O O . ILE D 1 134 ? -42.953 49.118 -20.164 1.00 25.74 111 ILE D O 1
ATOM 6485 N N . ALA D 1 135 ? -45.042 49.436 -19.344 1.00 26.05 112 ALA D N 1
ATOM 6486 C CA . ALA D 1 135 ? -45.360 50.574 -20.219 1.00 25.32 112 ALA D CA 1
ATOM 6487 C C . ALA D 1 135 ? -44.317 51.684 -20.090 1.00 26.30 112 ALA D C 1
ATOM 6488 O O . ALA D 1 135 ? -43.637 52.016 -21.065 1.00 26.95 112 ALA D O 1
ATOM 6490 N N . VAL D 1 136 ? -44.150 52.224 -18.887 1.00 24.60 113 VAL D N 1
ATOM 6491 C CA . VAL D 1 136 ? -43.235 53.316 -18.724 1.00 26.36 113 VAL D CA 1
ATOM 6492 C C . VAL D 1 136 ? -41.771 52.957 -19.028 1.00 28.43 113 VAL D C 1
ATOM 6493 O O . VAL D 1 136 ? -41.099 53.673 -19.768 1.00 28.30 113 VAL D O 1
ATOM 6497 N N . ASN D 1 137 ? -41.271 51.858 -18.455 1.00 28.58 114 ASN D N 1
ATOM 6498 C CA . ASN D 1 137 ? -39.835 51.587 -18.517 1.00 26.53 114 ASN D CA 1
ATOM 6499 C C . ASN D 1 137 ? -39.449 50.875 -19.818 1.00 27.82 114 ASN D C 1
ATOM 6500 O O . ASN D 1 137 ? -38.510 51.291 -20.510 1.00 28.61 114 ASN D O 1
ATOM 6505 N N . LEU D 1 138 ? -40.184 49.812 -20.157 1.00 26.19 115 LEU D N 1
ATOM 6506 C CA . LEU D 1 138 ? -39.869 49.032 -21.352 1.00 25.47 115 LEU D CA 1
ATOM 6507 C C . LEU D 1 138 ? -40.426 49.643 -22.657 1.00 26.90 115 LEU D C 1
ATOM 6508 O O . LEU D 1 138 ? -39.637 49.997 -23.551 1.00 28.48 115 LEU D O 1
ATOM 6513 N N . ARG D 1 139 ? -41.751 49.790 -22.762 1.00 26.99 116 ARG D N 1
ATOM 6514 C CA . ARG D 1 139 ? -42.353 50.391 -23.951 1.00 26.96 116 ARG D CA 1
ATOM 6515 C C . ARG D 1 139 ? -41.841 51.796 -24.138 1.00 26.56 116 ARG D C 1
ATOM 6516 O O . ARG D 1 139 ? -41.600 52.222 -25.256 1.00 27.76 116 ARG D O 1
ATOM 6524 N N . GLY D 1 140 ? -41.657 52.515 -23.038 1.00 27.40 117 GLY D N 1
ATOM 6525 C CA . GLY D 1 140 ? -41.114 53.859 -23.113 1.00 28.22 117 GLY D CA 1
ATOM 6526 C C . GLY D 1 140 ? -39.823 53.840 -23.901 1.00 29.68 117 GLY D C 1
ATOM 6527 O O . GLY D 1 140 ? -39.665 54.569 -24.878 1.00 30.73 117 GLY D O 1
ATOM 6528 N N . THR D 1 141 ? -38.911 52.967 -23.500 1.00 30.62 118 THR D N 1
ATOM 6529 C CA . THR D 1 141 ? -37.605 52.939 -24.125 1.00 33.23 118 THR D CA 1
ATOM 6530 C C . THR D 1 141 ? -37.673 52.463 -25.574 1.00 31.34 118 THR D C 1
ATOM 6531 O O . THR D 1 141 ? -36.925 52.958 -26.415 1.00 29.78 118 THR D O 1
ATOM 6535 N N . PHE D 1 142 ? -38.572 51.533 -25.873 1.00 30.00 119 PHE D N 1
ATOM 6536 C CA . PHE D 1 142 ? -38.717 51.100 -27.244 1.00 31.58 119 PHE D CA 1
ATOM 6537 C C . PHE D 1 142 ? -39.161 52.264 -28.107 1.00 31.94 119 PHE D C 1
ATOM 6538 O O . PHE D 1 142 ? -38.548 52.538 -29.134 1.00 33.65 119 PHE D O 1
ATOM 6546 N N . LEU D 1 143 ? -40.227 52.938 -27.693 1.00 30.97 120 LEU D N 1
ATOM 6547 C CA . LEU D 1 143 ? -40.683 54.154 -28.373 1.00 30.74 120 LEU D CA 1
ATOM 6548 C C . LEU D 1 143 ? -39.609 55.232 -28.524 1.00 32.05 120 LEU D C 1
ATOM 6549 O O . LEU D 1 143 ? -39.444 55.775 -29.603 1.00 35.72 120 LEU D O 1
ATOM 6554 N N . THR D 1 144 ? -38.897 55.557 -27.444 1.00 32.38 121 THR D N 1
ATOM 6555 C CA . THR D 1 144 ? -37.908 56.632 -27.459 1.00 31.87 121 THR D CA 1
ATOM 6556 C C . THR D 1 144 ? -36.881 56.409 -28.540 1.00 31.96 121 THR D C 1
ATOM 6557 O O . THR D 1 144 ? -36.339 57.346 -29.071 1.00 32.85 121 THR D O 1
ATOM 6561 N N . LEU D 1 145 ? -36.590 55.151 -28.838 1.00 31.96 122 LEU D N 1
ATOM 6562 C CA . LEU D 1 145 ? -35.559 54.821 -29.803 1.00 30.32 122 LEU D CA 1
ATOM 6563 C C . LEU D 1 145 ? -36.217 54.605 -31.143 1.00 31.52 122 LEU D C 1
ATOM 6564 O O . LEU D 1 145 ? -35.619 54.864 -32.186 1.00 30.75 122 LEU D O 1
ATOM 6569 N N . HIS D 1 146 ? -37.455 54.124 -31.113 1.00 33.13 123 HIS D N 1
ATOM 6570 C CA . HIS D 1 146 ? -38.206 53.880 -32.337 1.00 35.81 123 HIS D CA 1
ATOM 6571 C C . HIS D 1 146 ? -38.291 55.081 -33.216 1.00 35.96 123 HIS D C 1
ATOM 6572 O O . HIS D 1 146 ? -38.145 54.995 -34.444 1.00 37.32 123 HIS D O 1
ATOM 6579 N N . LEU D 1 147 ? -38.518 56.216 -32.582 1.00 35.30 124 LEU D N 1
ATOM 6580 C CA . LEU D 1 147 ? -38.824 57.419 -33.306 1.00 37.27 124 LEU D CA 1
ATOM 6581 C C . LEU D 1 147 ? -37.661 58.369 -33.391 1.00 37.69 124 LEU D C 1
ATOM 6582 O O . LEU D 1 147 ? -37.850 59.495 -33.856 1.00 43.32 124 LEU D O 1
ATOM 6587 N N . THR D 1 148 ? -36.477 57.965 -32.935 1.00 33.66 125 THR D N 1
ATOM 6588 C CA . THR D 1 148 ? -35.326 58.885 -32.951 1.00 31.87 125 THR D CA 1
ATOM 6589 C C . THR D 1 148 ? -34.173 58.321 -33.733 1.00 31.13 125 THR D C 1
ATOM 6590 O O . THR D 1 148 ? -33.416 59.055 -34.350 1.00 31.01 125 THR D O 1
ATOM 6594 N N . VAL D 1 149 ? -34.034 57.002 -33.697 1.00 30.10 126 VAL D N 1
ATOM 6595 C CA . VAL D 1 149 ? -33.081 56.322 -34.549 1.00 29.61 126 VAL D CA 1
ATOM 6596 C C . VAL D 1 149 ? -33.128 56.881 -35.969 1.00 31.29 126 VAL D C 1
ATOM 6597 O O . VAL D 1 149 ? -32.053 57.227 -36.502 1.00 32.99 126 VAL D O 1
ATOM 6601 N N . PRO D 1 150 ? -34.353 57.018 -36.563 1.00 31.74 127 PRO D N 1
ATOM 6602 C CA . PRO D 1 150 ? -34.389 57.427 -37.977 1.00 32.21 127 PRO D CA 1
ATOM 6603 C C . PRO D 1 150 ? -33.692 58.778 -38.219 1.00 33.30 127 PRO D C 1
ATOM 6604 O O . PRO D 1 150 ? -32.860 58.890 -39.136 1.00 31.07 127 PRO D O 1
ATOM 6608 N N . TYR D 1 151 ? -33.964 59.770 -37.380 1.00 35.94 128 TYR D N 1
ATOM 6609 C CA . TYR D 1 151 ? -33.266 61.046 -37.514 1.00 41.77 128 TYR D CA 1
ATOM 6610 C C . TYR D 1 151 ? -31.756 60.932 -37.303 1.00 47.29 128 TYR D C 1
ATOM 6611 O O . TYR D 1 151 ? -30.967 61.618 -37.990 1.00 50.95 128 TYR D O 1
ATOM 6620 N N . LEU D 1 152 ? -31.353 60.054 -36.377 1.00 48.00 129 LEU D N 1
ATOM 6621 C CA . LEU D 1 152 ? -29.933 59.824 -36.107 1.00 46.66 129 LEU D CA 1
ATOM 6622 C C . LEU D 1 152 ? -29.247 59.185 -37.291 1.00 47.24 129 LEU D C 1
ATOM 6623 O O . LEU D 1 152 ? -28.112 59.545 -37.591 1.00 48.65 129 LEU D O 1
ATOM 6628 N N . LYS D 1 153 ? -29.910 58.238 -37.962 1.00 44.32 130 LYS D N 1
ATOM 6629 C CA . LYS D 1 153 ? -29.321 57.642 -39.177 1.00 47.16 130 LYS D CA 1
ATOM 6630 C C . LYS D 1 153 ? -29.100 58.714 -40.252 1.00 50.31 130 LYS D C 1
ATOM 6631 O O . LYS D 1 153 ? -27.996 58.857 -40.782 1.00 47.53 130 LYS D O 1
ATOM 6637 N N . GLN D 1 154 ? -30.159 59.473 -40.532 1.00 53.68 131 GLN D N 1
ATOM 6638 C CA . GLN D 1 154 ? -30.113 60.630 -41.421 1.00 56.09 131 GLN D CA 1
ATOM 6639 C C . GLN D 1 154 ? -28.954 61.581 -41.092 1.00 54.55 131 GLN D C 1
ATOM 6640 O O . GLN D 1 154 ? -28.231 62.006 -41.996 1.00 50.95 131 GLN D O 1
ATOM 6646 N N . ARG D 1 155 ? -28.772 61.904 -39.810 1.00 50.62 132 ARG D N 1
ATOM 6647 C CA . ARG D 1 155 ? -27.604 62.678 -39.383 1.00 49.51 132 ARG D CA 1
ATOM 6648 C C . ARG D 1 155 ? -26.290 61.951 -39.689 1.00 49.32 132 ARG D C 1
ATOM 6649 O O . ARG D 1 155 ? -25.219 62.539 -39.560 1.00 48.13 132 ARG D O 1
ATOM 6657 N N . GLY D 1 156 ? -26.365 60.674 -40.075 1.00 48.19 133 GLY D N 1
ATOM 6658 C CA . GLY D 1 156 ? -25.155 59.865 -40.332 1.00 53.49 133 GLY D CA 1
ATOM 6659 C C . GLY D 1 156 ? -24.414 59.324 -39.102 1.00 56.21 133 GLY D C 1
ATOM 6660 O O . GLY D 1 156 ? -23.281 58.831 -39.204 1.00 56.38 133 GLY D O 1
ATOM 6661 N N . GLY D 1 157 ? -25.062 59.414 -37.941 1.00 55.00 134 GLY D N 1
ATOM 6662 C CA . GLY D 1 157 ? -24.550 58.853 -36.706 1.00 48.66 134 GLY D CA 1
ATOM 6663 C C . GLY D 1 157 ? -24.849 59.747 -35.528 1.00 50.63 134 GLY D C 1
ATOM 6664 O O . GLY D 1 157 ? -25.161 60.949 -35.685 1.00 53.67 134 GLY D O 1
ATOM 6665 N N . GLY D 1 158 ? -24.744 59.153 -34.341 1.00 48.34 135 GLY D N 1
ATOM 6666 C CA . GLY D 1 158 ? -24.922 59.864 -33.066 1.00 43.82 135 GLY D CA 1
ATOM 6667 C C . GLY D 1 158 ? -24.605 58.961 -31.890 1.00 41.20 135 GLY D C 1
ATOM 6668 O O . GLY D 1 158 ? -23.933 57.944 -32.050 1.00 43.48 135 GLY D O 1
ATOM 6669 N N . ALA D 1 159 ? -25.110 59.316 -30.714 1.00 39.34 136 ALA D N 1
ATOM 6670 C CA . ALA D 1 159 ? -24.863 58.552 -29.492 1.00 36.37 136 ALA D CA 1
ATOM 6671 C C . ALA D 1 159 ? -26.161 58.329 -28.722 1.00 37.60 136 ALA D C 1
ATOM 6672 O O . ALA D 1 159 ? -26.978 59.254 -28.561 1.00 38.82 136 ALA D O 1
ATOM 6674 N N . ILE D 1 160 ? -26.361 57.095 -28.264 1.00 34.63 137 ILE D N 1
ATOM 6675 C CA . ILE D 1 160 ? -27.495 56.767 -27.409 1.00 30.75 137 ILE D CA 1
ATOM 6676 C C . ILE D 1 160 ? -26.972 56.245 -26.090 1.00 30.02 137 ILE D C 1
ATOM 6677 O O . ILE D 1 160 ? -26.046 55.426 -26.076 1.00 32.17 137 ILE D O 1
ATOM 6682 N N . VAL D 1 161 ? -27.553 56.709 -24.985 1.00 28.72 138 VAL D N 1
ATOM 6683 C CA . VAL D 1 161 ? -27.389 56.021 -23.700 1.00 28.21 138 VAL D CA 1
ATOM 6684 C C . VAL D 1 161 ? -28.729 55.769 -23.004 1.00 28.96 138 VAL D C 1
ATOM 6685 O O . VAL D 1 161 ? -29.583 56.656 -22.953 1.00 32.26 138 VAL D O 1
ATOM 6689 N N . VAL D 1 162 ? -28.926 54.541 -22.522 1.00 28.53 139 VAL D N 1
ATOM 6690 C CA . VAL D 1 162 ? -30.135 54.157 -21.781 1.00 27.14 139 VAL D CA 1
ATOM 6691 C C . VAL D 1 162 ? -29.759 53.958 -20.323 1.00 27.39 139 VAL D C 1
ATOM 6692 O O . VAL D 1 162 ? -28.803 53.243 -20.032 1.00 29.71 139 VAL D O 1
ATOM 6696 N N . VAL D 1 163 ? -30.514 54.568 -19.414 1.00 26.81 140 VAL D N 1
ATOM 6697 C CA . VAL D 1 163 ? -30.219 54.526 -17.979 1.00 25.41 140 VAL D CA 1
ATOM 6698 C C . VAL D 1 163 ? -30.934 53.334 -17.383 1.00 26.63 140 VAL D C 1
ATOM 6699 O O . VAL D 1 163 ? -32.182 53.285 -17.368 1.00 28.17 140 VAL D O 1
ATOM 6703 N N . SER D 1 164 ? -30.144 52.355 -16.936 1.00 26.70 141 SER D N 1
ATOM 6704 C CA . SER D 1 164 ? -30.684 51.099 -16.406 1.00 25.99 141 SER D CA 1
ATOM 6705 C C . SER D 1 164 ? -30.561 51.152 -14.893 1.00 26.76 141 SER D C 1
ATOM 6706 O O . SER D 1 164 ? -30.947 52.161 -14.290 1.00 28.80 141 SER D O 1
ATOM 6709 N N . SER D 1 165 ? -30.041 50.091 -14.281 1.00 25.80 142 SER D N 1
ATOM 6710 C CA . SER D 1 165 ? -29.920 50.035 -12.831 1.00 26.64 142 SER D CA 1
ATOM 6711 C C . SER D 1 165 ? -29.131 48.800 -12.444 1.00 25.65 142 SER D C 1
ATOM 6712 O O . SER D 1 165 ? -29.005 47.878 -13.239 1.00 25.74 142 SER D O 1
ATOM 6715 N N . ILE D 1 166 ? -28.603 48.792 -11.221 1.00 23.65 143 ILE D N 1
ATOM 6716 C CA . ILE D 1 166 ? -28.000 47.592 -10.670 1.00 20.78 143 ILE D CA 1
ATOM 6717 C C . ILE D 1 166 ? -29.065 46.513 -10.563 1.00 20.84 143 ILE D C 1
ATOM 6718 O O . ILE D 1 166 ? -28.757 45.306 -10.711 1.00 21.73 143 ILE D O 1
ATOM 6723 N N . ASN D 1 167 ? -30.315 46.940 -10.361 1.00 18.79 144 ASN D N 1
ATOM 6724 C CA . ASN D 1 167 ? -31.444 46.019 -10.412 1.00 18.62 144 ASN D CA 1
ATOM 6725 C C . ASN D 1 167 ? -31.548 45.324 -11.794 1.00 19.39 144 ASN D C 1
ATOM 6726 O O . ASN D 1 167 ? -31.589 45.979 -12.853 1.00 17.55 144 ASN D O 1
ATOM 6731 N N . GLY D 1 168 ? -31.531 43.992 -11.775 1.00 19.42 145 GLY D N 1
ATOM 6732 C CA . GLY D 1 168 ? -31.661 43.231 -13.003 1.00 19.58 145 GLY D CA 1
ATOM 6733 C C . GLY D 1 168 ? -30.341 42.959 -13.680 1.00 21.00 145 GLY D C 1
ATOM 6734 O O . GLY D 1 168 ? -30.243 42.058 -14.531 1.00 21.90 145 GLY D O 1
ATOM 6735 N N . THR D 1 169 ? -29.327 43.750 -13.335 1.00 21.15 146 THR D N 1
ATOM 6736 C CA . THR D 1 169 ? -27.983 43.513 -13.853 1.00 20.92 146 THR D CA 1
ATOM 6737 C C . THR D 1 169 ? -27.105 42.812 -12.812 1.00 20.88 146 THR D C 1
ATOM 6738 O O . THR D 1 169 ? -26.697 41.688 -13.037 1.00 20.26 146 THR D O 1
ATOM 6742 N N . ARG D 1 170 ? -26.883 43.439 -11.652 1.00 21.03 147 ARG D N 1
ATOM 6743 C CA . ARG D 1 170 ? -26.061 42.842 -10.595 1.00 19.40 147 ARG D CA 1
ATOM 6744 C C . ARG D 1 170 ? -26.771 42.596 -9.309 1.00 18.38 147 ARG D C 1
ATOM 6745 O O . ARG D 1 170 ? -26.195 42.038 -8.390 1.00 19.87 147 ARG D O 1
ATOM 6753 N N . THR D 1 171 ? -28.014 43.040 -9.223 1.00 17.76 148 THR D N 1
ATOM 6754 C CA . THR D 1 171 ? -28.723 43.105 -7.959 1.00 17.02 148 THR D CA 1
ATOM 6755 C C . THR D 1 171 ? -30.150 42.573 -8.046 1.00 17.25 148 THR D C 1
ATOM 6756 O O . THR D 1 171 ? -30.894 42.893 -8.977 1.00 17.73 148 THR D O 1
ATOM 6760 N N . PHE D 1 172 ? -30.523 41.765 -7.060 1.00 17.21 149 PHE D N 1
ATOM 6761 C CA . PHE D 1 172 ? -31.733 40.968 -7.157 1.00 17.48 149 PHE D CA 1
ATOM 6762 C C . PHE D 1 172 ? -32.491 40.839 -5.822 1.00 17.61 149 PHE D C 1
ATOM 6763 O O . PHE D 1 172 ? -33.406 40.047 -5.707 1.00 18.03 149 PHE D O 1
ATOM 6771 N N . THR D 1 173 ? -32.138 41.670 -4.844 1.00 17.77 150 THR D N 1
ATOM 6772 C CA . THR D 1 173 ? -32.643 41.564 -3.477 1.00 17.86 150 THR D CA 1
ATOM 6773 C C . THR D 1 173 ? -33.585 42.715 -3.131 1.00 20.09 150 THR D C 1
ATOM 6774 O O . THR D 1 173 ? -34.127 42.742 -2.022 1.00 21.62 150 THR D O 1
ATOM 6778 N N . THR D 1 174 ? -33.745 43.678 -4.040 1.00 19.52 151 THR D N 1
ATOM 6779 C CA . THR D 1 174 ? -34.691 44.753 -3.832 1.00 20.15 151 THR D CA 1
ATOM 6780 C C . THR D 1 174 ? -36.134 44.201 -3.730 1.00 22.08 151 THR D C 1
ATOM 6781 O O . THR D 1 174 ? -36.695 43.665 -4.717 1.00 23.31 151 THR D O 1
ATOM 6785 N N . PRO D 1 175 ? -36.752 44.350 -2.537 1.00 23.66 152 PRO D N 1
ATOM 6786 C CA . PRO D 1 175 ? -37.909 43.515 -2.178 1.00 23.08 152 PRO D CA 1
ATOM 6787 C C . PRO D 1 175 ? -39.087 43.695 -3.127 1.00 23.14 152 PRO D C 1
ATOM 6788 O O . PRO D 1 175 ? -39.623 44.794 -3.237 1.00 25.89 152 PRO D O 1
ATOM 6792 N N . GLY D 1 176 ? -39.463 42.625 -3.817 1.00 22.50 153 GLY D N 1
ATOM 6793 C CA . GLY D 1 176 ? -40.636 42.658 -4.681 1.00 22.48 153 GLY D CA 1
ATOM 6794 C C . GLY D 1 176 ? -40.535 43.470 -5.959 1.00 21.43 153 GLY D C 1
ATOM 6795 O O . GLY D 1 176 ? -41.537 43.703 -6.608 1.00 22.26 153 GLY D O 1
ATOM 6796 N N . ALA D 1 177 ? -39.319 43.868 -6.333 1.00 21.68 154 ALA D N 1
ATOM 6797 C CA . ALA D 1 177 ? -39.048 44.757 -7.469 1.00 20.40 154 ALA D CA 1
ATOM 6798 C C . ALA D 1 177 ? -39.005 44.036 -8.800 1.00 20.03 154 ALA D C 1
ATOM 6799 O O . ALA D 1 177 ? -38.548 44.587 -9.802 1.00 21.02 154 ALA D O 1
ATOM 6801 N N . THR D 1 178 ? -39.458 42.798 -8.816 1.00 19.50 155 THR D N 1
ATOM 6802 C CA . THR D 1 178 ? -39.469 42.003 -10.025 1.00 20.53 155 THR D CA 1
ATOM 6803 C C . THR D 1 178 ? -39.771 42.771 -11.310 1.00 22.82 155 THR D C 1
ATOM 6804 O O . THR D 1 178 ? -39.009 42.657 -12.283 1.00 24.26 155 THR D O 1
ATOM 6808 N N . ALA D 1 179 ? -40.847 43.566 -11.309 1.00 23.17 156 ALA D N 1
ATOM 6809 C CA . ALA D 1 179 ? -41.283 44.218 -12.522 1.00 22.32 156 ALA D CA 1
ATOM 6810 C C . ALA D 1 179 ? -40.214 45.158 -12.948 1.00 22.62 156 ALA D C 1
ATOM 6811 O O . ALA D 1 179 ? -39.714 45.069 -14.068 1.00 26.34 156 ALA D O 1
ATOM 6813 N N . TYR D 1 180 ? -39.851 46.062 -12.055 1.00 21.31 157 TYR D N 1
ATOM 6814 C CA . TYR D 1 180 ? -38.772 46.977 -12.305 1.00 21.07 157 TYR D CA 1
ATOM 6815 C C . TYR D 1 180 ? -37.536 46.204 -12.833 1.00 20.75 157 TYR D C 1
ATOM 6816 O O . TYR D 1 180 ? -36.981 46.541 -13.889 1.00 19.49 157 TYR D O 1
ATOM 6825 N N . THR D 1 181 ? -37.146 45.159 -12.101 1.00 19.75 158 THR D N 1
ATOM 6826 C CA . THR D 1 181 ? -35.964 44.385 -12.418 1.00 19.71 158 THR D CA 1
ATOM 6827 C C . THR D 1 181 ? -36.031 43.807 -13.830 1.00 19.74 158 THR D C 1
ATOM 6828 O O . THR D 1 181 ? -35.058 43.932 -14.601 1.00 20.44 158 THR D O 1
ATOM 6832 N N . ALA D 1 182 ? -37.169 43.213 -14.175 1.00 18.45 159 ALA D N 1
ATOM 6833 C CA . ALA D 1 182 ? -37.432 42.786 -15.551 1.00 18.45 159 ALA D CA 1
ATOM 6834 C C . ALA D 1 182 ? -37.076 43.863 -16.598 1.00 18.61 159 ALA D C 1
ATOM 6835 O O . ALA D 1 182 ? -36.301 43.610 -17.542 1.00 17.54 159 ALA D O 1
ATOM 6837 N N . THR D 1 183 ? -37.624 45.061 -16.425 1.00 18.00 160 THR D N 1
ATOM 6838 C CA . THR D 1 183 ? -37.424 46.095 -17.417 1.00 19.27 160 THR D CA 1
ATOM 6839 C C . THR D 1 183 ? -35.987 46.633 -17.435 1.00 20.98 160 THR D C 1
ATOM 6840 O O . THR D 1 183 ? -35.441 46.921 -18.522 1.00 21.99 160 THR D O 1
ATOM 6844 N N . LYS D 1 184 ? -35.366 46.770 -16.255 1.00 21.57 161 LYS D N 1
ATOM 6845 C CA . LYS D 1 184 ? -33.970 47.233 -16.194 1.00 21.65 161 LYS D CA 1
ATOM 6846 C C . LYS D 1 184 ? -33.036 46.229 -16.852 1.00 22.41 161 LYS D C 1
ATOM 6847 O O . LYS D 1 184 ? -32.134 46.624 -17.624 1.00 23.05 161 LYS D O 1
ATOM 6853 N N . ALA D 1 185 ? -33.265 44.934 -16.583 1.00 20.67 162 ALA D N 1
ATOM 6854 C CA . ALA D 1 185 ? -32.536 43.878 -17.312 1.00 20.07 162 ALA D CA 1
ATOM 6855 C C . ALA D 1 185 ? -32.775 43.922 -18.844 1.00 19.34 162 ALA D C 1
ATOM 6856 O O . ALA D 1 185 ? -31.825 43.923 -19.604 1.00 18.26 162 ALA D O 1
ATOM 6858 N N . ALA D 1 186 ? -34.024 44.026 -19.289 1.00 19.80 163 ALA D N 1
ATOM 6859 C CA . AL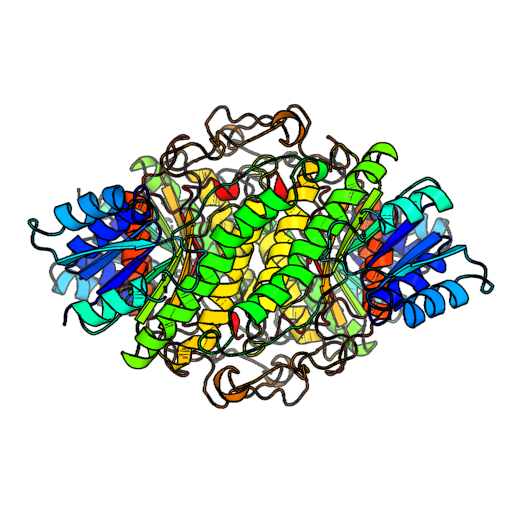A D 1 186 ? -34.291 44.166 -20.729 1.00 19.94 163 ALA D CA 1
ATOM 6860 C C . ALA D 1 186 ? -33.588 45.341 -21.351 1.00 20.36 163 ALA D C 1
ATOM 6861 O O . ALA D 1 186 ? -33.143 45.222 -22.483 1.00 21.16 163 ALA D O 1
ATOM 6863 N N . GLN D 1 187 ? -33.484 46.470 -20.645 1.00 20.41 164 GLN D N 1
ATOM 6864 C CA . GLN D 1 187 ? -32.811 47.626 -21.233 1.00 20.97 164 GLN D CA 1
ATOM 6865 C C . GLN D 1 187 ? -31.383 47.280 -21.677 1.00 21.58 164 GLN D C 1
ATOM 6866 O O . GLN D 1 187 ? -31.019 47.557 -22.807 1.00 22.21 164 GLN D O 1
ATOM 6872 N N . VAL D 1 188 ? -30.600 46.626 -20.822 1.00 22.35 165 VAL D N 1
ATOM 6873 C CA . VAL D 1 188 ? -29.225 46.227 -21.184 1.00 22.60 165 VAL D CA 1
ATOM 6874 C C . VAL D 1 188 ? -29.189 45.323 -22.397 1.00 22.80 165 VAL D C 1
ATOM 6875 O O . VAL D 1 188 ? -28.343 45.499 -23.274 1.00 23.55 165 VAL D O 1
ATOM 6879 N N . ALA D 1 189 ? -30.092 44.350 -22.449 1.00 22.86 166 ALA D N 1
ATOM 6880 C CA . ALA D 1 189 ? -30.208 43.495 -23.640 1.00 23.85 166 ALA D CA 1
ATOM 6881 C C . ALA D 1 189 ? -30.419 44.324 -24.907 1.00 24.11 166 ALA D C 1
ATOM 6882 O O . ALA D 1 189 ? -29.708 44.145 -25.896 1.00 23.67 166 ALA D O 1
ATOM 6884 N N . ILE D 1 190 ? -31.397 45.239 -24.845 1.00 24.76 167 ILE D N 1
ATOM 6885 C CA . ILE D 1 190 ? -31.712 46.153 -25.936 1.00 23.87 167 ILE D CA 1
ATOM 6886 C C . ILE D 1 190 ? -30.455 46.954 -26.356 1.00 24.86 167 ILE D C 1
ATOM 6887 O O . ILE D 1 190 ? -30.085 47.017 -27.554 1.00 25.95 167 ILE D O 1
ATOM 6892 N N . VAL D 1 191 ? -29.771 47.534 -25.381 1.00 22.51 168 VAL D N 1
ATOM 6893 C CA . VAL D 1 191 ? -28.588 48.273 -25.694 1.00 22.38 168 VAL D CA 1
ATOM 6894 C C . VAL D 1 191 ? -27.641 47.468 -26.581 1.00 22.41 168 VAL D C 1
ATOM 6895 O O . VAL D 1 191 ? -27.248 47.914 -27.663 1.00 23.13 168 VAL D O 1
ATOM 6899 N N . GLN D 1 192 ? -27.338 46.254 -26.147 1.00 21.58 169 GLN D N 1
ATOM 6900 C CA . GLN D 1 192 ? -26.393 45.402 -26.855 1.00 20.80 169 GLN D CA 1
ATOM 6901 C C . GLN D 1 192 ? -26.903 44.973 -28.248 1.00 21.54 169 GLN D C 1
ATOM 6902 O O . GLN D 1 192 ? -26.144 45.078 -29.208 1.00 20.84 169 GLN D O 1
ATOM 6908 N N . GLN D 1 193 ? -28.166 44.517 -28.376 1.00 22.19 170 GLN D N 1
ATOM 6909 C CA . GLN D 1 193 ? -28.740 44.261 -29.724 1.00 23.33 170 GLN D CA 1
ATOM 6910 C C . GLN D 1 193 ? -28.589 45.446 -30.685 1.00 23.15 170 GLN D C 1
ATOM 6911 O O . GLN D 1 193 ? -28.095 45.272 -31.809 1.00 21.39 170 GLN D O 1
ATOM 6917 N N . LEU D 1 194 ? -28.992 46.639 -30.235 1.00 23.00 171 LEU D N 1
ATOM 6918 C CA . LEU D 1 194 ? -28.992 47.776 -31.133 1.00 25.17 171 LEU D CA 1
ATOM 6919 C C . LEU D 1 194 ? -27.596 48.288 -31.327 1.00 27.80 171 LEU D C 1
ATOM 6920 O O . LEU D 1 194 ? -27.334 48.950 -32.306 1.00 33.66 171 LEU D O 1
ATOM 6925 N N . ALA D 1 195 ? -26.688 47.981 -30.416 1.00 28.19 172 ALA D N 1
ATOM 6926 C CA . ALA D 1 195 ? -25.314 48.430 -30.599 1.00 29.40 172 ALA D CA 1
ATOM 6927 C C . ALA D 1 195 ? -24.722 47.814 -31.843 1.00 29.52 172 ALA D C 1
ATOM 6928 O O . ALA D 1 195 ? -23.920 48.446 -32.509 1.00 31.23 172 ALA D O 1
ATOM 6930 N N . LEU D 1 196 ? -25.145 46.588 -32.149 1.00 30.23 173 LEU D N 1
ATOM 6931 C CA . LEU D 1 196 ? -24.682 45.844 -33.317 1.00 29.30 173 LEU D CA 1
ATOM 6932 C C . LEU D 1 196 ? -25.511 46.170 -34.553 1.00 30.91 173 LEU D C 1
ATOM 6933 O O . LEU D 1 196 ? -25.008 46.116 -35.686 1.00 32.14 173 LEU D O 1
ATOM 6938 N N . GLU D 1 197 ? -26.780 46.495 -34.341 1.00 29.28 174 GLU D N 1
ATOM 6939 C CA . GLU D 1 197 ? -27.637 46.803 -35.452 1.00 30.22 174 GLU D CA 1
ATOM 6940 C C . GLU D 1 197 ? -27.275 48.187 -36.021 1.00 30.80 174 GLU D C 1
ATOM 6941 O O . GLU D 1 197 ? -27.372 48.423 -37.230 1.00 31.75 174 GLU D O 1
ATOM 6947 N N . LEU D 1 198 ? -26.822 49.089 -35.158 1.00 28.28 175 LEU D N 1
ATOM 6948 C CA . LEU D 1 198 ? -26.657 50.477 -35.562 1.00 28.33 175 LEU D CA 1
ATOM 6949 C C . LEU D 1 198 ? -25.176 50.888 -35.717 1.00 29.57 175 LEU D C 1
ATOM 6950 O O . LEU D 1 198 ? -24.851 52.074 -35.921 1.00 30.61 175 LEU D O 1
ATOM 6955 N N . GLY D 1 199 ? -24.289 49.898 -35.649 1.00 30.73 176 GLY D N 1
ATOM 6956 C CA . GLY D 1 199 ? -22.846 50.118 -35.755 1.00 30.01 176 GLY D CA 1
ATOM 6957 C C . GLY D 1 199 ? -22.453 50.684 -37.099 1.00 31.33 176 GLY D C 1
ATOM 6958 O O . GLY D 1 199 ? -21.706 51.662 -37.170 1.00 31.32 176 GLY D O 1
ATOM 6959 N N . LYS D 1 200 ? -22.971 50.076 -38.166 1.00 32.74 177 LYS D N 1
ATOM 6960 C CA . LYS D 1 200 ? -22.747 50.602 -39.500 1.00 33.98 177 LYS D CA 1
ATOM 6961 C C . LYS D 1 200 ? -23.312 52.000 -39.718 1.00 35.69 177 LYS D C 1
ATOM 6962 O O . LYS D 1 200 ? -22.767 52.751 -40.518 1.00 36.89 177 LYS D O 1
ATOM 6968 N N . HIS D 1 201 ? -24.350 52.382 -38.977 1.00 36.12 178 HIS D N 1
ATOM 6969 C CA . HIS D 1 201 ? -24.848 53.755 -39.079 1.00 35.94 178 HIS D CA 1
ATOM 6970 C C . HIS D 1 201 ? -24.092 54.696 -38.199 1.00 36.72 178 HIS D C 1
ATOM 6971 O O . HIS D 1 201 ? -24.497 55.834 -38.014 1.00 36.77 178 HIS D O 1
ATOM 6978 N N . HIS D 1 202 ? -22.968 54.236 -37.658 1.00 39.26 179 HIS D N 1
ATOM 6979 C CA . HIS D 1 202 ? -22.145 55.043 -36.734 1.00 43.58 179 HIS D CA 1
ATOM 6980 C C . HIS D 1 202 ? -22.927 55.597 -35.590 1.00 42.11 179 HIS D C 1
ATOM 6981 O O . HIS D 1 202 ? -22.695 56.723 -35.164 1.00 43.66 179 HIS D O 1
ATOM 6988 N N . ILE D 1 203 ? -23.866 54.803 -35.092 1.00 40.06 180 ILE D N 1
ATOM 6989 C CA . ILE D 1 203 ? -24.562 55.131 -33.857 1.00 42.09 180 ILE D CA 1
ATOM 6990 C C . ILE D 1 203 ? -24.037 54.247 -32.698 1.00 42.82 180 ILE D C 1
ATOM 6991 O O . ILE D 1 203 ? -24.171 52.998 -32.687 1.00 44.43 180 ILE D O 1
ATOM 6996 N N . ARG D 1 204 ? -23.411 54.904 -31.730 1.00 38.69 181 ARG D N 1
ATOM 6997 C CA . ARG D 1 204 ? -22.969 54.214 -30.526 1.00 35.88 181 ARG D CA 1
ATOM 6998 C C . ARG D 1 204 ? -24.127 54.116 -29.536 1.00 35.90 181 ARG D C 1
ATOM 6999 O O . ARG D 1 204 ? -24.946 55.058 -29.411 1.00 32.61 181 ARG D O 1
ATOM 7007 N N . VAL D 1 205 ? -24.217 52.955 -28.872 1.00 34.12 182 VAL D N 1
ATOM 7008 C CA . VAL D 1 205 ? -25.332 52.662 -27.955 1.00 31.69 182 VAL D CA 1
ATOM 7009 C C . VAL D 1 205 ? -24.790 52.104 -26.630 1.00 30.77 182 VAL D C 1
ATOM 7010 O O . VAL D 1 205 ? -24.218 51.012 -26.602 1.00 32.78 182 VAL D O 1
ATOM 7014 N N . ASN D 1 206 ? -24.980 52.832 -25.535 1.00 29.00 183 ASN D N 1
ATOM 7015 C CA . ASN D 1 206 ? -24.468 52.372 -24.248 1.00 28.76 183 ASN D CA 1
ATOM 7016 C C . ASN D 1 206 ? -25.475 52.363 -23.104 1.00 28.66 183 ASN D C 1
ATOM 7017 O O . ASN D 1 206 ? -26.504 53.037 -23.157 1.00 27.70 183 ASN D O 1
ATOM 7022 N N . ALA D 1 207 ? -25.171 51.560 -22.083 1.00 29.58 184 ALA D N 1
ATOM 7023 C CA . ALA D 1 207 ? -25.981 51.465 -20.867 1.00 28.02 184 ALA D CA 1
ATOM 7024 C C . ALA D 1 207 ? -25.305 52.116 -19.667 1.00 27.27 184 ALA D C 1
ATOM 7025 O O . ALA D 1 207 ? -24.089 52.134 -19.552 1.00 29.48 184 ALA D O 1
ATOM 7027 N N . VAL D 1 208 ? -26.116 52.661 -18.780 1.00 25.74 185 VAL D N 1
ATOM 7028 C CA . VAL D 1 208 ? -25.641 53.147 -17.518 1.00 24.71 185 VAL D CA 1
ATOM 7029 C C . VAL D 1 208 ? -26.431 52.421 -16.405 1.00 25.16 185 VAL D C 1
ATOM 7030 O O . VAL D 1 208 ? -27.648 52.265 -16.481 1.00 25.97 185 VAL D O 1
ATOM 7034 N N . CYS D 1 209 ? -25.739 51.969 -15.374 1.00 22.86 186 CYS D N 1
ATOM 7035 C CA . CYS D 1 209 ? -26.376 51.190 -14.366 1.00 21.84 186 CYS D CA 1
ATOM 7036 C C . CYS D 1 209 ? -26.033 51.733 -12.984 1.00 22.43 186 CYS D C 1
ATOM 7037 O O . CYS D 1 209 ? -25.075 51.291 -12.353 1.00 21.55 186 CYS D O 1
ATOM 7040 N N . PRO D 1 210 ? -26.834 52.720 -12.507 1.00 23.31 187 PRO D N 1
ATOM 7041 C CA . PRO D 1 210 ? -26.654 53.345 -11.206 1.00 21.59 187 PRO D CA 1
ATOM 7042 C C . PRO D 1 210 ? -27.077 52.444 -10.097 1.00 21.88 187 PRO D C 1
ATOM 7043 O O . PRO D 1 210 ? -28.031 51.655 -10.236 1.00 22.57 187 PRO D O 1
ATOM 7047 N N . GLY D 1 211 ? -26.355 52.546 -8.998 1.00 22.12 188 GLY D N 1
ATOM 7048 C CA . GLY D 1 211 ? -26.874 52.069 -7.731 1.00 22.54 188 GLY D CA 1
ATOM 7049 C C . GLY D 1 211 ? -27.817 53.142 -7.222 1.00 22.44 188 GLY D C 1
ATOM 7050 O O . GLY D 1 211 ? -28.510 53.797 -7.991 1.00 21.04 188 GLY D O 1
ATOM 7051 N N . ALA D 1 212 ? -27.821 53.339 -5.920 1.00 23.57 189 ALA D N 1
ATOM 7052 C CA . ALA D 1 212 ? -28.712 54.292 -5.303 1.00 25.44 189 ALA D CA 1
ATOM 7053 C C . ALA D 1 212 ? -28.261 55.717 -5.632 1.00 27.51 189 ALA D C 1
ATOM 7054 O O . ALA D 1 212 ? -27.101 56.103 -5.412 1.00 29.96 189 ALA D O 1
ATOM 7056 N N . ILE D 1 213 ? -29.166 56.504 -6.186 1.00 29.32 190 ILE D N 1
ATOM 7057 C CA . ILE D 1 213 ? -28.849 57.901 -6.501 1.00 30.13 190 ILE D CA 1
ATOM 7058 C C . ILE D 1 213 ? -29.828 58.816 -5.767 1.00 33.36 190 ILE D C 1
ATOM 7059 O O . ILE D 1 213 ? -31.036 58.595 -5.799 1.00 32.68 190 ILE D O 1
ATOM 7064 N N . GLU D 1 214 ? -29.296 59.840 -5.101 1.00 38.29 191 GLU D N 1
ATOM 7065 C CA . GLU D 1 214 ? -30.089 60.758 -4.255 1.00 41.13 191 GLU D CA 1
ATOM 7066 C C . GLU D 1 214 ? -30.792 60.043 -3.103 1.00 41.16 191 GLU D C 1
ATOM 7067 O O . GLU D 1 214 ? -30.819 60.535 -1.988 1.00 41.70 191 GLU D O 1
ATOM 7073 N N . THR D 1 215 ? -31.324 58.857 -3.362 1.00 43.79 192 THR D N 1
ATOM 7074 C CA . THR D 1 215 ? -32.210 58.206 -2.414 1.00 43.00 192 THR D CA 1
ATOM 7075 C C . THR D 1 215 ? -31.876 56.740 -2.133 1.00 45.11 192 THR D C 1
ATOM 7076 O O . THR D 1 215 ? -31.310 56.074 -2.988 1.00 51.96 192 THR D O 1
ATOM 7080 N N . ASN D 1 216 ? -32.236 56.232 -0.953 1.00 44.03 193 ASN D N 1
ATOM 7081 C CA . ASN D 1 216 ? -32.014 54.818 -0.616 1.00 46.72 193 ASN D CA 1
ATOM 7082 C C . ASN D 1 216 ? -32.661 53.877 -1.604 1.00 46.28 193 ASN D C 1
ATOM 7083 O O . ASN D 1 216 ? -33.686 54.184 -2.210 1.00 48.11 193 ASN D O 1
ATOM 7088 N N . ILE D 1 217 ? -32.069 52.705 -1.718 1.00 43.39 194 ILE D N 1
ATOM 7089 C CA . ILE D 1 217 ? -32.344 51.779 -2.806 1.00 36.85 194 ILE D CA 1
ATOM 7090 C C . ILE D 1 217 ? -33.711 51.059 -2.702 1.00 34.69 194 ILE D C 1
ATOM 7091 O O . ILE D 1 217 ? -34.328 50.722 -3.717 1.00 33.57 194 ILE D O 1
ATOM 7096 N N . SER D 1 218 ? -34.167 50.825 -1.479 1.00 34.28 195 SER D N 1
ATOM 7097 C CA . SER D 1 218 ? -35.509 50.274 -1.216 1.00 38.72 195 SER D CA 1
ATOM 7098 C C . SER D 1 218 ? -36.551 51.359 -0.881 1.00 39.34 195 SER D C 1
ATOM 7099 O O . SER D 1 218 ? -37.654 51.064 -0.390 1.00 32.94 195 SER D O 1
ATOM 7102 N N . ASP D 1 219 ? -36.185 52.614 -1.128 1.00 43.09 196 ASP D N 1
ATOM 7103 C CA . ASP D 1 219 ? -37.083 53.716 -0.878 1.00 43.95 196 ASP D CA 1
ATOM 7104 C C . ASP D 1 219 ? -38.062 53.821 -2.051 1.00 41.11 196 ASP D C 1
ATOM 7105 O O . ASP D 1 219 ? -37.677 54.152 -3.178 1.00 42.96 196 ASP D O 1
ATOM 7110 N N . ASN D 1 220 ? -39.316 53.478 -1.764 1.00 37.31 197 ASN D N 1
ATOM 7111 C CA . ASN D 1 220 ? -40.391 53.452 -2.739 1.00 36.84 197 ASN D CA 1
ATOM 7112 C C . ASN D 1 220 ? -41.704 53.412 -2.005 1.00 35.47 197 ASN D C 1
ATOM 7113 O O . ASN D 1 220 ? -41.989 52.456 -1.277 1.00 33.07 197 ASN D O 1
ATOM 7118 N N . THR D 1 221 ? -42.522 54.437 -2.230 1.00 34.54 198 THR D N 1
ATOM 7119 C CA . THR D 1 221 ? -43.806 54.534 -1.520 1.00 34.34 198 THR D CA 1
ATOM 7120 C C . THR D 1 221 ? -44.880 53.578 -1.987 1.00 32.43 198 THR D C 1
ATOM 7121 O O . THR D 1 221 ? -45.908 53.476 -1.321 1.00 32.73 198 THR D O 1
ATOM 7125 N N . LYS D 1 222 ? -44.643 52.881 -3.104 1.00 33.14 199 LYS D N 1
ATOM 7126 C CA . LYS D 1 222 ? -45.595 51.873 -3.635 1.00 33.36 199 LYS D CA 1
ATOM 7127 C C . LYS D 1 222 ? -45.108 50.423 -3.395 1.00 30.09 199 LYS D C 1
ATOM 7128 O O . LYS D 1 222 ? -45.517 49.490 -4.059 1.00 30.53 199 LYS D O 1
ATOM 7134 N N . LEU D 1 223 ? -44.226 50.263 -2.425 1.00 27.69 200 LEU D N 1
ATOM 7135 C CA . LEU D 1 223 ? -43.671 48.993 -2.046 1.00 24.72 200 LEU D CA 1
ATOM 7136 C C . LEU D 1 223 ? -44.544 48.421 -0.930 1.00 24.56 200 LEU D C 1
ATOM 7137 O O . LEU D 1 223 ? -44.707 49.081 0.090 1.00 25.73 200 LEU D O 1
ATOM 7142 N N . ARG D 1 224 ? -45.104 47.219 -1.090 1.00 24.69 201 ARG D N 1
ATOM 7143 C CA . ARG D 1 224 ? -45.773 46.520 0.056 1.00 24.96 201 ARG D CA 1
ATOM 7144 C C . ARG D 1 224 ? -45.114 45.198 0.405 1.00 26.32 201 ARG D C 1
ATOM 7145 O O . ARG D 1 224 ? -44.332 44.633 -0.378 1.00 31.57 201 ARG D O 1
ATOM 7153 N N . HIS D 1 225 ? -45.475 44.695 1.573 1.00 25.52 202 HIS D N 1
ATOM 7154 C CA . HIS D 1 225 ? -44.974 43.439 2.105 1.00 28.65 202 HIS D CA 1
ATOM 7155 C C . HIS D 1 225 ? -43.480 43.255 2.065 1.00 29.51 202 HIS D C 1
ATOM 7156 O O . HIS D 1 225 ? -42.948 42.137 1.821 1.00 29.45 202 HIS D O 1
ATOM 7163 N N . GLU D 1 226 ? -42.804 44.358 2.392 1.00 30.22 203 GLU D N 1
ATOM 7164 C CA . GLU D 1 226 ? -41.361 44.389 2.480 1.00 31.54 203 GLU D CA 1
ATOM 7165 C C . GLU D 1 226 ? -40.814 43.226 3.273 1.00 31.37 203 GLU D C 1
ATOM 7166 O O . GLU D 1 226 ? -39.952 42.533 2.779 1.00 31.45 203 GLU D O 1
ATOM 7172 N N . GLU D 1 227 ? -41.329 42.993 4.478 1.00 33.62 204 GLU D N 1
ATOM 7173 C CA . GLU D 1 227 ? -40.825 41.883 5.312 1.00 37.59 204 GLU D CA 1
ATOM 7174 C C . GLU D 1 227 ? -41.068 40.480 4.723 1.00 34.54 204 GLU D C 1
ATOM 7175 O O . GLU D 1 227 ? -40.328 39.544 5.018 1.00 33.57 204 GLU D O 1
ATOM 7181 N N . GLU D 1 228 ? -42.070 40.346 3.857 1.00 32.93 205 GLU D N 1
ATOM 7182 C CA . GLU D 1 228 ? -42.389 39.046 3.264 1.00 30.27 205 GLU D CA 1
ATOM 7183 C C . GLU D 1 228 ? -41.384 38.734 2.163 1.00 27.11 205 GLU D C 1
ATOM 7184 O O . GLU D 1 228 ? -41.022 37.602 1.876 1.00 23.96 205 GLU D O 1
ATOM 7190 N N . THR D 1 229 ? -40.907 39.796 1.578 1.00 26.19 206 THR D N 1
ATOM 7191 C CA . THR D 1 229 ? -40.191 39.714 0.340 1.00 25.39 206 THR D CA 1
ATOM 7192 C C . THR D 1 229 ? -38.645 39.879 0.533 1.00 23.91 206 THR D C 1
ATOM 7193 O O . THR D 1 229 ? -37.841 39.217 -0.135 1.00 21.38 206 THR D O 1
ATOM 7197 N N . ALA D 1 230 ? -38.269 40.749 1.475 1.00 22.55 207 ALA D N 1
ATOM 7198 C CA . ALA D 1 230 ? -36.893 41.140 1.700 1.00 21.30 207 ALA D CA 1
ATOM 7199 C C . ALA D 1 230 ? -36.217 40.033 2.498 1.00 22.34 207 ALA D C 1
ATOM 7200 O O . ALA D 1 230 ? -36.841 39.402 3.398 1.00 22.71 207 ALA D O 1
ATOM 7202 N N . ILE D 1 231 ? -34.961 39.751 2.141 1.00 20.80 208 ILE D N 1
ATOM 7203 C CA . ILE D 1 231 ? -34.198 38.845 2.952 1.00 20.35 208 ILE D CA 1
ATOM 7204 C C . ILE D 1 231 ? -33.554 39.736 4.019 1.00 22.72 208 ILE D C 1
ATOM 7205 O O . ILE D 1 231 ? -32.830 40.695 3.692 1.00 24.74 208 ILE D O 1
ATOM 7210 N N . PRO D 1 232 ? -33.862 39.481 5.301 1.00 22.23 209 PRO D N 1
ATOM 7211 C CA . PRO D 1 232 ? -33.298 40.473 6.217 1.00 23.11 209 PRO D CA 1
ATOM 7212 C C . PRO D 1 232 ? -31.741 40.447 6.256 1.00 23.30 209 PRO D C 1
ATOM 7213 O O . PRO D 1 232 ? -31.118 39.368 6.270 1.00 21.47 209 PRO D O 1
ATOM 7217 N N . VAL D 1 233 ? -31.181 41.661 6.285 1.00 24.75 210 VAL D N 1
ATOM 7218 C CA . VAL D 1 233 ? -29.760 41.946 6.244 1.00 26.66 210 VAL D CA 1
ATOM 7219 C C . VAL D 1 233 ? -29.441 43.271 6.978 1.00 29.25 210 VAL D C 1
ATOM 7220 O O . VAL D 1 233 ? -30.166 44.269 6.823 1.00 31.17 210 VAL D O 1
ATOM 7224 N N . GLU D 1 234 ? -28.358 43.296 7.754 1.00 30.43 211 GLU D N 1
ATOM 7225 C CA . GLU D 1 234 ? -27.931 44.539 8.408 1.00 31.70 211 GLU D CA 1
ATOM 7226 C C . GLU D 1 234 ? -26.555 44.901 7.900 1.00 29.25 211 GLU D C 1
ATOM 7227 O O . GLU D 1 234 ? -25.650 44.059 7.953 1.00 30.47 211 GLU D O 1
ATOM 7233 N N . TRP D 1 235 ? -26.396 46.133 7.411 1.00 24.91 212 TRP D N 1
ATOM 7234 C CA . TRP D 1 235 ? -25.092 46.655 6.973 1.00 23.75 212 TRP D CA 1
ATOM 7235 C C . TRP D 1 235 ? -24.503 47.651 7.971 1.00 22.59 212 TRP D C 1
ATOM 7236 O O . TRP D 1 235 ? -24.661 48.882 7.799 1.00 21.00 212 TRP D O 1
ATOM 7247 N N . PRO D 1 236 ? -23.816 47.149 9.021 1.00 21.40 213 PRO D N 1
ATOM 7248 C CA . PRO D 1 236 ? -23.406 48.007 10.153 1.00 22.53 213 PRO D CA 1
ATOM 7249 C C . PRO D 1 236 ? -22.534 49.172 9.757 1.00 23.11 213 PRO D C 1
ATOM 7250 O O . PRO D 1 236 ? -22.402 50.083 10.520 1.00 23.50 213 PRO D O 1
ATOM 7254 N N . LYS D 1 237 ? -21.993 49.150 8.548 1.00 24.88 214 LYS D N 1
ATOM 7255 C CA . LYS D 1 237 ? -21.168 50.229 8.066 1.00 25.52 214 LYS D CA 1
ATOM 7256 C C . LYS D 1 237 ? -21.554 50.732 6.676 1.00 23.70 214 LYS D C 1
ATOM 7257 O O . LYS D 1 237 ? -20.707 51.260 5.981 1.00 25.07 214 LYS D O 1
ATOM 7263 N N . GLY D 1 238 ? -22.813 50.584 6.268 1.00 21.94 215 GLY D N 1
ATOM 7264 C CA . GLY D 1 238 ? -23.234 51.011 4.933 1.00 20.43 215 GLY D CA 1
ATOM 7265 C C . GLY D 1 238 ? -23.127 49.947 3.828 1.00 20.47 215 GLY D C 1
ATOM 7266 O O . GLY D 1 238 ? -22.529 48.874 4.003 1.00 21.26 215 GLY D O 1
ATOM 7267 N N . GLN D 1 239 ? -23.720 50.232 2.680 1.00 18.26 216 GLN D N 1
ATOM 7268 C CA . GLN D 1 239 ? -23.571 49.345 1.569 1.00 17.88 216 GLN D CA 1
ATOM 7269 C C . GLN D 1 239 ? -23.387 50.131 0.308 1.00 17.75 216 GLN D C 1
ATOM 7270 O O . GLN D 1 239 ? -23.844 49.733 -0.769 1.00 17.59 216 GLN D O 1
ATOM 7276 N N . VAL D 1 240 ? -22.732 51.272 0.464 1.00 18.31 217 VAL D N 1
ATOM 7277 C CA . VAL D 1 240 ? -22.113 51.951 -0.667 1.00 20.66 217 VAL D CA 1
ATOM 7278 C C . VAL D 1 240 ? -20.652 52.309 -0.333 1.00 22.98 217 VAL D C 1
ATOM 7279 O O . VAL D 1 240 ? -20.379 53.410 0.134 1.00 25.66 217 VAL D O 1
ATOM 7283 N N . PRO D 1 241 ? -19.713 51.395 -0.605 1.00 23.95 218 PRO D N 1
ATOM 7284 C CA . PRO D 1 241 ? -18.320 51.490 -0.171 1.00 25.73 218 PRO D CA 1
ATOM 7285 C C . PRO D 1 241 ? -17.605 52.808 -0.373 1.00 27.92 218 PRO D C 1
ATOM 7286 O O . PRO D 1 241 ? -16.896 53.237 0.530 1.00 32.20 218 PRO D O 1
ATOM 7290 N N . ILE D 1 242 ? -17.765 53.456 -1.523 1.00 28.30 219 ILE D N 1
ATOM 7291 C CA . ILE D 1 242 ? -16.886 54.590 -1.847 1.00 28.63 219 ILE D CA 1
ATOM 7292 C C . ILE D 1 242 ? -17.342 55.901 -1.175 1.00 30.13 219 ILE D C 1
ATOM 7293 O O . ILE D 1 242 ? -16.681 56.945 -1.241 1.00 29.18 219 ILE D O 1
ATOM 7298 N N . THR D 1 243 ? -18.462 55.809 -0.482 1.00 30.67 220 THR D N 1
ATOM 7299 C CA . THR D 1 243 ? -19.133 56.983 0.010 1.00 33.03 220 THR D CA 1
ATOM 7300 C C . THR D 1 243 ? -19.435 56.822 1.480 1.00 32.91 220 THR D C 1
ATOM 7301 O O . THR D 1 243 ? -20.225 57.571 2.039 1.00 33.46 220 THR D O 1
ATOM 7305 N N . ASP D 1 244 ? -18.808 55.841 2.105 1.00 35.91 221 ASP D N 1
ATOM 7306 C CA . ASP D 1 244 ? -19.236 55.394 3.425 1.00 40.31 221 ASP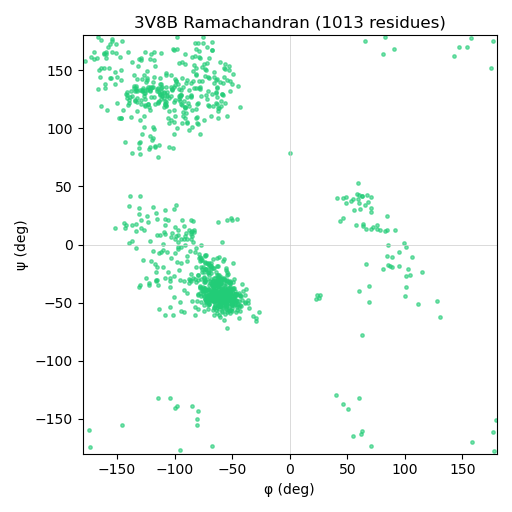 D CA 1
ATOM 7307 C C . ASP D 1 244 ? -20.771 55.340 3.536 1.00 38.44 221 ASP D C 1
ATOM 7308 O O . ASP D 1 244 ? -21.359 55.706 4.551 1.00 33.72 221 ASP D O 1
ATOM 7313 N N . GLY D 1 245 ? -21.403 54.883 2.463 1.00 37.40 222 GLY D N 1
ATOM 7314 C CA . GLY D 1 245 ? -22.747 54.384 2.551 1.00 38.35 222 GLY D CA 1
ATOM 7315 C C . GLY D 1 245 ? -23.825 55.339 2.134 1.00 40.19 222 GLY D C 1
ATOM 7316 O O . GLY D 1 245 ? -24.992 54.982 2.208 1.00 39.02 222 GLY D O 1
ATOM 7317 N N . GLN D 1 246 ? -23.450 56.542 1.691 1.00 42.97 223 GLN D N 1
ATOM 7318 C CA . GLN D 1 246 ? -24.437 57.520 1.192 1.00 43.47 223 GLN D CA 1
ATOM 7319 C C . GLN D 1 246 ? -24.737 57.283 -0.289 1.00 40.28 223 GLN D C 1
ATOM 7320 O O . GLN D 1 246 ? -23.839 56.991 -1.068 1.00 37.64 223 GLN D O 1
ATOM 7326 N N . PRO D 1 247 ? -26.012 57.393 -0.688 1.00 39.96 224 PRO D N 1
ATOM 7327 C CA . PRO D 1 247 ? -26.361 57.194 -2.100 1.00 36.89 224 PRO D CA 1
ATOM 7328 C C . PRO D 1 247 ? -25.538 58.064 -3.048 1.00 32.63 224 PRO D C 1
ATOM 7329 O O . PRO D 1 247 ? -25.072 59.100 -2.640 1.00 33.90 224 PRO D O 1
ATOM 7333 N N . GLY D 1 248 ? -25.357 57.644 -4.295 1.00 30.92 225 GLY D N 1
ATOM 7334 C CA . GLY D 1 248 ? -24.644 58.459 -5.256 1.00 31.25 225 GLY D CA 1
ATOM 7335 C C . GLY D 1 248 ? -25.425 59.705 -5.593 1.00 34.03 225 GLY D C 1
ATOM 7336 O O . GLY D 1 248 ? -26.616 59.794 -5.275 1.00 35.14 225 GLY D O 1
ATOM 7337 N N . ARG D 1 249 ? -24.766 60.657 -6.255 1.00 35.45 226 ARG D N 1
ATOM 7338 C CA . ARG D 1 249 ? -25.379 61.932 -6.653 1.00 38.04 226 ARG D CA 1
ATOM 7339 C C . ARG D 1 249 ? -25.732 61.981 -8.143 1.00 38.20 226 ARG D C 1
ATOM 7340 O O . ARG D 1 249 ? -25.009 61.423 -8.980 1.00 36.71 226 ARG D O 1
ATOM 7348 N N . SER D 1 250 ? -26.831 62.669 -8.470 1.00 35.59 227 SER D N 1
ATOM 7349 C CA . SER D 1 250 ? -27.345 62.740 -9.845 1.00 33.41 227 SER D CA 1
ATOM 7350 C C . SER D 1 250 ? -26.279 63.258 -10.806 1.00 33.58 227 SER D C 1
ATOM 7351 O O . SER D 1 250 ? -26.152 62.776 -11.943 1.00 33.65 227 SER D O 1
ATOM 7354 N N . GLU D 1 251 ? -25.509 64.235 -10.340 1.00 32.68 228 GLU D N 1
ATOM 7355 C CA . GLU D 1 251 ? -24.494 64.860 -11.172 1.00 34.87 228 GLU D CA 1
ATOM 7356 C C . GLU D 1 251 ? -23.474 63.813 -11.542 1.00 34.75 228 GLU D C 1
ATOM 7357 O O . GLU D 1 251 ? -22.916 63.866 -12.642 1.00 33.20 228 GLU D O 1
ATOM 7363 N N . ASP D 1 252 ? -23.235 62.870 -10.614 1.00 34.00 229 ASP D N 1
ATOM 7364 C CA . ASP D 1 252 ? -22.301 61.773 -10.831 1.00 30.93 229 ASP D CA 1
ATOM 7365 C C . ASP D 1 252 ? -22.667 61.026 -12.116 1.00 30.81 229 ASP D C 1
ATOM 7366 O O . ASP D 1 252 ? -21.814 60.797 -12.990 1.00 29.10 229 ASP D O 1
ATOM 7371 N N . VAL D 1 253 ? -23.949 60.660 -12.231 1.00 29.78 230 VAL D N 1
ATOM 7372 C CA . VAL D 1 253 ? -24.412 59.782 -13.298 1.00 28.41 230 VAL D CA 1
ATOM 7373 C C . VAL D 1 253 ? -24.385 60.593 -14.574 1.00 29.58 230 VAL D C 1
ATOM 7374 O O . VAL D 1 253 ? -23.972 60.113 -15.653 1.00 28.55 230 VAL D O 1
ATOM 7378 N N . ALA D 1 254 ? -24.833 61.840 -14.430 1.00 28.60 231 ALA D N 1
ATOM 7379 C CA . ALA D 1 254 ? -24.811 62.785 -15.523 1.00 28.48 231 ALA D CA 1
ATOM 7380 C C . ALA D 1 254 ? -23.428 62.854 -16.128 1.00 27.39 231 ALA D C 1
ATOM 7381 O O . ALA D 1 254 ? -23.289 62.862 -17.355 1.00 29.19 231 ALA D O 1
ATOM 7383 N N . GLU D 1 255 ? -22.409 62.897 -15.279 1.00 26.85 232 GLU D N 1
ATOM 7384 C CA . GLU D 1 255 ? -21.057 63.097 -15.766 1.00 28.94 232 GLU D CA 1
ATOM 7385 C C . GLU D 1 255 ? -20.627 61.953 -16.673 1.00 26.95 232 GLU D C 1
ATOM 7386 O O . GLU D 1 255 ? -20.031 62.175 -17.743 1.00 26.05 232 GLU D O 1
ATOM 7392 N N . LEU D 1 256 ? -21.004 60.744 -16.269 1.00 24.42 233 LEU D N 1
ATOM 7393 C CA . LEU D 1 256 ? -20.735 59.560 -17.053 1.00 24.12 233 LEU D CA 1
ATOM 7394 C C . LEU D 1 256 ? -21.513 59.565 -18.356 1.00 25.16 233 LEU D C 1
ATOM 7395 O O . LEU D 1 256 ? -20.947 59.313 -19.420 1.00 25.70 233 LEU D O 1
ATOM 7400 N N . ILE D 1 257 ? -22.809 59.861 -18.287 1.00 25.91 234 ILE D N 1
ATOM 7401 C CA . ILE D 1 257 ? -23.569 60.056 -19.510 1.00 26.09 234 ILE D CA 1
ATOM 7402 C C . ILE D 1 257 ? -22.841 61.048 -20.456 1.00 28.24 234 ILE D C 1
ATOM 7403 O O . ILE D 1 257 ? -22.593 60.747 -21.641 1.00 25.50 234 ILE D O 1
ATOM 7408 N N . ARG D 1 258 ? -22.480 62.214 -19.908 1.00 31.53 235 ARG D N 1
ATOM 7409 C CA . ARG D 1 258 ? -21.716 63.236 -20.636 1.00 34.95 235 ARG D CA 1
ATOM 7410 C C . ARG D 1 258 ? -20.461 62.640 -21.270 1.00 32.26 235 ARG D C 1
ATOM 7411 O O . ARG D 1 258 ? -20.148 62.954 -22.404 1.00 31.22 235 ARG D O 1
ATOM 7419 N N . PHE D 1 259 ? -19.763 61.762 -20.563 1.00 30.90 236 PHE D N 1
ATOM 7420 C CA . PHE D 1 259 ? -18.629 61.105 -21.195 1.00 31.06 236 PHE D CA 1
ATOM 7421 C C . PHE D 1 259 ? -19.051 60.189 -22.356 1.00 31.18 236 PHE D C 1
ATOM 7422 O O . PHE D 1 259 ? -18.412 60.178 -23.430 1.00 32.37 236 PHE D O 1
ATOM 7430 N N . LEU D 1 260 ? -20.110 59.418 -22.137 1.00 27.98 237 LEU D N 1
ATOM 7431 C CA . LEU D 1 260 ? -20.531 58.433 -23.112 1.00 30.39 237 LEU D CA 1
ATOM 7432 C C . LEU D 1 260 ? -21.124 58.975 -24.439 1.00 32.73 237 LEU D C 1
ATOM 7433 O O . LEU D 1 260 ? -21.202 58.250 -25.448 1.00 32.73 237 LEU D O 1
ATOM 7438 N N . VAL D 1 261 ? -21.546 60.233 -24.438 1.00 34.25 238 VAL D N 1
ATOM 7439 C CA . VAL D 1 261 ? -22.115 60.847 -25.646 1.00 33.57 238 VAL D CA 1
ATOM 7440 C C . VAL D 1 261 ? -21.089 61.681 -26.405 1.00 34.99 238 VAL D C 1
ATOM 7441 O O . VAL D 1 261 ? -21.305 62.038 -27.567 1.00 36.02 238 VAL D O 1
ATOM 7445 N N . SER D 1 262 ? -19.973 61.988 -25.746 1.00 35.71 239 SER D N 1
ATOM 7446 C CA . SER D 1 262 ? -18.947 62.823 -26.347 1.00 34.23 239 SER D CA 1
ATOM 7447 C C . SER D 1 262 ? -18.117 61.971 -27.304 1.00 35.89 239 SER D C 1
ATOM 7448 O O . SER D 1 262 ? -18.204 60.728 -27.297 1.00 31.53 239 SER D O 1
ATOM 7451 N N . GLU D 1 263 ? -17.326 62.640 -28.142 1.00 41.78 240 GLU D N 1
ATOM 7452 C CA . GLU D 1 263 ? -16.375 61.940 -29.030 1.00 48.11 240 GLU D CA 1
ATOM 7453 C C . GLU D 1 263 ? -15.112 61.467 -28.273 1.00 45.26 240 GLU D C 1
ATOM 7454 O O . GLU D 1 263 ? -14.237 60.836 -28.862 1.00 46.17 240 GLU D O 1
ATOM 7460 N N . ARG D 1 264 ? -15.057 61.747 -26.968 1.00 42.44 241 ARG D N 1
ATOM 7461 C CA . ARG D 1 264 ? -14.027 61.197 -26.093 1.00 45.04 241 ARG D CA 1
ATOM 7462 C C . ARG D 1 264 ? -14.202 59.667 -25.980 1.00 45.81 241 ARG D C 1
ATOM 7463 O O . ARG D 1 264 ? -13.262 58.932 -25.643 1.00 49.64 241 ARG D O 1
ATOM 7471 N N . ALA D 1 265 ? -15.409 59.195 -26.294 1.00 42.92 242 ALA D N 1
ATOM 7472 C CA . ALA D 1 265 ? -15.762 57.774 -26.229 1.00 36.55 242 ALA D CA 1
ATOM 7473 C C . ALA D 1 265 ? -16.123 57.157 -27.599 1.00 36.35 242 ALA D C 1
ATOM 7474 O O . ALA D 1 265 ? -16.891 56.171 -27.671 1.00 31.67 242 ALA D O 1
ATOM 7476 N N . ARG D 1 266 ? -15.570 57.725 -28.681 1.00 37.33 243 ARG D N 1
ATOM 7477 C CA . ARG D 1 266 ? -15.823 57.201 -30.042 1.00 38.11 243 ARG D CA 1
ATOM 7478 C C . ARG D 1 266 ? -15.821 55.649 -30.146 1.00 35.41 243 ARG D C 1
ATOM 7479 O O . ARG D 1 266 ? -16.597 55.084 -30.914 1.00 35.09 243 ARG D O 1
ATOM 7487 N N . HIS D 1 267 ? -14.998 54.957 -29.358 1.00 31.96 244 HIS D N 1
ATOM 7488 C CA . HIS D 1 267 ? -14.865 53.520 -29.566 1.00 29.75 244 HIS D CA 1
ATOM 7489 C C . HIS D 1 267 ? -15.713 52.662 -28.654 1.00 29.15 244 HIS D C 1
ATOM 7490 O O . HIS D 1 267 ? -15.779 51.437 -28.830 1.00 28.10 244 HIS D O 1
ATOM 7497 N N . VAL D 1 268 ? -16.418 53.300 -27.714 1.00 28.56 245 VAL D N 1
ATOM 7498 C CA . VAL D 1 268 ? -17.238 52.594 -26.720 1.00 26.20 245 VAL D CA 1
ATOM 7499 C C . VAL D 1 268 ? -18.661 52.451 -27.191 1.00 27.64 245 VAL D C 1
ATOM 7500 O O . VAL D 1 268 ? -19.378 53.450 -27.319 1.00 30.20 245 VAL D O 1
ATOM 7504 N N . THR D 1 269 ? -19.075 51.211 -27.423 1.00 27.81 246 THR D N 1
ATOM 7505 C CA . THR D 1 269 ? -20.443 50.916 -27.826 1.00 27.87 246 THR D CA 1
ATOM 7506 C C . THR D 1 269 ? -20.791 49.488 -27.434 1.00 28.28 246 THR D C 1
ATOM 7507 O O . THR D 1 269 ? -19.950 48.557 -27.472 1.00 29.09 246 THR D O 1
ATOM 7511 N N . GLY D 1 270 ? -22.043 49.342 -27.032 1.00 26.94 247 GLY D N 1
ATOM 7512 C CA . GLY D 1 270 ? -22.572 48.070 -26.628 1.00 25.67 247 GLY D CA 1
ATOM 7513 C C . GLY D 1 270 ? -22.093 47.691 -25.261 1.00 24.63 247 GLY D C 1
ATOM 7514 O O . GLY D 1 270 ? -22.256 46.551 -24.866 1.00 24.16 247 GLY D O 1
ATOM 7515 N N . SER D 1 271 ? -21.511 48.635 -24.535 1.00 23.98 248 SER D N 1
ATOM 7516 C CA . SER D 1 271 ? -21.083 48.344 -23.168 1.00 25.61 248 SER D CA 1
ATOM 7517 C C . SER D 1 271 ? -22.045 48.836 -22.050 1.00 26.29 248 SER D C 1
ATOM 7518 O O . SER D 1 271 ? -22.660 49.909 -22.169 1.00 24.97 248 SER D O 1
ATOM 7521 N N . PRO D 1 272 ? -22.197 48.027 -20.971 1.00 27.48 249 PRO D N 1
ATOM 7522 C CA . PRO D 1 272 ? -22.780 48.569 -19.745 1.00 27.61 249 PRO D CA 1
ATOM 7523 C C . PRO D 1 272 ? -21.692 49.248 -18.941 1.00 26.95 249 PRO D C 1
ATOM 7524 O O . PRO D 1 272 ? -20.534 48.817 -19.003 1.00 27.14 249 PRO D O 1
ATOM 7528 N N . VAL D 1 273 ? -22.045 50.285 -18.191 1.00 24.80 250 VAL D N 1
ATOM 7529 C CA . VAL D 1 273 ? -21.132 50.756 -17.168 1.00 25.34 250 VAL D CA 1
ATOM 7530 C C . VAL D 1 273 ? -21.838 50.973 -15.816 1.00 25.05 250 VAL D C 1
ATOM 7531 O O . VAL D 1 273 ? -22.814 51.698 -15.730 1.00 27.80 250 VAL D O 1
ATOM 7535 N N . TRP D 1 274 ? -21.364 50.306 -14.775 1.00 24.03 251 TRP D N 1
ATOM 7536 C CA . TRP D 1 274 ? -21.982 50.399 -13.466 1.00 22.92 251 TRP D CA 1
ATOM 7537 C C . TRP D 1 274 ? -21.445 51.570 -12.732 1.00 24.35 251 TRP D C 1
ATOM 7538 O O . TRP D 1 274 ? -20.218 51.745 -12.613 1.00 24.78 251 TRP D O 1
ATOM 7549 N N . ILE D 1 275 ? -22.363 52.393 -12.224 1.00 24.65 252 ILE D N 1
ATOM 7550 C CA . ILE D 1 275 ? -22.012 53.566 -11.407 1.00 23.51 252 ILE D CA 1
ATOM 7551 C C . ILE D 1 275 ? -22.695 53.466 -10.042 1.00 24.26 252 ILE D C 1
ATOM 7552 O O . ILE D 1 275 ? -23.775 54.022 -9.802 1.00 24.50 252 ILE D O 1
ATOM 7557 N N . ASP D 1 276 ? -22.063 52.710 -9.149 1.00 25.16 253 ASP D N 1
ATOM 7558 C CA . ASP D 1 276 ? -22.745 52.299 -7.934 1.00 23.39 253 ASP D CA 1
ATOM 7559 C C . ASP D 1 276 ? -21.924 52.392 -6.661 1.00 23.49 253 ASP D C 1
ATOM 7560 O O . ASP D 1 276 ? -22.397 52.020 -5.576 1.00 24.40 253 ASP D O 1
ATOM 7565 N N . GLY D 1 277 ? -20.703 52.894 -6.788 1.00 22.73 254 GLY D N 1
ATOM 7566 C CA . GLY D 1 277 ? -19.806 53.001 -5.650 1.00 22.85 254 GLY D CA 1
ATOM 7567 C C . GLY D 1 277 ? -19.534 51.667 -4.969 1.00 22.63 254 GLY D C 1
ATOM 7568 O O . GLY D 1 277 ? -19.080 51.637 -3.804 1.00 22.11 254 GLY D O 1
ATOM 7569 N N . GLY D 1 278 ? -19.842 50.576 -5.686 1.00 22.20 255 GLY D N 1
ATOM 7570 C CA . GLY D 1 278 ? -19.580 49.209 -5.243 1.00 22.01 255 GLY D CA 1
ATOM 7571 C C . GLY D 1 278 ? -20.792 48.436 -4.768 1.00 23.09 255 GLY D C 1
ATOM 7572 O O . GLY D 1 278 ? -20.810 47.198 -4.783 1.00 22.75 255 GLY D O 1
ATOM 7573 N N . GLN D 1 279 ? -21.798 49.158 -4.291 1.00 23.78 256 GLN D N 1
ATOM 7574 C CA . GLN D 1 279 ? -23.095 48.572 -3.983 1.00 24.73 256 GLN D CA 1
ATOM 7575 C C . GLN D 1 279 ? -23.485 47.772 -5.223 1.00 25.33 256 GLN D C 1
ATOM 7576 O O . GLN D 1 279 ? -23.252 48.207 -6.360 1.00 28.33 256 GLN D O 1
ATOM 7582 N N . GLY D 1 280 ? -24.025 46.592 -5.113 1.00 23.98 257 GLY D N 1
ATOM 7583 C CA . GLY D 1 280 ? -24.220 45.958 -6.446 1.00 26.18 257 GLY D CA 1
ATOM 7584 C C . GLY D 1 280 ? -23.299 44.783 -6.590 1.00 26.27 257 GLY D C 1
ATOM 7585 O O . GLY D 1 280 ? -23.730 43.651 -6.874 1.00 26.38 257 GLY D O 1
ATOM 7586 N N . LEU D 1 281 ? -22.032 45.038 -6.316 1.00 26.81 258 LEU D N 1
ATOM 7587 C CA . LEU D 1 281 ? -21.165 43.966 -5.856 1.00 27.93 258 LEU D CA 1
ATOM 7588 C C . LEU D 1 281 ? -21.604 43.474 -4.466 1.00 28.62 258 LEU D C 1
ATOM 7589 O O . LEU D 1 281 ? -21.206 42.403 -4.001 1.00 35.36 258 LEU D O 1
ATOM 7594 N N . LEU D 1 282 ? -22.471 44.248 -3.844 1.00 27.87 259 LEU D N 1
ATOM 7595 C CA . LEU D 1 282 ? -22.877 44.034 -2.489 1.00 28.47 259 LEU D CA 1
ATOM 7596 C C . LEU D 1 282 ? -24.378 43.667 -2.320 1.00 29.94 259 LEU D C 1
ATOM 7597 O O . LEU D 1 282 ? -24.725 42.934 -1.372 1.00 31.50 259 LEU D O 1
ATOM 7602 N N . ARG D 1 283 ? -25.271 44.137 -3.195 1.00 27.51 260 ARG D N 1
ATOM 7603 C CA . ARG D 1 283 ? -26.703 43.942 -2.897 1.00 29.09 260 ARG D CA 1
ATOM 7604 C C . ARG D 1 283 ? -27.373 42.700 -3.473 1.00 29.73 260 ARG D C 1
ATOM 7605 O O . ARG D 1 283 ? -27.708 42.634 -4.642 1.00 34.24 260 ARG D O 1
#

Sequence (1021 aa):
PSPVALITGAGSGIGRATALALAADGVTVGALGRTRTEVEEVADEIVGAGGQAIALEADVSDELQRNAVRDLVLKFGHLDIVVANAGINGVWAPIDDLKPFEWDETIAVNLRGTFLTLHLTVPYLKQRGGGAIVVVSSINGTRTFTTPGATAYTATKAAQVAIVQQLALELGKHHIRVNAVCPGAIETNISDNTKLRHEEETAIPVEWPKGQVPITDGQPGRSEDVAELIRFLVSERARHVTGSPVWIDGGQGLLRPSPVALITGAGSGIGRATALALAADGVTVGALGRTRTEVEEVADEIVGAGGQAIALEADVSDELQRNAVRDLVLKFGHLDIVVANAGINGVWAPIDDLKPFEWDETIAVNLRGTFLTLHLTVPYLKQRGGGAIVVVSSINGTRTFTTPGATAYTATKAAQVAIVQQLALELGKHHIRVNAVCPGAIETNISDNTKLRHEEETAIPVEWPKGQVPITDGQPGRSEDVAELIRFLVSERARHVTGSPVWIDGGQGLLRPVALITGAGSGIGRATALALAADGVTVGALGRTRTEVEEVADEIVGAGGQAIALEADVSDELQRNAVRDLVLKFGHLDIVVANAGINGVWAPIDDLKPFEWDETIAVNLRGTFLTLHLTVPYLKQRGGGAIVVVSSINGTRTFTTPGATAYTATKAAQVAIVQQLALELGKHHIRVNAVCPGAIETNISDNTKLRHEEETAIPVEWPKGQVPITDGQPGRSEDVAELIRFLVSERARHVTGSPVWIDGGQGLLRSPVALITGAGSGIGRATALALAADGVTVGALGRTRTEVEEVADEIVGAGGQAIALEADVSDELQRNAVRDLVLKFGHLDIVVANAGINGVWAPIDDLKPFEWDETIAVNLRGTFLTLHLTVPYLKQRGGGAIVVVSSINGTRTFTTPGATAYTATKAAQVAIVQQLALELGKHHIRVNAVCPGAIETNISDNTKLRHEEETAIPVEWPKGQVPITDGQPGRSEDVAELIRFLVSERARHVTGSPVWIDGGQGLLR

Radius of gyration: 27.55 Å; Cα contacts (8 Å, |Δi|>4): 2684; chains: 4; bounding box: 74×87×56 Å

Secondary structure (DSSP, 8-state):
---EEEEES-SSHHHHHHHHHHHHTT-EEEEEESSHHHHHHHHHHHTTTT--EEEEE--TT-S---HHHHHHHHHHS---EEEE-------B--TTTS-HHHHHHHHIIIIIHHHHHHHHHHHHHHHHT-EEEEEE--SBTTTB--STT-HHHHHHHHHHHHHHHHHHHHTTTTTEEEEEEEE-SBSS-TT--TTB--HHHHSPP-B-TT-S-GGGTTPPBPHHHHHHHHHHHTSGGGTT--S-EEEESTTHHHH-/---EEEESSTTSHHHHHHHHHHHHTT-EEEEEES-HHHHHHHHHHHHHTT--EEEEE--TT-S---HHHHHHHHHHS---EEEE-------B--TTTS-HHHHHHHIIIIIIHHHHHHHHHHHHHHHHT-EEEEEE--SBTTTB--STT-HHHHHHHHHHHHHHHHHHHHHHTTTEEEEEEEE--BSS-TT--TTB--HHHHPPP-B-TT-S-GGGTS--B-HHHHHHHHHHHHSGGGTT--S-EEEESTTHHHH-/-EEEEESTTSHHHHHHHHHHHHTT-EEEEEESSHHHHHHHHHHHHHTTS-EEEEE--TT-S---HHHHHHHHHHS---EEEE----------TTTS-HHHHHHHIIIIIIHHHHHHHHHHHHHHHTT-EEEEEE--SBTTTB--STT-HHHHHHHHHHHHHHHHHHHHHGGGTEEEEEEEES-BSS-TT--TT---HHHHSPP-B-TT-S-GGGTTSPBPHHHHHHHHHHHTSGGGTT--S-EEEESTTHHHH-/--EEEEETTTSHHHHHHHHHHHTTT-EEEEEESSHHHHHHHHHHHTTTT--EEEEE--TT-S---HHHHHHHHHHS---EEEE-------B--TTT--HHHHHHHIIIIIIHHHHHHHTTHHHHHHTT-EEEEEE--SBTTTB--STT-HHHHHHHHHHHHHHHHHHHHSTTTTEEEEEEEES-BSS-TT--TTB--HHHHSPP-B-TT-S-GGGTTPPBPHHHHHHHHHHHHSGGGTT--S-EEEESTTTTT--

Foldseek 3Di:
DAAEEEEEPCLDFQNVLLLVLSQVVQHAYEYEYQDQVSQVVSQVVSVVVPHHYDYQHDQLLDQVSLVSLVVRCVVPVAHAEYEYEWADLFAADAPVVDDPVSLVVRCSRLPSSLVSSCVSRVVRCLVVQAHEYEYEAALQLVQDPQQFRSVSNSVSSVVNLVVQQVVLVVCVVSHYAGEYEHEADEPDHNHDDPNYDPSVVGGPDDDDPQAQQPQVSHDWHYSNQSSVVVSCRRDPVNSPHHSYYDYHYNCNSVVD/DAAEEEFEQCLDFLNVLLQVLVLVVLHAYEYEYQDQVSLVVSQVVSVVVVHHYDDQHDQLLDQPSLVSLVVRCVVPPAHAEYEAEWADLFAFDDPVVQDPVSLVVRCRRLPSSVVSSCVSRVVRQLVVLEHEYEYEAALQLPLDPQQFRSVSSNVSRVVVLVVQLVVCVVCVVSLYAGEYEHEYFEPDHNNDDPNYDDSVVGHPDDDDVFAQQQQVGNDGHYSNQSSVVSVCRRDCVVSVHHSYYHYHYSCNSVVD/DEEEFAPLLDFLNLLLQVLVLVVQYEYEYEYQDQVSQVVSQCVSVVVPHHYHYQHDQLLDLPSLVSVVVSCVVPPAYAEYEAEWADLFAAEAPVPQDPVSLVVRCSRLPSSVVSSCVSRVVRCLVVQEHEYEYEAALQLPLDPQQGSSVSNSVSSVVVLVVQQVCCVVCVVSHYAGEYEYEADEPDHHHDDPNYDPSVVGGDDDDDPQAQLVQVRHDGHYSNVSSVVVSCRRDVVNSPDHSYYHYHYSRSSVVD/DAEEEFEQLLDFLNVLLQVVCLVVQYEYEYEYQDQVRQVVSQVVSPVVPGHYDYQHDQLLDQPSLVSVVVVCVVPVAHAEYEAEWFDLFAAEDPVPQDDVSLVVRCRRQPSSVVNSCVSRVVRQLVVLEHEYEYEAALQLPLDPQLFRSVSSSVSSVVVLVVQLVVLVVCVNSHYAGEYEHEYFEPDDRNDDPNYPPRVVGGDDDDDPQAQQQVVSHDGHYSNQSSVVVVCRRDCVPSPDHSYYDYDYSCRSVPD

Solvent-accessible surface area: 32856 Å² total

CATH classification: 3.40.50.720

B-factor: mean 31.95, std 12.08, range [7.64, 90.32]

Organism: Rhizobium meliloti (strain 1021) (NCBI:txid266834)